Protein AF-0000000084345556 (afdb_homodimer)

Sequence (1010 aa):
MKRIGVISIGANSIKLMLSEVEDSGYFKIIDELKGTVRLACDLMNSSTISEEKIESALSTLKSFKSLCTLSGASQIITVITEDISAAENKEILKDRIIKELNITPRILTYDEEIYYIYLGIINSMYSETSLMVDIGGTSTHLAVIKGEELLERATIPIGCVNLSNKFSLRDIITYDNAESANEFVENILKEIPWLKKYEFHNIIGLGGSIRNLCKVDRRKKHYPLDLSHNYSMNDYDISDIYNLMKCKNLKQRAKIDGLSSDRADVILGAVTILNRITKYTNIEKITLCGRGLREGILNQYLNQNYPSSKEDILEFSIHGIMETLNMNVSHANNVYRLTKKLFTELKSLHKLGDNYQNIIKTSALLHDCGISIRYYDHHLHSMYIILNSHINGLSHKEILISGFAAAFHRNNNFHIPLVKFSGILNKLDVAATEKIGILLRIAEGLDRSLDGSVYDLNISIKEDTVEILLYSNNDLDLEIHQALRSKDKFSEIYQKELIIKKAEIMKRIGVISIGANSIKLMLSEVEDSGYFKIIDELKGTVRLACDLMNSSTISEEKIESALSTLKSFKSLCTLSGASQIITVITEDISAAENKEILKDRIIKELNITPRILTYDEEIYYIYLGIINSMYSETSLMVDIGGTSTHLAVIKGEELLERATIPIGCVNLSNKFSLRDIITYDNAESANEFVENILKEIPWLKKYEFHNIIGLGGSIRNLCKVDRRKKHYPLDLSHNYSMNDYDISDIYNLMKCKNLKQRAKIDGLSSDRADVILGAVTILNRITKYTNIEKITLCGRGLREGILNQYLNQNYPSSKEDILEFSIHGIMETLNMNVSHANNVYRLTKKLFTELKSLHKLGDNYQNIIKTSALLHDCGISIRYYDHHLHSMYIILNSHINGLSHKEILISGFAAAFHRNNNFHIPLVKFSGILNKLDVAATEKIGILLRIAEGLDRSLDGSVYDLNISIKEDTVEILLYSNNDLDLEIHQALRSKDKFSEIYQKELIIKKAEI

Solvent-accessible surface area (backbone atoms only — not comparable to full-atom values): 51706 Å² total; per-residue (Å²): 122,49,28,42,29,33,34,43,39,45,34,45,36,36,38,39,42,32,29,42,30,43,88,79,48,37,67,44,58,70,45,74,48,77,41,83,60,39,52,45,66,37,49,73,82,36,56,40,66,49,70,68,48,51,51,50,47,50,53,48,48,51,49,52,51,46,31,36,54,66,70,54,35,77,44,75,49,38,35,29,43,44,74,46,63,71,27,72,48,41,63,55,54,53,47,47,40,31,73,74,65,73,42,78,65,43,78,36,48,68,68,53,47,53,47,23,28,48,46,14,38,61,63,39,44,84,43,60,38,26,37,38,39,36,51,40,44,52,32,26,42,38,31,36,32,46,49,87,40,81,76,48,75,49,73,45,87,45,14,14,46,50,44,9,62,75,40,51,41,38,36,72,55,50,72,64,36,54,49,51,46,52,51,52,52,51,56,57,53,66,72,42,67,68,61,73,70,57,80,56,71,26,32,40,30,24,50,70,55,48,50,29,52,49,36,28,50,35,56,75,65,62,51,77,64,97,62,63,57,54,38,68,48,42,48,67,54,46,49,50,49,39,53,56,50,55,74,30,37,34,74,56,38,36,65,38,67,53,39,56,56,91,40,30,47,27,45,52,24,37,42,50,52,53,41,49,50,32,63,73,58,67,36,52,36,37,30,32,45,76,39,34,52,63,48,6,50,50,47,55,51,35,58,71,73,33,75,58,80,87,56,54,49,40,59,45,34,52,51,34,50,39,58,76,59,66,53,65,61,68,41,21,50,44,26,28,52,43,24,52,50,52,53,61,73,40,30,88,74,73,67,66,67,76,86,45,51,67,32,50,48,50,15,34,52,40,28,65,56,8,39,72,61,27,46,80,64,14,28,58,40,13,19,51,46,50,63,57,34,86,59,32,60,53,50,68,59,46,33,50,43,14,15,55,20,14,34,35,38,53,99,69,86,76,73,83,66,50,82,69,40,50,92,74,46,54,71,67,55,52,54,51,29,51,59,50,6,50,41,37,19,33,21,42,16,48,34,64,50,48,68,49,54,55,75,46,70,49,77,47,79,53,96,58,36,36,38,38,38,33,37,54,96,59,89,51,65,69,20,50,53,49,23,52,70,45,32,65,61,44,23,70,75,69,65,29,43,67,44,76,44,74,51,89,127,120,48,29,42,28,33,34,42,40,46,35,45,37,35,37,38,40,33,30,41,30,43,89,77,49,39,68,45,56,71,45,74,50,76,41,84,60,38,51,45,66,38,49,73,84,34,56,41,66,48,69,67,49,50,50,49,45,50,54,50,48,50,48,52,50,46,30,36,55,66,71,53,36,78,44,75,48,38,34,29,44,46,74,45,63,71,28,72,48,39,63,56,54,53,51,47,40,32,72,75,65,72,44,77,65,44,78,36,49,67,67,53,48,51,49,22,28,48,46,14,39,60,62,38,44,84,44,61,38,26,36,38,39,34,51,40,43,53,32,25,42,38,32,34,33,46,50,86,39,82,78,48,74,50,72,45,88,43,12,14,46,50,43,9,60,74,40,51,40,37,35,71,54,50,70,65,37,53,51,49,47,51,51,53,52,49,58,57,53,66,73,43,66,68,62,75,70,57,81,55,70,25,32,40,31,24,50,69,54,48,50,29,53,50,37,27,50,35,55,75,64,63,51,77,66,97,61,62,57,55,38,68,46,41,48,67,54,48,49,51,49,38,53,56,50,56,74,32,37,36,74,56,40,35,64,37,68,52,38,55,55,89,40,30,47,27,46,52,25,37,42,50,51,53,42,47,51,32,62,73,58,66,37,52,37,38,29,32,45,74,39,33,52,60,47,6,50,48,48,54,51,35,58,72,73,34,76,59,81,86,58,53,48,39,58,44,35,53,51,34,50,39,58,76,58,68,52,65,61,68,44,21,50,44,26,26,53,43,24,52,49,52,53,60,73,40,30,88,74,72,68,66,66,76,86,47,49,65,30,50,47,50,15,35,51,39,28,65,57,8,38,73,62,27,44,78,64,14,29,57,40,14,20,50,46,49,62,58,36,87,60,31,61,52,49,66,58,45,34,49,45,15,16,55,19,15,34,34,37,52,101,70,86,74,72,82,66,51,82,71,39,50,91,73,46,53,71,68,54,52,52,52,27,52,59,50,8,51,42,37,19,33,21,41,16,47,35,64,51,48,67,51,55,54,75,46,71,48,76,46,80,53,95,59,34,35,38,38,36,31,38,51,94,59,90,52,64,68,20,50,53,50,24,53,70,44,31,67,61,44,23,69,75,70,67,30,43,66,44,78,44,74,51,88,128

Organism: NCBI:txid1533

InterPro domains:
  IPR003695 Ppx/GppA phosphatase, N-terminal [PF02541] (23-302)
  IPR043129 ATPase, nucleotide binding domain [SSF53067] (3-125)
  IPR043129 ATPase, nucleotide binding domain [SSF53067] (129-305)
  IPR048950 Ppx/GppA phosphatase, C-terminal [PF21447] (316-475)
  IPR050273 GppA/Ppx guanosine pentaphosphate hydrolase [PTHR30005] (3-476)

Foldseek 3Di:
DAKEWEWEAEQFKIKIWIWDADLLRDIDTDDMDIDGLNQCVCVVVDQAGDPVSLVSVLVVVQVRLVVCVVVHHPYYAYEYECSLVSHPCVVVSQVCCCVVVVDHYYYDDLVRQLQLQLLQDLLFEFAAWEWEWEADQQKIKIFTDHGSDTDDIDIDRGHLNVLCVVLVVQFQHDPVSLVVSLVVLLVSVVVPVCLQVDDHQEYAYEDDLVQLLLQLLCVVVVPLAPDQAFRKDWLVSLVVVLVVLNRGTLVRQLPRGSHDNVCSRRSNRHSSNVNSSCVSSVGTMYGYHHGGNRNSVSSVVSVVVNVDPDDDSQVSQLVSLCSVLVHLQLLLVQLLVQLVQVCVQCCVQLVDDCVCNSLSSNLSNQLQSLVSVPNVQSNLSSLVCLLPPSRGHDHNLSSNLSSLLSSLQALDDDDDPCVSNVVRDDPSSRLSSLQSSLSSNLSCLQCVVSPSQFVDWHWDDDDAAIEIETEGPDDRVRSQVRSCSSQVVNCVSRVHGYHYDYDDD/DAKEWEWEAEQFKIKIWIWDADLLRDIDTDDMDIDGLNQCVCVVVDQAGDPVSLVSVLVVVQVRLVVCVVVHHPYYAAEYECSCVSHPCVVVSQVCCCVVVVDHYYYDDPVRQVQLQLLQDLLFEFAAWEWEWEADQQKIKIFTQHGSDTDDIDIDRGHLNVLCVVLVVQFQHDPVSLVVSLVVLLVSVVVPVCLQVDDHQEYAYEDDLVQLLLQLLCVVVVALAPDQAFRKDWLVSLVVVLVVLNHGTLVRQLPRGSHDNVCSRRSNRHSSNVNSSCVSSVHTMYGYHHGGNRNSVSSVVSVVVNVDPPDDSQVSQLVSLCSVLVHLQLLLVQLLVQLVQVCVQCCVQLVDDCVCNSLSSNLSNQLQSLVSVPNVQSNLSSLVCLLPPSRGHDHNLSSNLSSLLSSLQALDDDADPCVSNVVRDDPSSRLSSLQSSLSSNLSCLQCVVSPSQFVDWDWDDDDAAIEIETEGPDDRVRSQVRSCSSQVVCCVSRVHGYHYDYDDD

Radius of gyration: 32.02 Å; Cα contacts (8 Å, |Δi|>4): 1918; chains: 2; bounding box: 81×98×76 Å

Structure (mmCIF, N/CA/C/O backbone):
data_AF-0000000084345556-model_v1
#
loop_
_entity.id
_entity.type
_entity.pdbx_description
1 polymer 'Exopolyphosphatase / guanosine-5-triphosphate,3-diphosphate pyrophosphatase'
#
loop_
_atom_site.group_PDB
_atom_site.id
_atom_site.type_symbol
_atom_site.label_atom_id
_atom_site.label_alt_id
_atom_site.label_comp_id
_atom_site.label_asym_id
_atom_site.label_entity_id
_atom_site.label_seq_id
_atom_site.pdbx_PDB_ins_code
_atom_site.Cartn_x
_atom_site.Cartn_y
_atom_site.Cartn_z
_atom_site.occupancy
_atom_site.B_iso_or_equiv
_atom_site.auth_seq_id
_atom_site.auth_comp_id
_atom_site.auth_asym_id
_atom_site.auth_atom_id
_atom_site.pdbx_PDB_model_num
ATOM 1 N N . MET A 1 1 ? 4.941 -15.117 15.406 1 75.94 1 MET A N 1
ATOM 2 C CA . MET A 1 1 ? 5.082 -15.258 13.961 1 75.94 1 MET A CA 1
ATOM 3 C C . MET A 1 1 ? 6.105 -16.328 13.617 1 75.94 1 MET A C 1
ATOM 5 O O . MET A 1 1 ? 7.199 -16.359 14.188 1 75.94 1 MET A O 1
ATOM 9 N N . LYS A 1 2 ? 5.609 -17.391 12.883 1 91.12 2 LYS A N 1
ATOM 10 C CA . LYS A 1 2 ? 6.48 -18.484 12.445 1 91.12 2 LYS A CA 1
ATOM 11 C C . LYS A 1 2 ? 6.582 -18.516 10.93 1 91.12 2 LYS A C 1
ATOM 13 O O . LYS A 1 2 ? 5.613 -18.219 10.227 1 91.12 2 LYS A O 1
ATOM 18 N N . ARG A 1 3 ? 7.738 -18.922 10.492 1 94.12 3 ARG A N 1
ATOM 19 C CA . ARG A 1 3 ? 7.941 -19.094 9.062 1 94.12 3 ARG A CA 1
ATOM 20 C C . ARG A 1 3 ? 8.055 -20.562 8.688 1 94.12 3 ARG A C 1
ATOM 22 O O . ARG A 1 3 ? 8.727 -21.328 9.383 1 94.12 3 ARG A O 1
ATOM 29 N N . ILE A 1 4 ? 7.297 -20.906 7.586 1 97.19 4 ILE A N 1
ATOM 30 C CA . ILE A 1 4 ? 7.262 -22.297 7.125 1 97.19 4 ILE A CA 1
ATOM 31 C C . ILE A 1 4 ? 7.602 -22.344 5.637 1 97.19 4 ILE A C 1
ATOM 33 O O . ILE A 1 4 ? 7.027 -21.609 4.832 1 97.19 4 ILE A O 1
ATOM 37 N N . GLY A 1 5 ? 8.547 -23.219 5.297 1 97.44 5 GLY A N 1
ATOM 38 C CA . GLY A 1 5 ? 8.867 -23.484 3.9 1 97.44 5 GLY A CA 1
ATOM 39 C C . GLY A 1 5 ? 8.266 -24.781 3.389 1 97.44 5 GLY A C 1
ATOM 40 O O . GLY A 1 5 ? 8.258 -25.781 4.094 1 97.44 5 GLY A O 1
ATOM 41 N N . VAL A 1 6 ? 7.688 -24.703 2.197 1 98.25 6 VAL A N 1
ATOM 42 C CA . VAL A 1 6 ? 7.188 -25.891 1.519 1 98.25 6 VAL A CA 1
ATOM 43 C C . VAL A 1 6 ? 7.902 -26.062 0.179 1 98.25 6 VAL A C 1
ATOM 45 O O . VAL A 1 6 ? 7.863 -25.172 -0.668 1 98.25 6 VAL A O 1
ATOM 48 N N . ILE A 1 7 ? 8.562 -27.234 0.027 1 97.75 7 ILE A N 1
ATOM 49 C CA . ILE A 1 7 ? 9.273 -27.547 -1.208 1 97.75 7 ILE A CA 1
ATOM 50 C C . ILE A 1 7 ? 8.578 -28.688 -1.926 1 97.75 7 ILE A C 1
ATOM 52 O O . ILE A 1 7 ? 8.312 -29.734 -1.324 1 97.75 7 ILE A O 1
ATOM 56 N N . SER A 1 8 ? 8.281 -28.484 -3.131 1 96.56 8 SER A N 1
ATOM 57 C CA . SER A 1 8 ? 7.719 -29.547 -3.967 1 96.56 8 SER A CA 1
ATOM 58 C C . SER A 1 8 ? 8.656 -29.906 -5.113 1 96.56 8 SER A C 1
ATOM 60 O O . SER A 1 8 ? 9.055 -29.031 -5.895 1 96.56 8 SER A O 1
ATOM 62 N N . ILE A 1 9 ? 9.008 -31.125 -5.16 1 94.06 9 ILE A N 1
ATOM 63 C CA . ILE A 1 9 ? 9.844 -31.656 -6.23 1 94.06 9 ILE A CA 1
ATOM 64 C C . ILE A 1 9 ? 8.977 -32.375 -7.266 1 94.06 9 ILE A C 1
ATOM 66 O O . ILE A 1 9 ? 8.492 -33.469 -7.023 1 94.06 9 ILE A O 1
ATOM 70 N N . GLY A 1 10 ? 8.805 -31.703 -8.391 1 89.19 10 GLY A N 1
ATOM 71 C CA . GLY A 1 10 ? 7.969 -32.25 -9.445 1 89.19 10 GLY A CA 1
ATOM 72 C C . GLY A 1 10 ? 8.758 -32.719 -10.648 1 89.19 10 GLY A C 1
ATOM 73 O O . GLY A 1 10 ? 9.984 -32.594 -10.672 1 89.19 10 GLY A O 1
ATOM 74 N N . ALA A 1 11 ? 8.008 -33.219 -11.648 1 83.56 11 ALA A N 1
ATOM 75 C CA . ALA A 1 11 ? 8.586 -33.781 -12.859 1 83.56 11 ALA A CA 1
ATOM 76 C C . ALA A 1 11 ? 9.312 -32.719 -13.672 1 83.56 11 ALA A C 1
ATOM 78 O O . ALA A 1 11 ? 10.344 -33 -14.289 1 83.56 11 ALA A O 1
ATOM 79 N N . ASN A 1 12 ? 8.773 -31.562 -13.594 1 79.06 12 ASN A N 1
ATOM 80 C CA . ASN A 1 12 ? 9.297 -30.484 -14.438 1 79.06 12 ASN A CA 1
ATOM 81 C C . ASN A 1 12 ? 10.141 -29.5 -13.633 1 79.06 12 ASN A C 1
ATOM 83 O O . ASN A 1 12 ? 11.18 -29.047 -14.102 1 79.06 12 ASN A O 1
ATOM 87 N N . SER A 1 13 ? 9.648 -29.172 -12.43 1 87.94 13 SER A N 1
ATOM 88 C CA . SER A 1 13 ? 10.289 -28.109 -11.672 1 87.94 13 SER A CA 1
ATOM 89 C C . SER A 1 13 ? 10.281 -28.422 -10.172 1 87.94 13 SER A C 1
ATOM 91 O O . SER A 1 13 ? 9.5 -29.25 -9.711 1 87.94 13 SER A O 1
ATOM 93 N N . ILE A 1 14 ? 11.242 -27.828 -9.516 1 92.5 14 ILE A N 1
ATOM 94 C CA . ILE A 1 14 ? 11.273 -27.781 -8.055 1 92.5 14 ILE A CA 1
ATOM 95 C C . ILE A 1 14 ? 10.867 -26.375 -7.586 1 92.5 14 ILE A C 1
ATOM 97 O O . ILE A 1 14 ? 11.359 -25.375 -8.102 1 92.5 14 ILE A O 1
ATOM 101 N N . LYS A 1 15 ? 9.914 -26.344 -6.625 1 94.94 15 LYS A N 1
ATOM 102 C CA . LYS A 1 15 ? 9.398 -25.047 -6.203 1 94.94 15 LYS A CA 1
ATOM 103 C C . LYS A 1 15 ? 9.453 -24.906 -4.684 1 94.94 15 LYS A C 1
ATOM 105 O O . LYS A 1 15 ? 9.227 -25.875 -3.953 1 94.94 15 LYS A O 1
ATOM 110 N N . LEU A 1 16 ? 9.781 -23.734 -4.273 1 96.12 16 LEU A N 1
ATOM 111 C CA . LEU A 1 16 ? 9.766 -23.375 -2.861 1 96.12 16 LEU A CA 1
ATOM 112 C C . LEU A 1 16 ? 8.75 -22.25 -2.6 1 96.12 16 LEU A C 1
ATOM 114 O O . LEU A 1 16 ? 8.68 -21.297 -3.361 1 96.12 16 LEU A O 1
ATOM 118 N N . MET A 1 17 ? 7.953 -22.422 -1.589 1 97.06 17 MET A N 1
ATOM 119 C CA . MET A 1 17 ? 7.102 -21.375 -1.036 1 97.06 17 MET A CA 1
ATOM 120 C C . MET A 1 17 ? 7.438 -21.109 0.429 1 97.06 17 MET A C 1
ATOM 122 O O . MET A 1 17 ? 7.324 -22.016 1.264 1 97.06 17 MET A O 1
ATOM 126 N N . LEU A 1 18 ? 7.934 -19.969 0.724 1 95.88 18 LEU A N 1
ATOM 127 C CA . LEU A 1 18 ? 8.172 -19.547 2.1 1 95.88 18 LEU A CA 1
ATOM 128 C C . LEU A 1 18 ? 7.043 -18.656 2.602 1 95.88 18 LEU A C 1
ATOM 130 O O . LEU A 1 18 ? 6.691 -17.672 1.96 1 95.88 18 LEU A O 1
ATOM 134 N N . SER A 1 19 ? 6.441 -19.031 3.754 1 96.12 19 SER A N 1
ATOM 135 C CA . SER A 1 19 ? 5.281 -18.312 4.277 1 96.12 19 SER A CA 1
ATOM 136 C C . SER A 1 19 ? 5.508 -17.875 5.719 1 96.12 19 SER A C 1
ATOM 138 O O . SER A 1 19 ? 6.262 -18.5 6.457 1 96.12 19 SER A O 1
ATOM 140 N N . GLU A 1 20 ? 4.938 -16.781 6.023 1 94.38 20 GLU A N 1
ATOM 141 C CA . GLU A 1 20 ? 4.855 -16.312 7.398 1 94.38 20 GLU A CA 1
ATOM 142 C C . GLU A 1 20 ? 3.469 -16.547 7.984 1 94.38 20 GLU A C 1
ATOM 144 O O . GLU A 1 20 ? 2.461 -16.172 7.387 1 94.38 20 GLU A O 1
ATOM 149 N N . VAL A 1 21 ? 3.438 -17.234 9.117 1 94.5 21 VAL A N 1
ATOM 150 C CA . VAL A 1 21 ? 2.18 -17.641 9.734 1 94.5 21 VAL A CA 1
ATOM 151 C C . VAL A 1 21 ? 1.931 -16.797 10.992 1 94.5 21 VAL A C 1
ATOM 153 O O . VAL A 1 21 ? 2.783 -16.734 11.883 1 94.5 21 VAL A O 1
ATOM 156 N N . GLU A 1 22 ? 0.763 -16.125 11 1 91.56 22 GLU A N 1
ATOM 157 C CA . GLU A 1 22 ? 0.34 -15.336 12.156 1 91.56 22 GLU A CA 1
ATOM 158 C C . GLU A 1 22 ? -0.181 -16.234 13.273 1 91.56 22 GLU A C 1
ATOM 160 O O . GLU A 1 22 ? -0.365 -17.438 13.078 1 91.56 22 GLU A O 1
ATOM 165 N N . ASP A 1 23 ? -0.44 -15.633 14.414 1 90.5 23 ASP A N 1
ATOM 166 C CA . ASP A 1 23 ? -0.942 -16.375 15.562 1 90.5 23 ASP A CA 1
ATOM 167 C C . ASP A 1 23 ? -2.314 -16.984 15.273 1 90.5 23 ASP A C 1
ATOM 169 O O . ASP A 1 23 ? -2.654 -18.047 15.789 1 90.5 23 ASP A O 1
ATOM 173 N N . SER A 1 24 ? -3.068 -16.391 14.422 1 89.5 24 SER A N 1
ATOM 174 C CA . SER A 1 24 ? -4.402 -16.844 14.07 1 89.5 24 SER A CA 1
ATOM 175 C C . SER A 1 24 ? -4.34 -18.031 13.109 1 89.5 24 SER A C 1
ATOM 177 O O . SER A 1 24 ? -5.336 -18.734 12.906 1 89.5 24 SER A O 1
ATOM 179 N N . GLY A 1 25 ? -3.215 -18.266 12.523 1 92.06 25 GLY A N 1
ATOM 180 C CA . GLY A 1 25 ? -3.066 -19.281 11.5 1 92.06 25 GLY A CA 1
ATOM 181 C C . GLY A 1 25 ? -3.113 -18.734 10.086 1 92.06 25 GLY A C 1
ATOM 182 O O . GLY A 1 25 ? -2.879 -19.453 9.117 1 92.06 25 GLY A O 1
ATOM 183 N N . TYR A 1 26 ? -3.447 -17.453 9.992 1 92.62 26 TYR A N 1
ATOM 184 C CA . TYR A 1 26 ? -3.355 -16.781 8.695 1 92.62 26 TYR A CA 1
ATOM 185 C C . TYR A 1 26 ? -1.913 -16.75 8.203 1 92.62 26 TYR A C 1
ATOM 187 O O . TYR A 1 26 ? -0.981 -16.609 9 1 92.62 26 TYR A O 1
ATOM 195 N N . PHE A 1 27 ? -1.776 -16.906 6.859 1 93.19 27 PHE A N 1
ATOM 196 C CA . PHE A 1 27 ? -0.405 -16.891 6.367 1 93.19 27 PHE A CA 1
ATOM 197 C C . PHE A 1 27 ? -0.283 -15.984 5.141 1 93.19 27 PHE A C 1
ATOM 199 O O . PHE A 1 27 ? -1.255 -15.797 4.406 1 93.19 27 PHE A O 1
ATOM 206 N N . LYS A 1 28 ? 0.848 -15.484 4.961 1 92.19 28 LYS A N 1
ATOM 207 C CA . LYS A 1 28 ? 1.217 -14.75 3.75 1 92.19 28 LYS A CA 1
ATOM 208 C C . LYS A 1 28 ? 2.49 -15.32 3.131 1 92.19 28 LYS A C 1
ATOM 210 O O . LYS A 1 28 ? 3.404 -15.734 3.848 1 92.19 28 LYS A O 1
ATOM 215 N N . ILE A 1 29 ? 2.471 -15.359 1.873 1 94.25 29 ILE A N 1
ATOM 216 C CA . ILE A 1 29 ? 3.664 -15.781 1.15 1 94.25 29 ILE A CA 1
ATOM 217 C C . ILE A 1 29 ? 4.699 -14.656 1.152 1 94.25 29 ILE A C 1
ATOM 219 O O . ILE A 1 29 ? 4.379 -13.508 0.833 1 94.25 29 ILE A O 1
ATOM 223 N N . ILE A 1 30 ? 5.953 -14.984 1.525 1 92.38 30 ILE A N 1
ATOM 224 C CA . ILE A 1 30 ? 6.945 -13.914 1.623 1 92.38 30 ILE A CA 1
ATOM 225 C C . ILE A 1 30 ? 8.055 -14.148 0.603 1 92.38 30 ILE A C 1
ATOM 227 O O . ILE A 1 30 ? 8.859 -13.25 0.332 1 92.38 30 ILE A O 1
ATOM 231 N N . ASP A 1 31 ? 8.078 -15.398 0.072 1 92.56 31 ASP A N 1
ATOM 232 C CA . ASP A 1 31 ? 9.055 -15.688 -0.971 1 92.56 31 ASP A CA 1
ATOM 233 C C . ASP A 1 31 ? 8.695 -16.969 -1.727 1 92.56 31 ASP A C 1
ATOM 235 O O . ASP A 1 31 ? 8.047 -17.859 -1.176 1 92.56 31 ASP A O 1
ATOM 239 N N . GLU A 1 32 ? 9.117 -16.984 -2.971 1 93.19 32 GLU A N 1
ATOM 240 C CA . GLU A 1 32 ? 8.969 -18.156 -3.824 1 93.19 32 GLU A CA 1
ATOM 241 C C . GLU A 1 32 ? 10.18 -18.328 -4.746 1 93.19 32 GLU A C 1
ATOM 243 O O . GLU A 1 32 ? 10.75 -17.328 -5.207 1 93.19 32 GLU A O 1
ATOM 248 N N . LEU A 1 33 ? 10.539 -19.562 -4.93 1 90.12 33 LEU A N 1
ATOM 249 C CA . LEU A 1 33 ? 11.602 -19.891 -5.879 1 90.12 33 LEU A CA 1
ATOM 250 C C . LEU A 1 33 ? 11.195 -21.062 -6.766 1 90.12 33 LEU A C 1
ATOM 252 O O . LEU A 1 33 ? 10.383 -21.891 -6.367 1 90.12 33 LEU A O 1
ATOM 256 N N . LYS A 1 34 ? 11.742 -21.047 -7.914 1 88.19 34 LYS A N 1
ATOM 257 C CA . LYS A 1 34 ? 11.516 -22.125 -8.875 1 88.19 34 LYS A CA 1
ATOM 258 C C . LYS A 1 34 ? 12.812 -22.516 -9.57 1 88.19 34 LYS A C 1
ATOM 260 O O . LYS A 1 34 ? 13.617 -21.656 -9.938 1 88.19 34 LYS A O 1
ATOM 265 N N . GLY A 1 35 ? 13.086 -23.766 -9.602 1 85.31 35 GLY A N 1
ATOM 266 C CA . GLY A 1 35 ? 14.156 -24.344 -10.406 1 85.31 35 GLY A CA 1
ATOM 267 C C . GLY A 1 35 ? 13.656 -25.328 -11.445 1 85.31 35 GLY A C 1
ATOM 268 O O . GLY A 1 35 ? 12.992 -26.312 -11.109 1 85.31 35 GLY A O 1
ATOM 269 N N . THR A 1 36 ? 13.953 -25 -12.664 1 80.88 36 THR A N 1
ATOM 270 C CA . THR A 1 36 ? 13.539 -25.891 -13.734 1 80.88 36 THR A CA 1
ATOM 271 C C . THR A 1 36 ? 14.578 -26.984 -13.969 1 80.88 36 THR A C 1
ATOM 273 O O . THR A 1 36 ? 15.617 -26.734 -14.586 1 80.88 36 THR A O 1
ATOM 276 N N . VAL A 1 37 ? 14.336 -28.203 -13.523 1 82.44 37 VAL A N 1
ATOM 277 C CA . VAL A 1 37 ? 15.289 -29.297 -13.617 1 82.44 37 VAL A CA 1
ATOM 278 C C . VAL A 1 37 ? 14.797 -30.328 -14.641 1 82.44 37 VAL A C 1
ATOM 280 O O . VAL A 1 37 ? 15.594 -31.062 -15.227 1 82.44 37 VAL A O 1
ATOM 283 N N . ARG A 1 38 ? 13.516 -30.469 -14.922 1 81.38 38 ARG A N 1
ATOM 284 C CA . ARG A 1 38 ? 12.859 -31.359 -15.883 1 81.38 38 ARG A CA 1
ATOM 285 C C . ARG A 1 38 ? 13.297 -32.812 -15.672 1 81.38 38 ARG A C 1
ATOM 287 O O . ARG A 1 38 ? 13.758 -33.469 -16.609 1 81.38 38 ARG A O 1
ATOM 294 N N . LEU A 1 39 ? 13.078 -33.312 -14.586 1 83.31 39 LEU A N 1
ATOM 295 C CA . LEU A 1 39 ? 13.453 -34.688 -14.211 1 83.31 39 LEU A CA 1
ATOM 296 C C . LEU A 1 39 ? 12.766 -35.719 -15.102 1 83.31 39 LEU A C 1
ATOM 298 O O . LEU A 1 39 ? 13.352 -36.719 -15.445 1 83.31 39 LEU A O 1
ATOM 302 N N . ALA A 1 40 ? 11.531 -35.375 -15.57 1 79.62 40 ALA A N 1
ATOM 303 C CA . ALA A 1 40 ? 10.711 -36.312 -16.328 1 79.62 40 ALA A CA 1
ATOM 304 C C . ALA A 1 40 ? 11.281 -36.5 -17.734 1 79.62 40 ALA A C 1
ATOM 306 O O . ALA A 1 40 ? 11.016 -37.531 -18.359 1 79.62 40 ALA A O 1
ATOM 307 N N . CYS A 1 41 ? 12 -35.594 -18.234 1 79.25 41 CYS A N 1
ATOM 308 C CA . CYS A 1 41 ? 12.555 -35.719 -19.562 1 79.25 41 CYS A CA 1
ATOM 309 C C . CYS A 1 41 ? 13.469 -36.938 -19.656 1 79.25 41 CYS A C 1
ATOM 311 O O . CYS A 1 41 ? 13.523 -37.594 -20.703 1 79.25 41 CYS A O 1
ATOM 313 N N . ASP A 1 42 ? 14.125 -37.219 -18.578 1 82.5 42 ASP A N 1
ATOM 314 C CA . ASP A 1 42 ? 15 -38.406 -18.562 1 82.5 42 ASP A CA 1
ATOM 315 C C . ASP A 1 42 ? 14.188 -39.688 -18.578 1 82.5 42 ASP A C 1
ATOM 317 O O . ASP A 1 42 ? 14.648 -40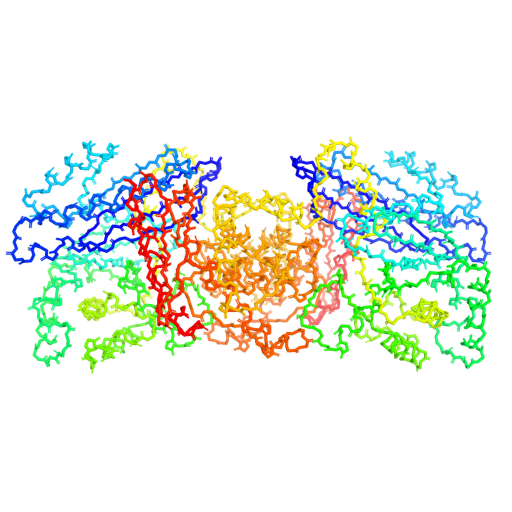.719 -19.062 1 82.5 42 ASP A O 1
ATOM 321 N N . LEU A 1 43 ? 12.984 -39.562 -18.172 1 81.81 43 LEU A N 1
ATOM 322 C CA . LEU A 1 43 ? 12.164 -40.75 -17.984 1 81.81 43 LEU A CA 1
ATOM 323 C C . LEU A 1 43 ? 11.375 -41.094 -19.25 1 81.81 43 LEU A C 1
ATOM 325 O O . LEU A 1 43 ? 10.719 -42.125 -19.328 1 81.81 43 LEU A O 1
ATOM 329 N N . MET A 1 44 ? 11.469 -40.219 -20.188 1 78 44 MET A N 1
ATOM 330 C CA . MET A 1 44 ? 10.812 -40.469 -21.469 1 78 44 MET A CA 1
ATOM 331 C C . MET A 1 44 ? 11.547 -41.562 -22.25 1 78 44 MET A C 1
ATOM 333 O O . MET A 1 44 ? 10.922 -42.312 -22.984 1 78 44 MET A O 1
ATOM 337 N N . ASN A 1 45 ? 12.836 -41.531 -22.109 1 79.31 45 ASN A N 1
ATOM 338 C CA . ASN A 1 45 ? 13.633 -42.469 -22.891 1 79.31 45 ASN A CA 1
ATOM 339 C C . ASN A 1 45 ? 14.406 -43.438 -22 1 79.31 45 ASN A C 1
ATOM 341 O O . ASN A 1 45 ? 15.117 -44.312 -22.5 1 79.31 45 ASN A O 1
ATOM 345 N N . SER A 1 46 ? 14.258 -43.156 -20.734 1 83.19 46 SER A N 1
ATOM 346 C CA . SER A 1 46 ? 14.969 -44 -19.766 1 83.19 46 SER A CA 1
ATOM 347 C C . SER A 1 46 ? 14.102 -44.312 -18.547 1 83.19 46 SER A C 1
ATOM 349 O O . SER A 1 46 ? 13.047 -43.688 -18.375 1 83.19 46 SER A O 1
ATOM 351 N N . SER A 1 47 ? 14.609 -45.25 -17.766 1 87.94 47 SER A N 1
ATOM 352 C CA . SER A 1 47 ? 13.891 -45.594 -16.547 1 87.94 47 SER A CA 1
ATOM 353 C C . SER A 1 47 ? 14.562 -44.969 -15.32 1 87.94 47 SER A C 1
ATOM 355 O O . SER A 1 47 ? 14.117 -45.188 -14.195 1 87.94 47 SER A O 1
ATOM 357 N N . THR A 1 48 ? 15.617 -44.25 -15.656 1 91.31 48 THR A N 1
ATOM 358 C CA . THR A 1 48 ? 16.359 -43.656 -14.547 1 91.31 48 THR A CA 1
ATOM 359 C C . THR A 1 48 ? 16.578 -42.156 -14.766 1 91.31 48 THR A C 1
ATOM 361 O O . THR A 1 48 ? 16.547 -41.688 -15.906 1 91.31 48 THR A O 1
ATOM 364 N N . ILE A 1 49 ? 16.734 -41.469 -13.648 1 91.38 49 ILE A N 1
ATOM 365 C CA . ILE A 1 49 ? 17.109 -40.062 -13.68 1 91.38 49 ILE A CA 1
ATOM 366 C C . ILE A 1 49 ? 18.625 -39.938 -13.789 1 91.38 49 ILE A C 1
ATOM 368 O O . ILE A 1 49 ? 19.359 -40.594 -13.047 1 91.38 49 ILE A O 1
ATOM 372 N N . SER A 1 50 ? 19.078 -39.156 -14.711 1 92.38 50 SER A N 1
ATOM 373 C CA . SER A 1 50 ? 20.5 -39 -14.945 1 92.38 50 SER A CA 1
ATOM 374 C C . SER A 1 50 ? 21.203 -38.344 -13.75 1 92.38 50 SER A C 1
ATOM 376 O O . SER A 1 50 ? 20.578 -37.625 -12.984 1 92.38 50 SER A O 1
ATOM 378 N N . GLU A 1 51 ? 22.5 -38.656 -13.672 1 92.12 51 GLU A N 1
ATOM 379 C CA . GLU A 1 51 ? 23.297 -38.062 -12.594 1 92.12 51 GLU A CA 1
ATOM 380 C C . GLU A 1 51 ? 23.344 -36.562 -12.703 1 92.12 51 GLU A C 1
ATOM 382 O O . GLU A 1 51 ? 23.359 -35.844 -11.688 1 92.12 51 GLU A O 1
ATOM 387 N N . GLU A 1 52 ? 23.375 -36.094 -13.859 1 90.81 52 GLU A N 1
ATOM 388 C CA . GLU A 1 52 ? 23.375 -34.656 -14.094 1 90.81 52 GLU A CA 1
ATOM 389 C C . GLU A 1 52 ? 22.125 -34 -13.523 1 90.81 52 GLU A C 1
ATOM 391 O O . GLU A 1 52 ? 22.219 -32.938 -12.891 1 90.81 52 GLU A O 1
ATOM 396 N N . LYS A 1 53 ? 21 -34.562 -13.727 1 90.31 53 LYS A N 1
ATOM 397 C CA . LYS A 1 53 ? 19.734 -34 -13.242 1 90.31 53 LYS A CA 1
ATOM 398 C C . LYS A 1 53 ? 19.625 -34.125 -11.719 1 90.31 53 LYS A C 1
ATOM 400 O O . LYS A 1 53 ? 19.047 -33.281 -11.062 1 90.31 53 LYS A O 1
ATOM 405 N N . ILE A 1 54 ? 20.156 -35.219 -11.219 1 91.81 54 ILE A N 1
ATOM 406 C CA . ILE A 1 54 ? 20.156 -35.406 -9.766 1 91.81 54 ILE A CA 1
ATOM 407 C C . ILE A 1 54 ? 21.016 -34.312 -9.117 1 91.81 54 ILE A C 1
ATOM 409 O O . ILE A 1 54 ? 20.594 -33.688 -8.125 1 91.81 54 ILE A O 1
ATOM 413 N N . GLU A 1 55 ? 22.125 -34.031 -9.742 1 90.69 55 GLU A N 1
ATOM 414 C CA . GLU A 1 55 ? 23.016 -33 -9.227 1 90.69 55 GLU A CA 1
ATOM 415 C C . GLU A 1 55 ? 22.344 -31.625 -9.305 1 90.69 55 GLU A C 1
ATOM 417 O O . GLU A 1 55 ? 22.5 -30.797 -8.406 1 90.69 55 GLU A O 1
ATOM 422 N N . SER A 1 56 ? 21.703 -31.422 -10.352 1 89.19 56 SER A N 1
ATOM 423 C CA . SER A 1 56 ? 21 -30.172 -10.531 1 89.19 56 SER A CA 1
ATOM 424 C C . SER A 1 56 ? 19.891 -30 -9.492 1 89.19 56 SER A C 1
ATOM 426 O O . SER A 1 56 ? 19.688 -28.906 -8.961 1 89.19 56 SER A O 1
ATOM 428 N N . ALA A 1 57 ? 19.203 -31.047 -9.258 1 91.69 57 ALA A N 1
ATOM 429 C CA . ALA A 1 57 ? 18.141 -31.031 -8.25 1 91.69 57 ALA A CA 1
ATOM 430 C C . ALA A 1 57 ? 18.703 -30.75 -6.863 1 91.69 57 ALA A C 1
ATOM 432 O O . ALA A 1 57 ? 18.141 -29.953 -6.109 1 91.69 57 ALA A O 1
ATOM 433 N N . LEU A 1 58 ? 19.812 -31.391 -6.582 1 92.19 58 LEU A N 1
ATOM 434 C CA . LEU A 1 58 ? 20.438 -31.219 -5.277 1 92.19 58 LEU A CA 1
ATOM 435 C C . LEU A 1 58 ? 20.938 -29.797 -5.094 1 92.19 58 LEU A C 1
ATOM 437 O O . LEU A 1 58 ? 20.797 -29.219 -4.012 1 92.19 58 LEU A O 1
ATOM 441 N N . SER A 1 59 ? 21.484 -29.312 -6.117 1 87 59 SER A N 1
ATOM 442 C CA . SER A 1 59 ? 21.953 -27.922 -6.07 1 87 59 SER A CA 1
ATOM 443 C C . SER A 1 59 ? 20.812 -26.953 -5.824 1 87 59 SER A C 1
ATOM 445 O O . SER A 1 59 ? 20.922 -26.031 -5.02 1 87 59 SER A O 1
ATOM 447 N N . THR A 1 60 ? 19.719 -27.141 -6.488 1 89.12 60 THR A N 1
ATOM 448 C CA . THR A 1 60 ? 18.531 -26.328 -6.324 1 89.12 60 THR A CA 1
ATOM 449 C C . THR A 1 60 ? 17.984 -26.438 -4.898 1 89.12 60 THR A C 1
ATOM 451 O O . THR A 1 60 ? 17.688 -25.422 -4.266 1 89.12 60 THR A O 1
ATOM 454 N N . LEU A 1 61 ? 17.969 -27.609 -4.426 1 93.5 61 LEU A N 1
ATOM 455 C CA . LEU A 1 61 ? 17.438 -27.859 -3.092 1 93.5 61 LEU A CA 1
ATOM 456 C C . LEU A 1 61 ? 18.328 -27.25 -2.023 1 93.5 61 LEU A C 1
ATOM 458 O O . LEU A 1 61 ? 17.844 -26.781 -0.991 1 93.5 61 LEU A O 1
ATOM 462 N N . LYS A 1 62 ? 19.531 -27.312 -2.256 1 89.56 62 LYS A N 1
ATOM 463 C CA . LYS A 1 62 ? 20.484 -26.688 -1.334 1 89.56 62 LYS A CA 1
ATOM 464 C C . LYS A 1 62 ? 20.219 -25.203 -1.201 1 89.56 62 LYS A C 1
ATOM 466 O O . LYS A 1 62 ? 20.219 -24.656 -0.092 1 89.56 62 LYS A O 1
ATOM 471 N N . SER A 1 63 ? 20.016 -24.609 -2.322 1 85.56 63 SER A N 1
ATOM 472 C CA . SER A 1 63 ? 19.719 -23.188 -2.33 1 85.56 63 SER A CA 1
ATOM 473 C C . SER A 1 63 ? 18.406 -22.891 -1.61 1 85.56 63 SER A C 1
ATOM 475 O O . SER A 1 63 ? 18.297 -21.922 -0.874 1 85.56 63 SER A O 1
ATOM 477 N N . PHE A 1 64 ? 17.422 -23.688 -1.88 1 92.19 64 PHE A N 1
ATOM 478 C CA . PHE A 1 64 ? 16.109 -23.516 -1.247 1 92.19 64 PHE A CA 1
ATOM 479 C C . PHE A 1 64 ? 16.234 -23.656 0.267 1 92.19 64 PHE A C 1
ATOM 481 O O . PHE A 1 64 ? 15.664 -22.844 1.011 1 92.19 64 PHE A O 1
ATOM 488 N N . LYS A 1 65 ? 16.953 -24.641 0.696 1 92 65 LYS A N 1
ATOM 489 C CA . LYS A 1 65 ? 17.156 -24.875 2.123 1 92 65 LYS A CA 1
ATOM 490 C C . LYS A 1 65 ? 17.875 -23.688 2.77 1 92 65 LYS A C 1
ATOM 492 O O . LYS A 1 65 ? 17.484 -23.234 3.855 1 92 65 LYS A O 1
ATOM 497 N N . SER A 1 66 ? 18.844 -23.234 2.133 1 85.31 66 SER A N 1
ATOM 498 C CA . SER A 1 66 ? 19.609 -22.078 2.637 1 85.31 66 SER A CA 1
ATOM 499 C C . SER A 1 66 ? 18.703 -20.875 2.824 1 85.31 66 SER A C 1
ATOM 501 O O . SER A 1 66 ? 18.781 -20.188 3.844 1 85.31 66 SER A O 1
ATOM 503 N N . LEU A 1 67 ? 17.875 -20.609 1.875 1 86.69 67 LEU A N 1
ATOM 504 C CA . LEU A 1 67 ? 16.938 -19.484 1.954 1 86.69 67 LEU A CA 1
ATOM 505 C C . LEU A 1 67 ? 16 -19.641 3.152 1 86.69 67 LEU A C 1
ATOM 507 O O . LEU A 1 67 ? 15.789 -18.688 3.902 1 86.69 67 LEU A O 1
ATOM 511 N N . CYS A 1 68 ? 15.492 -20.812 3.293 1 92.44 68 CYS A N 1
ATOM 512 C CA . CYS A 1 68 ? 14.578 -21.062 4.398 1 92.44 68 CYS A CA 1
ATOM 513 C C . CYS A 1 68 ? 15.273 -20.875 5.742 1 92.44 68 CYS A C 1
ATOM 515 O O . CYS A 1 68 ? 14.734 -20.219 6.637 1 92.44 68 CYS A O 1
ATOM 517 N N . THR A 1 69 ? 16.469 -21.391 5.867 1 88.62 69 THR A N 1
ATOM 518 C CA . THR A 1 69 ? 17.219 -21.344 7.117 1 88.62 69 THR A CA 1
ATOM 519 C C . THR A 1 69 ? 17.594 -19.891 7.469 1 88.62 69 THR A C 1
ATOM 521 O O . THR A 1 69 ? 17.375 -19.453 8.602 1 88.62 69 THR A O 1
ATOM 524 N N . LEU A 1 70 ? 18.016 -19.219 6.559 1 80.5 70 LEU A N 1
ATOM 525 C CA . LEU A 1 70 ? 18.438 -17.844 6.781 1 80.5 70 LEU A CA 1
ATOM 526 C C . LEU A 1 70 ? 17.25 -16.938 7.074 1 80.5 70 LEU A C 1
ATOM 528 O O . LEU A 1 70 ? 17.375 -15.938 7.785 1 80.5 70 LEU A O 1
ATOM 532 N N . SER A 1 71 ? 16.141 -17.297 6.531 1 87.12 71 SER A N 1
ATOM 533 C CA . SER A 1 71 ? 14.93 -16.516 6.762 1 87.12 71 SER A CA 1
ATOM 534 C C . SER A 1 71 ? 14.297 -16.859 8.102 1 87.12 71 SER A C 1
ATOM 536 O O . SER A 1 71 ? 13.281 -16.281 8.492 1 87.12 71 SER A O 1
ATOM 538 N N . GLY A 1 72 ? 14.828 -17.875 8.742 1 88.12 72 GLY A N 1
ATOM 539 C CA . GLY A 1 72 ? 14.336 -18.234 10.062 1 88.12 72 GLY A CA 1
ATOM 540 C C . GLY A 1 72 ? 13.156 -19.172 10.016 1 88.12 72 GLY A C 1
ATOM 541 O O . GLY A 1 72 ? 12.305 -19.156 10.914 1 88.12 72 GLY A O 1
ATOM 542 N N . ALA A 1 73 ? 13.086 -19.969 8.977 1 93.81 73 ALA A N 1
ATOM 543 C CA . ALA A 1 73 ? 12 -20.953 8.906 1 93.81 73 ALA A CA 1
ATOM 544 C C . ALA A 1 73 ? 12.094 -21.969 10.039 1 93.81 73 ALA A C 1
ATOM 546 O O . ALA A 1 73 ? 13.172 -22.5 10.312 1 93.81 73 ALA A O 1
ATOM 547 N N . SER A 1 74 ? 11.016 -22.141 10.727 1 94.5 74 SER A N 1
ATOM 548 C CA . SER A 1 74 ? 10.969 -23.094 11.828 1 94.5 74 SER A CA 1
ATOM 549 C C . SER A 1 74 ? 10.844 -24.531 11.305 1 94.5 74 SER A C 1
ATOM 551 O O . SER A 1 74 ? 11.227 -25.484 11.984 1 94.5 74 SER A O 1
ATOM 553 N N . GLN A 1 75 ? 10.289 -24.672 10.125 1 95.31 75 GLN A N 1
ATOM 554 C CA . GLN A 1 75 ? 10.086 -25.984 9.523 1 95.31 75 GLN A CA 1
ATOM 555 C C . GLN A 1 75 ? 10.133 -25.906 8 1 95.31 75 GLN A C 1
ATOM 557 O O . GLN A 1 75 ? 9.719 -24.906 7.41 1 95.31 75 GLN A O 1
ATOM 562 N N . ILE A 1 76 ? 10.68 -26.969 7.41 1 96.81 76 ILE A N 1
ATOM 563 C CA . ILE A 1 76 ? 10.688 -27.125 5.961 1 96.81 76 ILE A CA 1
ATOM 564 C C . ILE A 1 76 ? 10.016 -28.453 5.594 1 96.81 76 ILE A C 1
ATOM 566 O O . ILE A 1 76 ? 10.492 -29.531 5.961 1 96.81 76 ILE A O 1
ATOM 570 N N . ILE A 1 77 ? 8.914 -28.344 4.941 1 97.81 77 ILE A N 1
ATOM 571 C CA . ILE A 1 77 ? 8.188 -29.531 4.477 1 97.81 77 ILE A CA 1
ATOM 572 C C . ILE A 1 77 ? 8.531 -29.797 3.014 1 97.81 77 ILE A C 1
ATOM 574 O O . ILE A 1 77 ? 8.328 -28.938 2.154 1 97.81 77 ILE A O 1
ATOM 578 N N . THR A 1 78 ? 9.047 -30.953 2.744 1 97.69 78 THR A N 1
ATOM 579 C CA . THR A 1 78 ? 9.469 -31.281 1.389 1 97.69 78 THR A CA 1
ATOM 580 C C . THR A 1 78 ? 8.719 -32.5 0.879 1 97.69 78 THR A C 1
ATOM 582 O O . THR A 1 78 ? 8.648 -33.531 1.566 1 97.69 78 THR A O 1
ATOM 585 N N . VAL A 1 79 ? 8.227 -32.375 -0.34 1 96.88 79 VAL A N 1
ATOM 586 C CA . VAL A 1 79 ? 7.496 -33.5 -0.921 1 96.88 79 VAL A CA 1
ATOM 587 C C . VAL A 1 79 ? 8 -33.75 -2.338 1 96.88 79 VAL A C 1
ATOM 589 O O . VAL A 1 79 ? 8.523 -32.844 -2.998 1 96.88 79 VAL A O 1
ATOM 592 N N . ILE A 1 80 ? 7.875 -35 -2.748 1 94.19 80 ILE A N 1
ATOM 593 C CA . ILE A 1 80 ? 8.117 -35.438 -4.117 1 94.19 80 ILE A CA 1
ATOM 594 C C . ILE A 1 80 ? 6.816 -35.938 -4.742 1 94.19 80 ILE A C 1
ATOM 596 O O . ILE A 1 80 ? 6.105 -36.75 -4.152 1 94.19 80 ILE A O 1
ATOM 600 N N . THR A 1 81 ? 6.508 -35.344 -5.867 1 92.38 81 THR A N 1
ATOM 601 C CA . THR A 1 81 ? 5.27 -35.75 -6.523 1 92.38 81 THR A CA 1
ATOM 602 C C . THR A 1 81 ? 5.41 -37.156 -7.121 1 92.38 81 THR A C 1
ATOM 604 O O . THR A 1 81 ? 6.523 -37.625 -7.371 1 92.38 81 THR A O 1
ATOM 607 N N . GLU A 1 82 ? 4.301 -37.812 -7.371 1 87.88 82 GLU A N 1
ATOM 608 C CA . GLU A 1 82 ? 4.246 -39.188 -7.809 1 87.88 82 GLU A CA 1
ATOM 609 C C . GLU A 1 82 ? 4.863 -39.375 -9.188 1 87.88 82 GLU A C 1
ATOM 611 O O . GLU A 1 82 ? 5.328 -40.469 -9.539 1 87.88 82 GLU A O 1
ATOM 616 N N . ASP A 1 83 ? 4.957 -38.375 -9.93 1 82.56 83 ASP A N 1
ATOM 617 C CA . ASP A 1 83 ? 5.484 -38.438 -11.289 1 82.56 83 ASP A CA 1
ATOM 618 C C . ASP A 1 83 ? 6.934 -38.906 -11.289 1 82.56 83 ASP A C 1
ATOM 620 O O . ASP A 1 83 ? 7.395 -39.5 -12.266 1 82.56 83 ASP A O 1
ATOM 624 N N . ILE A 1 84 ? 7.578 -38.719 -10.219 1 82.44 84 ILE A N 1
ATOM 625 C CA . ILE A 1 84 ? 8.984 -39.094 -10.117 1 82.44 84 ILE A CA 1
ATOM 626 C C . ILE A 1 84 ? 9.109 -40.531 -9.656 1 82.44 84 ILE A C 1
ATOM 628 O O . ILE A 1 84 ? 10.156 -41.156 -9.836 1 82.44 84 ILE A O 1
ATOM 632 N N . SER A 1 85 ? 8.086 -41.062 -9.203 1 78.06 85 SER A N 1
ATOM 633 C CA . SER A 1 85 ? 8.109 -42.406 -8.641 1 78.06 85 SER A CA 1
ATOM 634 C C . SER A 1 85 ? 8.312 -43.469 -9.719 1 78.06 85 SER A C 1
ATOM 636 O O . SER A 1 85 ? 8.68 -44.594 -9.422 1 78.06 85 SER A O 1
ATOM 638 N N . ALA A 1 86 ? 8.078 -43.031 -10.945 1 78.19 86 ALA A N 1
ATOM 639 C CA . ALA A 1 86 ? 8.289 -43.969 -12.055 1 78.19 86 ALA A CA 1
ATOM 640 C C . ALA A 1 86 ? 9.773 -44.219 -12.258 1 78.19 86 ALA A C 1
ATOM 642 O O . ALA A 1 86 ? 10.141 -45.219 -12.922 1 78.19 86 ALA A O 1
ATOM 643 N N . ALA A 1 87 ? 10.578 -43.469 -11.672 1 87 87 ALA A N 1
ATOM 644 C CA . ALA A 1 87 ? 12.023 -43.625 -11.836 1 87 87 ALA A CA 1
ATOM 645 C C . ALA A 1 87 ? 12.539 -44.781 -11.008 1 87 87 ALA A C 1
ATOM 647 O O . ALA A 1 87 ? 12.266 -44.875 -9.812 1 87 87 ALA A O 1
ATOM 648 N N . GLU A 1 88 ? 13.289 -45.562 -11.586 1 88.81 88 GLU A N 1
ATOM 649 C CA . GLU A 1 88 ? 13.844 -46.719 -10.898 1 88.81 88 GLU A CA 1
ATOM 650 C C . GLU A 1 88 ? 14.789 -46.312 -9.773 1 88.81 88 GLU A C 1
ATOM 652 O O . GLU A 1 88 ? 14.906 -47 -8.766 1 88.81 88 GLU A O 1
ATOM 657 N N . ASN A 1 89 ? 15.422 -45.25 -10 1 90.31 89 ASN A N 1
ATOM 658 C CA . ASN A 1 89 ? 16.422 -44.812 -9.023 1 90.31 89 ASN A CA 1
ATOM 659 C C . ASN A 1 89 ? 15.891 -43.688 -8.148 1 90.31 89 ASN A C 1
ATOM 661 O O . ASN A 1 89 ? 16.672 -42.844 -7.695 1 90.31 89 ASN A O 1
ATOM 665 N N . LYS A 1 90 ? 14.609 -43.625 -7.996 1 87.44 90 LYS A N 1
ATOM 666 C CA . LYS A 1 90 ? 14.008 -42.594 -7.176 1 87.44 90 LYS A CA 1
ATOM 667 C C . LYS A 1 90 ? 14.547 -42.625 -5.746 1 87.44 90 LYS A C 1
ATOM 669 O O . LYS A 1 90 ? 14.703 -41.594 -5.105 1 87.44 90 LYS A O 1
ATOM 674 N N . GLU A 1 91 ? 14.844 -43.781 -5.301 1 89.56 91 GLU A N 1
ATOM 675 C CA . GLU A 1 91 ? 15.367 -43.938 -3.945 1 89.56 91 GLU A CA 1
ATOM 676 C C . GLU A 1 91 ? 16.766 -43.312 -3.818 1 89.56 91 GLU A C 1
ATOM 678 O O . GLU A 1 91 ? 17.125 -42.812 -2.76 1 89.56 91 GLU A O 1
ATOM 683 N N . ILE A 1 92 ? 17.422 -43.375 -4.867 1 91.31 92 ILE A N 1
ATOM 684 C CA . ILE A 1 92 ? 18.75 -42.781 -4.863 1 91.31 92 ILE A CA 1
ATOM 685 C C . ILE A 1 92 ? 18.625 -41.25 -4.695 1 91.31 92 ILE A C 1
ATOM 687 O O . ILE A 1 92 ? 19.359 -40.656 -3.92 1 91.31 92 ILE A O 1
ATOM 691 N N . LEU A 1 93 ? 17.734 -40.75 -5.441 1 91.38 93 LEU A N 1
ATOM 692 C CA . LEU A 1 93 ? 17.484 -39.312 -5.309 1 91.38 93 LEU A CA 1
ATOM 693 C C . LEU A 1 93 ? 17.094 -38.969 -3.877 1 91.38 93 LEU A C 1
ATOM 695 O O . LEU A 1 93 ? 17.656 -38.031 -3.283 1 91.38 93 LEU A O 1
ATOM 699 N N . LYS A 1 94 ? 16.172 -39.656 -3.322 1 93.19 94 LYS A N 1
ATOM 700 C CA . LYS A 1 94 ? 15.688 -39.438 -1.966 1 93.19 94 LYS A CA 1
ATOM 701 C C . LYS A 1 94 ? 16.812 -39.562 -0.948 1 93.19 94 LYS A C 1
ATOM 703 O O . LYS A 1 94 ? 16.969 -38.719 -0.069 1 93.19 94 LYS A O 1
ATOM 708 N N . ASP A 1 95 ? 17.609 -40.562 -1.082 1 94.62 95 ASP A N 1
ATOM 709 C CA . ASP A 1 95 ? 18.703 -40.844 -0.157 1 94.62 95 ASP A CA 1
ATOM 710 C C . ASP A 1 95 ? 19.75 -39.719 -0.215 1 94.62 95 ASP A C 1
ATOM 712 O O . ASP A 1 95 ? 20.297 -39.312 0.817 1 94.62 95 ASP A O 1
ATOM 716 N N . ARG A 1 96 ? 19.984 -39.312 -1.332 1 95.12 96 ARG A N 1
ATOM 717 C CA . ARG A 1 96 ? 20.969 -38.25 -1.49 1 95.12 96 ARG A CA 1
ATOM 718 C C . ARG A 1 96 ? 20.469 -36.938 -0.894 1 95.12 96 ARG A C 1
ATOM 720 O O . ARG A 1 96 ? 21.266 -36.156 -0.346 1 95.12 96 ARG A O 1
ATOM 727 N N . ILE A 1 97 ? 19.219 -36.688 -1.065 1 95 97 ILE A N 1
ATOM 728 C CA . ILE A 1 97 ? 18.641 -35.5 -0.467 1 95 97 ILE A CA 1
ATOM 729 C C . ILE A 1 97 ? 18.797 -35.531 1.051 1 95 97 ILE A C 1
ATOM 731 O O . ILE A 1 97 ? 19.188 -34.562 1.677 1 95 97 ILE A O 1
ATOM 735 N N . ILE A 1 98 ? 18.562 -36.688 1.649 1 95.88 98 ILE A N 1
ATOM 736 C CA . ILE A 1 98 ? 18.625 -36.875 3.094 1 95.88 98 ILE A CA 1
ATOM 737 C C . ILE A 1 98 ? 20.078 -36.75 3.557 1 95.88 98 ILE A C 1
ATOM 739 O O . ILE A 1 98 ? 20.375 -36 4.484 1 95.88 98 ILE A O 1
ATOM 743 N N . LYS A 1 99 ? 20.938 -37.406 2.891 1 95.88 99 LYS A N 1
ATOM 744 C CA . LYS A 1 99 ? 22.328 -37.5 3.301 1 95.88 99 LYS A CA 1
ATOM 745 C C . LYS A 1 99 ? 23.047 -36.156 3.1 1 95.88 99 LYS A C 1
ATOM 747 O O . LYS A 1 99 ? 23.812 -35.719 3.959 1 95.88 99 LYS A O 1
ATOM 752 N N . GLU A 1 100 ? 22.812 -35.562 2.012 1 93.69 100 GLU A N 1
ATOM 753 C CA . GLU A 1 100 ? 23.578 -34.375 1.647 1 93.69 100 GLU A CA 1
ATOM 754 C C . GLU A 1 100 ? 22.938 -33.094 2.199 1 93.69 100 GLU A C 1
ATOM 756 O O . GLU A 1 100 ? 23.641 -32.125 2.5 1 93.69 100 GLU A O 1
ATOM 761 N N . LEU A 1 101 ? 21.656 -33.094 2.369 1 94.12 101 LEU A N 1
ATOM 762 C CA . LEU A 1 101 ? 20.984 -31.844 2.705 1 94.12 101 LEU A CA 1
ATOM 763 C C . LEU A 1 101 ? 20.25 -31.953 4.039 1 94.12 101 LEU A C 1
ATOM 765 O O . LEU A 1 101 ? 19.797 -30.953 4.59 1 94.12 101 LEU A O 1
ATOM 769 N N . ASN A 1 102 ? 20.172 -33.094 4.582 1 94.12 102 ASN A N 1
ATOM 770 C CA . ASN A 1 102 ? 19.453 -33.344 5.832 1 94.12 102 ASN A CA 1
ATOM 771 C C . ASN A 1 102 ? 18 -32.906 5.734 1 94.12 102 ASN A C 1
ATOM 773 O O . ASN A 1 102 ? 17.484 -32.25 6.637 1 94.12 102 ASN A O 1
ATOM 777 N N . ILE A 1 103 ? 17.406 -33.094 4.566 1 94.31 103 ILE A N 1
ATOM 778 C CA . ILE A 1 103 ? 15.977 -32.906 4.309 1 94.31 103 ILE A CA 1
ATOM 779 C C . ILE A 1 103 ? 15.328 -34.281 4.055 1 94.31 103 ILE A C 1
ATOM 781 O O . ILE A 1 103 ? 15.891 -35.125 3.355 1 94.31 103 ILE A O 1
ATOM 785 N N . THR A 1 104 ? 14.242 -34.5 4.68 1 94.75 104 THR A N 1
ATOM 786 C CA . THR A 1 104 ? 13.531 -35.781 4.465 1 94.75 104 THR A CA 1
ATOM 787 C C . THR A 1 104 ? 12.281 -35.531 3.611 1 94.75 104 THR A C 1
ATOM 789 O O . THR A 1 104 ? 11.234 -35.156 4.129 1 94.75 104 THR A O 1
ATOM 792 N N . PRO A 1 105 ? 12.367 -35.781 2.359 1 95.69 105 PRO A N 1
ATOM 793 C CA . PRO A 1 105 ? 11.188 -35.625 1.51 1 95.69 105 PRO A CA 1
ATOM 794 C C . PRO A 1 105 ? 10.188 -36.781 1.641 1 95.69 105 PRO A C 1
ATOM 796 O O . PRO A 1 105 ? 10.586 -37.906 1.848 1 95.69 105 PRO A O 1
ATOM 799 N N . ARG A 1 106 ? 8.961 -36.469 1.559 1 94.69 106 ARG A N 1
ATOM 800 C CA . ARG A 1 106 ? 7.902 -37.469 1.502 1 94.69 106 ARG A CA 1
ATOM 801 C C . ARG A 1 106 ? 7.402 -37.656 0.074 1 94.69 106 ARG A C 1
ATOM 803 O O . ARG A 1 106 ? 7.07 -36.688 -0.608 1 94.69 106 ARG A O 1
ATOM 810 N N . ILE A 1 107 ? 7.367 -38.875 -0.363 1 93.25 107 ILE A N 1
ATOM 811 C CA . ILE A 1 107 ? 6.816 -39.156 -1.682 1 93.25 107 ILE A CA 1
ATOM 812 C C . ILE A 1 107 ? 5.297 -39.25 -1.599 1 93.25 107 ILE A C 1
ATOM 814 O O . ILE A 1 107 ? 4.754 -40.031 -0.808 1 93.25 107 ILE A O 1
ATOM 818 N N . LEU A 1 108 ? 4.68 -38.5 -2.414 1 95.62 108 LEU A N 1
ATOM 819 C CA . LEU A 1 108 ? 3.223 -38.469 -2.385 1 95.62 108 LEU A CA 1
ATOM 820 C C . LEU A 1 108 ? 2.633 -39.438 -3.404 1 95.62 108 LEU A C 1
ATOM 822 O O . LEU A 1 108 ? 3.203 -39.625 -4.48 1 95.62 108 LEU A O 1
ATOM 826 N N . THR A 1 109 ? 1.505 -40 -3.023 1 95.31 109 THR A N 1
ATOM 827 C CA . THR A 1 109 ? 0.679 -40.719 -4 1 95.31 109 THR A CA 1
ATOM 828 C C . THR A 1 109 ? -0.205 -39.719 -4.766 1 95.31 109 THR A C 1
ATOM 830 O O . THR A 1 109 ? -0.367 -38.562 -4.352 1 95.31 109 THR A O 1
ATOM 833 N N . TYR A 1 110 ? -0.683 -40.188 -5.855 1 95.88 110 TYR A N 1
ATOM 834 C CA . TYR A 1 110 ? -1.609 -39.344 -6.609 1 95.88 110 TYR A CA 1
ATOM 835 C C . TYR A 1 110 ? -2.787 -38.906 -5.742 1 95.88 110 TYR A C 1
ATOM 837 O O . TYR A 1 110 ? -3.223 -37.781 -5.797 1 95.88 110 TYR A O 1
ATOM 845 N N . ASP A 1 111 ? -3.223 -39.812 -4.918 1 96.81 111 ASP A N 1
ATOM 846 C CA . ASP A 1 111 ? -4.348 -39.531 -4.035 1 96.81 111 ASP A CA 1
ATOM 847 C C . ASP A 1 111 ? -3.984 -38.438 -3.033 1 96.81 111 ASP A C 1
ATOM 849 O O . ASP A 1 111 ? -4.797 -37.562 -2.744 1 96.81 111 ASP A O 1
ATOM 853 N N . GLU A 1 112 ? -2.857 -38.5 -2.535 1 97.06 112 GLU A N 1
ATOM 854 C CA . GLU A 1 112 ? -2.396 -37.5 -1.599 1 97.06 112 GLU A CA 1
ATOM 855 C C . GLU A 1 112 ? -2.242 -36.125 -2.287 1 97.06 112 GLU A C 1
ATOM 857 O O . GLU A 1 112 ? -2.588 -35.094 -1.715 1 97.06 112 GLU A O 1
ATOM 862 N N . GLU A 1 113 ? -1.7 -36.156 -3.479 1 97.31 113 GLU A N 1
ATOM 863 C CA . GLU A 1 113 ? -1.573 -34.906 -4.238 1 97.31 113 GLU A CA 1
ATOM 864 C C . GLU A 1 113 ? -2.932 -34.25 -4.438 1 97.31 113 GLU A C 1
ATOM 866 O O . GLU A 1 113 ? -3.082 -33.031 -4.199 1 97.31 113 GLU A O 1
ATOM 871 N N . ILE A 1 114 ? -3.9 -35.062 -4.848 1 98.12 114 ILE A N 1
ATOM 872 C CA . ILE A 1 114 ? -5.254 -34.562 -5.078 1 98.12 114 ILE A CA 1
ATOM 873 C C . ILE A 1 114 ? -5.82 -34 -3.777 1 98.12 114 ILE A C 1
ATOM 875 O O . ILE A 1 114 ? -6.453 -32.938 -3.781 1 98.12 114 ILE A O 1
ATOM 879 N N . TYR A 1 115 ? -5.531 -34.688 -2.719 1 98.06 115 TYR A N 1
ATOM 880 C CA . TYR A 1 115 ? -6.039 -34.25 -1.424 1 98.06 115 TYR A CA 1
ATOM 881 C C . TYR A 1 115 ? -5.457 -32.906 -1.038 1 98.06 115 TYR A C 1
ATOM 883 O O . TYR A 1 115 ? -6.176 -32 -0.566 1 98.06 115 TYR A O 1
ATOM 891 N N . TYR A 1 116 ? -4.203 -32.688 -1.174 1 97.94 116 TYR A N 1
ATOM 892 C CA . TYR A 1 116 ? -3.572 -31.422 -0.828 1 97.94 116 TYR A CA 1
ATOM 893 C C . TYR A 1 116 ? -4.07 -30.312 -1.733 1 97.94 116 TYR A C 1
ATOM 895 O O . TYR A 1 116 ? -4.277 -29.188 -1.28 1 97.94 116 TYR A O 1
ATOM 903 N N . ILE A 1 117 ? -4.234 -30.609 -2.992 1 98.06 117 ILE A N 1
ATOM 904 C CA . ILE A 1 117 ? -4.777 -29.609 -3.912 1 98.06 117 ILE A CA 1
ATOM 905 C C . ILE A 1 117 ? -6.188 -29.219 -3.48 1 98.06 117 ILE A C 1
ATOM 907 O O . ILE A 1 117 ? -6.535 -28.047 -3.455 1 98.06 117 ILE A O 1
ATOM 911 N N . TYR A 1 118 ? -6.938 -30.297 -3.084 1 97.69 118 TYR A N 1
ATOM 912 C CA . TYR A 1 118 ? -8.281 -30.094 -2.551 1 97.69 118 TYR A CA 1
ATOM 913 C C . TYR A 1 118 ? -8.25 -29.172 -1.337 1 97.69 118 TYR A C 1
ATOM 915 O O . TYR A 1 118 ? -9.047 -28.234 -1.238 1 97.69 118 TYR A O 1
ATOM 923 N N . LEU A 1 119 ? -7.316 -29.328 -0.484 1 97 119 LEU A N 1
ATOM 924 C CA . LEU A 1 119 ? -7.184 -28.484 0.705 1 97 119 LEU A CA 1
ATOM 925 C C . LEU A 1 119 ? -6.871 -27.047 0.325 1 97 119 LEU A C 1
ATOM 927 O O . LEU A 1 119 ? -7.336 -26.109 0.98 1 97 119 LEU A O 1
ATOM 931 N N . GLY A 1 120 ? -6.07 -26.891 -0.707 1 96.19 120 GLY A N 1
ATOM 932 C CA . GLY A 1 120 ? -5.789 -25.547 -1.195 1 96.19 120 GLY A CA 1
ATOM 933 C C . GLY A 1 120 ? -7.027 -24.828 -1.698 1 96.19 120 GLY A C 1
ATOM 934 O O . GLY A 1 120 ? -7.215 -23.641 -1.422 1 96.19 120 GLY A O 1
ATOM 935 N N . ILE A 1 121 ? -7.918 -25.547 -2.342 1 96.94 121 ILE A N 1
ATOM 936 C CA . ILE A 1 121 ? -9.117 -25 -2.959 1 96.94 121 ILE A CA 1
ATOM 937 C C . ILE A 1 121 ? -10.125 -24.625 -1.879 1 96.94 121 ILE A C 1
ATOM 939 O O . ILE A 1 121 ? -10.586 -23.469 -1.815 1 96.94 121 ILE A O 1
ATOM 943 N N . ILE A 1 122 ? -10.383 -25.516 -0.96 1 95.38 122 ILE A N 1
ATOM 944 C CA . ILE A 1 122 ? -11.508 -25.344 -0.051 1 95.38 122 ILE A CA 1
ATOM 945 C C . ILE A 1 122 ? -11.164 -24.281 0.993 1 95.38 122 ILE A C 1
ATOM 947 O O . ILE A 1 122 ? -12.055 -23.766 1.677 1 95.38 122 ILE A O 1
ATOM 951 N N . ASN A 1 123 ? -9.922 -23.953 1.073 1 93.88 123 ASN A N 1
ATOM 952 C CA . ASN A 1 123 ? -9.523 -22.906 2.006 1 93.88 123 ASN A CA 1
ATOM 953 C C . ASN A 1 123 ? -9.367 -21.547 1.304 1 93.88 123 ASN A C 1
ATOM 955 O O . ASN A 1 123 ? -9.031 -20.547 1.94 1 93.88 123 ASN A O 1
ATOM 959 N N . SER A 1 124 ? -9.703 -21.516 0.007 1 94.5 124 SER A N 1
ATOM 960 C CA . SER A 1 124 ? -9.414 -20.266 -0.677 1 94.5 124 SER A CA 1
ATOM 961 C C . SER A 1 124 ? -10.586 -19.828 -1.556 1 94.5 124 SER A C 1
ATOM 963 O O . SER A 1 124 ? -10.711 -18.656 -1.904 1 94.5 124 SER A O 1
ATOM 965 N N . MET A 1 125 ? -11.406 -20.766 -1.946 1 94 125 MET A N 1
ATOM 966 C CA . MET A 1 125 ? -12.523 -20.406 -2.816 1 94 125 MET A CA 1
ATOM 967 C C . MET A 1 125 ? -13.758 -21.234 -2.49 1 94 125 MET A C 1
ATOM 969 O O . MET A 1 125 ? -13.648 -22.359 -2.004 1 94 125 MET A O 1
ATOM 973 N N . TYR A 1 126 ? -14.859 -20.578 -2.793 1 93.38 126 TYR A N 1
ATOM 974 C CA . TYR A 1 126 ? -16.125 -21.297 -2.646 1 93.38 126 TYR A CA 1
ATOM 975 C C . TYR A 1 126 ? -16.438 -22.125 -3.887 1 93.38 126 TYR A C 1
ATOM 977 O O . TYR A 1 126 ? -16.125 -21.719 -5.008 1 93.38 126 TYR A O 1
ATOM 985 N N . SER A 1 127 ? -16.953 -23.266 -3.586 1 92.12 127 SER A N 1
ATOM 986 C CA . SER A 1 127 ? -17.328 -24.141 -4.691 1 92.12 127 SER A CA 1
ATOM 987 C C . SER A 1 127 ? -18.734 -24.719 -4.5 1 92.12 127 SER A C 1
ATOM 989 O O . SER A 1 127 ? -19.125 -25.047 -3.379 1 92.12 127 SER A O 1
ATOM 991 N N . GLU A 1 128 ? -19.516 -24.734 -5.523 1 94 128 GLU A N 1
ATOM 992 C CA . GLU A 1 128 ? -20.75 -25.5 -5.535 1 94 128 GLU A CA 1
ATOM 993 C C . GLU A 1 128 ? -20.531 -26.922 -6.023 1 94 128 GLU A C 1
ATOM 995 O O . GLU A 1 128 ? -20.172 -27.812 -5.23 1 94 128 GLU A O 1
ATOM 1000 N N . THR A 1 129 ? -20.672 -27.219 -7.234 1 97.5 129 THR A N 1
ATOM 1001 C CA . THR A 1 129 ? -20.203 -28.438 -7.898 1 97.5 129 THR A CA 1
ATOM 1002 C C . THR A 1 129 ? -19.188 -28.094 -8.984 1 97.5 129 THR A C 1
ATOM 1004 O O . THR A 1 129 ? -19.547 -27.578 -10.047 1 97.5 129 THR A O 1
ATOM 1007 N N . SER A 1 130 ? -17.938 -28.406 -8.648 1 98.31 130 SER A N 1
ATOM 1008 C CA . SER A 1 130 ? -16.875 -28 -9.555 1 98.31 130 SER A CA 1
ATOM 1009 C C . SER A 1 130 ? -15.984 -29.188 -9.93 1 98.31 130 SER A C 1
ATOM 1011 O O . SER A 1 130 ? -15.859 -30.141 -9.156 1 98.31 130 SER A O 1
ATOM 1013 N N . LEU A 1 131 ? -15.492 -29.141 -11.086 1 98.69 131 LEU A N 1
ATOM 1014 C CA . LEU A 1 131 ? -14.469 -30.094 -11.523 1 98.69 131 LEU A CA 1
ATOM 1015 C C . LEU A 1 131 ? -13.07 -29.516 -11.328 1 98.69 131 LEU A C 1
ATOM 1017 O O . LEU A 1 131 ? -12.727 -28.5 -11.953 1 98.69 131 LEU A O 1
ATOM 1021 N N . MET A 1 132 ? -12.32 -30.062 -10.445 1 98.56 132 MET A N 1
ATOM 1022 C CA . MET A 1 132 ? -10.922 -29.688 -10.266 1 98.56 132 MET A CA 1
ATOM 1023 C C . MET A 1 132 ? -10.055 -30.266 -11.375 1 98.56 132 MET A C 1
ATOM 1025 O O . MET A 1 132 ? -10.156 -31.453 -11.695 1 98.56 132 MET A O 1
ATOM 1029 N N . VAL A 1 133 ? -9.25 -29.469 -12.023 1 98.69 133 VAL A N 1
ATOM 1030 C CA . VAL A 1 133 ? -8.328 -29.906 -13.062 1 98.69 133 VAL A CA 1
ATOM 1031 C C . VAL A 1 133 ? -6.938 -29.359 -12.789 1 98.69 133 VAL A C 1
ATOM 1033 O O . VAL A 1 133 ? -6.73 -28.141 -12.805 1 98.69 133 VAL A O 1
ATOM 1036 N N . ASP A 1 134 ? -5.969 -30.141 -12.539 1 97.62 134 ASP A N 1
ATOM 1037 C CA . ASP A 1 134 ? -4.566 -29.781 -12.391 1 97.62 134 ASP A CA 1
ATOM 1038 C C . ASP A 1 134 ? -3.695 -30.5 -13.422 1 97.62 134 ASP A C 1
ATOM 1040 O O . ASP A 1 134 ? -3.438 -31.688 -13.289 1 97.62 134 ASP A O 1
ATOM 1044 N N . ILE A 1 135 ? -3.201 -29.766 -14.367 1 95.81 135 ILE A N 1
ATOM 1045 C CA . ILE A 1 135 ? -2.422 -30.344 -15.453 1 95.81 135 ILE A CA 1
ATOM 1046 C C . ILE A 1 135 ? -0.935 -30.281 -15.117 1 95.81 135 ILE A C 1
ATOM 1048 O O . ILE A 1 135 ? -0.327 -29.219 -15.156 1 95.81 135 ILE A O 1
ATOM 1052 N N . GLY A 1 136 ? -0.348 -31.391 -14.867 1 91.19 136 GLY A N 1
ATOM 1053 C CA . GLY A 1 136 ? 1.08 -31.484 -14.609 1 91.19 136 GLY A CA 1
ATOM 1054 C C . GLY A 1 136 ? 1.892 -31.781 -15.852 1 91.19 136 GLY A C 1
ATOM 1055 O O . GLY A 1 136 ? 1.438 -31.531 -16.969 1 91.19 136 GLY A O 1
ATOM 1056 N N . GLY A 1 137 ? 3.07 -32.281 -15.641 1 87.62 137 GLY A N 1
ATOM 1057 C CA . GLY A 1 137 ? 3.939 -32.594 -16.766 1 87.62 137 GLY A CA 1
ATOM 1058 C C . GLY A 1 137 ? 3.609 -33.938 -17.406 1 87.62 137 GLY A C 1
ATOM 1059 O O . GLY A 1 137 ? 3.641 -34.062 -18.625 1 87.62 137 GLY A O 1
ATOM 1060 N N . THR A 1 138 ? 3.275 -34.875 -16.516 1 90.38 138 THR A N 1
ATOM 1061 C CA . THR A 1 138 ? 3.076 -36.219 -17.062 1 90.38 138 THR A CA 1
ATOM 1062 C C . THR A 1 138 ? 1.729 -36.781 -16.609 1 90.38 138 THR A C 1
ATOM 1064 O O . THR A 1 138 ? 1.349 -37.875 -17.016 1 90.38 138 THR A O 1
ATOM 1067 N N . SER A 1 139 ? 1.053 -36.062 -15.828 1 93.31 139 SER A N 1
ATOM 1068 C CA . SER A 1 139 ? -0.252 -36.5 -15.344 1 93.31 139 SER A CA 1
ATOM 1069 C C . SER A 1 139 ? -1.203 -35.312 -15.172 1 93.31 139 SER A C 1
ATOM 1071 O O . SER A 1 139 ? -0.766 -34.156 -15.078 1 93.31 139 SER A O 1
ATOM 1073 N N . THR A 1 140 ? -2.488 -35.562 -15.188 1 96.94 140 THR A N 1
ATOM 1074 C CA . THR A 1 140 ? -3.539 -34.594 -14.914 1 96.94 140 THR A CA 1
ATOM 1075 C C . THR A 1 140 ? -4.492 -35.125 -13.844 1 96.94 140 THR A C 1
ATOM 1077 O O . THR A 1 140 ? -5.035 -36.219 -13.977 1 96.94 140 THR A O 1
ATOM 1080 N N . HIS A 1 141 ? -4.613 -34.375 -12.797 1 98.06 141 HIS A N 1
ATOM 1081 C CA . HIS A 1 141 ? -5.512 -34.719 -11.703 1 98.06 141 HIS A CA 1
ATOM 1082 C C . HIS A 1 141 ? -6.906 -34.156 -11.922 1 98.06 141 HIS A C 1
ATOM 1084 O O . HIS A 1 141 ? -7.051 -32.969 -12.273 1 98.06 141 HIS A O 1
ATOM 1090 N N . LEU A 1 142 ? -7.926 -35 -11.758 1 98.5 142 LEU A N 1
ATOM 1091 C CA . LEU A 1 142 ? -9.336 -34.625 -11.812 1 98.5 142 LEU A CA 1
ATOM 1092 C C . LEU A 1 142 ? -10.039 -34.969 -10.508 1 98.5 142 LEU A C 1
ATOM 1094 O O . LEU A 1 142 ? -9.75 -36 -9.898 1 98.5 142 LEU A O 1
ATOM 1098 N N . ALA A 1 143 ? -10.961 -34.094 -10.094 1 98.5 143 ALA A N 1
ATOM 1099 C CA . ALA A 1 143 ? -11.766 -34.406 -8.914 1 98.5 143 ALA A CA 1
ATOM 1100 C C . ALA A 1 143 ? -13.07 -33.594 -8.914 1 98.5 143 ALA A C 1
ATOM 1102 O O . ALA A 1 143 ? -13.148 -32.531 -9.531 1 98.5 143 ALA A O 1
ATOM 1103 N N . VAL A 1 144 ? -14.078 -34.188 -8.266 1 98.44 144 VAL A N 1
ATOM 1104 C CA . VAL A 1 144 ? -15.344 -33.469 -8.055 1 98.44 144 VAL A CA 1
ATOM 1105 C C . VAL A 1 144 ? -15.367 -32.875 -6.652 1 98.44 144 VAL A C 1
ATOM 1107 O O . VAL A 1 144 ? -15.219 -33.562 -5.656 1 98.44 144 VAL A O 1
ATOM 1110 N N . ILE A 1 145 ? -15.469 -31.594 -6.621 1 98 145 ILE A N 1
ATOM 1111 C CA . ILE A 1 145 ? -15.609 -30.875 -5.352 1 98 145 ILE A CA 1
ATOM 1112 C C . ILE A 1 145 ? -17.016 -30.281 -5.238 1 98 145 ILE A C 1
ATOM 1114 O O . ILE A 1 145 ? -17.406 -29.453 -6.059 1 98 145 ILE A O 1
ATOM 1118 N N . LYS A 1 146 ? -17.766 -30.672 -4.297 1 97.31 146 LYS A N 1
ATOM 1119 C CA . LYS A 1 146 ? -19.094 -30.156 -4 1 97.31 146 LYS A CA 1
ATOM 1120 C C . LYS A 1 146 ? -19.125 -29.484 -2.625 1 97.31 146 LYS A C 1
ATOM 1122 O O . LYS A 1 146 ? -19.109 -30.172 -1.601 1 97.31 146 LYS A O 1
ATOM 1127 N N . GLY A 1 147 ? -19.234 -28.188 -2.658 1 94.62 147 GLY A N 1
ATOM 1128 C CA . GLY A 1 147 ? -19.031 -27.484 -1.396 1 94.62 147 GLY A CA 1
ATOM 1129 C C . GLY A 1 147 ? -17.641 -27.688 -0.82 1 94.62 147 GLY A C 1
ATOM 1130 O O . GLY A 1 147 ? -16.641 -27.328 -1.448 1 94.62 147 GLY A O 1
ATOM 1131 N N . GLU A 1 148 ? -17.641 -28.391 0.309 1 93.88 148 GLU A N 1
ATOM 1132 C CA . GLU A 1 148 ? -16.359 -28.672 0.944 1 93.88 148 GLU A CA 1
ATOM 1133 C C . GLU A 1 148 ? -16.031 -30.156 0.895 1 93.88 148 GLU A C 1
ATOM 1135 O O . GLU A 1 148 ? -15.117 -30.625 1.58 1 93.88 148 GLU A O 1
ATOM 1140 N N . GLU A 1 149 ? -16.703 -30.812 -0.018 1 96.75 149 GLU A N 1
ATOM 1141 C CA . GLU A 1 149 ? -16.531 -32.281 -0.049 1 96.75 149 GLU A CA 1
ATOM 1142 C C . GLU A 1 149 ? -15.797 -32.719 -1.312 1 96.75 149 GLU A C 1
ATOM 1144 O O . GLU A 1 149 ? -16.047 -32.188 -2.4 1 96.75 149 GLU A O 1
ATOM 1149 N N . LEU A 1 150 ? -14.922 -33.625 -1.132 1 97.81 150 LEU A N 1
ATOM 1150 C CA . LEU A 1 150 ? -14.234 -34.312 -2.227 1 97.81 150 LEU A CA 1
ATOM 1151 C C . LEU A 1 150 ? -14.945 -35.625 -2.578 1 97.81 150 LEU A C 1
ATOM 1153 O O . LEU A 1 150 ? -14.867 -36.594 -1.827 1 97.81 150 LEU A O 1
ATOM 1157 N N . LEU A 1 151 ? -15.562 -35.719 -3.744 1 97.44 151 LEU A N 1
ATOM 1158 C CA . LEU A 1 151 ? -16.484 -36.812 -4.035 1 97.44 151 LEU A CA 1
ATOM 1159 C C . LEU A 1 151 ? -15.805 -37.875 -4.898 1 97.44 151 LEU A C 1
ATOM 1161 O O . LEU A 1 151 ? -15.961 -39.062 -4.648 1 97.44 151 LEU A O 1
ATOM 1165 N N . GLU A 1 152 ? -15.211 -37.406 -6.023 1 97.69 152 GLU A N 1
ATOM 1166 C CA . GLU A 1 152 ? -14.547 -38.281 -6.969 1 97.69 152 GLU A CA 1
ATOM 1167 C C . GLU A 1 152 ? -13.117 -37.844 -7.242 1 97.69 152 GLU A C 1
ATOM 1169 O O . GLU A 1 152 ? -12.781 -36.656 -7.066 1 97.69 152 GLU A O 1
ATOM 1174 N N . ARG A 1 153 ? -12.281 -38.719 -7.578 1 97.5 153 ARG A N 1
ATOM 1175 C CA . ARG A 1 153 ? -10.898 -38.438 -7.965 1 97.5 153 ARG A CA 1
ATOM 1176 C C . ARG A 1 153 ? -10.438 -39.375 -9.062 1 97.5 153 ARG A C 1
ATOM 1178 O O . ARG A 1 153 ? -10.844 -40.562 -9.109 1 97.5 153 ARG A O 1
ATOM 1185 N N . ALA A 1 154 ? -9.688 -38.875 -9.906 1 97.56 154 ALA A N 1
ATOM 1186 C CA . ALA A 1 154 ? -9.023 -39.656 -10.945 1 97.56 154 ALA A CA 1
ATOM 1187 C C . ALA A 1 154 ? -7.75 -38.969 -11.422 1 97.56 154 ALA A C 1
ATOM 1189 O O . ALA A 1 154 ? -7.629 -37.75 -11.32 1 97.56 154 ALA A O 1
ATOM 1190 N N . THR A 1 155 ? -6.777 -39.719 -11.805 1 97.44 155 THR A N 1
ATOM 1191 C CA . THR A 1 155 ? -5.574 -39.219 -12.445 1 97.44 155 THR A CA 1
ATOM 1192 C C . THR A 1 155 ? -5.391 -39.844 -13.828 1 97.44 155 THR A C 1
ATOM 1194 O O . THR A 1 155 ? -5.434 -41.062 -13.969 1 97.44 155 THR A O 1
ATOM 1197 N N . ILE A 1 156 ? -5.297 -39 -14.812 1 96.56 156 ILE A N 1
ATOM 1198 C CA . ILE A 1 156 ? -5.023 -39.531 -16.141 1 96.56 156 ILE A CA 1
ATOM 1199 C C . ILE A 1 156 ? -3.529 -39.406 -16.438 1 96.56 156 ILE A C 1
ATOM 1201 O O . ILE A 1 156 ? -2.875 -38.469 -16.047 1 96.56 156 ILE A O 1
ATOM 1205 N N . PRO A 1 157 ? -2.967 -40.406 -17.109 1 93.12 157 PRO A N 1
ATOM 1206 C CA . PRO A 1 157 ? -1.519 -40.5 -17.312 1 93.12 157 PRO A CA 1
ATOM 1207 C C . PRO A 1 157 ? -1.01 -39.625 -18.453 1 93.12 157 PRO A C 1
ATOM 1209 O O . PRO A 1 157 ? -0.184 -40.062 -19.25 1 93.12 157 PRO A O 1
ATOM 1212 N N . ILE A 1 158 ? -1.519 -38.469 -18.578 1 94 158 ILE A N 1
ATOM 1213 C CA . ILE A 1 158 ? -1.041 -37.5 -19.578 1 94 158 ILE A CA 1
ATOM 1214 C C . ILE A 1 158 ? -0.93 -36.125 -18.953 1 94 158 ILE A C 1
ATOM 1216 O O . ILE A 1 158 ? -1.759 -35.719 -18.125 1 94 158 ILE A O 1
ATOM 1220 N N . GLY A 1 159 ? 0.072 -35.469 -19.297 1 93.19 159 GLY A N 1
ATOM 1221 C CA . GLY A 1 159 ? 0.315 -34.062 -18.969 1 93.19 159 GLY A CA 1
ATOM 1222 C C . GLY A 1 159 ? 0.851 -33.25 -20.141 1 93.19 159 GLY A C 1
ATOM 1223 O O . GLY A 1 159 ? 0.804 -33.719 -21.281 1 93.19 159 GLY A O 1
ATOM 1224 N N . CYS A 1 160 ? 1.257 -32.062 -19.844 1 92.19 160 CYS A N 1
ATOM 1225 C CA . CYS A 1 160 ? 1.654 -31.156 -20.922 1 92.19 160 CYS A CA 1
ATOM 1226 C C . CYS A 1 160 ? 2.928 -31.641 -21.609 1 92.19 160 CYS A C 1
ATOM 1228 O O . CYS A 1 160 ? 3.086 -31.5 -22.812 1 92.19 160 CYS A O 1
ATOM 1230 N N . VAL A 1 161 ? 3.826 -32.312 -20.844 1 88.44 161 VAL A N 1
ATOM 1231 C CA . VAL A 1 161 ? 5.125 -32.688 -21.375 1 88.44 161 VAL A CA 1
ATOM 1232 C C . VAL A 1 161 ? 4.98 -33.969 -22.188 1 88.44 161 VAL A C 1
ATOM 1234 O O . VAL A 1 161 ? 5.344 -34.031 -23.359 1 88.44 161 VAL A O 1
ATOM 1237 N N . ASN A 1 162 ? 4.43 -35 -21.641 1 89.69 162 ASN A N 1
ATOM 1238 C CA . ASN A 1 162 ? 4.395 -36.312 -22.312 1 89.69 162 ASN A CA 1
ATOM 1239 C C . ASN A 1 162 ? 3.404 -36.281 -23.484 1 89.69 162 ASN A C 1
ATOM 1241 O O . ASN A 1 162 ? 3.637 -36.938 -24.5 1 89.69 162 ASN A O 1
ATOM 1245 N N . LEU A 1 163 ? 2.324 -35.562 -23.375 1 94 163 LEU A N 1
ATOM 1246 C CA . LEU A 1 163 ? 1.397 -35.469 -24.5 1 94 163 LEU A CA 1
ATOM 1247 C C . LEU A 1 163 ? 2.049 -34.75 -25.672 1 94 163 LEU A C 1
ATOM 1249 O O . LEU A 1 163 ? 1.899 -35.188 -26.828 1 94 163 LEU A O 1
ATOM 1253 N N . SER A 1 164 ? 2.727 -33.656 -25.391 1 93.38 164 SER A N 1
ATOM 1254 C CA . SER A 1 164 ? 3.408 -32.906 -26.438 1 93.38 164 SER A CA 1
ATOM 1255 C C . SER A 1 164 ? 4.461 -33.781 -27.141 1 93.38 164 SER A C 1
ATOM 1257 O O . SER A 1 164 ? 4.613 -33.719 -28.359 1 93.38 164 SER A O 1
ATOM 1259 N N . ASN A 1 165 ? 5.188 -34.531 -26.359 1 90.12 165 ASN A N 1
ATOM 1260 C CA . ASN A 1 165 ? 6.223 -35.375 -26.922 1 90.12 165 ASN A CA 1
ATOM 1261 C C . ASN A 1 165 ? 5.621 -36.531 -27.734 1 90.12 165 ASN A C 1
ATOM 1263 O O . ASN A 1 165 ? 6.094 -36.844 -28.828 1 90.12 165 ASN A O 1
ATOM 1267 N N . LYS A 1 166 ? 4.664 -37.156 -27.234 1 92.44 166 LYS A N 1
ATOM 1268 C CA . LYS A 1 166 ? 4.047 -38.312 -27.844 1 92.44 166 LYS A CA 1
ATOM 1269 C C . LYS A 1 166 ? 3.48 -38 -29.219 1 92.44 166 LYS A C 1
ATOM 1271 O O . LYS A 1 166 ? 3.572 -38.812 -30.141 1 92.44 166 LYS A O 1
ATOM 1276 N N . PHE A 1 167 ? 2.945 -36.812 -29.391 1 96.06 167 PHE A N 1
ATOM 1277 C CA . PHE A 1 167 ? 2.25 -36.5 -30.641 1 96.06 167 PHE A CA 1
ATOM 1278 C C . PHE A 1 167 ? 2.98 -35.406 -31.391 1 96.06 167 PHE A C 1
ATOM 1280 O O . PHE A 1 167 ? 2.414 -34.781 -32.312 1 96.06 167 PHE A O 1
ATOM 1287 N N . SER A 1 168 ? 4.227 -35.031 -31 1 94 168 SER A N 1
ATOM 1288 C CA . SER A 1 168 ? 5.094 -34.062 -31.688 1 94 168 SER A CA 1
ATOM 1289 C C . SER A 1 168 ? 4.43 -32.688 -31.781 1 94 168 SER A C 1
ATOM 1291 O O . SER A 1 168 ? 4.328 -32.125 -32.875 1 94 168 SER A O 1
ATOM 1293 N N . LEU A 1 169 ? 4.105 -32.156 -30.656 1 94.06 169 LEU A N 1
ATOM 1294 C CA . LEU A 1 169 ? 3.393 -30.891 -30.594 1 94.06 169 LEU A CA 1
ATOM 1295 C C . LEU A 1 169 ? 4.336 -29.75 -30.219 1 94.06 169 LEU A C 1
ATOM 1297 O O . LEU A 1 169 ? 3.891 -28.672 -29.844 1 94.06 169 LEU A O 1
ATOM 1301 N N . ARG A 1 170 ? 5.594 -29.906 -30.266 1 91.81 170 ARG A N 1
ATOM 1302 C CA . ARG A 1 170 ? 6.582 -28.969 -29.734 1 91.81 170 ARG A CA 1
ATOM 1303 C C . ARG A 1 170 ? 6.754 -27.781 -30.688 1 91.81 170 ARG A C 1
ATOM 1305 O O . ARG A 1 170 ? 6.941 -26.641 -30.234 1 91.81 170 ARG A O 1
ATOM 1312 N N . ASP A 1 171 ? 6.664 -28 -31.906 1 94.25 171 ASP A N 1
ATOM 1313 C CA . ASP A 1 171 ? 6.953 -26.953 -32.906 1 94.25 171 ASP A CA 1
ATOM 1314 C C . ASP A 1 171 ? 5.82 -26.828 -33.906 1 94.25 171 ASP A C 1
ATOM 1316 O O . ASP A 1 171 ? 4.676 -26.578 -33.531 1 94.25 171 ASP A O 1
ATOM 1320 N N . ILE A 1 172 ? 6.156 -27.109 -35.156 1 92.88 172 ILE A N 1
ATOM 1321 C CA . ILE A 1 172 ? 5.113 -27.078 -36.188 1 92.88 172 ILE A CA 1
ATOM 1322 C C . ILE A 1 172 ? 4.199 -28.281 -36.031 1 92.88 172 ILE A C 1
ATOM 1324 O O . ILE A 1 172 ? 4.676 -29.422 -35.875 1 92.88 172 ILE A O 1
ATOM 1328 N N . ILE A 1 173 ? 2.965 -28 -36.062 1 92.5 173 ILE A N 1
ATOM 1329 C CA . ILE A 1 173 ? 1.992 -29.047 -35.781 1 92.5 173 ILE A CA 1
ATOM 1330 C C . ILE A 1 173 ? 1.212 -29.359 -37.062 1 92.5 173 ILE A C 1
ATOM 1332 O O . ILE A 1 173 ? 0.675 -28.469 -37.719 1 92.5 173 ILE A O 1
ATOM 1336 N N . THR A 1 174 ? 1.149 -30.625 -37.375 1 93.06 174 THR A N 1
ATOM 1337 C CA . THR A 1 174 ? 0.321 -31.062 -38.469 1 93.06 174 THR A CA 1
ATOM 1338 C C . THR A 1 174 ? -1.104 -31.359 -38.031 1 93.06 174 THR A C 1
ATOM 1340 O O . THR A 1 174 ? -1.341 -31.594 -36.844 1 93.06 174 THR A O 1
ATOM 1343 N N . TYR A 1 175 ? -1.956 -31.281 -38.938 1 92.88 175 TYR A N 1
ATOM 1344 C CA . TYR A 1 175 ? -3.352 -31.594 -38.656 1 92.88 175 TYR A CA 1
ATOM 1345 C C . TYR A 1 175 ? -3.482 -32.969 -38.031 1 92.88 175 TYR A C 1
ATOM 1347 O O . TYR A 1 175 ? -4.223 -33.156 -37.062 1 92.88 175 TYR A O 1
ATOM 1355 N N . ASP A 1 176 ? -2.783 -33.906 -38.5 1 94.94 176 ASP A N 1
ATOM 1356 C CA . ASP A 1 176 ? -2.865 -35.281 -38.031 1 94.94 176 ASP A CA 1
ATOM 1357 C C . ASP A 1 176 ? -2.385 -35.406 -36.594 1 94.94 176 ASP A C 1
ATOM 1359 O O . ASP A 1 176 ? -2.99 -36.125 -35.781 1 94.94 176 ASP A O 1
ATOM 1363 N N . ASN A 1 177 ? -1.316 -34.781 -36.281 1 95.69 177 ASN A N 1
ATOM 1364 C CA . ASN A 1 177 ? -0.783 -34.844 -34.938 1 95.69 177 ASN A CA 1
ATOM 1365 C C . ASN A 1 177 ? -1.762 -34.219 -33.938 1 95.69 177 ASN A C 1
ATOM 1367 O O . ASN A 1 177 ? -1.974 -34.781 -32.844 1 95.69 177 ASN A O 1
ATOM 1371 N N . ALA A 1 178 ? -2.33 -33.125 -34.375 1 95.69 178 ALA A N 1
ATOM 1372 C CA . ALA A 1 178 ? -3.283 -32.438 -33.469 1 95.69 178 ALA A CA 1
ATOM 1373 C C . ALA A 1 178 ? -4.527 -33.281 -33.281 1 95.69 178 ALA A C 1
ATOM 1375 O O . ALA A 1 178 ? -5.012 -33.438 -32.156 1 95.69 178 ALA A O 1
ATOM 1376 N N . GLU A 1 179 ? -5.008 -33.844 -34.312 1 96.25 179 GLU A N 1
ATOM 1377 C CA . GLU A 1 179 ? -6.227 -34.625 -34.219 1 96.25 179 GLU A CA 1
ATOM 1378 C C . GLU A 1 179 ? -5.992 -35.938 -33.469 1 96.25 179 GLU A C 1
ATOM 1380 O O . GLU A 1 179 ? -6.859 -36.375 -32.719 1 96.25 179 GLU A O 1
ATOM 1385 N N . SER A 1 180 ? -4.902 -36.531 -33.625 1 97.69 180 SER A N 1
ATOM 1386 C CA . SER A 1 180 ? -4.559 -37.75 -32.906 1 97.69 180 SER A CA 1
ATOM 1387 C C . SER A 1 180 ? -4.461 -37.469 -31.406 1 97.69 180 SER A C 1
ATOM 1389 O O . SER A 1 180 ? -4.895 -38.312 -30.594 1 97.69 180 SER A O 1
ATOM 1391 N N . ALA A 1 181 ? -3.859 -36.406 -31.109 1 97.88 181 ALA A N 1
ATOM 1392 C CA . ALA A 1 181 ? -3.773 -36 -29.703 1 97.88 181 ALA A CA 1
ATOM 1393 C C . ALA A 1 181 ? -5.16 -35.781 -29.094 1 97.88 181 ALA A C 1
ATOM 1395 O O . ALA A 1 181 ? -5.441 -36.25 -27.984 1 97.88 181 ALA A O 1
ATOM 1396 N N . ASN A 1 182 ? -6.035 -35.094 -29.844 1 97.75 182 ASN A N 1
ATOM 1397 C CA . ASN A 1 182 ? -7.402 -34.844 -29.406 1 97.75 182 ASN A CA 1
ATOM 1398 C C . ASN A 1 182 ? -8.141 -36.156 -29.141 1 97.75 182 ASN A C 1
ATOM 1400 O O . ASN A 1 182 ? -8.766 -36.312 -28.094 1 97.75 182 ASN A O 1
ATOM 1404 N N . GLU A 1 183 ? -7.996 -37.031 -30.062 1 97.88 183 GLU A N 1
ATOM 1405 C CA . GLU A 1 183 ? -8.688 -38.312 -29.953 1 97.88 183 GLU A CA 1
ATOM 1406 C C . GLU A 1 183 ? -8.148 -39.125 -28.781 1 97.88 183 GLU A C 1
ATOM 1408 O O . GLU A 1 183 ? -8.914 -39.781 -28.078 1 97.88 183 GLU A O 1
ATOM 1413 N N . PHE A 1 184 ? -6.883 -39.094 -28.641 1 98.06 184 PHE A N 1
ATOM 1414 C CA . PHE A 1 184 ? -6.238 -39.844 -27.562 1 98.06 184 PHE A CA 1
ATOM 1415 C C . PHE A 1 184 ? -6.766 -39.375 -26.203 1 98.06 184 PHE A C 1
ATOM 1417 O O . PHE A 1 184 ? -7.137 -40.188 -25.359 1 98.06 184 PHE A O 1
ATOM 1424 N N . VAL A 1 185 ? -6.824 -38.062 -26.016 1 98.31 185 VAL A N 1
ATOM 1425 C CA . VAL A 1 185 ? -7.301 -37.469 -24.766 1 98.31 185 VAL A CA 1
ATOM 1426 C C . VAL A 1 185 ? -8.773 -37.844 -24.562 1 98.31 185 VAL A C 1
ATOM 1428 O O . VAL A 1 185 ? -9.18 -38.219 -23.453 1 98.31 185 VAL A O 1
ATOM 1431 N N . GLU A 1 186 ? -9.57 -37.719 -25.547 1 97.38 186 GLU A N 1
ATOM 1432 C CA . GLU A 1 186 ? -10.992 -38 -25.469 1 97.38 186 GLU A CA 1
ATOM 1433 C C . GLU A 1 186 ? -11.234 -39.438 -25.047 1 97.38 186 GLU A C 1
ATOM 1435 O O . GLU A 1 186 ? -12.148 -39.719 -24.266 1 97.38 186 GLU A O 1
ATOM 1440 N N . ASN A 1 187 ? -10.43 -40.312 -25.609 1 97.88 187 ASN A N 1
ATOM 1441 C CA . ASN A 1 187 ? -10.562 -41.719 -25.266 1 97.88 187 ASN A CA 1
ATOM 1442 C C . ASN A 1 187 ? -10.258 -41.969 -23.797 1 97.88 187 ASN A C 1
ATOM 1444 O O . ASN A 1 187 ? -10.898 -42.812 -23.172 1 97.88 187 ASN A O 1
ATOM 1448 N N . ILE A 1 188 ? -9.297 -41.312 -23.312 1 97.94 188 ILE A N 1
ATOM 1449 C CA . ILE A 1 188 ? -8.945 -41.438 -21.906 1 97.94 188 ILE A CA 1
ATOM 1450 C C . ILE A 1 188 ? -10.086 -40.938 -21.031 1 97.94 188 ILE A C 1
ATOM 1452 O O . ILE A 1 188 ? -10.414 -41.531 -20 1 97.94 188 ILE A O 1
ATOM 1456 N N . LEU A 1 189 ? -10.734 -39.844 -21.406 1 98 189 LEU A N 1
ATOM 1457 C CA . LEU A 1 189 ? -11.805 -39.219 -20.641 1 98 189 LEU A CA 1
ATOM 1458 C C . LEU A 1 189 ? -13.031 -40.125 -20.594 1 98 189 LEU A C 1
ATOM 1460 O O . LEU A 1 189 ? -13.75 -40.156 -19.594 1 98 189 LEU A O 1
ATOM 1464 N N . LYS A 1 190 ? -13.227 -40.906 -21.625 1 97 190 LYS A N 1
ATOM 1465 C CA . LYS A 1 190 ? -14.359 -41.812 -21.703 1 97 190 LYS A CA 1
ATOM 1466 C C . LYS A 1 190 ? -14.258 -42.906 -20.641 1 97 190 LYS A C 1
ATOM 1468 O O . LYS A 1 190 ? -15.266 -43.5 -20.266 1 97 190 LYS A O 1
ATOM 1473 N N . GLU A 1 191 ? -13.039 -43.094 -20.203 1 96.94 191 GLU A N 1
ATOM 1474 C CA . GLU A 1 191 ? -12.797 -44.125 -19.203 1 96.94 191 GLU A CA 1
ATOM 1475 C C . GLU A 1 191 ? -13.125 -43.656 -17.797 1 96.94 191 GLU A C 1
ATOM 1477 O O . GLU A 1 191 ? -13.047 -44.406 -16.844 1 96.94 191 GLU A O 1
ATOM 1482 N N . ILE A 1 192 ? -13.523 -42.469 -17.641 1 97.62 192 ILE A N 1
ATOM 1483 C CA . ILE A 1 192 ? -13.891 -41.875 -16.344 1 97.62 192 ILE A CA 1
ATOM 1484 C C . ILE A 1 192 ? -15.391 -41.562 -16.328 1 97.62 192 ILE A C 1
ATOM 1486 O O . ILE A 1 192 ? -15.781 -40.406 -16.531 1 97.62 192 ILE A O 1
ATOM 1490 N N . PRO A 1 193 ? -16.203 -42.469 -15.969 1 95.19 193 PRO A N 1
ATOM 1491 C CA . PRO A 1 193 ? -17.656 -42.312 -16.156 1 95.19 193 PRO A CA 1
ATOM 1492 C C . PRO A 1 193 ? -18.25 -41.188 -15.336 1 95.19 193 PRO A C 1
ATOM 1494 O O . PRO A 1 193 ? -19.219 -40.562 -15.766 1 95.19 193 PRO A O 1
ATOM 1497 N N . TRP A 1 194 ? -17.656 -40.875 -14.18 1 96.31 194 TRP A N 1
ATOM 1498 C CA . TRP A 1 194 ? -18.281 -39.875 -13.297 1 96.31 194 TRP A CA 1
ATOM 1499 C C . TRP A 1 194 ? -18.156 -38.469 -13.875 1 96.31 194 TRP A C 1
ATOM 1501 O O . TRP A 1 194 ? -18.812 -37.562 -13.398 1 96.31 194 TRP A O 1
ATOM 1511 N N . LEU A 1 195 ? -17.406 -38.312 -14.898 1 97.19 195 LEU A N 1
ATOM 1512 C CA . LEU A 1 195 ? -17.281 -37 -15.547 1 97.19 195 LEU A CA 1
ATOM 1513 C C . LEU A 1 195 ? -18.625 -36.562 -16.141 1 97.19 195 LEU A C 1
ATOM 1515 O O . LEU A 1 195 ? -18.859 -35.375 -16.312 1 97.19 195 LEU A O 1
ATOM 1519 N N . LYS A 1 196 ? -19.469 -37.5 -16.484 1 95.31 196 LYS A N 1
ATOM 1520 C CA . LYS A 1 196 ? -20.766 -37.188 -17.094 1 95.31 196 LYS A CA 1
ATOM 1521 C C . LYS A 1 196 ? -21.891 -37.344 -16.078 1 95.31 196 LYS A C 1
ATOM 1523 O O . LYS A 1 196 ? -23.047 -37.094 -16.391 1 95.31 196 LYS A O 1
ATOM 1528 N N . LYS A 1 197 ? -21.547 -37.688 -14.906 1 94 197 LYS A N 1
ATOM 1529 C CA . LYS A 1 197 ? -22.531 -37.938 -13.875 1 94 197 LYS A CA 1
ATOM 1530 C C . LYS A 1 197 ? -22.969 -36.656 -13.195 1 94 197 LYS A C 1
ATOM 1532 O O . LYS A 1 197 ? -24.094 -36.531 -12.688 1 94 197 LYS A O 1
ATOM 1537 N N . TYR A 1 198 ? -22.125 -35.688 -13.164 1 93.94 198 TYR A N 1
ATOM 1538 C CA . TYR A 1 198 ? -22.391 -34.469 -12.398 1 93.94 198 TYR A CA 1
ATOM 1539 C C . TYR A 1 198 ? -22.672 -33.281 -13.32 1 93.94 198 TYR A C 1
ATOM 1541 O O . TYR A 1 198 ? -22.188 -33.25 -14.453 1 93.94 198 TYR A O 1
ATOM 1549 N N . GLU A 1 199 ? -23.516 -32.469 -12.898 1 94.38 199 GLU A N 1
ATOM 1550 C CA . GLU A 1 199 ? -23.672 -31.156 -13.516 1 94.38 199 GLU A CA 1
ATOM 1551 C C . GLU A 1 199 ? -22.719 -30.141 -12.883 1 94.38 199 GLU A C 1
ATOM 1553 O O . GLU A 1 199 ? -23.016 -29.578 -11.828 1 94.38 199 GLU A O 1
ATOM 1558 N N . PHE A 1 200 ? -21.734 -29.828 -13.594 1 97 200 PHE A N 1
ATOM 1559 C CA . PHE A 1 200 ? -20.688 -28.969 -13.047 1 97 200 PHE A CA 1
ATOM 1560 C C . PHE A 1 200 ? -21.031 -27.5 -13.281 1 97 200 PHE A C 1
ATOM 1562 O O . PHE A 1 200 ? -21.453 -27.125 -14.375 1 97 200 PHE A O 1
ATOM 1569 N N . HIS A 1 201 ? -20.797 -26.719 -12.266 1 96.44 201 HIS A N 1
ATOM 1570 C CA . HIS A 1 201 ? -20.938 -25.266 -12.383 1 96.44 201 HIS A CA 1
ATOM 1571 C C . HIS A 1 201 ? -19.734 -24.656 -13.102 1 96.44 201 HIS A C 1
ATOM 1573 O O . HIS A 1 201 ? -19.875 -23.672 -13.836 1 96.44 201 HIS A O 1
ATOM 1579 N N . ASN A 1 202 ? -18.594 -25.188 -12.82 1 97.94 202 ASN A N 1
ATOM 1580 C CA . ASN A 1 202 ? -17.359 -24.688 -13.438 1 97.94 202 ASN A CA 1
ATOM 1581 C C . ASN A 1 202 ? -16.219 -25.672 -13.281 1 97.94 202 ASN A C 1
ATOM 1583 O O . ASN A 1 202 ? -16.344 -26.688 -12.586 1 97.94 202 ASN A O 1
ATOM 1587 N N . ILE A 1 203 ? -15.172 -25.422 -13.992 1 98.38 203 ILE A N 1
ATOM 1588 C CA . ILE A 1 203 ? -13.875 -26.047 -13.766 1 98.38 203 ILE A CA 1
ATOM 1589 C C . ILE A 1 203 ? -13.023 -25.156 -12.859 1 98.38 203 ILE A C 1
ATOM 1591 O O . ILE A 1 203 ? -12.938 -23.938 -13.07 1 98.38 203 ILE A O 1
ATOM 1595 N N . ILE A 1 204 ? -12.5 -25.703 -11.805 1 98.44 204 ILE A N 1
ATOM 1596 C CA . ILE A 1 204 ? -11.445 -25.047 -11.039 1 98.44 204 ILE A CA 1
ATOM 1597 C C . ILE A 1 204 ? -10.078 -25.516 -11.531 1 98.44 204 ILE A C 1
ATOM 1599 O O . ILE A 1 204 ? -9.688 -26.656 -11.273 1 98.44 204 ILE A O 1
ATOM 1603 N N . GLY A 1 205 ? -9.43 -24.656 -12.25 1 98.19 205 GLY A N 1
ATOM 1604 C CA . GLY A 1 205 ? -8.133 -24.984 -12.812 1 98.19 205 GLY A CA 1
ATOM 1605 C C . GLY A 1 205 ? -6.977 -24.609 -11.914 1 98.19 205 GLY A C 1
ATOM 1606 O O . GLY A 1 205 ? -7.016 -23.562 -11.25 1 98.19 205 GLY A O 1
ATOM 1607 N N . LEU A 1 206 ? -5.926 -25.375 -11.938 1 96.31 206 LEU A N 1
ATOM 1608 C CA . LEU A 1 206 ? -4.719 -25.156 -11.148 1 96.31 206 LEU A CA 1
ATOM 1609 C C . LEU A 1 206 ? -3.471 -25.453 -11.969 1 96.31 206 LEU A C 1
ATOM 1611 O O . LEU A 1 206 ? -3.557 -26.094 -13.023 1 96.31 206 LEU A O 1
ATOM 1615 N N . GLY A 1 207 ? -2.365 -24.984 -11.367 1 91.62 207 GLY A N 1
ATOM 1616 C CA . GLY A 1 207 ? -1.084 -25.359 -11.945 1 91.62 207 GLY A CA 1
ATOM 1617 C C . GLY A 1 207 ? -0.519 -24.297 -12.875 1 91.62 207 GLY A C 1
ATOM 1618 O O . GLY A 1 207 ? -1.217 -23.344 -13.242 1 91.62 207 GLY A O 1
ATOM 1619 N N . GLY A 1 208 ? 0.681 -24.562 -13.266 1 90.81 208 GLY A N 1
ATOM 1620 C CA . GLY A 1 208 ? 1.403 -23.594 -14.07 1 90.81 208 GLY A CA 1
ATOM 1621 C C . GLY A 1 208 ? 0.826 -23.422 -15.469 1 90.81 208 GLY A C 1
ATOM 1622 O O . GLY A 1 208 ? 0.804 -22.312 -16.016 1 90.81 208 GLY A O 1
ATOM 1623 N N . SER A 1 209 ? 0.339 -24.531 -16.016 1 92.75 209 SER A N 1
ATOM 1624 C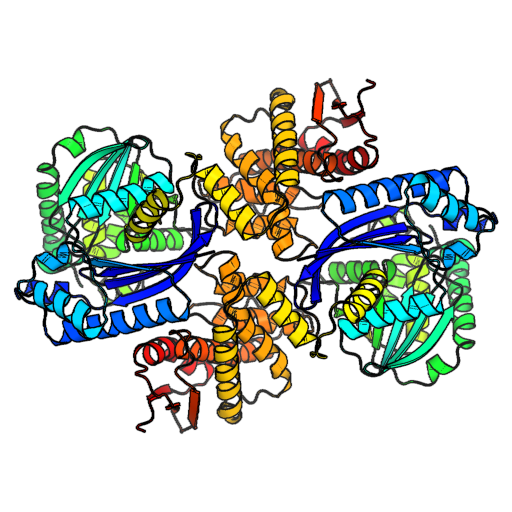 CA . SER A 1 209 ? -0.2 -24.484 -17.375 1 92.75 209 SER A CA 1
ATOM 1625 C C . SER A 1 209 ? -1.457 -23.625 -17.438 1 92.75 209 SER A C 1
ATOM 1627 O O . SER A 1 209 ? -1.549 -22.703 -18.266 1 92.75 209 SER A O 1
ATOM 1629 N N . ILE A 1 210 ? -2.387 -23.875 -16.562 1 96.44 210 ILE A N 1
ATOM 1630 C CA . ILE A 1 210 ? -3.643 -23.125 -16.594 1 96.44 210 ILE A CA 1
ATOM 1631 C C . ILE A 1 210 ? -3.389 -21.672 -16.188 1 96.44 210 ILE A C 1
ATOM 1633 O O . ILE A 1 210 ? -4.008 -20.766 -16.734 1 96.44 210 ILE A O 1
ATOM 1637 N N . ARG A 1 211 ? -2.492 -21.484 -15.32 1 95.75 211 ARG A N 1
ATOM 1638 C CA . ARG A 1 211 ? -2.111 -20.125 -14.945 1 95.75 211 ARG A CA 1
ATOM 1639 C C . ARG A 1 211 ? -1.596 -19.344 -16.156 1 95.75 211 ARG A C 1
ATOM 1641 O O . ARG A 1 211 ? -1.913 -18.172 -16.312 1 95.75 211 ARG A O 1
ATOM 1648 N N . ASN A 1 212 ? -0.797 -20 -16.938 1 95.44 212 ASN A N 1
ATOM 1649 C CA . ASN A 1 212 ? -0.26 -19.344 -18.125 1 95.44 212 ASN A CA 1
ATOM 1650 C C . ASN A 1 212 ? -1.355 -19.062 -19.156 1 95.44 212 ASN A C 1
ATOM 1652 O O . ASN A 1 212 ? -1.348 -18 -19.797 1 95.44 212 ASN A O 1
ATOM 1656 N N . LEU A 1 213 ? -2.254 -19.984 -19.312 1 97.06 213 LEU A N 1
ATOM 1657 C CA . LEU A 1 213 ? -3.369 -19.766 -20.234 1 97.06 213 LEU A CA 1
ATOM 1658 C C . LEU A 1 213 ? -4.203 -18.562 -19.797 1 97.06 213 LEU A C 1
ATOM 1660 O O . LEU A 1 213 ? -4.605 -17.75 -20.625 1 97.06 213 LEU A O 1
ATOM 1664 N N . CYS A 1 214 ? -4.406 -18.469 -18.5 1 97.25 214 CYS A N 1
ATOM 1665 C CA . CYS A 1 214 ? -5.152 -17.344 -17.953 1 97.25 214 CYS A CA 1
ATOM 1666 C C . CYS A 1 214 ? -4.41 -16.031 -18.188 1 97.25 214 CYS A C 1
ATOM 1668 O O . CYS A 1 214 ? -5.031 -15.016 -18.5 1 97.25 214 CYS A O 1
ATOM 1670 N N . LYS A 1 215 ? -3.117 -16.109 -18.016 1 96.31 215 LYS A N 1
ATOM 1671 C CA . LYS A 1 215 ? -2.314 -14.906 -18.25 1 96.31 215 LYS A CA 1
ATOM 1672 C C . LYS A 1 215 ? -2.396 -14.453 -19.703 1 96.31 215 LYS A C 1
ATOM 1674 O O . LYS A 1 215 ? -2.518 -13.266 -19.984 1 96.31 215 LYS A O 1
ATOM 1679 N N . VAL A 1 216 ? -2.334 -15.383 -20.625 1 96.94 216 VAL A N 1
ATOM 1680 C CA . VAL A 1 216 ? -2.471 -15.086 -22.047 1 96.94 216 VAL A CA 1
ATOM 1681 C C . VAL A 1 216 ? -3.834 -14.453 -22.312 1 96.94 216 VAL A C 1
ATOM 1683 O O . VAL A 1 216 ? -3.932 -13.445 -23.016 1 96.94 216 VAL A O 1
ATOM 1686 N N . ASP A 1 217 ? -4.809 -15.016 -21.734 1 97.38 217 ASP A N 1
ATOM 1687 C CA . ASP A 1 217 ? -6.164 -14.516 -21.938 1 97.38 217 ASP A CA 1
ATOM 1688 C C . ASP A 1 217 ? -6.316 -13.102 -21.375 1 97.38 217 ASP A C 1
ATOM 1690 O O . ASP A 1 217 ? -6.949 -12.25 -21.984 1 97.38 217 ASP A O 1
ATOM 1694 N N . ARG A 1 218 ? -5.793 -12.875 -20.203 1 95.94 218 ARG A N 1
ATOM 1695 C CA . ARG A 1 218 ? -5.855 -11.562 -19.578 1 95.94 218 ARG A CA 1
ATOM 1696 C C . ARG A 1 218 ? -5.184 -10.508 -20.453 1 95.94 218 ARG A C 1
ATOM 1698 O O . ARG A 1 218 ? -5.688 -9.391 -20.594 1 95.94 218 ARG A O 1
ATOM 1705 N N . ARG A 1 219 ? -4.078 -10.867 -21.016 1 95 219 ARG A N 1
ATOM 1706 C CA . ARG A 1 219 ? -3.359 -9.945 -21.891 1 95 219 ARG A CA 1
ATOM 1707 C C . ARG A 1 219 ? -4.16 -9.656 -23.156 1 95 219 ARG A C 1
ATOM 1709 O O . ARG A 1 219 ? -4.238 -8.5 -23.594 1 95 219 ARG A O 1
ATOM 1716 N N . LYS A 1 220 ? -4.73 -10.648 -23.688 1 94.81 220 LYS A N 1
ATOM 1717 C CA . LYS A 1 220 ? -5.531 -10.5 -24.906 1 94.81 220 LYS A CA 1
ATOM 1718 C C . LYS A 1 220 ? -6.727 -9.578 -24.672 1 94.81 220 LYS A C 1
ATOM 1720 O O . LYS A 1 220 ? -7.109 -8.812 -25.547 1 94.81 220 LYS A O 1
ATOM 1725 N N . LYS A 1 221 ? -7.219 -9.688 -23.5 1 94.88 221 LYS A N 1
ATOM 1726 C CA . LYS A 1 221 ? -8.43 -8.93 -23.188 1 94.88 221 LYS A CA 1
ATOM 1727 C C . LYS A 1 221 ? -8.086 -7.59 -22.547 1 94.88 221 LYS A C 1
ATOM 1729 O O . LYS A 1 221 ? -8.977 -6.824 -22.172 1 94.88 221 LYS A O 1
ATOM 1734 N N . HIS A 1 222 ? -6.82 -7.324 -22.312 1 93.31 222 HIS A N 1
ATOM 1735 C CA . HIS A 1 222 ? -6.387 -6.137 -21.578 1 93.31 222 HIS A CA 1
ATOM 1736 C C . HIS A 1 222 ? -7.082 -6.031 -20.234 1 93.31 222 HIS A C 1
ATOM 1738 O O . HIS A 1 222 ? -7.629 -4.98 -19.891 1 93.31 222 HIS A O 1
ATOM 1744 N N . TYR A 1 223 ? -7.105 -7.188 -19.641 1 94.31 223 TYR A N 1
ATOM 1745 C CA . TYR A 1 223 ? -7.75 -7.273 -18.344 1 94.31 223 TYR A CA 1
ATOM 1746 C C . TYR A 1 223 ? -7.105 -6.312 -17.344 1 94.31 223 TYR A C 1
ATOM 1748 O O . TYR A 1 223 ? -5.879 -6.273 -17.234 1 94.31 223 TYR A O 1
ATOM 1756 N N . PRO A 1 224 ? -7.859 -5.512 -16.594 1 92.94 224 PRO A N 1
ATOM 1757 C CA . PRO A 1 224 ? -7.301 -4.387 -15.844 1 92.94 224 PRO A CA 1
ATOM 1758 C C . PRO A 1 224 ? -6.691 -4.812 -14.516 1 92.94 224 PRO A C 1
ATOM 1760 O O . PRO A 1 224 ? -5.977 -4.031 -13.875 1 92.94 224 PRO A O 1
ATOM 1763 N N . LEU A 1 225 ? -6.91 -5.988 -14.031 1 91.06 225 LEU A N 1
ATOM 1764 C CA . LEU A 1 225 ? -6.375 -6.453 -12.758 1 91.06 225 LEU A CA 1
ATOM 1765 C C . LEU A 1 225 ? -5.27 -7.48 -12.969 1 91.06 225 LEU A C 1
ATOM 1767 O O . LEU A 1 225 ? -5.363 -8.328 -13.867 1 91.06 225 LEU A O 1
ATOM 1771 N N . ASP A 1 226 ? -4.281 -7.332 -12.203 1 86.19 226 ASP A N 1
ATOM 1772 C CA . ASP A 1 226 ? -3.221 -8.336 -12.234 1 86.19 226 ASP A CA 1
ATOM 1773 C C . ASP A 1 226 ? -3.387 -9.344 -11.102 1 86.19 226 ASP A C 1
ATOM 1775 O O . ASP A 1 226 ? -2.498 -9.492 -10.258 1 86.19 226 ASP A O 1
ATOM 1779 N N . LEU A 1 227 ? -4.512 -9.984 -11.078 1 89.5 227 LEU A N 1
ATOM 1780 C CA . LEU A 1 227 ? -4.875 -11.031 -10.133 1 89.5 227 LEU A CA 1
ATOM 1781 C C . LEU A 1 227 ? -5.199 -12.336 -10.859 1 89.5 227 LEU A C 1
ATOM 1783 O O . LEU A 1 227 ? -5.977 -12.336 -11.82 1 89.5 227 LEU A O 1
ATOM 1787 N N . SER A 1 228 ? -4.551 -13.352 -10.438 1 92.5 228 SER A N 1
ATOM 1788 C CA . SER A 1 228 ? -4.754 -14.641 -11.094 1 92.5 228 SER A CA 1
ATOM 1789 C C . SER A 1 228 ? -5.871 -15.43 -10.422 1 92.5 228 SER A C 1
ATOM 1791 O O . SER A 1 228 ? -6.734 -15.992 -11.094 1 92.5 228 SER A O 1
ATOM 1793 N N . HIS A 1 229 ? -5.855 -15.422 -9.086 1 95.56 229 HIS A N 1
ATOM 1794 C CA . HIS A 1 229 ? -6.844 -16.203 -8.344 1 95.56 229 HIS A CA 1
ATOM 1795 C C . HIS A 1 229 ? -8.258 -15.711 -8.633 1 95.56 229 HIS A C 1
ATOM 1797 O O . HIS A 1 229 ? -8.523 -14.508 -8.609 1 95.56 229 HIS A O 1
ATOM 1803 N N . ASN A 1 230 ? -9.148 -16.578 -9.039 1 95.94 230 ASN A N 1
ATOM 1804 C CA . ASN A 1 230 ? -10.562 -16.328 -9.312 1 95.94 230 ASN A CA 1
ATOM 1805 C C . ASN A 1 230 ? -10.766 -15.703 -10.688 1 95.94 230 ASN A C 1
ATOM 1807 O O . ASN A 1 230 ? -11.883 -15.32 -11.039 1 95.94 230 ASN A O 1
ATOM 1811 N N . TYR A 1 231 ? -9.727 -15.578 -11.469 1 96.81 231 TYR A N 1
ATOM 1812 C CA . TYR A 1 231 ? -9.938 -15.203 -12.859 1 96.81 231 TYR A CA 1
ATOM 1813 C C . TYR A 1 231 ? -10.672 -16.312 -13.617 1 96.81 231 TYR A C 1
ATOM 1815 O O . TYR A 1 231 ? -10.391 -17.484 -13.422 1 96.81 231 TYR A O 1
ATOM 1823 N N . SER A 1 232 ? -11.531 -15.914 -14.484 1 96.56 232 SER A N 1
ATOM 1824 C CA . SER A 1 232 ? -12.336 -16.906 -15.188 1 96.56 232 SER A CA 1
ATOM 1825 C C . SER A 1 232 ? -12.25 -16.719 -16.703 1 96.56 232 SER A C 1
ATOM 1827 O O . SER A 1 232 ? -12.234 -15.586 -17.188 1 96.56 232 SER A O 1
ATOM 1829 N N . MET A 1 233 ? -12.133 -17.812 -17.344 1 97.56 233 MET A N 1
ATOM 1830 C CA . MET A 1 233 ? -12.266 -17.922 -18.797 1 97.56 233 MET A CA 1
ATOM 1831 C C . MET A 1 233 ? -13.516 -18.703 -19.172 1 97.56 233 MET A C 1
ATOM 1833 O O . MET A 1 233 ? -14.062 -19.438 -18.344 1 97.56 233 MET A O 1
ATOM 1837 N N . ASN A 1 234 ? -13.93 -18.5 -20.422 1 97.38 234 ASN A N 1
ATOM 1838 C CA . ASN A 1 234 ? -15 -19.312 -20.984 1 97.38 234 ASN A CA 1
ATOM 1839 C C . ASN A 1 234 ? -14.469 -20.375 -21.938 1 97.38 234 ASN A C 1
ATOM 1841 O O . ASN A 1 234 ? -13.312 -20.297 -22.375 1 97.38 234 ASN A O 1
ATOM 1845 N N . ASP A 1 235 ? -15.344 -21.312 -22.25 1 96.25 235 ASP A N 1
ATOM 1846 C CA . ASP A 1 235 ? -14.953 -22.391 -23.141 1 96.25 235 ASP A CA 1
ATOM 1847 C C . ASP A 1 235 ? -14.477 -21.844 -24.484 1 96.25 235 ASP A C 1
ATOM 1849 O O . ASP A 1 235 ? -13.523 -22.359 -25.078 1 96.25 235 ASP A O 1
ATOM 1853 N N . TYR A 1 236 ? -15.062 -20.781 -24.938 1 96.81 236 TYR A N 1
ATOM 1854 C CA . TYR A 1 236 ? -14.648 -20.219 -26.219 1 96.81 236 TYR A CA 1
ATOM 1855 C C . TYR A 1 236 ? -13.25 -19.609 -26.125 1 96.81 236 TYR A C 1
ATOM 1857 O O . TYR A 1 236 ? -12.492 -19.625 -27.094 1 96.81 236 TYR A O 1
ATOM 1865 N N . ASP A 1 237 ? -12.938 -19.047 -24.922 1 97.69 237 ASP A N 1
ATOM 1866 C CA . ASP A 1 237 ? -11.594 -18.516 -24.719 1 97.69 237 ASP A CA 1
ATOM 1867 C C . ASP A 1 237 ? -10.547 -19.609 -24.828 1 97.69 237 ASP A C 1
ATOM 1869 O O . ASP A 1 237 ? -9.477 -19.406 -25.422 1 97.69 237 ASP A O 1
ATOM 1873 N N . ILE A 1 238 ? -10.852 -20.766 -24.297 1 97.81 238 ILE A N 1
ATOM 1874 C CA . ILE A 1 238 ? -9.938 -21.906 -24.328 1 97.81 238 ILE A CA 1
ATOM 1875 C C . ILE A 1 238 ? -9.75 -22.375 -25.766 1 97.81 238 ILE A C 1
ATOM 1877 O O . ILE A 1 238 ? -8.625 -22.656 -26.188 1 97.81 238 ILE A O 1
ATOM 1881 N N . SER A 1 239 ? -10.82 -22.453 -26.469 1 97.38 239 SER A N 1
ATOM 1882 C CA . SER A 1 239 ? -10.766 -22.859 -27.875 1 97.38 239 SER A CA 1
ATOM 1883 C C . SER A 1 239 ? -9.945 -21.875 -28.703 1 97.38 239 SER A C 1
ATOM 1885 O O . SER A 1 239 ? -9.172 -22.281 -29.562 1 97.38 239 SER A O 1
ATOM 1887 N N . ASP A 1 240 ? -10.156 -20.625 -28.422 1 97.62 240 ASP A N 1
ATOM 1888 C CA . ASP A 1 240 ? -9.406 -19.578 -29.109 1 97.62 240 ASP A CA 1
ATOM 1889 C C . ASP A 1 240 ? -7.91 -19.703 -28.828 1 97.62 240 ASP A C 1
ATOM 1891 O O . ASP A 1 240 ? -7.09 -19.547 -29.734 1 97.62 240 ASP A O 1
ATOM 1895 N N . ILE A 1 241 ? -7.582 -19.938 -27.609 1 97.75 241 ILE A N 1
ATOM 1896 C CA . ILE A 1 241 ? -6.184 -20.078 -27.219 1 97.75 241 ILE A CA 1
ATOM 1897 C C . ILE A 1 241 ? -5.594 -21.328 -27.859 1 97.75 241 ILE A C 1
ATOM 1899 O O . ILE A 1 241 ? -4.445 -21.328 -28.328 1 97.75 241 ILE A O 1
ATOM 1903 N N . TYR A 1 242 ? -6.383 -22.375 -27.891 1 97.19 242 TYR A N 1
ATOM 1904 C CA . TYR A 1 242 ? -5.953 -23.609 -28.547 1 97.19 242 TYR A CA 1
ATOM 1905 C C . TYR A 1 242 ? -5.602 -23.375 -30 1 97.19 242 TYR A C 1
ATOM 1907 O O . TYR A 1 242 ? -4.535 -23.781 -30.469 1 97.19 242 TYR A O 1
ATOM 1915 N N . ASN A 1 243 ? -6.461 -22.719 -30.688 1 96.5 243 ASN A N 1
ATOM 1916 C CA . ASN A 1 243 ? -6.238 -22.438 -32.094 1 96.5 243 ASN A CA 1
ATOM 1917 C C . ASN A 1 243 ? -5.043 -21.5 -32.312 1 96.5 243 ASN A C 1
ATOM 1919 O O . ASN A 1 243 ? -4.258 -21.703 -33.25 1 96.5 243 ASN A O 1
ATOM 1923 N N . LEU A 1 244 ? -4.961 -20.516 -31.422 1 95.88 244 LEU A N 1
ATOM 1924 C CA . LEU A 1 244 ? -3.836 -19.594 -31.469 1 95.88 244 LEU A CA 1
ATOM 1925 C C . LEU A 1 244 ? -2.51 -20.328 -31.328 1 95.88 244 LEU A C 1
ATOM 1927 O O . LEU A 1 244 ? -1.578 -20.094 -32.094 1 95.88 244 LEU A O 1
ATOM 1931 N N . MET A 1 245 ? -2.445 -21.281 -30.375 1 95.44 245 MET A N 1
ATOM 1932 C CA . MET A 1 245 ? -1.215 -22.016 -30.094 1 95.44 245 MET A CA 1
ATOM 1933 C C . MET A 1 245 ? -0.909 -23 -31.219 1 95.44 245 MET A C 1
ATOM 1935 O O . MET A 1 245 ? 0.251 -23.172 -31.609 1 95.44 245 MET A O 1
ATOM 1939 N N . LYS A 1 246 ? -1.887 -23.578 -31.703 1 94.94 246 LYS A N 1
ATOM 1940 C CA . LYS A 1 246 ? -1.756 -24.609 -32.75 1 94.94 246 LYS A CA 1
ATOM 1941 C C . LYS A 1 246 ? -1.198 -24.016 -34.031 1 94.94 246 LYS A C 1
ATOM 1943 O O . LYS A 1 246 ? -0.458 -24.688 -34.75 1 94.94 246 LYS A O 1
ATOM 1948 N N . CYS A 1 247 ? -1.438 -22.797 -34.312 1 94.88 247 CYS A N 1
ATOM 1949 C CA . CYS A 1 247 ? -1.088 -22.172 -35.594 1 94.88 247 CYS A CA 1
ATOM 1950 C C . CYS A 1 247 ? 0.301 -21.547 -35.531 1 94.88 247 CYS A C 1
ATOM 1952 O O . CYS A 1 247 ? 0.802 -21.047 -36.531 1 94.88 247 CYS A O 1
ATOM 1954 N N . LYS A 1 248 ? 0.931 -21.594 -34.406 1 95.75 248 LYS A N 1
ATOM 1955 C CA . LYS A 1 248 ? 2.232 -20.953 -34.219 1 95.75 248 LYS A CA 1
ATOM 1956 C C . LYS A 1 248 ? 3.332 -21.984 -34.031 1 95.75 248 LYS A C 1
ATOM 1958 O O . LYS A 1 248 ? 3.094 -23.031 -33.406 1 95.75 248 LYS A O 1
ATOM 1963 N N . ASN A 1 249 ? 4.5 -21.719 -34.531 1 95.94 249 ASN A N 1
ATOM 1964 C CA . ASN A 1 249 ? 5.648 -22.562 -34.25 1 95.94 249 ASN A CA 1
ATOM 1965 C C . ASN A 1 249 ? 6.258 -22.219 -32.875 1 95.94 249 ASN A C 1
ATOM 1967 O O . ASN A 1 249 ? 5.758 -21.344 -32.188 1 95.94 249 ASN A O 1
ATOM 1971 N N . LEU A 1 250 ? 7.281 -22.969 -32.5 1 96.06 250 LEU A N 1
ATOM 1972 C CA . LEU A 1 250 ? 7.883 -22.828 -31.188 1 96.06 250 LEU A CA 1
ATOM 1973 C C . LEU A 1 250 ? 8.375 -21.406 -30.953 1 96.06 250 LEU A C 1
ATOM 1975 O O . LEU A 1 250 ? 8.133 -20.828 -29.891 1 96.06 250 LEU A O 1
ATOM 1979 N N . LYS A 1 251 ? 9.062 -20.828 -31.906 1 94.94 251 LYS A N 1
ATOM 1980 C CA . LYS A 1 251 ? 9.617 -19.469 -31.797 1 94.94 251 LYS A CA 1
ATOM 1981 C C . LYS A 1 251 ? 8.516 -18.438 -31.641 1 94.94 251 LYS A C 1
ATOM 1983 O O . LYS A 1 251 ? 8.641 -17.5 -30.859 1 94.94 251 LYS A O 1
ATOM 1988 N N . GLN A 1 252 ? 7.484 -18.594 -32.344 1 96.06 252 GLN A N 1
ATOM 1989 C CA . GLN A 1 252 ? 6.352 -17.672 -32.312 1 96.06 252 GLN A CA 1
ATOM 1990 C C . GLN A 1 252 ? 5.602 -17.797 -30.984 1 96.06 252 GLN A C 1
ATOM 1992 O O . GLN A 1 252 ? 5.18 -16.781 -30.422 1 96.06 252 GLN A O 1
ATOM 1997 N N . ARG A 1 253 ? 5.414 -19.016 -30.531 1 96.31 253 ARG A N 1
ATOM 1998 C CA . ARG A 1 253 ? 4.734 -19.25 -29.266 1 96.31 253 ARG A CA 1
ATOM 1999 C C . ARG A 1 253 ? 5.496 -18.609 -28.109 1 96.31 253 ARG A C 1
ATOM 2001 O O . ARG A 1 253 ? 4.891 -18.062 -27.188 1 96.31 253 ARG A O 1
ATOM 2008 N N . ALA A 1 254 ? 6.789 -18.688 -28.141 1 93.94 254 ALA A N 1
ATOM 2009 C CA . ALA A 1 254 ? 7.637 -18.141 -27.094 1 93.94 254 ALA A CA 1
ATOM 2010 C C . ALA A 1 254 ? 7.465 -16.625 -26.984 1 93.94 254 ALA A C 1
ATOM 2012 O O . ALA A 1 254 ? 7.801 -16.031 -25.953 1 93.94 254 ALA A O 1
ATOM 2013 N N . LYS A 1 255 ? 6.852 -15.984 -27.984 1 92.75 255 LYS A N 1
ATOM 2014 C CA . LYS A 1 255 ? 6.711 -14.539 -28.031 1 92.75 255 LYS A CA 1
ATOM 2015 C C . LYS A 1 255 ? 5.285 -14.109 -27.688 1 92.75 255 LYS A C 1
ATOM 2017 O O . LYS A 1 255 ? 4.984 -12.914 -27.656 1 92.75 255 LYS A O 1
ATOM 2022 N N . ILE A 1 256 ? 4.504 -15.078 -27.453 1 94.5 256 ILE A N 1
ATOM 2023 C CA . ILE A 1 256 ? 3.127 -14.75 -27.109 1 94.5 256 ILE A CA 1
ATOM 2024 C C . ILE A 1 256 ? 3.098 -14.039 -25.75 1 94.5 256 ILE A C 1
ATOM 2026 O O . ILE A 1 256 ? 3.672 -14.523 -24.781 1 94.5 256 ILE A O 1
ATOM 2030 N N . ASP A 1 257 ? 2.432 -12.906 -25.672 1 92.06 257 ASP A N 1
ATOM 2031 C CA . ASP A 1 257 ? 2.326 -12.148 -24.422 1 92.06 257 ASP A CA 1
ATOM 2032 C C . ASP A 1 257 ? 1.567 -12.938 -23.359 1 92.06 257 ASP A C 1
ATOM 2034 O O . ASP A 1 257 ? 0.46 -13.414 -23.609 1 92.06 257 ASP A O 1
ATOM 2038 N N . GLY A 1 258 ? 2.248 -13.047 -22.234 1 91.19 258 GLY A N 1
ATOM 2039 C CA . GLY A 1 258 ? 1.62 -13.773 -21.141 1 91.19 258 GLY A CA 1
ATOM 2040 C C . GLY A 1 258 ? 2.143 -15.188 -20.984 1 91.19 258 GLY A C 1
ATOM 2041 O O . GLY A 1 258 ? 2.064 -15.773 -19.891 1 91.19 258 GLY A O 1
ATOM 2042 N N . LEU A 1 259 ? 2.631 -15.766 -22.047 1 94.19 259 LEU A N 1
ATOM 2043 C CA . LEU A 1 259 ? 3.158 -17.125 -22 1 94.19 259 LEU A CA 1
ATOM 2044 C C . LEU A 1 259 ? 4.633 -17.125 -21.625 1 94.19 259 LEU A C 1
ATOM 2046 O O . LEU A 1 259 ? 5.441 -16.438 -22.25 1 94.19 259 LEU A O 1
ATOM 2050 N N . SER A 1 260 ? 4.934 -17.844 -20.594 1 88.56 260 SER A N 1
ATOM 2051 C CA . SER A 1 260 ? 6.348 -18.016 -20.266 1 88.56 260 SER A CA 1
ATOM 2052 C C . SER A 1 260 ? 7.094 -18.703 -21.406 1 88.56 260 SER A C 1
ATOM 2054 O O . SER A 1 260 ? 6.633 -19.719 -21.938 1 88.56 260 SER A O 1
ATOM 2056 N N . SER A 1 261 ? 8.25 -18.234 -21.703 1 86.69 261 SER A N 1
ATOM 2057 C CA . SER A 1 261 ? 9.039 -18.797 -22.797 1 86.69 261 SER A CA 1
ATOM 2058 C C . SER A 1 261 ? 9.445 -20.234 -22.516 1 86.69 261 SER A C 1
ATOM 2060 O O . SER A 1 261 ? 9.547 -21.047 -23.438 1 86.69 261 SER A O 1
ATOM 2062 N N . ASP A 1 262 ? 9.523 -20.531 -21.25 1 82.88 262 ASP A N 1
ATOM 2063 C CA . ASP A 1 262 ? 9.984 -21.859 -20.859 1 82.88 262 ASP A CA 1
ATOM 2064 C C . ASP A 1 262 ? 8.883 -22.906 -21.031 1 82.88 262 ASP A C 1
ATOM 2066 O O . ASP A 1 262 ? 9.141 -24.109 -20.969 1 82.88 262 ASP A O 1
ATOM 2070 N N . ARG A 1 263 ? 7.652 -22.453 -21.406 1 88.56 263 ARG A N 1
ATOM 2071 C CA . ARG A 1 263 ? 6.535 -23.391 -21.547 1 88.56 263 ARG A CA 1
ATOM 2072 C C . ARG A 1 263 ? 6.074 -23.469 -23 1 88.56 263 ARG A C 1
ATOM 2074 O O . ARG A 1 263 ? 5.172 -24.25 -23.328 1 88.56 263 ARG A O 1
ATOM 2081 N N . ALA A 1 264 ? 6.738 -22.766 -23.844 1 93.44 264 ALA A N 1
ATOM 2082 C CA . ALA A 1 264 ? 6.293 -22.641 -25.219 1 93.44 264 ALA A CA 1
ATOM 2083 C C . ALA A 1 264 ? 6.273 -24.016 -25.922 1 93.44 264 ALA A C 1
ATOM 2085 O O . ALA A 1 264 ? 5.43 -24.266 -26.781 1 93.44 264 ALA A O 1
ATOM 2086 N N . ASP A 1 265 ? 7.176 -24.875 -25.516 1 92.25 265 ASP A N 1
ATOM 2087 C CA . ASP A 1 265 ? 7.328 -26.141 -26.219 1 92.25 265 ASP A CA 1
ATOM 2088 C C . ASP A 1 265 ? 6.324 -27.172 -25.719 1 92.25 265 ASP A C 1
ATOM 2090 O O . ASP A 1 265 ? 6.09 -28.188 -26.359 1 92.25 265 ASP A O 1
ATOM 2094 N N . VAL A 1 266 ? 5.68 -26.906 -24.594 1 92.38 266 VAL A N 1
ATOM 2095 C CA . VAL A 1 266 ? 4.816 -27.938 -24.031 1 92.38 266 VAL A CA 1
ATOM 2096 C C . VAL A 1 266 ? 3.402 -27.391 -23.859 1 92.38 266 VAL A C 1
ATOM 2098 O O . VAL A 1 266 ? 2.475 -28.125 -23.531 1 92.38 266 VAL A O 1
ATOM 2101 N N . ILE A 1 267 ? 3.131 -26.125 -24.109 1 95.62 267 ILE A N 1
ATOM 2102 C CA . ILE A 1 267 ? 1.881 -25.453 -23.75 1 95.62 267 ILE A CA 1
ATOM 2103 C C . ILE A 1 267 ? 0.737 -26.031 -24.578 1 95.62 267 ILE A C 1
ATOM 2105 O O . ILE A 1 267 ? -0.406 -26.094 -24.125 1 95.62 267 ILE A O 1
ATOM 2109 N N . LEU A 1 268 ? 1.025 -26.453 -25.797 1 96.38 268 LEU A N 1
ATOM 2110 C CA . LEU A 1 268 ? -0.034 -27 -26.641 1 96.38 268 LEU A CA 1
ATOM 2111 C C . LEU A 1 268 ? -0.581 -28.297 -26.062 1 96.38 268 LEU A C 1
ATOM 2113 O O . LEU A 1 268 ? -1.774 -28.578 -26.188 1 96.38 268 LEU A O 1
ATOM 2117 N N . GLY A 1 269 ? 0.294 -29.094 -25.469 1 96.25 269 GLY A N 1
ATOM 2118 C CA . GLY A 1 269 ? -0.191 -30.266 -24.766 1 96.25 269 GLY A CA 1
ATOM 2119 C C . GLY A 1 269 ? -1.182 -29.938 -23.656 1 96.25 269 GLY A C 1
ATOM 2120 O O . GLY A 1 269 ? -2.223 -30.578 -23.531 1 96.25 269 GLY A O 1
ATOM 2121 N N . ALA A 1 270 ? -0.892 -28.922 -22.953 1 96.88 270 ALA A N 1
ATOM 2122 C CA . ALA A 1 270 ? -1.743 -28.516 -21.844 1 96.88 270 ALA A CA 1
ATOM 2123 C C . ALA A 1 270 ? -3.092 -28 -22.344 1 96.88 270 ALA A C 1
ATOM 2125 O O . ALA A 1 270 ? -4.137 -28.359 -21.797 1 96.88 270 ALA A O 1
ATOM 2126 N N . VAL A 1 271 ? -3.055 -27.156 -23.344 1 97.69 271 VAL A N 1
ATOM 2127 C CA . VAL A 1 271 ? -4.289 -26.547 -23.828 1 97.69 271 VAL A CA 1
ATOM 2128 C C . VAL A 1 271 ? -5.152 -27.594 -24.516 1 97.69 271 VAL A C 1
ATOM 2130 O O . VAL A 1 271 ? -6.383 -27.547 -24.453 1 97.69 271 VAL A O 1
ATOM 2133 N N . THR A 1 272 ? -4.535 -28.578 -25.141 1 98.06 272 THR A N 1
ATOM 2134 C CA . THR A 1 272 ? -5.266 -29.688 -25.734 1 98.06 272 THR A CA 1
ATOM 2135 C C . THR A 1 272 ? -6.059 -30.453 -24.672 1 98.06 272 THR A C 1
ATOM 2137 O O . THR A 1 272 ? -7.246 -30.734 -24.859 1 98.06 272 THR A O 1
ATOM 2140 N N . ILE A 1 273 ? -5.402 -30.75 -23.594 1 98.25 273 ILE A N 1
ATOM 2141 C CA . ILE A 1 273 ? -6.035 -31.484 -22.516 1 98.25 273 ILE A CA 1
ATOM 2142 C C . ILE A 1 273 ? -7.223 -30.703 -21.969 1 98.25 273 ILE A C 1
ATOM 2144 O O . ILE A 1 273 ? -8.328 -31.234 -21.859 1 98.25 273 ILE A O 1
ATOM 2148 N N . LEU A 1 274 ? -7.02 -29.438 -21.625 1 98.44 274 LEU A N 1
ATOM 2149 C CA . LEU A 1 274 ? -8.07 -28.609 -21.047 1 98.44 274 LEU A CA 1
ATOM 2150 C C . LEU A 1 274 ? -9.234 -28.438 -22.016 1 98.44 274 LEU A C 1
ATOM 2152 O O . LEU A 1 274 ? -10.398 -28.484 -21.609 1 98.44 274 LEU A O 1
ATOM 2156 N N . ASN A 1 275 ? -8.898 -28.156 -23.266 1 98.25 275 ASN A N 1
ATOM 2157 C CA . ASN A 1 275 ? -9.914 -27.984 -24.297 1 98.25 275 ASN A CA 1
ATOM 2158 C C . ASN A 1 275 ? -10.789 -29.219 -24.438 1 98.25 275 ASN A C 1
ATOM 2160 O O . ASN A 1 275 ? -12.016 -29.109 -24.562 1 98.25 275 ASN A O 1
ATOM 2164 N N . ARG A 1 276 ? -10.188 -30.328 -24.438 1 97.94 276 ARG A N 1
ATOM 2165 C CA . ARG A 1 276 ? -10.938 -31.578 -24.594 1 97.94 276 ARG A CA 1
ATOM 2166 C C . ARG A 1 276 ? -11.789 -31.859 -23.359 1 97.94 276 ARG A C 1
ATOM 2168 O O . ARG A 1 276 ? -12.906 -32.375 -23.469 1 97.94 276 ARG A O 1
ATOM 2175 N N . ILE A 1 277 ? -11.234 -31.578 -22.188 1 98.12 277 ILE A N 1
ATOM 2176 C CA . ILE A 1 277 ? -12.008 -31.75 -20.969 1 98.12 277 ILE A CA 1
ATOM 2177 C C . ILE A 1 277 ? -13.25 -30.859 -21.016 1 98.12 277 ILE A C 1
ATOM 2179 O O . ILE A 1 277 ? -14.359 -31.312 -20.703 1 98.12 277 ILE A O 1
ATOM 2183 N N . THR A 1 278 ? -13.055 -29.625 -21.359 1 97.81 278 THR A N 1
ATOM 2184 C CA . THR A 1 278 ? -14.148 -28.656 -21.422 1 97.81 278 THR A CA 1
ATOM 2185 C C . THR A 1 278 ? -15.219 -29.109 -22.422 1 97.81 278 THR A C 1
ATOM 2187 O O . THR A 1 278 ? -16.406 -29.062 -22.109 1 97.81 278 THR A O 1
ATOM 2190 N N . LYS A 1 279 ? -14.836 -29.578 -23.578 1 96.5 279 LYS A N 1
ATOM 2191 C CA . LYS A 1 279 ? -15.766 -30.031 -24.609 1 96.5 279 LYS A CA 1
ATOM 2192 C C . LYS A 1 279 ? -16.5 -31.297 -24.188 1 96.5 279 LYS A C 1
ATOM 2194 O O . LYS A 1 279 ? -17.703 -31.422 -24.391 1 96.5 279 LYS A O 1
ATOM 2199 N N . TYR A 1 280 ? -15.711 -32.156 -23.625 1 97.06 280 TYR A N 1
ATOM 2200 C CA . TYR A 1 280 ? -16.281 -33.438 -23.25 1 97.06 280 TYR A CA 1
ATOM 2201 C C . TYR A 1 280 ? -17.312 -33.25 -22.125 1 97.06 280 TYR A C 1
ATOM 2203 O O . TYR A 1 280 ? -18.328 -33.938 -22.109 1 97.06 280 TYR A O 1
ATOM 2211 N N . THR A 1 281 ? -17.078 -32.375 -21.203 1 97.12 281 THR A N 1
ATOM 2212 C CA . THR A 1 281 ? -17.938 -32.188 -20.031 1 97.12 281 THR A CA 1
ATOM 2213 C C . THR A 1 281 ? -18.969 -31.109 -20.281 1 97.12 281 THR A C 1
ATOM 2215 O O . THR A 1 281 ? -19.938 -30.953 -19.531 1 97.12 281 THR A O 1
ATOM 2218 N N . ASN A 1 282 ? -18.812 -30.281 -21.281 1 96.38 282 ASN A N 1
ATOM 2219 C CA . ASN A 1 282 ? -19.688 -29.172 -21.656 1 96.38 282 ASN A CA 1
ATOM 2220 C C . ASN A 1 282 ? -19.734 -28.109 -20.562 1 96.38 282 ASN A C 1
ATOM 2222 O O . ASN A 1 282 ? -20.781 -27.547 -20.297 1 96.38 282 ASN A O 1
ATOM 2226 N N . ILE A 1 283 ? -18.641 -28 -19.859 1 97.44 283 ILE A N 1
ATOM 2227 C CA . ILE A 1 283 ? -18.531 -26.953 -18.859 1 97.44 283 ILE A CA 1
ATOM 2228 C C . ILE A 1 283 ? -18.109 -25.641 -19.516 1 97.44 283 ILE A C 1
ATOM 2230 O O . ILE A 1 283 ? -17.109 -25.594 -20.234 1 97.44 283 ILE A O 1
ATOM 2234 N N . GLU A 1 284 ? -18.75 -24.594 -19.266 1 97.12 284 GLU A N 1
ATOM 2235 C CA . GLU A 1 284 ? -18.531 -23.328 -19.969 1 97.12 284 GLU A CA 1
ATOM 2236 C C . GLU A 1 284 ? -17.5 -22.469 -19.25 1 97.12 284 GLU A C 1
ATOM 2238 O O . GLU A 1 284 ? -16.766 -21.719 -19.891 1 97.12 284 GLU A O 1
ATOM 2243 N N . LYS A 1 285 ? -17.469 -22.578 -17.922 1 97.69 285 LYS A N 1
ATOM 2244 C CA . LYS A 1 285 ? -16.688 -21.625 -17.141 1 97.69 285 LYS A CA 1
ATOM 2245 C C . LYS A 1 285 ? -15.477 -22.312 -16.516 1 97.69 285 LYS A C 1
ATOM 2247 O O . LYS A 1 285 ? -15.602 -23.375 -15.906 1 97.69 285 LYS A O 1
ATOM 2252 N N . ILE A 1 286 ? -14.297 -21.734 -16.672 1 98.25 286 ILE A N 1
ATOM 2253 C CA . ILE A 1 286 ? -13.055 -22.188 -16.047 1 98.25 286 ILE A CA 1
ATOM 2254 C C . ILE A 1 286 ? -12.508 -21.094 -15.133 1 98.25 286 ILE A C 1
ATOM 2256 O O . ILE A 1 286 ? -12.234 -19.969 -15.578 1 98.25 286 ILE A O 1
ATOM 2260 N N . THR A 1 287 ? -12.344 -21.375 -13.867 1 98.06 287 THR A N 1
ATOM 2261 C CA . THR A 1 287 ? -11.836 -20.422 -12.891 1 98.06 287 THR A CA 1
ATOM 2262 C C . THR A 1 287 ? -10.492 -20.875 -12.336 1 98.06 287 THR A C 1
ATOM 2264 O O . THR A 1 287 ? -10.336 -22.031 -11.93 1 98.06 287 THR A O 1
ATOM 2267 N N . LEU A 1 288 ? -9.586 -19.953 -12.297 1 97.88 288 LEU A N 1
ATOM 2268 C CA . LEU A 1 288 ? -8.242 -20.281 -11.836 1 97.88 288 LEU A CA 1
ATOM 2269 C C . LEU A 1 288 ? -8.156 -20.203 -10.312 1 97.88 288 LEU A C 1
ATOM 2271 O O . LEU A 1 288 ? -8.641 -19.25 -9.703 1 97.88 288 LEU A O 1
ATOM 2275 N N . CYS A 1 289 ? -7.617 -21.203 -9.75 1 97.44 289 CYS A N 1
ATOM 2276 C CA . CYS A 1 289 ? -7.266 -21.188 -8.336 1 97.44 289 CYS A CA 1
ATOM 2277 C C . CYS A 1 289 ? -5.766 -21 -8.148 1 97.44 289 CYS A C 1
ATOM 2279 O O . CYS A 1 289 ? -4.965 -21.797 -8.641 1 97.44 289 CYS A O 1
ATOM 2281 N N . GLY A 1 290 ? -5.414 -19.969 -7.453 1 94.62 290 GLY A N 1
ATOM 2282 C CA . GLY A 1 290 ? -4.008 -19.656 -7.246 1 94.62 290 GLY A CA 1
ATOM 2283 C C . GLY A 1 290 ? -3.395 -20.406 -6.078 1 94.62 290 GLY A C 1
ATOM 2284 O O . GLY A 1 290 ? -2.209 -20.25 -5.781 1 94.62 290 GLY A O 1
ATOM 2285 N N . ARG A 1 291 ? -4.113 -21.312 -5.453 1 94.62 291 ARG A N 1
ATOM 2286 C CA . ARG A 1 291 ? -3.648 -22.109 -4.324 1 94.62 291 ARG A CA 1
ATOM 2287 C C . ARG A 1 291 ? -3.662 -23.594 -4.668 1 94.62 291 ARG A C 1
ATOM 2289 O O . ARG A 1 291 ? -4.723 -24.219 -4.688 1 94.62 291 ARG A O 1
ATOM 2296 N N . GLY A 1 292 ? -2.482 -24.094 -4.805 1 95.31 292 GLY A N 1
ATOM 2297 C CA . GLY A 1 292 ? -2.379 -25.469 -5.254 1 95.31 292 GLY A CA 1
ATOM 2298 C C . GLY A 1 292 ? -1.77 -26.391 -4.211 1 95.31 292 GLY A C 1
ATOM 2299 O O . GLY A 1 292 ? -2.172 -26.375 -3.047 1 95.31 292 GLY A O 1
ATOM 2300 N N . LEU A 1 293 ? -0.913 -27.219 -4.652 1 96.75 293 LEU A N 1
ATOM 2301 C CA . LEU A 1 293 ? -0.328 -28.297 -3.859 1 96.75 293 LEU A CA 1
ATOM 2302 C C . LEU A 1 293 ? 0.398 -27.734 -2.641 1 96.75 293 LEU A C 1
ATOM 2304 O O . LEU A 1 293 ? 0.188 -28.203 -1.52 1 96.75 293 LEU A O 1
ATOM 2308 N N . ARG A 1 294 ? 1.23 -26.75 -2.768 1 97.19 294 ARG A N 1
ATOM 2309 C CA . ARG A 1 294 ? 2.049 -26.219 -1.683 1 97.19 294 ARG A CA 1
ATOM 2310 C C . ARG A 1 294 ? 1.185 -25.547 -0.618 1 97.19 294 ARG A C 1
ATOM 2312 O O . ARG A 1 294 ? 1.42 -25.719 0.579 1 97.19 294 ARG A O 1
ATOM 2319 N N . GLU A 1 295 ? 0.22 -24.812 -1.082 1 96.5 295 GLU A N 1
ATOM 2320 C CA . GLU A 1 295 ? -0.712 -24.203 -0.138 1 96.5 295 GLU A CA 1
ATOM 2321 C C . GLU A 1 295 ? -1.521 -25.266 0.601 1 96.5 295 GLU A C 1
ATOM 2323 O O . GLU A 1 295 ? -1.82 -25.109 1.787 1 96.5 295 GLU A O 1
ATOM 2328 N N . GLY A 1 296 ? -1.896 -26.312 -0.16 1 97.56 296 GLY A N 1
ATOM 2329 C CA . GLY A 1 296 ? -2.6 -27.406 0.481 1 97.56 296 GLY A CA 1
ATOM 2330 C C . GLY A 1 296 ? -1.796 -28.062 1.588 1 97.56 296 GLY A C 1
ATOM 2331 O O . GLY A 1 296 ? -2.328 -28.344 2.664 1 97.56 296 GLY A O 1
ATOM 2332 N N . ILE A 1 297 ? -0.566 -28.281 1.321 1 97.88 297 ILE A N 1
ATOM 2333 C CA . ILE A 1 297 ? 0.332 -28.859 2.307 1 97.88 297 ILE A CA 1
ATOM 2334 C C . ILE A 1 297 ? 0.443 -27.953 3.52 1 97.88 297 ILE A C 1
ATOM 2336 O O . ILE A 1 297 ? 0.392 -28.406 4.664 1 97.88 297 ILE A O 1
ATOM 2340 N N . LEU A 1 298 ? 0.6 -26.688 3.273 1 96.94 298 LEU A N 1
ATOM 2341 C CA . LEU A 1 298 ? 0.669 -25.719 4.363 1 96.94 298 LEU A CA 1
ATOM 2342 C C . LEU A 1 298 ? -0.62 -25.719 5.18 1 96.94 298 LEU A C 1
ATOM 2344 O O . LEU A 1 298 ? -0.581 -25.641 6.406 1 96.94 298 LEU A O 1
ATOM 2348 N N . ASN A 1 299 ? -1.739 -25.797 4.5 1 95.44 299 ASN A N 1
ATOM 2349 C CA . ASN A 1 299 ? -3.02 -25.812 5.199 1 95.44 299 ASN A CA 1
ATOM 2350 C C . ASN A 1 299 ? -3.143 -27.031 6.113 1 95.44 299 ASN A C 1
ATOM 2352 O O . ASN A 1 299 ? -3.727 -26.953 7.191 1 95.44 299 ASN A O 1
ATOM 2356 N N . GLN A 1 300 ? -2.662 -28.172 5.605 1 95.44 300 GLN A N 1
ATOM 2357 C CA . GLN A 1 300 ? -2.646 -29.344 6.469 1 95.44 300 GLN A CA 1
ATOM 2358 C C . GLN A 1 300 ? -1.85 -29.078 7.742 1 95.44 300 GLN A C 1
ATOM 2360 O O . GLN A 1 300 ? -2.289 -29.422 8.836 1 95.44 300 GLN A O 1
ATOM 2365 N N . TYR A 1 301 ? -0.728 -28.516 7.586 1 94.94 301 TYR A N 1
ATOM 2366 C CA . TYR A 1 301 ? 0.112 -28.156 8.719 1 94.94 301 TYR A CA 1
ATOM 2367 C C . TYR A 1 301 ? -0.626 -27.203 9.656 1 94.94 301 TYR A C 1
ATOM 2369 O O . TYR A 1 301 ? -0.597 -27.375 10.875 1 94.94 301 TYR A O 1
ATOM 2377 N N . LEU A 1 302 ? -1.242 -26.188 9.133 1 93.5 302 LEU A N 1
ATOM 2378 C CA . LEU A 1 302 ? -1.939 -25.172 9.914 1 93.5 302 LEU A CA 1
ATOM 2379 C C . LEU A 1 302 ? -3.113 -25.781 10.672 1 93.5 302 LEU A C 1
ATOM 2381 O O . LEU A 1 302 ? -3.359 -25.438 11.828 1 93.5 302 LEU A O 1
ATOM 2385 N N . ASN A 1 303 ? -3.832 -26.688 10.031 1 91.88 303 ASN A N 1
ATOM 2386 C CA . ASN A 1 303 ? -4.945 -27.359 10.688 1 91.88 303 ASN A CA 1
ATOM 2387 C C . ASN A 1 303 ? -4.484 -28.141 11.914 1 91.88 303 ASN A C 1
ATOM 2389 O O . ASN A 1 303 ? -5.223 -28.266 12.891 1 91.88 303 ASN A O 1
ATOM 2393 N N . GLN A 1 304 ? -3.312 -28.609 11.836 1 92.12 304 GLN A N 1
ATOM 2394 C CA . GLN A 1 304 ? -2.777 -29.438 12.914 1 92.12 304 GLN A CA 1
ATOM 2395 C C . GLN A 1 304 ? -2.197 -28.578 14.031 1 92.12 304 GLN A C 1
ATOM 2397 O O . GLN A 1 304 ? -2.285 -28.938 15.211 1 92.12 304 GLN A O 1
ATOM 2402 N N . ASN A 1 305 ? -1.672 -27.422 13.727 1 91.88 305 ASN A N 1
ATOM 2403 C CA . ASN A 1 305 ? -0.885 -26.656 14.688 1 91.88 305 ASN A CA 1
ATOM 2404 C C . ASN A 1 305 ? -1.623 -25.406 15.148 1 91.88 305 ASN A C 1
ATOM 2406 O O . ASN A 1 305 ? -1.277 -24.812 16.172 1 91.88 305 ASN A O 1
ATOM 2410 N N . TYR A 1 306 ? -2.529 -24.953 14.375 1 88.38 306 TYR A N 1
ATOM 2411 C CA . TYR A 1 306 ? -3.332 -23.781 14.695 1 88.38 306 TYR A CA 1
ATOM 2412 C C . TYR A 1 306 ? -4.82 -24.109 14.664 1 88.38 306 TYR A C 1
ATOM 2414 O O . TYR A 1 306 ? -5.562 -23.578 13.844 1 88.38 306 TYR A O 1
ATOM 2422 N N . PRO A 1 307 ? -5.082 -24.969 15.672 1 76.5 307 PRO A N 1
ATOM 2423 C CA . PRO A 1 307 ? -6.484 -25.391 15.633 1 76.5 307 PRO A CA 1
ATOM 2424 C C . PRO A 1 307 ? -7.461 -24.266 15.922 1 76.5 307 PRO A C 1
ATOM 2426 O O . PRO A 1 307 ? -7.254 -23.5 16.859 1 76.5 307 PRO A O 1
ATOM 2429 N N . SER A 1 308 ? -7.797 -23.531 14.922 1 64.81 308 SER A N 1
ATOM 2430 C CA . SER A 1 308 ? -8.773 -22.469 15.18 1 64.81 308 SER A CA 1
ATOM 2431 C C . SER A 1 308 ? -10.148 -22.844 14.625 1 64.81 308 SER A C 1
ATOM 2433 O O . SER A 1 308 ? -10.266 -23.75 13.812 1 64.81 308 SER A O 1
ATOM 2435 N N . SER A 1 309 ? -11.172 -22.125 15.164 1 63.12 309 SER A N 1
ATOM 2436 C CA . SER A 1 309 ? -12.562 -22.234 14.75 1 63.12 309 SER A CA 1
ATOM 2437 C C . SER A 1 309 ? -12.719 -22 13.25 1 63.12 309 SER A C 1
ATOM 2439 O O . SER A 1 309 ? -11.93 -21.281 12.648 1 63.12 309 SER A O 1
ATOM 2441 N N . LYS A 1 310 ? -13.445 -22.812 12.711 1 62.28 310 LYS A N 1
ATOM 2442 C CA . LYS A 1 310 ? -13.805 -22.828 11.297 1 62.28 310 LYS A CA 1
ATOM 2443 C C . LYS A 1 310 ? -14.398 -21.5 10.852 1 62.28 310 LYS A C 1
ATOM 2445 O O . LYS A 1 310 ? -15.602 -21.281 10.961 1 62.28 310 LYS A O 1
ATOM 2450 N N . GLU A 1 311 ? -13.531 -20.594 10.656 1 78 311 GLU A N 1
ATOM 2451 C CA . GLU A 1 311 ? -14.07 -19.359 10.078 1 78 311 GLU A CA 1
ATOM 2452 C C . GLU A 1 311 ? -14.32 -19.531 8.578 1 78 311 GLU A C 1
ATOM 2454 O O . GLU A 1 311 ? -13.734 -20.406 7.941 1 78 311 GLU A O 1
ATOM 2459 N N . ASP A 1 312 ? -15.375 -18.797 8.281 1 90.12 312 ASP A N 1
ATOM 2460 C CA . ASP A 1 312 ? -15.617 -18.641 6.852 1 90.12 312 ASP A CA 1
ATOM 2461 C C . ASP A 1 312 ? -14.352 -18.156 6.141 1 90.12 312 ASP A C 1
ATOM 2463 O O . ASP A 1 312 ? -13.547 -17.422 6.719 1 90.12 312 ASP A O 1
ATOM 2467 N N . ILE A 1 313 ? -14.195 -18.578 4.938 1 93.19 313 ILE A N 1
ATOM 2468 C CA . ILE A 1 313 ? -13.008 -18.297 4.137 1 93.19 313 ILE A CA 1
ATOM 2469 C C . ILE A 1 313 ? -12.758 -16.797 4.094 1 93.19 313 ILE A C 1
ATOM 2471 O O . ILE A 1 313 ? -11.633 -16.344 4.328 1 93.19 313 ILE A O 1
ATOM 2475 N N . LEU A 1 314 ? -13.797 -16.031 3.799 1 95.88 314 LEU A N 1
ATOM 2476 C CA . LEU A 1 314 ? -13.656 -14.586 3.648 1 95.88 314 LEU A CA 1
ATOM 2477 C C . LEU A 1 314 ? -13.297 -13.938 4.98 1 95.88 314 LEU A C 1
ATOM 2479 O O . LEU A 1 314 ? -12.359 -13.133 5.047 1 95.88 314 LEU A O 1
ATOM 2483 N N . GLU A 1 315 ? -13.984 -14.266 6.035 1 94.69 315 GLU A N 1
ATOM 2484 C CA . GLU A 1 315 ? -13.75 -13.688 7.359 1 94.69 315 GLU A CA 1
ATOM 2485 C C . GLU A 1 315 ? -12.336 -13.984 7.844 1 94.69 315 GLU A C 1
ATOM 2487 O O . GLU A 1 315 ? -11.672 -13.117 8.406 1 94.69 315 GLU A O 1
ATOM 2492 N N . PHE A 1 316 ? -12.008 -15.234 7.57 1 93.12 316 PHE A N 1
ATOM 2493 C CA . PHE A 1 316 ? -10.656 -15.633 7.965 1 93.12 316 PHE A CA 1
ATOM 2494 C C . PHE A 1 316 ? -9.617 -14.789 7.246 1 93.12 316 PHE A C 1
ATOM 2496 O O . PHE A 1 316 ? -8.648 -14.328 7.859 1 93.12 316 PHE A O 1
ATOM 2503 N N . SER A 1 317 ? -9.805 -14.602 5.992 1 94.75 317 SER A N 1
ATOM 2504 C CA . SER A 1 317 ? -8.883 -13.812 5.176 1 94.75 317 SER A CA 1
ATOM 2505 C C . SER A 1 317 ? -8.836 -12.367 5.641 1 94.75 317 SER A C 1
ATOM 2507 O O . SER A 1 317 ? -7.754 -11.789 5.789 1 94.75 317 SER A O 1
ATOM 2509 N N . ILE A 1 318 ? -9.977 -11.75 5.895 1 97 318 ILE A N 1
ATOM 2510 C CA . ILE A 1 318 ? -10.07 -10.352 6.312 1 97 318 ILE A CA 1
ATOM 2511 C C . ILE A 1 318 ? -9.391 -10.18 7.672 1 97 318 ILE A C 1
ATOM 2513 O O . ILE A 1 318 ? -8.57 -9.281 7.852 1 97 318 ILE A O 1
ATOM 2517 N N . HIS A 1 319 ? -9.664 -11.047 8.602 1 94.94 319 HIS A N 1
ATOM 2518 C CA . HIS A 1 319 ? -9.094 -10.969 9.938 1 94.94 319 HIS A CA 1
ATOM 2519 C C . HIS A 1 319 ? -7.578 -11.156 9.906 1 94.94 319 HIS A C 1
ATOM 2521 O O . HIS A 1 319 ? -6.852 -10.547 10.688 1 94.94 319 HIS A O 1
ATOM 2527 N N . GLY A 1 320 ? -7.199 -12.078 9.023 1 93.5 320 GLY A N 1
ATOM 2528 C CA . GLY A 1 320 ? -5.77 -12.258 8.836 1 93.5 320 GLY A CA 1
ATOM 2529 C C . GLY A 1 320 ? -5.066 -10.992 8.383 1 93.5 320 GLY A C 1
ATOM 2530 O O . GLY A 1 320 ? -4 -10.648 8.898 1 93.5 320 GLY A O 1
ATOM 2531 N N . ILE A 1 321 ? -5.66 -10.281 7.441 1 94.5 321 ILE A N 1
ATOM 2532 C CA . ILE A 1 321 ? -5.102 -9.031 6.934 1 94.5 321 ILE A CA 1
ATOM 2533 C C . ILE A 1 321 ? -5.078 -7.984 8.039 1 94.5 321 ILE A C 1
ATOM 2535 O O . ILE A 1 321 ? -4.082 -7.277 8.219 1 94.5 321 ILE A O 1
ATOM 2539 N N . MET A 1 322 ? -6.168 -7.887 8.789 1 95.31 322 MET A N 1
ATOM 2540 C CA . MET A 1 322 ? -6.246 -6.949 9.898 1 95.31 322 MET A CA 1
ATOM 2541 C C . MET A 1 322 ? -5.141 -7.219 10.922 1 95.31 322 MET A C 1
ATOM 2543 O O . MET A 1 322 ? -4.523 -6.281 11.43 1 95.31 322 MET A O 1
ATOM 2547 N N . GLU A 1 323 ? -4.883 -8.5 11.148 1 92.06 323 GLU A N 1
ATOM 2548 C CA . GLU A 1 323 ? -3.836 -8.906 12.086 1 92.06 323 GLU A CA 1
ATOM 2549 C C . GLU A 1 323 ? -2.453 -8.523 11.562 1 92.06 323 GLU A C 1
ATOM 2551 O O . GLU A 1 323 ? -1.644 -7.949 12.297 1 92.06 323 GLU A O 1
ATOM 2556 N N . THR A 1 324 ? -2.254 -8.82 10.344 1 90.12 324 THR A N 1
ATOM 2557 C CA . THR A 1 324 ? -0.963 -8.547 9.719 1 90.12 324 THR A CA 1
ATOM 2558 C C . THR A 1 324 ? -0.658 -7.055 9.727 1 90.12 324 THR A C 1
ATOM 2560 O O . THR A 1 324 ? 0.498 -6.652 9.875 1 90.12 324 THR A O 1
ATOM 2563 N N . LEU A 1 325 ? -1.688 -6.238 9.602 1 89.62 325 LEU A N 1
ATOM 2564 C CA . LEU A 1 325 ? -1.493 -4.797 9.477 1 89.62 325 LEU A CA 1
ATOM 2565 C C . LEU A 1 325 ? -1.71 -4.098 10.812 1 89.62 325 LEU A C 1
ATOM 2567 O O . LEU A 1 325 ? -1.712 -2.865 10.883 1 89.62 325 LEU A O 1
ATOM 2571 N N . ASN A 1 326 ? -1.958 -4.812 11.867 1 85.94 326 ASN A N 1
ATOM 2572 C CA . ASN A 1 326 ? -2.145 -4.289 13.211 1 85.94 326 ASN A CA 1
ATOM 2573 C C . ASN A 1 326 ? -3.234 -3.221 13.258 1 85.94 326 ASN A C 1
ATOM 2575 O O . ASN A 1 326 ? -3.008 -2.117 13.758 1 85.94 326 ASN A O 1
ATOM 2579 N N . MET A 1 327 ? -4.348 -3.551 12.68 1 90.88 327 MET A N 1
ATOM 2580 C CA . MET A 1 327 ? -5.469 -2.617 12.633 1 90.88 327 MET A CA 1
ATOM 2581 C C . MET A 1 327 ? -6.176 -2.547 13.977 1 90.88 327 MET A C 1
ATOM 2583 O O . MET A 1 327 ? -5.98 -3.412 14.836 1 90.88 327 MET A O 1
ATOM 2587 N N . ASN A 1 328 ? -6.914 -1.483 14.219 1 89.94 328 ASN A N 1
ATOM 2588 C CA . ASN A 1 328 ? -7.852 -1.394 15.336 1 89.94 328 ASN A CA 1
ATOM 2589 C C . ASN A 1 328 ? -9.094 -2.246 15.094 1 89.94 328 ASN A C 1
ATOM 2591 O O . ASN A 1 328 ? -10.086 -1.764 14.555 1 89.94 328 ASN A O 1
ATOM 2595 N N . VAL A 1 329 ? -9.086 -3.447 15.594 1 93.12 329 VAL A N 1
ATOM 2596 C CA . VAL A 1 329 ? -10.094 -4.457 15.297 1 93.12 329 VAL A CA 1
ATOM 2597 C C . VAL A 1 329 ? -11.438 -4.031 15.875 1 93.12 329 VAL A C 1
ATOM 2599 O O . VAL A 1 329 ? -12.477 -4.191 15.227 1 93.12 329 VAL A O 1
ATOM 2602 N N . SER A 1 330 ? -11.445 -3.486 17.047 1 93.06 330 SER A N 1
ATOM 2603 C CA . SER A 1 330 ? -12.688 -3.064 17.703 1 93.06 330 SER A CA 1
ATOM 2604 C C . SER A 1 330 ? -13.391 -1.977 16.891 1 93.06 330 SER A C 1
ATOM 2606 O O . SER A 1 330 ? -14.594 -2.055 16.641 1 93.06 330 SER A O 1
ATOM 2608 N N . HIS A 1 331 ? -12.617 -0.99 16.469 1 93.44 331 HIS A N 1
ATOM 2609 C CA . HIS A 1 331 ? -13.172 0.085 15.656 1 93.44 331 HIS A CA 1
ATOM 2610 C C . HIS A 1 331 ? -13.711 -0.449 14.336 1 93.44 331 HIS A C 1
ATOM 2612 O O . HIS A 1 331 ? -14.82 -0.094 13.93 1 93.44 331 HIS A O 1
ATOM 2618 N N . ALA A 1 332 ? -12.961 -1.329 13.703 1 96.44 332 ALA A N 1
ATOM 2619 C CA . ALA A 1 332 ? -13.391 -1.911 12.43 1 96.44 332 ALA A CA 1
ATOM 2620 C C . ALA A 1 332 ? -14.703 -2.668 12.586 1 96.44 332 ALA A C 1
ATOM 2622 O O . ALA A 1 332 ? -15.594 -2.551 11.742 1 96.44 332 ALA A O 1
ATOM 2623 N N . ASN A 1 333 ? -14.844 -3.406 13.625 1 97.19 333 ASN A N 1
ATOM 2624 C CA . ASN A 1 333 ? -16.062 -4.176 13.875 1 97.19 333 ASN A CA 1
ATOM 2625 C C . ASN A 1 333 ? -17.25 -3.264 14.148 1 97.19 333 ASN A C 1
ATOM 2627 O O . ASN A 1 333 ? -18.375 -3.555 13.719 1 97.19 333 ASN A O 1
ATOM 2631 N N . ASN A 1 334 ? -17.031 -2.221 14.898 1 96.56 334 ASN A N 1
ATOM 2632 C CA . ASN A 1 334 ? -18.094 -1.263 15.156 1 96.56 334 ASN A CA 1
ATOM 2633 C C . ASN A 1 334 ? -18.594 -0.62 13.859 1 96.56 334 ASN A C 1
ATOM 2635 O O . ASN A 1 334 ? -19.797 -0.498 13.648 1 96.56 334 ASN A O 1
ATOM 2639 N N . VAL A 1 335 ? -17.672 -0.219 13.055 1 97.69 335 VAL A N 1
ATOM 2640 C CA . VAL A 1 335 ? -18.016 0.404 11.781 1 97.69 335 VAL A CA 1
ATOM 2641 C C . VAL A 1 335 ? -18.766 -0.595 10.906 1 97.69 335 VAL A C 1
ATOM 2643 O O . VAL A 1 335 ? -19.734 -0.234 10.242 1 97.69 335 VAL A O 1
ATOM 2646 N N . TYR A 1 336 ? -18.344 -1.846 10.914 1 98.38 336 TYR A N 1
ATOM 2647 C CA . TYR A 1 336 ? -19.031 -2.887 10.164 1 98.38 336 TYR A CA 1
ATOM 2648 C C . TYR A 1 336 ? -20.453 -3.074 10.672 1 98.38 336 TYR A C 1
ATOM 2650 O O . TYR A 1 336 ? -21.406 -3.125 9.883 1 98.38 336 TYR A O 1
ATOM 2658 N N . ARG A 1 337 ? -20.594 -3.154 11.945 1 98.06 337 ARG A N 1
ATOM 2659 C CA . ARG A 1 337 ? -21.906 -3.338 12.555 1 98.06 337 ARG A CA 1
ATOM 2660 C C . ARG A 1 337 ? -22.844 -2.201 12.172 1 98.06 337 ARG A C 1
ATOM 2662 O O . ARG A 1 337 ? -23.984 -2.443 11.781 1 98.06 337 ARG A O 1
ATOM 2669 N N . LEU A 1 338 ? -22.344 -0.994 12.289 1 98.31 338 LEU A N 1
ATOM 2670 C CA . LEU A 1 338 ? -23.156 0.18 11.977 1 98.31 338 LEU A CA 1
ATOM 2671 C C . LEU A 1 338 ? -23.5 0.231 10.492 1 98.31 338 LEU A C 1
ATOM 2673 O O . LEU A 1 338 ? -24.625 0.541 10.117 1 98.31 338 LEU A O 1
ATOM 2677 N N . THR A 1 339 ? -22.516 -0.046 9.633 1 98.44 339 THR A N 1
ATOM 2678 C CA . THR A 1 339 ? -22.734 -0.042 8.188 1 98.44 339 THR A CA 1
ATOM 2679 C C . THR A 1 339 ? -23.781 -1.085 7.805 1 98.44 339 THR A C 1
ATOM 2681 O O . THR A 1 339 ? -24.672 -0.812 6.992 1 98.44 339 THR A O 1
ATOM 2684 N N . LYS A 1 340 ? -23.625 -2.277 8.359 1 98.12 340 LYS A N 1
ATOM 2685 C CA . LYS A 1 340 ? -24.578 -3.363 8.094 1 98.12 340 LYS A CA 1
ATOM 2686 C C . LYS A 1 340 ? -25.984 -2.98 8.516 1 98.12 340 LYS A C 1
ATOM 2688 O O . LYS A 1 340 ? -26.953 -3.236 7.789 1 98.12 340 LYS A O 1
ATOM 2693 N N . LYS A 1 341 ? -26.109 -2.365 9.695 1 98.06 341 LYS A N 1
ATOM 2694 C CA . LYS A 1 341 ? -27.422 -1.931 10.195 1 98.06 341 LYS A CA 1
ATOM 2695 C C . LYS A 1 341 ? -28.016 -0.859 9.297 1 98.06 341 LYS A C 1
ATOM 2697 O O . LYS A 1 341 ? -29.203 -0.924 8.953 1 98.06 341 LYS A O 1
ATOM 2702 N N . LEU A 1 342 ? -27.25 0.115 8.93 1 98.38 342 LEU A N 1
ATOM 2703 C CA . LEU A 1 342 ? -27.703 1.156 8.016 1 98.38 342 LEU A CA 1
ATOM 2704 C C . LEU A 1 342 ? -28.188 0.553 6.699 1 98.38 342 LEU A C 1
ATOM 2706 O O . LEU A 1 342 ? -29.25 0.924 6.188 1 98.38 342 LEU A O 1
ATOM 2710 N N . PHE A 1 343 ? -27.406 -0.384 6.117 1 98.25 343 PHE A N 1
ATOM 2711 C CA . PHE A 1 343 ? -27.734 -1.034 4.852 1 98.25 343 PHE A CA 1
ATOM 2712 C C . PHE A 1 343 ? -29.047 -1.793 4.949 1 98.25 343 PHE A C 1
ATOM 2714 O O . PHE A 1 343 ? -29.875 -1.718 4.043 1 98.25 343 PHE A O 1
ATOM 2721 N N . THR A 1 344 ? -29.188 -2.457 6.066 1 97.5 344 THR A N 1
ATOM 2722 C CA . THR A 1 344 ? -30.406 -3.25 6.266 1 97.5 344 THR A CA 1
ATOM 2723 C C . THR A 1 344 ? -31.625 -2.348 6.402 1 97.5 344 THR A C 1
ATOM 2725 O O . THR A 1 344 ? -32.656 -2.592 5.777 1 97.5 344 THR A O 1
ATOM 2728 N N . GLU A 1 345 ? -31.547 -1.319 7.16 1 96.69 345 GLU A N 1
ATOM 2729 C CA . GLU A 1 345 ? -32.688 -0.447 7.469 1 96.69 345 GLU A CA 1
ATOM 2730 C C . GLU A 1 345 ? -33.031 0.421 6.27 1 96.69 345 GLU A C 1
ATOM 2732 O O . GLU A 1 345 ? -34.188 0.871 6.148 1 96.69 345 GLU A O 1
ATOM 2737 N N . LEU A 1 346 ? -32.125 0.624 5.402 1 97.56 346 LEU A N 1
ATOM 2738 C CA . LEU A 1 346 ? -32.375 1.493 4.266 1 97.56 346 LEU A CA 1
ATOM 2739 C C . LEU A 1 346 ? -32.656 0.673 3.004 1 97.56 346 LEU A C 1
ATOM 2741 O O . LEU A 1 346 ? -32.594 1.206 1.894 1 97.56 346 LEU A O 1
ATOM 2745 N N . LYS A 1 347 ? -32.875 -0.546 3.129 1 96.81 347 LYS A N 1
ATOM 2746 C CA . LYS A 1 347 ? -33.094 -1.46 2.006 1 96.81 347 LYS A CA 1
ATOM 2747 C C . LYS A 1 347 ? -34.156 -0.946 1.062 1 96.81 347 LYS A C 1
ATOM 2749 O O . LYS A 1 347 ? -34.062 -1.078 -0.157 1 96.81 347 LYS A O 1
ATOM 2754 N N . SER A 1 348 ? -35.219 -0.355 1.587 1 95.94 348 SER A N 1
ATOM 2755 C CA . SER A 1 348 ? -36.344 0.134 0.775 1 95.94 348 SER A CA 1
ATOM 2756 C C . SER A 1 348 ? -35.906 1.299 -0.109 1 95.94 348 SER A C 1
ATOM 2758 O O . SER A 1 348 ? -36.531 1.573 -1.134 1 95.94 348 SER A O 1
ATOM 2760 N N . LEU A 1 349 ? -34.844 1.912 0.26 1 96 349 LEU A N 1
ATOM 2761 C CA . LEU A 1 349 ? -34.375 3.068 -0.499 1 96 349 LEU A CA 1
ATOM 2762 C C . LEU A 1 349 ? -33.375 2.648 -1.564 1 96 349 LEU A C 1
ATOM 2764 O O . LEU A 1 349 ? -33.469 3.043 -2.727 1 96 349 LEU A O 1
ATOM 2768 N N . HIS A 1 350 ? -32.375 1.808 -1.182 1 95.81 350 HIS A N 1
ATOM 2769 C CA . HIS A 1 350 ? -31.312 1.498 -2.141 1 95.81 350 HIS A CA 1
ATOM 2770 C C . HIS A 1 350 ? -31.672 0.271 -2.975 1 95.81 350 HIS A C 1
ATOM 2772 O O . HIS A 1 350 ? -31.125 0.079 -4.066 1 95.81 350 HIS A O 1
ATOM 2778 N N . LYS A 1 351 ? -32.5 -0.682 -2.479 1 96.38 351 LYS A N 1
ATOM 2779 C CA . LYS A 1 351 ? -33.031 -1.833 -3.191 1 96.38 351 LYS A CA 1
ATOM 2780 C C . LYS A 1 351 ? -31.922 -2.803 -3.6 1 96.38 351 LYS A C 1
ATOM 2782 O O . LYS A 1 351 ? -32.031 -3.473 -4.629 1 96.38 351 LYS A O 1
ATOM 2787 N N . LEU A 1 352 ? -30.844 -2.775 -2.877 1 96.81 352 LEU A N 1
ATOM 2788 C CA . LEU A 1 352 ? -29.75 -3.709 -3.127 1 96.81 352 LEU A CA 1
ATOM 2789 C C . LEU A 1 352 ? -29.969 -5.016 -2.371 1 96.81 352 LEU A C 1
ATOM 2791 O O . LEU A 1 352 ? -30.453 -5.008 -1.236 1 96.81 352 LEU A O 1
ATOM 2795 N N . GLY A 1 353 ? -29.578 -6.055 -2.957 1 93.88 353 GLY A N 1
ATOM 2796 C CA . GLY A 1 353 ? -29.797 -7.375 -2.396 1 93.88 353 GLY A CA 1
ATOM 2797 C C . GLY A 1 353 ? -28.703 -7.828 -1.46 1 93.88 353 GLY A C 1
ATOM 2798 O O . GLY A 1 353 ? -27.781 -7.07 -1.169 1 93.88 353 GLY A O 1
ATOM 2799 N N . ASP A 1 354 ? -28.75 -9.047 -0.97 1 91.5 354 ASP A N 1
ATOM 2800 C CA . ASP A 1 354 ? -27.859 -9.625 0.032 1 91.5 354 ASP A CA 1
ATOM 2801 C C . ASP A 1 354 ? -26.531 -10.016 -0.585 1 91.5 354 ASP A C 1
ATOM 2803 O O . ASP A 1 354 ? -25.562 -10.297 0.132 1 91.5 354 ASP A O 1
ATOM 2807 N N . ASN A 1 355 ? -26.469 -9.953 -1.886 1 92.12 355 ASN A N 1
ATOM 2808 C CA . ASN A 1 355 ? -25.234 -10.289 -2.578 1 92.12 355 ASN A CA 1
ATOM 2809 C C . ASN A 1 355 ? -24.141 -9.266 -2.289 1 92.12 355 ASN A C 1
ATOM 2811 O O . ASN A 1 355 ? -22.969 -9.5 -2.592 1 92.12 355 ASN A O 1
ATOM 2815 N N . TYR A 1 356 ? -24.516 -8.219 -1.598 1 96.81 356 TYR A N 1
ATOM 2816 C CA . TYR A 1 356 ? -23.531 -7.176 -1.307 1 96.81 356 TYR A CA 1
ATOM 2817 C C . TYR A 1 356 ? -22.969 -7.336 0.102 1 96.81 356 TYR A C 1
ATOM 2819 O O . TYR A 1 356 ? -22.125 -6.547 0.532 1 96.81 356 TYR A O 1
ATOM 2827 N N . GLN A 1 357 ? -23.375 -8.367 0.8 1 96.69 357 GLN A N 1
ATOM 2828 C CA . GLN A 1 357 ? -22.969 -8.547 2.193 1 96.69 357 GLN A CA 1
ATOM 2829 C C . GLN A 1 357 ? -21.469 -8.711 2.312 1 96.69 357 GLN A C 1
ATOM 2831 O O . GLN A 1 357 ? -20.844 -8.164 3.223 1 96.69 357 GLN A O 1
ATOM 2836 N N . ASN A 1 358 ? -20.875 -9.469 1.383 1 97.06 358 ASN A N 1
ATOM 2837 C CA . ASN A 1 358 ? -19.438 -9.672 1.4 1 97.06 358 ASN A CA 1
ATOM 2838 C C . ASN A 1 358 ? -18.672 -8.367 1.137 1 97.06 358 ASN A C 1
ATOM 2840 O O . ASN A 1 358 ? -17.609 -8.141 1.701 1 97.06 358 ASN A O 1
ATOM 2844 N N . ILE A 1 359 ? -19.297 -7.57 0.281 1 98.06 359 ILE A N 1
ATOM 2845 C CA . ILE A 1 359 ? -18.719 -6.277 -0.066 1 98.06 359 ILE A CA 1
ATOM 2846 C C . ILE A 1 359 ? -18.75 -5.352 1.147 1 98.06 359 ILE A C 1
ATOM 2848 O O . ILE A 1 359 ? -17.75 -4.711 1.477 1 98.06 359 ILE A O 1
ATOM 2852 N N . ILE A 1 360 ? -19.891 -5.324 1.842 1 98.44 360 ILE A N 1
ATOM 2853 C CA . ILE A 1 360 ? -20.078 -4.484 3.02 1 98.44 360 ILE A CA 1
ATOM 2854 C C . ILE A 1 360 ? -19.094 -4.906 4.113 1 98.44 360 ILE A C 1
ATOM 2856 O O . ILE A 1 360 ? -18.422 -4.062 4.707 1 98.44 360 ILE A O 1
ATOM 2860 N N . LYS A 1 361 ? -19 -6.184 4.289 1 98.19 361 LYS A N 1
ATOM 2861 C CA . LYS A 1 361 ? -18.109 -6.723 5.309 1 98.19 361 LYS A CA 1
ATOM 2862 C C . LYS A 1 361 ? -16.656 -6.355 5.008 1 98.19 361 LYS A C 1
ATOM 2864 O O . LYS A 1 361 ? -15.953 -5.824 5.871 1 98.19 361 LYS A O 1
ATOM 2869 N N . THR A 1 362 ? -16.219 -6.586 3.801 1 98.69 362 THR A N 1
ATOM 2870 C CA . THR A 1 362 ? -14.828 -6.371 3.406 1 98.69 362 THR A CA 1
ATOM 2871 C C . THR A 1 362 ? -14.469 -4.887 3.461 1 98.69 362 THR A C 1
ATOM 2873 O O . THR A 1 362 ? -13.461 -4.508 4.051 1 98.69 362 THR A O 1
ATOM 2876 N N . SER A 1 363 ? -15.312 -4.023 2.873 1 98.75 363 SER A N 1
ATOM 2877 C CA . SER A 1 363 ? -15.039 -2.59 2.809 1 98.75 363 SER A CA 1
ATOM 2878 C C . SER A 1 363 ? -15.023 -1.968 4.199 1 98.75 363 SER A C 1
ATOM 2880 O O . SER A 1 363 ? -14.141 -1.168 4.516 1 98.75 363 SER A O 1
ATOM 2882 N N . ALA A 1 364 ? -15.945 -2.359 5.039 1 98.62 364 ALA A N 1
ATOM 2883 C CA . ALA A 1 364 ? -16.062 -1.765 6.367 1 98.62 364 ALA A CA 1
ATOM 2884 C C . ALA A 1 364 ? -14.922 -2.227 7.273 1 98.62 364 ALA A C 1
ATOM 2886 O O . ALA A 1 364 ? -14.281 -1.412 7.941 1 98.62 364 ALA A O 1
ATOM 2887 N N . LEU A 1 365 ? -14.656 -3.51 7.266 1 98.5 365 LEU A N 1
ATOM 2888 C CA . LEU A 1 365 ? -13.641 -4.055 8.164 1 98.5 365 LEU A CA 1
ATOM 2889 C C . LEU A 1 365 ? -12.25 -3.578 7.758 1 98.5 365 LEU A C 1
ATOM 2891 O O . LEU A 1 365 ? -11.383 -3.381 8.617 1 98.5 365 LEU A O 1
ATOM 2895 N N . LEU A 1 366 ? -12.039 -3.33 6.453 1 98.44 366 LEU A N 1
ATOM 2896 C CA . LEU A 1 366 ? -10.695 -2.984 5.988 1 98.44 366 LEU A CA 1
ATOM 2897 C C . LEU A 1 366 ? -10.617 -1.508 5.617 1 98.44 366 LEU A C 1
ATOM 2899 O O . LEU A 1 366 ? -9.625 -1.067 5.023 1 98.44 366 LEU A O 1
ATOM 2903 N N . HIS A 1 367 ? -11.578 -0.684 5.918 1 98.12 367 HIS A N 1
ATOM 2904 C CA . HIS A 1 367 ? -11.648 0.689 5.434 1 98.12 367 HIS A CA 1
ATOM 2905 C C . HIS A 1 367 ? -10.438 1.499 5.891 1 98.12 367 HIS A C 1
ATOM 2907 O O . HIS A 1 367 ? -10.023 2.443 5.215 1 98.12 367 HIS A O 1
ATOM 2913 N N . ASP A 1 368 ? -9.773 1.122 7.016 1 96.25 368 ASP A N 1
ATOM 2914 C CA . ASP A 1 368 ? -8.688 1.909 7.594 1 96.25 368 ASP A CA 1
ATOM 2915 C C . ASP A 1 368 ? -7.344 1.208 7.41 1 96.25 368 ASP A C 1
ATOM 2917 O O . ASP A 1 368 ? -6.344 1.611 8.008 1 96.25 368 ASP A O 1
ATOM 2921 N N . CYS A 1 369 ? -7.32 0.156 6.613 1 96.62 369 CYS A N 1
ATOM 2922 C CA . CYS A 1 369 ? -6.09 -0.625 6.523 1 96.62 369 CYS A CA 1
ATOM 2923 C C . CYS A 1 369 ? -4.977 0.185 5.875 1 96.62 369 CYS A C 1
ATOM 2925 O O . CYS A 1 369 ? -3.795 -0.071 6.121 1 96.62 369 CYS A O 1
ATOM 2927 N N . GLY A 1 370 ? -5.328 1.191 5.152 1 96.44 370 GLY A N 1
ATOM 2928 C CA . GLY A 1 370 ? -4.363 2.045 4.48 1 96.44 370 GLY A CA 1
ATOM 2929 C C . GLY A 1 370 ? -3.514 2.855 5.445 1 96.44 370 GLY A C 1
ATOM 2930 O O . GLY A 1 370 ? -2.473 3.391 5.059 1 96.44 370 GLY A O 1
ATOM 2931 N N . ILE A 1 371 ? -3.912 3.006 6.723 1 94.44 371 ILE A N 1
ATOM 2932 C CA . ILE A 1 371 ? -3.148 3.729 7.734 1 94.44 371 ILE A CA 1
ATOM 2933 C C . ILE A 1 371 ? -1.774 3.086 7.902 1 94.44 371 ILE A C 1
ATOM 2935 O O . ILE A 1 371 ? -0.814 3.75 8.297 1 94.44 371 ILE A O 1
ATOM 2939 N N . SER A 1 372 ? -1.66 1.817 7.496 1 91.81 372 SER A N 1
ATOM 2940 C CA . SER A 1 372 ? -0.385 1.112 7.574 1 91.81 372 SER A CA 1
ATOM 2941 C C . SER A 1 372 ? 0.653 1.741 6.652 1 91.81 372 SER A C 1
ATOM 2943 O O . SER A 1 372 ? 1.857 1.601 6.875 1 91.81 372 SER A O 1
ATOM 2945 N N . ILE A 1 373 ? 0.175 2.422 5.613 1 93.38 373 ILE A N 1
ATOM 2946 C CA . ILE A 1 373 ? 1.06 3.109 4.68 1 93.38 373 ILE A CA 1
ATOM 2947 C C . ILE A 1 373 ? 1.241 4.562 5.117 1 93.38 373 ILE A C 1
ATOM 2949 O O . ILE A 1 373 ? 2.365 5.012 5.348 1 93.38 373 ILE A O 1
ATOM 2953 N N . ARG A 1 374 ? 0.131 5.23 5.246 1 92.94 374 ARG A N 1
ATOM 2954 C CA . ARG A 1 374 ? 0.119 6.625 5.672 1 92.94 374 ARG A CA 1
ATOM 2955 C C . ARG A 1 374 ? -1.279 7.055 6.102 1 92.94 374 ARG A C 1
ATOM 2957 O O . ARG A 1 374 ? -2.27 6.703 5.457 1 92.94 374 ARG A O 1
ATOM 2964 N N . TYR A 1 375 ? -1.298 7.824 7.09 1 93.06 375 TYR A N 1
ATOM 2965 C CA . TYR A 1 375 ? -2.588 8.273 7.602 1 93.06 375 TYR A CA 1
ATOM 2966 C C . TYR A 1 375 ? -3.283 9.188 6.602 1 93.06 375 TYR A C 1
ATOM 2968 O O . TYR A 1 375 ? -4.484 9.055 6.355 1 93.06 375 TYR A O 1
ATOM 2976 N N . TYR A 1 376 ? -2.486 10.094 6.078 1 90.94 376 TYR A N 1
ATOM 2977 C CA . TYR A 1 376 ? -3.074 11.016 5.109 1 90.94 376 TYR A CA 1
ATOM 2978 C C . TYR A 1 376 ? -3.475 10.273 3.836 1 90.94 376 TYR A C 1
ATOM 2980 O O . TYR A 1 376 ? -2.693 9.492 3.291 1 90.94 376 TYR A O 1
ATOM 2988 N N . ASP A 1 377 ? -4.672 10.391 3.438 1 92.31 377 ASP A N 1
ATOM 2989 C CA . ASP A 1 377 ? -5.258 9.766 2.256 1 92.31 377 ASP A CA 1
ATOM 2990 C C . ASP A 1 377 ? -5.371 8.258 2.434 1 92.31 377 ASP A C 1
ATOM 2992 O O . ASP A 1 377 ? -5.305 7.504 1.46 1 92.31 377 ASP A O 1
ATOM 2996 N N . HIS A 1 378 ? -5.5 7.82 3.656 1 95 378 HIS A N 1
ATOM 2997 C CA . HIS A 1 378 ? -5.52 6.387 3.91 1 95 378 HIS A CA 1
ATOM 2998 C C . HIS A 1 378 ? -6.727 5.727 3.256 1 95 378 HIS A C 1
ATOM 3000 O O . HIS A 1 378 ? -6.754 4.508 3.078 1 95 378 HIS A O 1
ATOM 3006 N N . HIS A 1 379 ? -7.812 6.473 2.822 1 96.19 379 HIS A N 1
ATOM 3007 C CA . HIS A 1 379 ? -8.906 5.879 2.062 1 96.19 379 HIS A CA 1
ATOM 3008 C C . HIS A 1 379 ? -8.422 5.336 0.725 1 96.19 379 HIS A C 1
ATOM 3010 O O . HIS A 1 379 ? -8.836 4.254 0.301 1 96.19 379 HIS A O 1
ATOM 3016 N N . LEU A 1 380 ? -7.484 6.062 0.104 1 96.5 380 LEU A N 1
ATOM 3017 C CA . LEU A 1 380 ? -6.918 5.605 -1.161 1 96.5 380 LEU A CA 1
ATOM 3018 C C . LEU A 1 380 ? -5.965 4.438 -0.94 1 96.5 380 LEU A C 1
ATOM 3020 O O . LEU A 1 380 ? -5.918 3.508 -1.747 1 96.5 380 LEU A O 1
ATOM 3024 N N . HIS A 1 381 ? -5.176 4.512 0.146 1 97.06 381 HIS A N 1
ATOM 3025 C CA . HIS A 1 381 ? -4.262 3.42 0.466 1 97.06 381 HIS A CA 1
ATOM 3026 C C . HIS A 1 381 ? -5.027 2.146 0.809 1 97.06 381 HIS A C 1
ATOM 3028 O O . HIS A 1 381 ? -4.59 1.043 0.474 1 97.06 381 HIS A O 1
ATOM 3034 N N . SER A 1 382 ? -6.184 2.322 1.55 1 98.06 382 SER A N 1
ATOM 3035 C CA . SER A 1 382 ? -7.031 1.172 1.842 1 98.06 382 SER A CA 1
ATOM 3036 C C . SER A 1 382 ? -7.555 0.531 0.561 1 98.06 382 SER A C 1
ATOM 3038 O O . SER A 1 382 ? -7.547 -0.694 0.426 1 98.06 382 SER A O 1
ATOM 3040 N N . MET A 1 383 ? -8.031 1.389 -0.371 1 97.94 383 MET A N 1
ATOM 3041 C CA . MET A 1 383 ? -8.469 0.888 -1.67 1 97.94 383 MET A CA 1
ATOM 3042 C C . MET A 1 383 ? -7.363 0.088 -2.35 1 97.94 383 MET A C 1
ATOM 3044 O O . MET A 1 383 ? -7.602 -1.023 -2.828 1 97.94 383 MET A O 1
ATOM 3048 N N . TYR A 1 384 ? -6.152 0.632 -2.316 1 97.19 384 TYR A N 1
ATOM 3049 C CA . TYR A 1 384 ? -5.016 -0.015 -2.957 1 97.19 384 TYR A CA 1
ATOM 3050 C C . TYR A 1 384 ? -4.734 -1.373 -2.324 1 97.19 384 TYR A C 1
ATOM 3052 O O . TYR A 1 384 ? -4.516 -2.361 -3.031 1 97.19 384 TYR A O 1
ATOM 3060 N N . ILE A 1 385 ? -4.727 -1.41 -1.017 1 97.19 385 ILE A N 1
ATOM 3061 C CA . ILE A 1 385 ? -4.43 -2.648 -0.304 1 97.19 385 ILE A CA 1
ATOM 3062 C C . ILE A 1 385 ? -5.512 -3.686 -0.603 1 97.19 385 ILE A C 1
ATOM 3064 O O . ILE A 1 385 ? -5.203 -4.84 -0.903 1 97.19 385 ILE A O 1
ATOM 3068 N N . ILE A 1 386 ? -6.75 -3.299 -0.614 1 97.88 386 ILE A N 1
ATOM 3069 C CA . ILE A 1 386 ? -7.852 -4.219 -0.871 1 97.88 386 ILE A CA 1
ATOM 3070 C C . ILE A 1 386 ? -7.75 -4.762 -2.293 1 97.88 386 ILE A C 1
ATOM 3072 O O . ILE A 1 386 ? -7.902 -5.965 -2.518 1 97.88 386 ILE A O 1
ATOM 3076 N N . LEU A 1 387 ? -7.395 -3.934 -3.219 1 96.56 387 LEU A N 1
ATOM 3077 C CA . LEU A 1 387 ? -7.348 -4.32 -4.625 1 96.56 387 LEU A CA 1
ATOM 3078 C C . LEU A 1 387 ? -6.168 -5.246 -4.895 1 96.56 387 LEU A C 1
ATOM 3080 O O . LEU A 1 387 ? -6.172 -5.992 -5.879 1 96.56 387 LEU A O 1
ATOM 3084 N N . ASN A 1 388 ? -5.184 -5.223 -3.973 1 94.69 388 ASN A N 1
ATOM 3085 C CA . ASN A 1 388 ? -3.957 -5.938 -4.309 1 94.69 388 ASN A CA 1
ATOM 3086 C C . ASN A 1 388 ? -3.662 -7.047 -3.305 1 94.69 388 ASN A C 1
ATOM 3088 O O . ASN A 1 388 ? -2.775 -7.875 -3.531 1 94.69 388 ASN A O 1
ATOM 3092 N N . SER A 1 389 ? -4.406 -7.09 -2.256 1 92.75 389 SER A N 1
ATOM 3093 C CA . SER A 1 389 ? -4.215 -8.156 -1.277 1 92.75 389 SER A CA 1
ATOM 3094 C C . SER A 1 389 ? -4.859 -9.453 -1.744 1 92.75 389 SER A C 1
ATOM 3096 O O . SER A 1 389 ? -5.746 -9.445 -2.6 1 92.75 389 SER A O 1
ATOM 3098 N N . HIS A 1 390 ? -4.332 -10.508 -1.232 1 89.56 390 HIS A N 1
ATOM 3099 C CA . HIS A 1 390 ? -4.945 -11.805 -1.491 1 89.56 390 HIS A CA 1
ATOM 3100 C C . HIS A 1 390 ? -6.137 -12.039 -0.565 1 89.56 390 HIS A C 1
ATOM 3102 O O . HIS A 1 390 ? -6 -12.703 0.464 1 89.56 390 HIS A O 1
ATOM 3108 N N . ILE A 1 391 ? -7.273 -11.633 -0.97 1 94.81 391 ILE A N 1
ATOM 3109 C CA . ILE A 1 391 ? -8.484 -11.836 -0.182 1 94.81 391 ILE A CA 1
ATOM 3110 C C . ILE A 1 391 ? -9.258 -13.039 -0.72 1 94.81 391 ILE A C 1
ATOM 3112 O O . ILE A 1 391 ? -9.852 -12.969 -1.797 1 94.81 391 ILE A O 1
ATOM 3116 N N . ASN A 1 392 ? -9.281 -14.055 0.061 1 94.31 392 ASN A N 1
ATOM 3117 C CA . ASN A 1 392 ? -9.984 -15.266 -0.341 1 94.31 392 ASN A CA 1
ATOM 3118 C C . ASN A 1 392 ? -11.492 -15.109 -0.189 1 94.31 392 ASN A C 1
ATOM 3120 O O . ASN A 1 392 ? -11.969 -14.461 0.745 1 94.31 392 ASN A O 1
ATOM 3124 N N . GLY A 1 393 ? -12.211 -15.648 -1.09 1 93.38 393 GLY A N 1
ATOM 3125 C CA . GLY A 1 393 ? -13.656 -15.703 -0.963 1 93.38 393 GLY A CA 1
ATOM 3126 C C . GLY A 1 393 ? -14.367 -14.633 -1.766 1 93.38 393 GLY A C 1
ATOM 3127 O O . GLY A 1 393 ? -15.602 -14.609 -1.832 1 93.38 393 GLY A O 1
ATOM 3128 N N . LEU A 1 394 ? -13.594 -13.766 -2.418 1 95.88 394 LEU A N 1
ATOM 3129 C CA . LEU A 1 394 ? -14.211 -12.711 -3.217 1 95.88 394 LEU A CA 1
ATOM 3130 C C . LEU A 1 394 ? -13.891 -12.891 -4.699 1 95.88 394 LEU A C 1
ATOM 3132 O O . LEU A 1 394 ? -12.781 -13.281 -5.055 1 95.88 394 LEU A O 1
ATOM 3136 N N . SER A 1 395 ? -14.898 -12.609 -5.512 1 95.31 395 SER A N 1
ATOM 3137 C CA . SER A 1 395 ? -14.641 -12.477 -6.941 1 95.31 395 SER A CA 1
ATOM 3138 C C . SER A 1 395 ? -13.898 -11.18 -7.254 1 95.31 395 SER A C 1
ATOM 3140 O O . SER A 1 395 ? -13.812 -10.289 -6.406 1 95.31 395 SER A O 1
ATOM 3142 N N . HIS A 1 396 ? -13.367 -11.07 -8.469 1 96.5 396 HIS A N 1
ATOM 3143 C CA . HIS A 1 396 ? -12.672 -9.859 -8.875 1 96.5 396 HIS A CA 1
ATOM 3144 C C . HIS A 1 396 ? -13.602 -8.641 -8.812 1 96.5 396 HIS A C 1
ATOM 3146 O O . HIS A 1 396 ? -13.188 -7.566 -8.383 1 96.5 396 HIS A O 1
ATOM 3152 N N . LYS A 1 397 ? -14.836 -8.828 -9.242 1 96.56 397 LYS A N 1
ATOM 3153 C CA . LYS A 1 397 ? -15.82 -7.75 -9.172 1 96.56 397 LYS A CA 1
ATOM 3154 C C . LYS A 1 397 ? -16.047 -7.309 -7.73 1 96.56 397 LYS A C 1
ATOM 3156 O O . LYS A 1 397 ? -16.094 -6.109 -7.441 1 96.56 397 LYS A O 1
ATOM 3161 N N . GLU A 1 398 ? -16.172 -8.258 -6.863 1 97.31 398 GLU A N 1
ATOM 3162 C CA . GLU A 1 398 ? -16.391 -7.949 -5.453 1 97.31 398 GLU A CA 1
ATOM 3163 C C . GLU A 1 398 ? -15.195 -7.234 -4.844 1 97.31 398 GLU A C 1
ATOM 3165 O O . GLU A 1 398 ? -15.359 -6.344 -4.004 1 97.31 398 GLU A O 1
ATOM 3170 N N . ILE A 1 399 ? -14.023 -7.625 -5.227 1 97.69 399 ILE A N 1
ATOM 3171 C CA . ILE A 1 399 ? -12.812 -6.973 -4.738 1 97.69 399 ILE A CA 1
ATOM 3172 C C . ILE A 1 399 ? -12.812 -5.504 -5.152 1 97.69 399 ILE A C 1
ATOM 3174 O O . ILE A 1 399 ? -12.539 -4.621 -4.332 1 97.69 399 ILE A O 1
ATOM 3178 N N . LEU A 1 400 ? -13.156 -5.25 -6.406 1 97.69 400 LEU A N 1
ATOM 3179 C CA . LEU A 1 400 ? -13.188 -3.889 -6.934 1 97.69 400 LEU A CA 1
ATOM 3180 C C . LEU A 1 400 ? -14.203 -3.037 -6.18 1 97.69 400 LEU A C 1
ATOM 3182 O O . LEU A 1 400 ? -13.875 -1.948 -5.703 1 97.69 400 LEU A O 1
ATOM 3186 N N . ILE A 1 401 ? -15.375 -3.564 -6.059 1 98.25 401 ILE A N 1
ATOM 3187 C CA . ILE A 1 401 ? -16.453 -2.807 -5.426 1 98.25 401 ILE A CA 1
ATOM 3188 C C . ILE A 1 401 ? -16.125 -2.574 -3.951 1 98.25 401 ILE A C 1
ATOM 3190 O O . ILE A 1 401 ? -16.359 -1.487 -3.42 1 98.25 401 ILE A O 1
ATOM 3194 N N . SER A 1 402 ? -15.539 -3.602 -3.297 1 98.56 402 SER A N 1
ATOM 3195 C CA . SER A 1 402 ? -15.133 -3.447 -1.901 1 98.56 402 SER A CA 1
ATOM 3196 C C . SER A 1 402 ? -14.094 -2.344 -1.744 1 98.56 402 SER A C 1
ATOM 3198 O O . SER A 1 402 ? -14.195 -1.516 -0.836 1 98.56 402 SER A O 1
ATOM 3200 N N . GLY A 1 403 ? -13.078 -2.391 -2.621 1 98.44 403 GLY A N 1
ATOM 3201 C CA . GLY A 1 403 ? -12.047 -1.366 -2.58 1 98.44 403 GLY A CA 1
ATOM 3202 C C . GLY A 1 403 ? -12.586 0.033 -2.811 1 98.44 403 GLY A C 1
ATOM 3203 O O . GLY A 1 403 ? -12.242 0.966 -2.084 1 98.44 403 GLY A O 1
ATOM 3204 N N . PHE A 1 404 ? -13.477 0.18 -3.781 1 98.25 404 PHE A N 1
ATOM 3205 C CA . PHE A 1 404 ? -14.047 1.483 -4.105 1 98.25 404 PHE A CA 1
ATOM 3206 C C . PHE A 1 404 ? -14.953 1.974 -2.988 1 98.25 404 PHE A C 1
ATOM 3208 O O . PHE A 1 404 ? -14.961 3.162 -2.662 1 98.25 404 PHE A O 1
ATOM 3215 N N . ALA A 1 405 ? -15.703 1.104 -2.416 1 98.25 405 ALA A N 1
ATOM 3216 C CA . ALA A 1 405 ? -16.562 1.483 -1.29 1 98.25 405 ALA A CA 1
ATOM 3217 C C . ALA A 1 405 ? -15.719 1.976 -0.112 1 98.25 405 ALA A C 1
ATOM 3219 O O . ALA A 1 405 ? -16.062 2.971 0.53 1 98.25 405 ALA A O 1
ATOM 3220 N N . ALA A 1 406 ? -14.641 1.239 0.156 1 98.38 406 ALA A N 1
ATOM 3221 C CA . ALA A 1 406 ? -13.742 1.645 1.237 1 98.38 406 ALA A CA 1
ATOM 3222 C C . ALA A 1 406 ? -13.164 3.031 0.979 1 98.38 406 ALA A C 1
ATOM 3224 O O . ALA A 1 406 ? -12.938 3.799 1.917 1 98.38 406 ALA A O 1
ATOM 3225 N N . ALA A 1 407 ? -12.977 3.377 -0.253 1 97.75 407 ALA A N 1
ATOM 3226 C CA . ALA A 1 407 ? -12.383 4.66 -0.615 1 97.75 407 ALA A CA 1
ATOM 3227 C C . ALA A 1 407 ? -13.344 5.812 -0.322 1 97.75 407 ALA A C 1
ATOM 3229 O O . ALA A 1 407 ? -12.922 6.969 -0.217 1 97.75 407 ALA A O 1
ATOM 3230 N N . PHE A 1 408 ? -14.602 5.527 -0.114 1 94.69 408 PHE A N 1
ATOM 3231 C CA . PHE A 1 408 ? -15.625 6.543 0.113 1 94.69 408 PHE A CA 1
ATOM 3232 C C . PHE A 1 408 ? -15.719 6.898 1.592 1 94.69 408 PHE A C 1
ATOM 3234 O O . PHE A 1 408 ? -16.406 7.848 1.966 1 94.69 408 PHE A O 1
ATOM 3241 N N . HIS A 1 409 ? -15 6.203 2.416 1 92.88 409 HIS A N 1
ATOM 3242 C CA . HIS A 1 409 ? -15.328 6.254 3.836 1 92.88 409 HIS A CA 1
ATOM 3243 C C . HIS A 1 409 ? -14.961 7.605 4.438 1 92.88 409 HIS A C 1
ATOM 3245 O O . HIS A 1 409 ? -15.383 7.93 5.551 1 92.88 409 HIS A O 1
ATOM 3251 N N . ARG A 1 410 ? -14.211 8.398 3.758 1 91.06 410 ARG A N 1
ATOM 3252 C CA . ARG A 1 410 ? -13.844 9.727 4.246 1 91.06 410 ARG A CA 1
ATOM 3253 C C . ARG A 1 410 ? -14.633 10.812 3.523 1 91.06 410 ARG A C 1
ATOM 3255 O O . ARG A 1 410 ? -15.281 10.547 2.51 1 91.06 410 ARG A O 1
ATOM 3262 N N . ASN A 1 411 ? -14.664 11.961 4.117 1 80.88 411 ASN A N 1
ATOM 3263 C CA . ASN A 1 411 ? -15.234 13.102 3.418 1 80.88 411 ASN A CA 1
ATOM 3264 C C . ASN A 1 411 ? -14.305 13.617 2.324 1 80.88 411 ASN A C 1
ATOM 3266 O O . ASN A 1 411 ? -13.414 14.438 2.59 1 80.88 411 ASN A O 1
ATOM 3270 N N . ASN A 1 412 ? -14.555 13.023 1.105 1 81.31 412 ASN A N 1
ATOM 3271 C CA . ASN A 1 412 ? -13.68 13.25 -0.039 1 81.31 412 ASN A CA 1
ATOM 3272 C C . ASN A 1 412 ? -14.461 13.281 -1.348 1 81.31 412 ASN A C 1
ATOM 3274 O O . ASN A 1 412 ? -15.688 13.156 -1.346 1 81.31 412 ASN A O 1
ATOM 3278 N N . ASN A 1 413 ? -13.703 13.602 -2.379 1 81.81 413 ASN A N 1
ATOM 3279 C CA . ASN A 1 413 ? -14.297 13.656 -3.711 1 81.81 413 ASN A CA 1
ATOM 3280 C C . ASN A 1 413 ? -13.875 12.453 -4.559 1 81.81 413 ASN A C 1
ATOM 3282 O O . ASN A 1 413 ? -13.656 12.586 -5.762 1 81.81 413 ASN A O 1
ATOM 3286 N N . PHE A 1 414 ? -13.867 11.359 -3.904 1 89.5 414 PHE A N 1
ATOM 3287 C CA . PHE A 1 414 ? -13.453 10.156 -4.621 1 89.5 414 PHE A CA 1
ATOM 3288 C C . PHE A 1 414 ? -14.469 9.789 -5.699 1 89.5 414 PHE A C 1
ATOM 3290 O O . PHE A 1 414 ? -15.672 9.867 -5.477 1 89.5 414 PHE A O 1
ATOM 3297 N N . HIS A 1 415 ? -13.867 9.391 -6.91 1 90.62 415 HIS A N 1
ATOM 3298 C CA . HIS A 1 415 ? -14.672 8.891 -8.023 1 90.62 415 HIS A CA 1
ATOM 3299 C C . HIS A 1 415 ? -14.125 7.566 -8.547 1 90.62 415 HIS A C 1
ATOM 3301 O O . HIS A 1 415 ? -12.914 7.383 -8.633 1 90.62 415 HIS A O 1
ATOM 3307 N N . ILE A 1 416 ? -15.055 6.746 -8.859 1 92.44 416 ILE A N 1
ATOM 3308 C CA . ILE A 1 416 ? -14.695 5.438 -9.391 1 92.44 416 ILE A CA 1
ATOM 3309 C C . ILE A 1 416 ? -14.211 5.574 -10.828 1 92.44 416 ILE A C 1
ATOM 3311 O O . ILE A 1 416 ? -14.914 6.141 -11.672 1 92.44 416 ILE A O 1
ATOM 3315 N N . PRO A 1 417 ? -13.055 5.137 -11.125 1 91.31 417 PRO A N 1
ATOM 3316 C CA . PRO A 1 417 ? -12.586 5.172 -12.516 1 91.31 417 PRO A CA 1
ATOM 3317 C C . PRO A 1 417 ? -13.211 4.082 -13.375 1 91.31 417 PRO A C 1
ATOM 3319 O O . PRO A 1 417 ? -12.523 3.148 -13.797 1 91.31 417 PRO A O 1
ATOM 3322 N N . LEU A 1 418 ? -14.359 4.223 -13.789 1 91.25 418 LEU A N 1
ATOM 3323 C CA . LEU A 1 418 ? -15.156 3.207 -14.477 1 91.25 418 LEU A CA 1
ATOM 3324 C C . LEU A 1 418 ? -14.516 2.832 -15.812 1 91.25 418 LEU A C 1
ATOM 3326 O O . LEU A 1 418 ? -14.539 1.666 -16.203 1 91.25 418 LEU A O 1
ATOM 3330 N N . VAL A 1 419 ? -13.977 3.816 -16.516 1 91.62 419 VAL A N 1
ATOM 3331 C CA . VAL A 1 419 ? -13.422 3.59 -17.844 1 91.62 419 VAL A CA 1
ATOM 3332 C C . VAL A 1 419 ? -12.312 2.539 -17.781 1 91.62 419 VAL A C 1
ATOM 3334 O O . VAL A 1 419 ? -12.25 1.64 -18.625 1 91.62 419 VAL A O 1
ATOM 3337 N N . LYS A 1 420 ? -11.594 2.535 -16.781 1 92.19 420 LYS A N 1
ATOM 3338 C CA . LYS A 1 420 ? -10.477 1.616 -16.609 1 92.19 420 LYS A CA 1
ATOM 3339 C C . LYS A 1 420 ? -10.969 0.203 -16.297 1 92.19 420 LYS A C 1
ATOM 3341 O O . LYS A 1 420 ? -10.305 -0.777 -16.641 1 92.19 420 LYS A O 1
ATOM 3346 N N . PHE A 1 421 ? -12.141 0.122 -15.617 1 95.5 421 PHE A N 1
ATOM 3347 C CA . PHE A 1 421 ? -12.602 -1.177 -15.141 1 95.5 421 PHE A CA 1
ATOM 3348 C C . PHE A 1 421 ? -13.891 -1.584 -15.852 1 95.5 421 PHE A C 1
ATOM 3350 O O . PHE A 1 421 ? -14.656 -2.395 -15.336 1 95.5 421 PHE A O 1
ATOM 3357 N N . SER A 1 422 ? -14.172 -1.017 -17.031 1 93.12 422 SER A N 1
ATOM 3358 C CA . SER A 1 422 ? -15.422 -1.194 -17.75 1 93.12 422 SER A CA 1
ATOM 3359 C C . SER A 1 422 ? -15.625 -2.648 -18.156 1 93.12 422 SER A C 1
ATOM 3361 O O . SER A 1 422 ? -16.75 -3.078 -18.406 1 93.12 422 SER A O 1
ATOM 3363 N N . GLY A 1 423 ? -14.57 -3.428 -18.219 1 92 423 GLY A N 1
ATOM 3364 C CA . GLY A 1 423 ? -14.695 -4.84 -18.531 1 92 423 GLY A CA 1
ATOM 3365 C C . GLY A 1 423 ? -15.234 -5.672 -17.391 1 92 423 GLY A C 1
ATOM 3366 O O . GLY A 1 423 ? -15.68 -6.801 -17.578 1 92 423 GLY A O 1
ATOM 3367 N N . ILE A 1 424 ? -15.25 -5.094 -16.188 1 95.31 424 ILE A N 1
ATOM 3368 C CA . ILE A 1 424 ? -15.656 -5.84 -14.992 1 95.31 424 ILE A CA 1
ATOM 3369 C C . ILE A 1 424 ? -16.875 -5.176 -14.352 1 95.31 424 ILE A C 1
ATOM 3371 O O . ILE A 1 424 ? -17.766 -5.859 -13.852 1 95.31 424 ILE A O 1
ATOM 3375 N N . LEU A 1 425 ? -16.922 -3.836 -14.422 1 96.5 425 LEU A N 1
ATOM 3376 C CA . LEU A 1 425 ? -17.953 -3.062 -13.742 1 96.5 425 LEU A CA 1
ATOM 3377 C C . LEU A 1 425 ? -18.844 -2.344 -14.75 1 96.5 425 LEU A C 1
ATOM 3379 O O . LEU A 1 425 ? -18.391 -1.947 -15.82 1 96.5 425 LEU A O 1
ATOM 3383 N N . ASN A 1 426 ? -20.094 -2.135 -14.367 1 96.19 426 ASN A N 1
ATOM 3384 C CA . ASN A 1 426 ? -21.031 -1.301 -15.133 1 96.19 426 ASN A CA 1
ATOM 3385 C C . ASN A 1 426 ? -21.578 -0.157 -14.281 1 96.19 426 ASN A C 1
ATOM 3387 O O . ASN A 1 426 ? -21.156 0.036 -13.141 1 96.19 426 ASN A O 1
ATOM 3391 N N . LYS A 1 427 ? -22.453 0.586 -14.812 1 96 427 LYS A N 1
ATOM 3392 C CA . LYS A 1 427 ? -22.969 1.778 -14.156 1 96 427 LYS A CA 1
ATOM 3393 C C . LYS A 1 427 ? -23.781 1.408 -12.914 1 96 427 LYS A C 1
ATOM 3395 O O . LYS A 1 427 ? -23.797 2.15 -11.93 1 96 427 LYS A O 1
ATOM 3400 N N . LEU A 1 428 ? -24.453 0.315 -12.984 1 96.19 428 LEU A N 1
ATOM 3401 C CA . LEU A 1 428 ? -25.234 -0.135 -11.836 1 96.19 428 LEU A CA 1
ATOM 3402 C C . LEU A 1 428 ? -24.312 -0.495 -10.672 1 96.19 428 LEU A C 1
ATOM 3404 O O . LEU A 1 428 ? -24.656 -0.25 -9.508 1 96.19 428 LEU A O 1
ATOM 3408 N N . ASP A 1 429 ? -23.172 -1.098 -11.016 1 96.88 429 ASP A N 1
ATOM 3409 C CA . ASP A 1 429 ? -22.172 -1.416 -9.992 1 96.88 429 ASP A CA 1
ATOM 3410 C C . ASP A 1 429 ? -21.656 -0.147 -9.32 1 96.88 429 ASP A C 1
ATOM 3412 O O . ASP A 1 429 ? -21.453 -0.12 -8.102 1 96.88 429 ASP A O 1
ATOM 3416 N N . VAL A 1 430 ? -21.422 0.852 -10.117 1 96.88 430 VAL A N 1
ATOM 3417 C CA . VAL A 1 430 ? -20.922 2.125 -9.609 1 96.88 430 VAL A CA 1
ATOM 3418 C C . VAL A 1 430 ? -21.938 2.744 -8.664 1 96.88 430 VAL A C 1
ATOM 3420 O O . VAL A 1 430 ? -21.594 3.193 -7.566 1 96.88 430 VAL A O 1
ATOM 3423 N N . ALA A 1 431 ? -23.156 2.752 -9.102 1 96.94 431 ALA A N 1
ATOM 3424 C CA . ALA A 1 431 ? -24.234 3.303 -8.273 1 96.94 431 ALA A CA 1
ATOM 3425 C C . ALA A 1 431 ? -24.344 2.557 -6.949 1 96.94 431 ALA A C 1
ATOM 3427 O O . ALA A 1 431 ? -24.516 3.174 -5.895 1 96.94 431 ALA A O 1
ATOM 3428 N N . ALA A 1 432 ? -24.297 1.245 -7.039 1 97.81 432 ALA A N 1
ATOM 3429 C CA . ALA A 1 432 ? -24.359 0.426 -5.828 1 97.81 432 ALA A CA 1
ATOM 3430 C C . ALA A 1 432 ? -23.203 0.736 -4.895 1 97.81 432 ALA A C 1
ATOM 3432 O O . ALA A 1 432 ? -23.375 0.817 -3.678 1 97.81 432 ALA A O 1
ATOM 3433 N N . THR A 1 433 ? -22.047 0.879 -5.477 1 97.88 433 THR A N 1
ATOM 3434 C CA . THR A 1 433 ? -20.844 1.176 -4.707 1 97.88 433 THR A CA 1
ATOM 3435 C C . THR A 1 433 ? -20.984 2.5 -3.965 1 97.88 433 THR A C 1
ATOM 3437 O O . THR A 1 433 ? -20.625 2.605 -2.793 1 97.88 433 THR A O 1
ATOM 3440 N N . GLU A 1 434 ? -21.5 3.475 -4.641 1 97.38 434 GLU A N 1
ATOM 3441 C CA . GLU A 1 434 ? -21.688 4.785 -4.031 1 97.38 434 GLU A CA 1
ATOM 3442 C C . GLU A 1 434 ? -22.703 4.719 -2.891 1 97.38 434 GLU A C 1
ATOM 3444 O O . GLU A 1 434 ? -22.516 5.34 -1.845 1 97.38 434 GLU A O 1
ATOM 3449 N N . LYS A 1 435 ? -23.766 4.004 -3.104 1 98.12 435 LYS A N 1
ATOM 3450 C CA . LYS A 1 435 ? -24.797 3.832 -2.074 1 98.12 435 LYS A CA 1
ATOM 3451 C C . LYS A 1 435 ? -24.219 3.17 -0.827 1 98.12 435 LYS A C 1
ATOM 3453 O O . LYS A 1 435 ? -24.516 3.584 0.296 1 98.12 435 LYS A O 1
ATOM 3458 N N . ILE A 1 436 ? -23.406 2.172 -1.025 1 98.31 436 ILE A N 1
ATOM 3459 C CA . ILE A 1 436 ? -22.781 1.468 0.085 1 98.31 436 ILE A CA 1
ATOM 3460 C C . ILE A 1 436 ? -21.703 2.355 0.72 1 98.31 436 ILE A C 1
ATOM 3462 O O . ILE A 1 436 ? -21.609 2.434 1.947 1 98.31 436 ILE A O 1
ATOM 3466 N N . GLY A 1 437 ? -20.922 3.006 -0.114 1 98.12 437 GLY A N 1
ATOM 3467 C CA . GLY A 1 437 ? -19.828 3.848 0.348 1 98.12 437 GLY A CA 1
ATOM 3468 C C . GLY A 1 437 ? -20.281 4.957 1.275 1 98.12 437 GLY A C 1
ATOM 3469 O O . GLY A 1 437 ? -19.625 5.246 2.277 1 98.12 437 GLY A O 1
ATOM 3470 N N . ILE A 1 438 ? -21.406 5.617 0.965 1 97.94 438 ILE A N 1
ATOM 3471 C CA . ILE A 1 438 ? -21.891 6.73 1.776 1 97.94 438 ILE A CA 1
ATOM 3472 C C . ILE A 1 438 ? -22.344 6.211 3.137 1 97.94 438 ILE A C 1
ATOM 3474 O O . ILE A 1 438 ? -22.203 6.902 4.148 1 97.94 438 ILE A O 1
ATOM 3478 N N . LEU A 1 439 ? -22.938 5.023 3.168 1 98.44 439 LEU A N 1
ATOM 3479 C CA . LEU A 1 439 ? -23.312 4.418 4.438 1 98.44 439 LEU A CA 1
ATOM 3480 C C . LEU A 1 439 ? -22.078 4.121 5.289 1 98.44 439 LEU A C 1
ATOM 3482 O O . LEU A 1 439 ? -22.094 4.328 6.504 1 98.44 439 LEU A O 1
ATOM 3486 N N . LEU A 1 440 ? -21.094 3.566 4.621 1 98.5 440 LEU A N 1
ATOM 3487 C CA . LEU A 1 440 ? -19.828 3.32 5.309 1 98.5 440 LEU A CA 1
ATOM 3488 C C . LEU A 1 440 ? -19.25 4.617 5.875 1 98.5 440 LEU A C 1
ATOM 3490 O O . LEU A 1 440 ? -18.75 4.637 6.996 1 98.5 440 LEU A O 1
ATOM 3494 N N . ARG A 1 441 ? -19.312 5.691 5.121 1 98 441 ARG A N 1
ATOM 3495 C CA . ARG A 1 441 ? -18.844 7 5.559 1 98 441 ARG A CA 1
ATOM 3496 C C . ARG A 1 441 ? -19.594 7.469 6.797 1 98 441 ARG A C 1
ATOM 3498 O O . ARG A 1 441 ? -19 7.977 7.742 1 98 441 ARG A O 1
ATOM 3505 N N . ILE A 1 442 ? -20.891 7.344 6.789 1 98 442 ILE A N 1
ATOM 3506 C CA . ILE A 1 442 ? -21.719 7.715 7.926 1 98 442 ILE A CA 1
ATOM 3507 C C . ILE A 1 442 ? -21.344 6.875 9.141 1 98 442 ILE A C 1
ATOM 3509 O O . ILE A 1 442 ? -21.156 7.406 10.242 1 98 442 ILE A O 1
ATOM 3513 N N . ALA A 1 443 ? -21.203 5.57 8.922 1 98.12 443 ALA A N 1
ATOM 3514 C CA . ALA A 1 443 ? -20.844 4.652 10 1 98.12 443 ALA A CA 1
ATOM 3515 C C . ALA A 1 443 ? -19.484 5.027 10.609 1 98.12 443 ALA A C 1
ATOM 3517 O O . ALA A 1 443 ? -19.328 5 11.828 1 98.12 443 ALA A O 1
ATOM 3518 N N . GLU A 1 444 ? -18.516 5.293 9.766 1 96.62 444 GLU A N 1
ATOM 3519 C CA . GLU A 1 444 ? -17.203 5.738 10.242 1 96.62 444 GLU A CA 1
ATOM 3520 C C . GLU A 1 444 ? -17.328 6.984 11.109 1 96.62 444 GLU A C 1
ATOM 3522 O O . GLU A 1 444 ? -16.688 7.082 12.156 1 96.62 444 GLU A O 1
ATOM 3527 N N . GLY A 1 445 ? -18.141 7.949 10.68 1 94.62 445 GLY A N 1
ATOM 3528 C CA . GLY A 1 445 ? -18.375 9.141 11.469 1 94.62 445 GLY A CA 1
ATOM 3529 C C . GLY A 1 445 ? -19.016 8.844 12.812 1 94.62 445 GLY A C 1
ATOM 3530 O O . GLY A 1 445 ? -18.656 9.453 13.828 1 94.62 445 GLY A O 1
ATOM 3531 N N . LEU A 1 446 ? -19.906 7.914 12.844 1 95.62 446 LEU A N 1
ATOM 3532 C CA . LEU A 1 446 ? -20.672 7.586 14.039 1 95.62 446 LEU A CA 1
ATOM 3533 C C . LEU A 1 446 ? -19.797 6.852 15.055 1 95.62 446 LEU A C 1
ATOM 3535 O O . LEU A 1 446 ? -20.172 6.707 16.219 1 95.62 446 LEU A O 1
ATOM 3539 N N . ASP A 1 447 ? -18.609 6.41 14.586 1 93.31 447 ASP A N 1
ATOM 3540 C CA . ASP A 1 447 ? -17.672 5.789 15.508 1 93.31 447 ASP A CA 1
ATOM 3541 C C . ASP A 1 447 ? -16.359 6.566 15.547 1 93.31 447 ASP A C 1
ATOM 3543 O O . ASP A 1 447 ? -15.289 5.984 15.773 1 93.31 447 ASP A O 1
ATOM 3547 N N . ARG A 1 448 ? -16.375 7.789 15.352 1 88.12 448 ARG A N 1
ATOM 3548 C CA . ARG A 1 448 ? -15.188 8.625 15.266 1 88.12 448 ARG A CA 1
ATOM 3549 C C . ARG A 1 448 ? -14.406 8.594 16.578 1 88.12 448 ARG A C 1
ATOM 3551 O O . ARG A 1 448 ? -13.18 8.719 16.562 1 88.12 448 ARG A O 1
ATOM 3558 N N . SER A 1 449 ? -15.078 8.352 17.734 1 80.25 449 SER A N 1
ATOM 3559 C CA . SER A 1 449 ? -14.414 8.266 19.031 1 80.25 449 SER A CA 1
ATOM 3560 C C . SER A 1 449 ? -13.766 6.898 19.219 1 80.25 449 SER A C 1
ATOM 3562 O O . SER A 1 449 ? -13.008 6.695 20.172 1 80.25 449 SER A O 1
ATOM 3564 N N . LEU A 1 450 ? -14.031 5.941 18.344 1 81.25 450 LEU A N 1
ATOM 3565 C CA . LEU A 1 450 ? -13.43 4.609 18.281 1 81.25 450 LEU A CA 1
ATOM 3566 C C . LEU A 1 450 ? -13.891 3.76 19.469 1 81.25 450 LEU A C 1
ATOM 3568 O O . LEU A 1 450 ? -13.234 2.771 19.812 1 81.25 450 LEU A O 1
ATOM 3572 N N . ASP A 1 451 ? -15.016 4.121 20.156 1 79.56 451 ASP A N 1
ATOM 3573 C CA . ASP A 1 451 ? -15.336 3.432 21.391 1 79.56 451 ASP A CA 1
ATOM 3574 C C . ASP A 1 451 ? -16.672 2.705 21.281 1 79.56 451 ASP A C 1
ATOM 3576 O O . ASP A 1 451 ? -17.172 2.156 22.281 1 79.56 451 ASP A O 1
ATOM 3580 N N . GLY A 1 452 ? -17.203 2.77 20.141 1 87.38 452 GLY A N 1
ATOM 3581 C CA . GLY A 1 452 ? -18.484 2.078 19.969 1 87.38 452 GLY A CA 1
ATOM 3582 C C . GLY A 1 452 ? -19.609 2.695 20.781 1 87.38 452 GLY A C 1
ATOM 3583 O O . GLY A 1 452 ? -20.516 1.991 21.234 1 87.38 452 GLY A O 1
ATOM 3584 N N . SER A 1 453 ? -19.531 3.975 20.938 1 87.94 453 SER A N 1
ATOM 3585 C CA . SER A 1 453 ? -20.516 4.691 21.75 1 87.94 453 SER A CA 1
ATOM 3586 C C . SER A 1 453 ? -21.938 4.484 21.219 1 87.94 453 SER A C 1
ATOM 3588 O O . SER A 1 453 ? -22.891 4.387 22 1 87.94 453 SER A O 1
ATOM 3590 N N . VAL A 1 454 ? -22.047 4.449 19.969 1 94.69 454 VAL A N 1
ATOM 3591 C CA . VAL A 1 454 ? -23.344 4.145 19.375 1 94.69 454 VAL A CA 1
ATOM 3592 C C . VAL A 1 454 ? -23.578 2.635 19.375 1 94.69 454 VAL A C 1
ATOM 3594 O O . VAL A 1 454 ? -23.031 1.914 18.547 1 94.69 454 VAL A O 1
ATOM 3597 N N . TYR A 1 455 ? -24.391 2.174 20.25 1 92.94 455 TYR A N 1
ATOM 3598 C CA . TYR A 1 455 ? -24.562 0.727 20.344 1 92.94 455 TYR A CA 1
ATOM 3599 C C . TYR A 1 455 ? -25.734 0.249 19.5 1 92.94 455 TYR A C 1
ATOM 3601 O O . TYR A 1 455 ? -25.875 -0.948 19.234 1 92.94 455 TYR A O 1
ATOM 3609 N N . ASP A 1 456 ? -26.609 1.218 19.156 1 95.19 456 ASP A N 1
ATOM 3610 C CA . ASP A 1 456 ? -27.734 0.887 18.281 1 95.19 456 ASP A CA 1
ATOM 3611 C C . ASP A 1 456 ? -28.297 2.137 17.609 1 95.19 456 ASP A C 1
ATOM 3613 O O . ASP A 1 456 ? -27.922 3.258 17.953 1 95.19 456 ASP A O 1
ATOM 3617 N N . LEU A 1 457 ? -29.094 1.887 16.547 1 97.5 457 LEU A N 1
ATOM 3618 C CA . LEU A 1 457 ? -29.734 3.002 15.867 1 97.5 457 LEU A CA 1
ATOM 3619 C C . LEU A 1 457 ? -31.047 2.562 15.242 1 97.5 457 LEU A C 1
ATOM 3621 O O . LEU A 1 457 ? -31.281 1.368 15.031 1 97.5 457 LEU A O 1
ATOM 3625 N N . ASN A 1 458 ? -31.953 3.445 15.062 1 96.75 458 ASN A N 1
ATOM 3626 C CA . ASN A 1 458 ? -33.219 3.264 14.336 1 96.75 458 ASN A CA 1
ATOM 3627 C C . ASN A 1 458 ? -33.344 4.285 13.211 1 96.75 458 ASN A C 1
ATOM 3629 O O . ASN A 1 458 ? -32.938 5.434 13.352 1 96.75 458 ASN A O 1
ATOM 3633 N N . ILE A 1 459 ? -33.938 3.805 12.133 1 97.69 459 ILE A N 1
ATOM 3634 C CA . ILE A 1 459 ? -34.062 4.695 10.984 1 97.69 459 ILE A CA 1
ATOM 3635 C C . ILE A 1 459 ? -35.531 4.875 10.625 1 97.69 459 ILE A C 1
ATOM 3637 O O . ILE A 1 459 ? -36.312 3.908 10.609 1 97.69 459 ILE A O 1
ATOM 3641 N N . SER A 1 460 ? -35.938 6.094 10.445 1 97.06 460 SER A N 1
ATOM 3642 C CA . SER A 1 460 ? -37.25 6.449 9.906 1 97.06 460 SER A CA 1
ATOM 3643 C C . SER A 1 460 ? -37.125 7.137 8.555 1 97.06 460 SER A C 1
ATOM 3645 O O . SER A 1 460 ? -36.469 8.164 8.43 1 97.06 460 SER A O 1
ATOM 3647 N N . ILE A 1 461 ? -37.781 6.527 7.582 1 97.19 461 ILE A N 1
ATOM 3648 C CA . ILE A 1 461 ? -37.75 7.086 6.234 1 97.19 461 ILE A CA 1
ATOM 3649 C C . ILE A 1 461 ? -39.062 7.852 5.973 1 97.19 461 ILE A C 1
ATOM 3651 O O . ILE A 1 461 ? -40.125 7.273 6.004 1 97.19 461 ILE A O 1
ATOM 3655 N N . LYS A 1 462 ? -38.875 9.055 5.793 1 95.56 462 LYS A N 1
ATOM 3656 C CA . LYS A 1 462 ? -40.031 9.914 5.453 1 95.56 462 LYS A CA 1
ATOM 3657 C C . LYS A 1 462 ? -39.969 10.344 3.99 1 95.56 462 LYS A C 1
ATOM 3659 O O . LYS A 1 462 ? -39.156 9.828 3.213 1 95.56 462 LYS A O 1
ATOM 3664 N N . GLU A 1 463 ? -40.938 11.227 3.561 1 94.75 463 GLU A N 1
ATOM 3665 C CA . GLU A 1 463 ? -41.031 11.625 2.158 1 94.75 463 GLU A CA 1
ATOM 3666 C C . GLU A 1 463 ? -39.75 12.312 1.678 1 94.75 463 GLU A C 1
ATOM 3668 O O . GLU A 1 463 ? -39.188 11.93 0.652 1 94.75 463 GLU A O 1
ATOM 3673 N N . ASP A 1 464 ? -39.219 13.211 2.527 1 96.25 464 ASP A N 1
ATOM 3674 C CA . ASP A 1 464 ? -38.094 14.008 2.039 1 96.25 464 ASP A CA 1
ATOM 3675 C C . ASP A 1 464 ? -36.875 13.859 2.949 1 96.25 464 ASP A C 1
ATOM 3677 O O . ASP A 1 464 ? -35.844 14.445 2.689 1 96.25 464 ASP A O 1
ATOM 3681 N N . THR A 1 465 ? -37.062 13.008 3.988 1 97.5 465 THR A N 1
ATOM 3682 C CA . THR A 1 465 ? -36 12.945 4.961 1 97.5 465 THR A CA 1
ATOM 3683 C C . THR A 1 465 ? -35.75 11.516 5.414 1 97.5 465 THR A C 1
ATOM 3685 O O . THR A 1 465 ? -36.656 10.672 5.34 1 97.5 465 THR A O 1
ATOM 3688 N N . VAL A 1 466 ? -34.562 11.227 5.727 1 98.06 466 VAL A N 1
ATOM 3689 C CA . VAL A 1 466 ? -34.156 10.039 6.469 1 98.06 466 VAL A CA 1
ATOM 3690 C C . VAL A 1 466 ? -33.656 10.445 7.852 1 98.06 466 VAL A C 1
ATOM 3692 O O . VAL A 1 466 ? -32.719 11.234 7.965 1 98.06 466 VAL A O 1
ATOM 3695 N N . GLU A 1 467 ? -34.312 9.953 8.859 1 97.94 467 GLU A N 1
ATOM 3696 C CA . GLU A 1 467 ? -33.906 10.273 10.234 1 97.94 467 GLU A CA 1
ATOM 3697 C C . GLU A 1 467 ? -33.281 9.078 10.922 1 97.94 467 GLU A C 1
ATOM 3699 O O . GLU A 1 467 ? -33.875 8.008 11.023 1 97.94 467 GLU A O 1
ATOM 3704 N N . ILE A 1 468 ? -32.094 9.25 11.344 1 98.12 468 ILE A N 1
ATOM 3705 C CA . ILE A 1 468 ? -31.359 8.234 12.102 1 98.12 468 ILE A CA 1
ATOM 3706 C C . ILE A 1 468 ? -31.359 8.602 13.586 1 98.12 468 ILE A C 1
ATOM 3708 O O . ILE A 1 468 ? -30.797 9.625 13.977 1 98.12 468 ILE A O 1
ATOM 3712 N N . LEU A 1 469 ? -31.938 7.793 14.383 1 97.62 469 LEU A N 1
ATOM 3713 C CA . LEU A 1 469 ? -31.953 7.949 15.836 1 97.62 469 LEU A CA 1
ATOM 3714 C C . LEU A 1 469 ? -30.891 7.055 16.484 1 97.62 469 LEU A C 1
ATOM 3716 O O . LEU A 1 469 ? -30.953 5.828 16.359 1 97.62 469 LEU A O 1
ATOM 3720 N N . LEU A 1 470 ? -29.984 7.68 17.188 1 97.44 470 LEU A N 1
ATOM 3721 C CA . LEU A 1 470 ? -28.844 6.957 17.766 1 97.44 470 LEU A CA 1
ATOM 3722 C C . LEU A 1 470 ? -29.078 6.648 19.234 1 97.44 470 LEU A C 1
ATOM 3724 O O . LEU A 1 470 ? -29.609 7.484 19.969 1 97.44 470 LEU A O 1
ATOM 3728 N N . TYR A 1 471 ? -28.719 5.488 19.625 1 96.31 471 TYR A N 1
ATOM 3729 C CA . TYR A 1 471 ? -28.766 5.09 21.031 1 96.31 471 TYR A CA 1
ATOM 3730 C C . TYR A 1 471 ? -27.359 5.004 21.609 1 96.31 471 TYR A C 1
ATOM 3732 O O . TYR A 1 471 ? -26.484 4.34 21.047 1 96.31 471 TYR A O 1
ATOM 3740 N N . SER A 1 472 ? -27.125 5.73 22.625 1 92.62 472 SER A N 1
ATOM 3741 C CA . SER A 1 472 ? -25.828 5.809 23.266 1 92.62 472 SER A CA 1
ATOM 3742 C C . SER A 1 472 ? -25.953 6.234 24.734 1 92.62 472 SER A C 1
ATOM 3744 O O . SER A 1 472 ? -26.922 6.906 25.109 1 92.62 472 SER A O 1
ATOM 3746 N N . ASN A 1 473 ? -25 5.824 25.547 1 86.12 473 ASN A N 1
ATOM 3747 C CA . ASN A 1 473 ? -24.922 6.273 26.938 1 86.12 473 ASN A CA 1
ATOM 3748 C C . ASN A 1 473 ? -24.062 7.527 27.078 1 86.12 473 ASN A C 1
ATOM 3750 O O . ASN A 1 473 ? -24 8.125 28.156 1 86.12 473 ASN A O 1
ATOM 3754 N N . ASN A 1 474 ? -23.453 7.91 26 1 82.81 474 ASN A N 1
ATOM 3755 C CA . ASN A 1 474 ? -22.531 9.039 26.016 1 82.81 474 ASN A CA 1
ATOM 3756 C C . ASN A 1 474 ? -23.016 10.172 25.109 1 82.81 474 ASN A C 1
ATOM 3758 O O . ASN A 1 474 ? -23.984 9.992 24.359 1 82.81 474 ASN A O 1
ATOM 3762 N N . ASP A 1 475 ? -22.391 11.305 25.297 1 81.81 475 ASP A N 1
ATOM 3763 C CA . ASP A 1 475 ? -22.609 12.398 24.344 1 81.81 475 ASP A CA 1
ATOM 3764 C C . ASP A 1 475 ? -22.062 12.039 22.969 1 81.81 475 ASP A C 1
ATOM 3766 O O . ASP A 1 475 ? -21 11.398 22.859 1 81.81 475 ASP A O 1
ATOM 3770 N N . LEU A 1 476 ? -22.797 12.422 21.938 1 87.62 476 LEU A N 1
ATOM 3771 C CA . LEU A 1 476 ? -22.438 12.008 20.594 1 87.62 476 LEU A CA 1
ATOM 3772 C C . LEU A 1 476 ? -22.203 13.219 19.703 1 87.62 476 LEU A C 1
ATOM 3774 O O . LEU A 1 476 ? -22.375 13.141 18.484 1 87.62 476 LEU A O 1
ATOM 3778 N N . ASP A 1 477 ? -21.844 14.336 20.203 1 82 477 ASP A N 1
ATOM 3779 C CA . ASP A 1 477 ? -21.688 15.547 19.422 1 82 477 ASP A CA 1
ATOM 3780 C C . ASP A 1 477 ? -20.625 15.352 18.328 1 82 477 ASP A C 1
ATOM 3782 O O . ASP A 1 477 ? -20.828 15.734 17.172 1 82 477 ASP A O 1
ATOM 3786 N N . LEU A 1 478 ? -19.562 14.773 18.703 1 81 478 LEU A N 1
ATOM 3787 C CA . LEU A 1 478 ? -18.484 14.547 17.766 1 81 478 LEU A CA 1
ATOM 3788 C C . LEU A 1 478 ? -18.922 13.602 16.656 1 81 478 LEU A C 1
ATOM 3790 O O . LEU A 1 478 ? -18.703 13.883 15.469 1 81 478 LEU A O 1
ATOM 3794 N N . GLU A 1 479 ? -19.547 12.539 17.047 1 89.88 479 GLU A N 1
ATOM 3795 C CA . GLU A 1 479 ? -19.969 11.508 16.094 1 89.88 479 GLU A CA 1
ATOM 3796 C C . GLU A 1 479 ? -21 12.047 15.117 1 89.88 479 GLU A C 1
ATOM 3798 O O . GLU A 1 479 ? -20.906 11.828 13.914 1 89.88 479 GLU A O 1
ATOM 3803 N N . ILE A 1 480 ? -21.953 12.766 15.68 1 92.38 480 ILE A N 1
ATOM 3804 C CA . ILE A 1 480 ? -23.031 13.289 14.859 1 92.38 480 ILE A CA 1
ATOM 3805 C C . ILE A 1 480 ? -22.484 14.336 13.891 1 92.38 480 ILE A C 1
ATOM 3807 O O . ILE A 1 480 ? -22.828 14.336 12.703 1 92.38 480 ILE A O 1
ATOM 3811 N N . HIS A 1 481 ? -21.625 15.125 14.383 1 85.94 481 HIS A N 1
ATOM 3812 C CA . HIS A 1 481 ? -21 16.141 13.531 1 85.94 481 HIS A CA 1
ATOM 3813 C C . HIS A 1 481 ? -20.219 15.5 12.391 1 85.94 481 HIS A C 1
ATOM 3815 O O . HIS A 1 481 ? -20.344 15.93 11.242 1 85.94 481 HIS A O 1
ATOM 3821 N N . GLN A 1 482 ? -19.453 14.531 12.688 1 89.69 482 GLN A N 1
ATOM 3822 C CA . GLN A 1 482 ? -18.656 13.859 11.672 1 89.69 482 GLN A CA 1
ATOM 3823 C C . GLN A 1 482 ? -19.531 13.148 10.648 1 89.69 482 GLN A C 1
ATOM 3825 O O . GLN A 1 482 ? -19.266 13.195 9.453 1 89.69 482 GLN A O 1
ATOM 3830 N N . ALA A 1 483 ? -20.547 12.484 11.133 1 95.12 483 ALA A N 1
ATOM 3831 C CA . ALA A 1 483 ? -21.438 11.758 10.242 1 95.12 483 ALA A CA 1
ATOM 3832 C C . ALA A 1 483 ? -22.188 12.711 9.312 1 95.12 483 ALA A C 1
ATOM 3834 O O . ALA A 1 483 ? -22.391 12.406 8.133 1 95.12 483 ALA A O 1
ATOM 3835 N N . LEU A 1 484 ? -22.516 13.875 9.805 1 94.81 484 LEU A N 1
ATOM 3836 C CA . LEU A 1 484 ? -23.328 14.82 9.062 1 94.81 484 LEU A CA 1
ATOM 3837 C C . LEU A 1 484 ? -22.5 15.539 8.008 1 94.81 484 LEU A C 1
ATOM 3839 O O . LEU A 1 484 ? -23.047 16.203 7.125 1 94.81 484 LEU A O 1
ATOM 3843 N N . ARG A 1 485 ? -21.219 15.383 8.023 1 89.25 485 ARG A N 1
ATOM 3844 C CA . ARG A 1 485 ? -20.406 15.906 6.941 1 89.25 485 ARG A CA 1
ATOM 3845 C C . ARG A 1 485 ? -20.766 15.25 5.613 1 89.25 485 ARG A C 1
ATOM 3847 O O . ARG A 1 485 ? -20.484 15.797 4.543 1 89.25 485 ARG A O 1
ATOM 3854 N N . SER A 1 486 ? -21.406 14.117 5.688 1 93.62 486 SER A N 1
ATOM 3855 C CA . SER A 1 486 ? -21.781 13.375 4.48 1 93.62 486 SER A CA 1
ATOM 3856 C C . SER A 1 486 ? -23.172 13.75 4.008 1 93.62 486 SER A C 1
ATOM 3858 O O . SER A 1 486 ? -23.688 13.164 3.055 1 93.62 486 SER A O 1
ATOM 3860 N N . LYS A 1 487 ? -23.844 14.688 4.633 1 95.5 487 LYS A N 1
ATOM 3861 C CA . LYS A 1 487 ? -25.266 14.945 4.422 1 95.5 487 LYS A CA 1
ATOM 3862 C C . LYS A 1 487 ? -25.547 15.328 2.971 1 95.5 487 LYS A C 1
ATOM 3864 O O . LYS A 1 487 ? -26.516 14.883 2.381 1 95.5 487 LYS A O 1
ATOM 3869 N N . ASP A 1 488 ? -24.672 16.172 2.346 1 93.5 488 ASP A N 1
ATOM 3870 C CA . ASP A 1 488 ? -24.906 16.625 0.977 1 93.5 488 ASP A CA 1
ATOM 3871 C C . ASP A 1 488 ? -24.766 15.461 -0.012 1 93.5 488 ASP A C 1
ATOM 3873 O O . ASP A 1 488 ? -25.609 15.297 -0.899 1 93.5 488 ASP A O 1
ATOM 3877 N N . LYS A 1 489 ? -23.734 14.695 0.168 1 94.94 489 LYS A N 1
ATOM 3878 C CA . LYS A 1 489 ? -23.531 13.555 -0.722 1 94.94 489 LYS A CA 1
ATOM 3879 C C . LYS A 1 489 ? -24.625 12.516 -0.541 1 94.94 489 LYS A C 1
ATOM 3881 O O . LYS A 1 489 ? -25.047 11.859 -1.505 1 94.94 489 LYS A O 1
ATOM 3886 N N . PHE A 1 490 ? -25.062 12.328 0.675 1 97.25 490 PHE A N 1
ATOM 3887 C CA . PHE A 1 490 ? -26.172 11.422 0.939 1 97.25 490 PHE A CA 1
ATOM 3888 C C . PHE A 1 490 ? -27.406 11.852 0.172 1 97.25 490 PHE A C 1
ATOM 3890 O O . PHE A 1 490 ? -28.078 11.031 -0.457 1 97.25 490 PHE A O 1
ATOM 3897 N N . SER A 1 491 ? -27.672 13.125 0.218 1 97.5 491 SER A N 1
ATOM 3898 C CA . SER A 1 491 ? -28.828 13.672 -0.472 1 97.5 491 SER A CA 1
ATOM 3899 C C . SER A 1 491 ? -28.719 13.484 -1.981 1 97.5 491 SER A C 1
ATOM 3901 O O . SER A 1 491 ? -29.719 13.25 -2.662 1 97.5 491 SER A O 1
ATOM 3903 N N . GLU A 1 492 ? -27.547 13.656 -2.475 1 95.94 492 GLU A N 1
ATOM 3904 C CA . GLU A 1 492 ? -27.297 13.461 -3.9 1 95.94 492 GLU A CA 1
ATOM 3905 C C . GLU A 1 492 ? -27.578 12.023 -4.316 1 95.94 492 GLU A C 1
ATOM 3907 O O . GLU A 1 492 ? -28.172 11.773 -5.363 1 95.94 492 GLU A O 1
ATOM 3912 N N . ILE A 1 493 ? -27.203 11.07 -3.488 1 96 493 ILE A N 1
ATOM 3913 C CA . ILE A 1 493 ? -27.25 9.648 -3.834 1 96 493 ILE A CA 1
ATOM 3914 C C . ILE A 1 493 ? -28.641 9.102 -3.559 1 96 493 ILE A C 1
ATOM 3916 O O . ILE A 1 493 ? -29.203 8.375 -4.383 1 96 493 ILE A O 1
ATOM 3920 N N . TYR A 1 494 ? -29.234 9.477 -2.41 1 97.12 494 TYR A N 1
ATOM 3921 C CA . TYR A 1 494 ? -30.484 8.867 -1.969 1 97.12 494 TYR A CA 1
ATOM 3922 C C . TYR A 1 494 ? -31.656 9.805 -2.215 1 97.12 494 TYR A C 1
ATOM 3924 O O . TYR A 1 494 ? -32.812 9.406 -2.059 1 97.12 494 TYR A O 1
ATOM 3932 N N . GLN A 1 495 ? -31.359 11.031 -2.547 1 96.5 495 GLN A N 1
ATOM 3933 C CA . GLN A 1 495 ? -32.375 12.023 -2.9 1 96.5 495 GLN A CA 1
ATOM 3934 C C . GLN A 1 495 ? -33.281 12.336 -1.706 1 96.5 495 GLN A C 1
ATOM 3936 O O . GLN A 1 495 ? -34.469 12.5 -1.859 1 96.5 495 GLN A O 1
ATOM 3941 N N . LYS A 1 496 ? -32.781 12.289 -0.518 1 97.44 496 LYS A N 1
ATOM 3942 C CA . LYS A 1 496 ? -33.438 12.656 0.73 1 97.44 496 LYS A CA 1
ATOM 3943 C C . LYS A 1 496 ? -32.469 13.367 1.676 1 97.44 496 LYS A C 1
ATOM 3945 O O . LYS A 1 496 ? -31.266 13.141 1.63 1 97.44 496 LYS A O 1
ATOM 3950 N N . GLU A 1 497 ? -33.031 14.203 2.506 1 97.75 497 GLU A N 1
ATOM 3951 C CA . GLU A 1 497 ? -32.219 14.891 3.506 1 97.75 497 GLU A CA 1
ATOM 3952 C C . GLU A 1 497 ? -31.891 13.977 4.68 1 97.75 497 GLU A C 1
ATOM 3954 O O . GLU A 1 497 ? -32.75 13.211 5.141 1 97.75 497 GLU A O 1
ATOM 3959 N N . LEU A 1 498 ? -30.688 14.039 5.156 1 98.06 498 LEU A N 1
ATOM 3960 C CA . LEU A 1 498 ? -30.234 13.195 6.262 1 98.06 498 LEU A CA 1
ATOM 3961 C C . LEU A 1 498 ? -30.312 13.953 7.582 1 98.06 498 LEU A C 1
ATOM 3963 O O . LEU A 1 498 ? -29.766 15.055 7.707 1 98.06 498 LEU A O 1
ATOM 3967 N N . ILE A 1 499 ? -31.016 13.438 8.555 1 97.69 499 ILE A N 1
ATOM 3968 C CA . ILE A 1 499 ? -31.094 13.969 9.914 1 97.69 499 ILE A CA 1
ATOM 3969 C C . ILE A 1 499 ? -30.578 12.922 10.906 1 97.69 499 ILE A C 1
ATOM 3971 O O . ILE A 1 499 ? -30.984 11.758 10.852 1 97.69 499 ILE A O 1
ATOM 3975 N N . ILE A 1 500 ? -29.703 13.266 11.758 1 97.81 500 ILE A N 1
ATOM 3976 C CA . ILE A 1 500 ? -29.172 12.367 12.773 1 97.81 500 ILE A CA 1
ATOM 3977 C C . ILE A 1 500 ? -29.344 12.984 14.156 1 97.81 500 ILE A C 1
ATOM 3979 O O . ILE A 1 500 ? -28.938 14.125 14.383 1 97.81 500 ILE A O 1
ATOM 3983 N N . LYS A 1 501 ? -29.922 12.25 15.055 1 95.44 501 LYS A N 1
ATOM 3984 C CA . LYS A 1 501 ? -30.156 12.727 16.406 1 95.44 501 LYS A CA 1
ATOM 3985 C C . LYS A 1 501 ? -29.922 11.617 17.438 1 95.44 501 LYS A C 1
ATOM 3987 O O . LYS A 1 501 ? -30 10.43 17.094 1 95.44 501 LYS A O 1
ATOM 3992 N N . LYS A 1 502 ? -29.531 12.008 18.578 1 94.62 502 LYS A N 1
ATOM 3993 C CA . LYS A 1 502 ? -29.453 11.055 19.688 1 94.62 502 LYS A CA 1
ATOM 3994 C C . LYS A 1 502 ? -30.812 10.82 20.312 1 94.62 502 LYS A C 1
ATOM 3996 O O . LYS A 1 502 ? -31.594 11.758 20.5 1 94.62 502 LYS A O 1
ATOM 4001 N N . ALA A 1 503 ? -31.031 9.547 20.562 1 92.19 503 ALA A N 1
ATOM 4002 C CA . ALA A 1 503 ? -32.281 9.203 21.219 1 92.19 503 ALA A CA 1
ATOM 4003 C C . ALA A 1 503 ? -32.312 9.672 22.672 1 92.19 503 ALA A C 1
ATOM 4005 O O . ALA A 1 503 ? -31.281 9.594 23.359 1 92.19 503 ALA A O 1
ATOM 4006 N N . GLU A 1 504 ? -33.344 10.273 23.125 1 80.94 504 GLU A N 1
ATOM 4007 C CA . GLU A 1 504 ? -33.531 10.664 24.516 1 80.94 504 GLU A CA 1
ATOM 4008 C C . GLU A 1 504 ? -33.844 9.453 25.391 1 80.94 504 GLU A C 1
ATOM 4010 O O . GLU A 1 504 ? -34.844 8.75 25.156 1 80.94 504 GLU A O 1
ATOM 4015 N N . ILE A 1 505 ? -32.812 8.875 26.125 1 58.88 505 ILE A N 1
ATOM 4016 C CA . ILE A 1 505 ? -33.094 7.746 27 1 58.88 505 ILE A CA 1
ATOM 4017 C C . ILE A 1 505 ? -33.562 8.266 28.359 1 58.88 505 ILE A C 1
ATOM 4019 O O . ILE A 1 505 ? -33.062 9.266 28.859 1 58.88 505 ILE A O 1
ATOM 4023 N N . MET B 1 1 ? 5.574 -1.267 21.234 1 76.75 1 MET B N 1
ATOM 4024 C CA . MET B 1 1 ? 4.84 -0.21 20.547 1 76.75 1 MET B CA 1
ATOM 4025 C C . MET B 1 1 ? 3.986 0.589 21.531 1 76.75 1 MET B C 1
ATOM 4027 O O . MET B 1 1 ? 3.279 0.012 22.359 1 76.75 1 MET B O 1
ATOM 4031 N N . LYS B 1 2 ? 4.297 1.926 21.609 1 91.38 2 LYS B N 1
ATOM 4032 C CA . LYS B 1 2 ? 3.541 2.826 22.469 1 91.38 2 LYS B CA 1
ATOM 4033 C C . LYS B 1 2 ? 2.809 3.887 21.656 1 91.38 2 LYS B C 1
ATOM 4035 O O . LYS B 1 2 ? 3.312 4.344 20.625 1 91.38 2 LYS B O 1
ATOM 4040 N N . ARG B 1 3 ? 1.659 4.262 22.156 1 94.19 3 ARG B N 1
ATOM 4041 C CA . ARG B 1 3 ? 0.898 5.328 21.516 1 94.19 3 ARG B CA 1
ATOM 4042 C C . ARG B 1 3 ? 0.909 6.598 22.359 1 94.19 3 ARG B C 1
ATOM 4044 O O . ARG B 1 3 ? 0.756 6.539 23.578 1 94.19 3 ARG B O 1
ATOM 4051 N N . ILE B 1 4 ? 1.184 7.727 21.641 1 97.25 4 ILE B N 1
ATOM 4052 C CA . ILE B 1 4 ? 1.275 9.023 22.297 1 97.25 4 ILE B CA 1
ATOM 4053 C C . ILE B 1 4 ? 0.347 10.023 21.609 1 97.25 4 ILE B C 1
ATOM 4055 O O . ILE B 1 4 ? 0.379 10.172 20.391 1 97.25 4 ILE B O 1
ATOM 4059 N N . GLY B 1 5 ? -0.476 10.688 22.422 1 97.44 5 GLY B N 1
ATOM 4060 C CA . GLY B 1 5 ? -1.303 11.773 21.922 1 97.44 5 GLY B CA 1
ATOM 4061 C C . GLY B 1 5 ? -0.747 13.141 22.25 1 97.44 5 GLY B C 1
ATOM 4062 O O . GLY B 1 5 ? -0.247 13.367 23.359 1 97.44 5 GLY B O 1
ATOM 4063 N N . VAL B 1 6 ? -0.757 14.016 21.25 1 98.25 6 VAL B N 1
ATOM 4064 C CA . VAL B 1 6 ? -0.386 15.414 21.453 1 98.25 6 VAL B CA 1
ATOM 4065 C C . VAL B 1 6 ? -1.558 16.328 21.094 1 98.25 6 VAL B C 1
ATOM 4067 O O . VAL B 1 6 ? -2.051 16.281 19.969 1 98.25 6 VAL B O 1
ATOM 4070 N N . ILE B 1 7 ? -1.994 17.125 22.094 1 97.75 7 ILE B N 1
ATOM 4071 C CA . ILE B 1 7 ? -3.092 18.062 21.875 1 97.75 7 ILE B CA 1
ATOM 4072 C C . ILE B 1 7 ? -2.566 19.5 21.953 1 97.75 7 ILE B C 1
ATOM 4074 O O . ILE B 1 7 ? -1.873 19.859 22.906 1 97.75 7 ILE B O 1
ATOM 4078 N N . SER B 1 8 ? -2.869 20.234 20.984 1 96.56 8 SER B N 1
ATOM 4079 C CA . SER B 1 8 ? -2.533 21.656 20.984 1 96.56 8 SER B CA 1
ATOM 4080 C C . SER B 1 8 ? -3.787 22.516 20.953 1 96.56 8 SER B C 1
ATOM 4082 O O . SER B 1 8 ? -4.637 22.359 20.078 1 96.56 8 SER B O 1
ATOM 4084 N N . ILE B 1 9 ? -3.891 23.344 21.906 1 94.06 9 ILE B N 1
ATOM 4085 C CA . ILE B 1 9 ? -4.992 24.297 22 1 94.06 9 ILE B CA 1
ATOM 4086 C C . ILE B 1 9 ? -4.531 25.672 21.5 1 94.06 9 ILE B C 1
ATOM 4088 O O . ILE B 1 9 ? -3.795 26.375 22.203 1 94.06 9 ILE B O 1
ATOM 4092 N N . GLY B 1 10 ? -4.984 26 20.312 1 89.19 10 GLY B N 1
ATOM 4093 C CA . GLY B 1 10 ? -4.594 27.266 19.719 1 89.19 10 GLY B CA 1
ATOM 4094 C C . GLY B 1 10 ? -5.723 28.281 19.656 1 89.19 10 GLY B C 1
ATOM 4095 O O . GLY B 1 10 ? -6.84 27.984 20.094 1 89.19 10 GLY B O 1
ATOM 4096 N N . ALA B 1 11 ? -5.391 29.469 19.109 1 83.56 11 ALA B N 1
ATOM 4097 C CA . ALA B 1 11 ? -6.324 30.594 19.031 1 83.56 11 ALA B CA 1
ATOM 4098 C C . ALA B 1 11 ? -7.508 30.25 18.125 1 83.56 11 ALA B C 1
ATOM 4100 O O . ALA B 1 11 ? -8.641 30.672 18.391 1 83.56 11 ALA B O 1
ATOM 4101 N N . ASN B 1 12 ? -7.211 29.484 17.141 1 79.44 12 ASN B N 1
ATOM 4102 C CA . ASN B 1 12 ? -8.234 29.219 16.141 1 79.44 12 ASN B CA 1
ATOM 4103 C C . ASN B 1 12 ? -8.82 27.812 16.297 1 79.44 12 ASN B C 1
ATOM 4105 O O . ASN B 1 12 ? -10.023 27.625 16.156 1 79.44 12 ASN B O 1
ATOM 4109 N N . SER B 1 13 ? -7.926 26.859 16.562 1 88 13 SER B N 1
ATOM 4110 C CA . SER B 1 13 ? -8.359 25.453 16.547 1 88 13 SER B CA 1
ATOM 4111 C C . SER B 1 13 ? -7.656 24.656 17.641 1 88 13 SER B C 1
ATOM 4113 O O . SER B 1 13 ? -6.609 25.062 18.141 1 88 13 SER B O 1
ATOM 4115 N N . ILE B 1 14 ? -8.344 23.609 18.031 1 92.5 14 ILE B N 1
ATOM 4116 C CA . ILE B 1 14 ? -7.758 22.562 18.875 1 92.5 14 ILE B CA 1
ATOM 4117 C C . ILE B 1 14 ? -7.449 21.328 18.016 1 92.5 14 ILE B C 1
ATOM 4119 O O . ILE B 1 14 ? -8.289 20.891 17.234 1 92.5 14 ILE B O 1
ATOM 4123 N N . LYS B 1 15 ? -6.203 20.828 18.156 1 95 15 LYS B N 1
ATOM 4124 C CA . LYS B 1 15 ? -5.801 19.734 17.297 1 95 15 LYS B CA 1
ATOM 4125 C C . LYS B 1 15 ? -5.23 18.578 18.109 1 95 15 LYS B C 1
ATOM 4127 O O . LYS B 1 15 ? -4.543 18.797 19.109 1 95 15 LYS B O 1
ATOM 4132 N N . LEU B 1 16 ? -5.551 17.406 17.688 1 96.19 16 LEU B N 1
ATOM 4133 C CA . LEU B 1 16 ? -5 16.188 18.25 1 96.19 16 LEU B CA 1
ATOM 4134 C C . LEU B 1 16 ? -4.199 15.414 17.219 1 96.19 16 LEU B C 1
ATOM 4136 O O . LEU B 1 16 ? -4.637 15.273 16.062 1 96.19 16 LEU B O 1
ATOM 4140 N N . MET B 1 17 ? -3.031 14.984 17.578 1 97.12 17 MET B N 1
ATOM 4141 C CA . MET B 1 17 ? -2.236 14.023 16.812 1 97.12 17 MET B CA 1
ATOM 4142 C C . MET B 1 17 ? -1.955 12.773 17.641 1 97.12 17 MET B C 1
ATOM 4144 O O . MET B 1 17 ? -1.336 12.852 18.703 1 97.12 17 MET B O 1
ATOM 4148 N N . LEU B 1 18 ? -2.471 11.672 17.234 1 96 18 LEU B N 1
ATOM 4149 C CA . LEU B 1 18 ? -2.176 10.383 17.859 1 96 18 LEU B CA 1
ATOM 4150 C C . LEU B 1 18 ? -1.119 9.633 17.062 1 96 18 LEU B C 1
ATOM 4152 O O . LEU B 1 18 ? -1.267 9.438 15.852 1 96 18 LEU B O 1
ATOM 4156 N N . SER B 1 19 ? -0.037 9.203 17.734 1 96.25 19 SER B N 1
ATOM 4157 C CA . SER B 1 19 ? 1.083 8.562 17.047 1 96.25 19 SER B CA 1
ATOM 4158 C C . SER B 1 19 ? 1.415 7.215 17.688 1 96.25 19 SER B C 1
ATOM 4160 O O . SER B 1 19 ? 1.181 7.016 18.891 1 96.25 19 SER B O 1
ATOM 4162 N N . GLU B 1 20 ? 1.853 6.352 16.875 1 94.56 20 GLU B N 1
ATOM 4163 C CA . GLU B 1 20 ? 2.424 5.082 17.328 1 94.56 20 GLU B CA 1
ATOM 4164 C C . GLU B 1 20 ? 3.947 5.105 17.234 1 94.56 20 GLU B C 1
ATOM 4166 O O . GLU B 1 20 ? 4.512 5.426 16.188 1 94.56 20 GLU B O 1
ATOM 4171 N N . VAL B 1 21 ? 4.578 4.809 18.359 1 94.56 21 VAL B N 1
ATOM 4172 C CA . VAL B 1 21 ? 6.031 4.895 18.469 1 94.56 21 VAL B CA 1
ATOM 4173 C C . VAL B 1 21 ? 6.629 3.492 18.531 1 94.56 21 VAL B C 1
ATOM 4175 O O . VAL B 1 21 ? 6.246 2.682 19.375 1 94.56 21 VAL B O 1
ATOM 4178 N N . GLU B 1 22 ? 7.543 3.227 17.562 1 91.81 22 GLU B N 1
ATOM 4179 C CA . GLU B 1 22 ? 8.266 1.956 17.516 1 91.81 22 GLU B CA 1
ATOM 4180 C C . GLU B 1 22 ? 9.367 1.912 18.562 1 91.81 22 GLU B C 1
ATOM 4182 O O . GLU B 1 22 ? 9.672 2.928 19.203 1 91.81 22 GLU B O 1
ATOM 4187 N N . ASP B 1 23 ? 9.969 0.752 18.719 1 90.56 23 ASP B N 1
ATOM 4188 C CA . ASP B 1 23 ? 11.047 0.577 19.703 1 90.56 23 ASP B CA 1
ATOM 4189 C C . ASP B 1 23 ? 12.25 1.452 19.344 1 90.56 23 ASP B C 1
ATOM 4191 O O . ASP B 1 23 ? 12.969 1.907 20.234 1 90.56 23 ASP B O 1
ATOM 4195 N N . SER B 1 24 ? 12.438 1.759 18.125 1 89.44 24 SER B N 1
ATOM 4196 C CA . SER B 1 24 ? 13.555 2.574 17.656 1 89.44 24 SER B CA 1
ATOM 4197 C C . SER B 1 24 ? 13.312 4.055 17.938 1 89.44 24 SER B C 1
ATOM 4199 O O . SER B 1 24 ? 14.242 4.863 17.875 1 89.44 24 SER B O 1
ATOM 4201 N N . GLY B 1 25 ? 12.109 4.41 18.219 1 92.06 25 GLY B N 1
ATOM 4202 C CA . GLY B 1 25 ? 11.734 5.805 18.391 1 92.06 25 GLY B CA 1
ATOM 4203 C C . GLY B 1 25 ? 11.07 6.391 17.156 1 92.06 25 GLY B C 1
ATOM 4204 O O . GLY B 1 25 ? 10.586 7.523 17.188 1 92.06 25 GLY B O 1
ATOM 4205 N N . TYR B 1 26 ? 11.086 5.621 16.078 1 92.69 26 TYR B N 1
ATOM 4206 C CA . TYR B 1 26 ? 10.328 6.031 14.898 1 92.69 26 TYR B CA 1
ATOM 4207 C C . TYR B 1 26 ? 8.836 6.074 15.195 1 92.69 26 TYR B C 1
ATOM 4209 O O . TYR B 1 26 ? 8.328 5.266 15.977 1 92.69 26 TYR B O 1
ATOM 4217 N N . PHE B 1 27 ? 8.172 7.086 14.578 1 93.19 27 PHE B N 1
ATOM 4218 C CA . PHE B 1 27 ? 6.742 7.156 14.859 1 93.19 27 PHE B CA 1
ATOM 4219 C C . PHE B 1 27 ? 5.941 7.348 13.578 1 93.19 27 PHE B C 1
ATOM 4221 O O . PHE B 1 27 ? 6.453 7.902 12.602 1 93.19 27 PHE B O 1
ATOM 4228 N N . LYS B 1 28 ? 4.773 6.91 13.602 1 92.31 28 LYS B N 1
ATOM 4229 C CA . LYS B 1 28 ? 3.795 7.164 12.547 1 92.31 28 LYS B CA 1
ATOM 4230 C C . LYS B 1 28 ? 2.51 7.754 13.117 1 92.31 28 LYS B C 1
ATOM 4232 O O . LYS B 1 28 ? 2.082 7.383 14.211 1 92.31 28 LYS B O 1
ATOM 4237 N N . ILE B 1 29 ? 1.991 8.648 12.398 1 94.25 29 ILE B N 1
ATOM 4238 C CA . ILE B 1 29 ? 0.706 9.227 12.781 1 94.25 29 ILE B CA 1
ATOM 4239 C C . ILE B 1 29 ? -0.416 8.242 12.445 1 94.25 29 ILE B C 1
ATOM 4241 O O . ILE B 1 29 ? -0.485 7.719 11.336 1 94.25 29 ILE B O 1
ATOM 4245 N N . ILE B 1 30 ? -1.307 7.984 13.43 1 92.5 30 ILE B N 1
ATOM 4246 C CA . ILE B 1 30 ? -2.34 6.984 13.18 1 92.5 30 ILE B CA 1
ATOM 4247 C C . ILE B 1 30 ? -3.717 7.645 13.219 1 92.5 30 ILE B C 1
ATOM 4249 O O . ILE B 1 30 ? -4.707 7.055 12.789 1 92.5 30 ILE B O 1
ATOM 4253 N N . ASP B 1 31 ? -3.736 8.875 13.773 1 92.75 31 ASP B N 1
ATOM 4254 C CA . ASP B 1 31 ? -4.996 9.609 13.781 1 92.75 31 ASP B CA 1
ATOM 4255 C C . ASP B 1 31 ? -4.766 11.094 14.062 1 92.75 31 ASP B C 1
ATOM 4257 O O . ASP B 1 31 ? -3.785 11.461 14.711 1 92.75 31 ASP B O 1
ATOM 4261 N N . GLU B 1 32 ? -5.664 11.883 13.523 1 93.25 32 GLU B N 1
ATOM 4262 C CA . GLU B 1 32 ? -5.684 13.32 13.766 1 93.25 32 GLU B CA 1
ATOM 4263 C C . GLU B 1 32 ? -7.113 13.844 13.852 1 93.25 32 GLU B C 1
ATOM 4265 O O . GLU B 1 32 ? -8 13.367 13.148 1 93.25 32 GLU B O 1
ATOM 4270 N N . LEU B 1 33 ? -7.285 14.773 14.758 1 90.19 33 LEU B N 1
ATOM 4271 C CA . LEU B 1 33 ? -8.57 15.453 14.875 1 90.19 33 LEU B CA 1
ATOM 4272 C C . LEU B 1 33 ? -8.375 16.969 14.992 1 90.19 33 LEU B C 1
ATOM 4274 O O . LEU B 1 33 ? -7.32 17.422 15.438 1 90.19 33 LEU B O 1
ATOM 4278 N N . LYS B 1 34 ? -9.344 17.641 14.547 1 88.31 34 LYS B N 1
ATOM 4279 C CA . LYS B 1 34 ? -9.352 19.094 14.625 1 88.31 34 LYS B CA 1
ATOM 4280 C C . LYS B 1 34 ? -10.727 19.625 15.039 1 88.31 34 LYS B C 1
ATOM 4282 O O . LYS B 1 34 ? -11.758 19.125 14.578 1 88.31 34 LYS B O 1
ATOM 4287 N N . GLY B 1 35 ? -10.75 20.469 16 1 85.44 35 GLY B N 1
ATOM 4288 C CA . GLY B 1 35 ? -11.938 21.219 16.375 1 85.44 35 GLY B CA 1
ATOM 4289 C C . GLY B 1 35 ? -11.758 22.719 16.234 1 85.44 35 GLY B C 1
ATOM 4290 O O . GLY B 1 35 ? -10.852 23.312 16.828 1 85.44 35 GLY B O 1
ATOM 4291 N N . THR B 1 36 ? -12.594 23.266 15.406 1 81.25 36 THR B N 1
ATOM 4292 C CA . THR B 1 36 ? -12.516 24.719 15.203 1 81.25 36 THR B CA 1
ATOM 4293 C C . THR B 1 36 ? -13.344 25.453 16.25 1 81.25 36 THR B C 1
ATOM 4295 O O . THR B 1 36 ? -14.57 25.531 16.141 1 81.25 36 THR B O 1
ATOM 4298 N N . VAL B 1 37 ? -12.719 26.047 17.266 1 82.62 37 VAL B N 1
ATOM 4299 C CA . VAL B 1 37 ? -13.406 26.703 18.359 1 82.62 37 VAL B CA 1
ATOM 4300 C C . VAL B 1 37 ? -13.211 28.219 18.266 1 82.62 37 VAL B C 1
ATOM 4302 O O . VAL B 1 37 ? -14.039 28.984 18.75 1 82.62 37 VAL B O 1
ATOM 4305 N N . ARG B 1 38 ? -12.172 28.75 17.641 1 81.56 38 ARG B N 1
ATOM 4306 C CA . ARG B 1 38 ? -11.836 30.141 17.422 1 81.56 38 ARG B CA 1
ATOM 4307 C C . ARG B 1 38 ? -11.875 30.938 18.719 1 81.56 38 ARG B C 1
ATOM 4309 O O . ARG B 1 38 ? -12.562 31.953 18.812 1 81.56 38 ARG B O 1
ATOM 4316 N N . LEU B 1 39 ? -11.117 30.609 19.625 1 83.44 39 LEU B N 1
ATOM 4317 C CA . LEU B 1 39 ? -11.039 31.234 20.938 1 83.44 39 LEU B CA 1
ATOM 4318 C C . LEU B 1 39 ? -10.625 32.688 20.812 1 83.44 39 LEU B C 1
ATOM 4320 O O . LEU B 1 39 ? -11.109 33.531 21.562 1 83.44 39 LEU B O 1
ATOM 4324 N N . ALA B 1 40 ? -9.812 33 19.781 1 79.69 40 ALA B N 1
ATOM 4325 C CA . ALA B 1 40 ? -9.242 34.344 19.625 1 79.69 40 ALA B CA 1
ATOM 4326 C C . ALA B 1 40 ? -10.305 35.344 19.188 1 79.69 40 ALA B C 1
ATOM 4328 O O . ALA B 1 40 ? -10.156 36.531 19.406 1 79.69 40 ALA B O 1
ATOM 4329 N N . CYS B 1 41 ? -11.32 34.875 18.562 1 79.25 41 CYS B N 1
ATOM 4330 C CA . CYS B 1 41 ? -12.359 35.812 18.109 1 79.25 41 CYS B CA 1
ATOM 4331 C C . CYS B 1 41 ? -12.984 36.531 19.281 1 79.25 41 CYS B C 1
ATOM 4333 O O . CYS B 1 41 ? -13.359 37.719 19.141 1 79.25 41 CYS B O 1
ATOM 4335 N N . ASP B 1 42 ? -13.047 35.906 20.391 1 82.62 42 ASP B N 1
ATOM 4336 C CA . ASP B 1 42 ? -13.594 36.531 21.578 1 82.62 42 ASP B CA 1
ATOM 4337 C C . ASP B 1 42 ? -12.641 37.594 22.109 1 82.62 42 ASP B C 1
ATOM 4339 O O . ASP B 1 42 ? -13.07 38.594 22.719 1 82.62 42 ASP B O 1
ATOM 4343 N N . LEU B 1 43 ? -11.438 37.469 21.766 1 81.81 43 LEU B N 1
ATOM 4344 C CA . LEU B 1 43 ? -10.406 38.344 22.344 1 81.81 43 LEU B CA 1
ATOM 4345 C C . LEU B 1 43 ? -10.203 39.594 21.469 1 81.81 43 LEU B C 1
ATOM 4347 O O . LEU B 1 43 ? -9.469 40.5 21.859 1 81.81 43 LEU B O 1
ATOM 4351 N N . MET B 1 44 ? -10.844 39.594 20.375 1 78 44 MET B N 1
ATOM 4352 C CA . MET B 1 44 ? -10.773 40.75 19.516 1 78 44 MET B CA 1
ATOM 4353 C C . MET B 1 44 ? -11.555 41.938 20.109 1 78 44 MET B C 1
ATOM 4355 O O . MET B 1 44 ? -11.18 43.094 19.938 1 78 44 MET B O 1
ATOM 4359 N N . ASN B 1 45 ? -12.641 41.562 20.75 1 79.31 45 ASN B N 1
ATOM 4360 C CA . ASN B 1 45 ? -13.508 42.625 21.266 1 79.31 45 ASN B CA 1
ATOM 4361 C C . ASN B 1 45 ? -13.617 42.562 22.781 1 79.31 45 ASN B C 1
ATOM 4363 O O . ASN B 1 45 ? -14.289 43.375 23.391 1 79.31 45 ASN B O 1
ATOM 4367 N N . SER B 1 46 ? -13 41.5 23.266 1 83.19 46 SER B N 1
ATOM 4368 C CA . SER B 1 46 ? -13.062 41.312 24.719 1 83.19 46 SER B CA 1
ATOM 4369 C C . SER B 1 46 ? -11.719 40.844 25.266 1 83.19 46 SER B C 1
ATOM 4371 O O . SER B 1 46 ? -10.82 40.469 24.5 1 83.19 46 SER B O 1
ATOM 4373 N N . SER B 1 47 ? -11.648 40.875 26.578 1 87.81 47 SER B N 1
ATOM 4374 C CA . SER B 1 47 ? -10.422 40.406 27.219 1 87.81 47 SER B CA 1
ATOM 4375 C C . SER B 1 47 ? -10.602 39.031 27.812 1 87.81 47 SER B C 1
ATOM 4377 O O . SER B 1 47 ? -9.68 38.469 28.422 1 87.81 47 SER B O 1
ATOM 4379 N N . THR B 1 48 ? -11.805 38.531 27.562 1 91.12 48 THR B N 1
ATOM 4380 C CA . THR B 1 48 ? -12.094 37.219 28.141 1 91.12 48 THR B CA 1
ATOM 4381 C C . THR B 1 48 ? -12.656 36.281 27.078 1 91.12 48 THR B C 1
ATOM 4383 O O . THR B 1 48 ? -13.203 36.75 26.062 1 91.12 48 THR B O 1
ATOM 4386 N N . ILE B 1 49 ? -12.453 35 27.312 1 91.38 49 ILE B N 1
ATOM 4387 C CA . ILE B 1 49 ? -13.055 33.969 26.5 1 91.38 49 ILE B CA 1
ATOM 4388 C C . ILE B 1 49 ? -14.469 33.688 27 1 91.38 49 ILE B C 1
ATOM 4390 O O . ILE B 1 49 ? -14.688 33.5 28.188 1 91.38 49 ILE B O 1
ATOM 4394 N N . SER B 1 50 ? -15.406 33.656 26.109 1 92.44 50 SER B N 1
ATOM 4395 C CA . SER B 1 50 ? -16.797 33.469 26.469 1 92.44 50 SER B CA 1
ATOM 4396 C C . SER B 1 50 ? -17.031 32.062 27.031 1 92.44 50 SER B C 1
ATOM 4398 O O . SER B 1 50 ? -16.281 31.125 26.703 1 92.44 50 SER B O 1
ATOM 4400 N N . GLU B 1 51 ? -18.078 31.969 27.844 1 92.06 51 GLU B N 1
ATOM 4401 C CA . GLU B 1 51 ? -18.438 30.688 28.422 1 92.06 51 GLU B CA 1
ATOM 4402 C C . GLU B 1 51 ? -18.812 29.672 27.328 1 92.06 51 GLU B C 1
ATOM 4404 O O . GLU B 1 51 ? -18.516 28.484 27.453 1 92.06 51 GLU B O 1
ATOM 4409 N N . GLU B 1 52 ? -19.406 30.156 26.359 1 90.88 52 GLU B N 1
ATOM 4410 C CA . GLU B 1 52 ? -19.781 29.297 25.234 1 90.88 52 GLU B CA 1
ATOM 4411 C C . GLU B 1 52 ? -18.547 28.672 24.578 1 90.88 52 GLU B C 1
ATOM 4413 O O . GLU B 1 52 ? -18.547 27.484 24.25 1 90.88 52 GLU B O 1
ATOM 4418 N N . LYS B 1 53 ? -17.531 29.422 24.359 1 90.38 53 LYS B N 1
ATOM 4419 C CA . LYS B 1 53 ? -16.312 28.938 23.719 1 90.38 53 LYS B CA 1
ATOM 4420 C C . LYS B 1 53 ? -15.539 28 24.656 1 90.38 53 LYS B C 1
ATOM 4422 O O . LYS B 1 53 ? -14.906 27.047 24.203 1 90.38 53 LYS B O 1
ATOM 4427 N N . ILE B 1 54 ? -15.586 28.312 25.922 1 91.81 54 ILE B N 1
ATOM 4428 C CA . ILE B 1 54 ? -14.938 27.438 26.891 1 91.81 54 ILE B CA 1
ATOM 4429 C C . ILE B 1 54 ? -15.617 26.078 26.891 1 91.81 54 ILE B C 1
ATOM 4431 O O . ILE B 1 54 ? -14.945 25.047 26.875 1 91.81 54 ILE B O 1
ATOM 4435 N N . GLU B 1 55 ? -16.922 26.109 26.812 1 90.62 55 GLU B N 1
ATOM 4436 C CA . GLU B 1 55 ? -17.672 24.844 26.781 1 90.62 55 GLU B CA 1
ATOM 4437 C C . GLU B 1 55 ? -17.375 24.062 25.5 1 90.62 55 GLU B C 1
ATOM 4439 O O . GLU B 1 55 ? -17.281 22.844 25.531 1 90.62 55 GLU B O 1
ATOM 4444 N N . SER B 1 56 ? -17.297 24.766 24.484 1 89.25 56 SER B N 1
ATOM 4445 C CA . SER B 1 56 ? -16.969 24.141 23.203 1 89.25 56 SER B CA 1
ATOM 4446 C C . SER B 1 56 ? -15.578 23.516 23.234 1 89.25 56 SER B C 1
ATOM 4448 O O . SER B 1 56 ? -15.367 22.406 22.719 1 89.25 56 SER B O 1
ATOM 4450 N N . ALA B 1 57 ? -14.68 24.203 23.781 1 91.69 57 ALA B N 1
ATOM 4451 C CA . ALA B 1 57 ? -13.312 23.703 23.906 1 91.69 57 ALA B CA 1
ATOM 4452 C C . ALA B 1 57 ? -13.273 22.438 24.781 1 91.69 57 ALA B C 1
ATOM 4454 O O . ALA B 1 57 ? -12.602 21.469 24.438 1 91.69 57 ALA B O 1
ATOM 4455 N N . LEU B 1 58 ? -14.008 22.5 25.875 1 92.25 58 LEU B N 1
ATOM 4456 C CA . LEU B 1 58 ? -14.039 21.375 26.797 1 92.25 58 LEU B CA 1
ATOM 4457 C C . LEU B 1 58 ? -14.672 20.141 26.125 1 92.25 58 LEU B C 1
ATOM 4459 O O . LEU B 1 58 ? -14.188 19.031 26.312 1 92.25 58 LEU B O 1
ATOM 4463 N N . SER B 1 59 ? -15.68 20.406 25.422 1 87.06 59 SER B N 1
ATOM 4464 C CA . SER B 1 59 ? -16.328 19.328 24.703 1 87.06 59 SER B CA 1
ATOM 4465 C C . SER B 1 59 ? -15.383 18.688 23.688 1 87.06 59 SER B C 1
ATOM 4467 O O . SER B 1 59 ? -15.32 17.469 23.578 1 87.06 59 SER B O 1
ATOM 4469 N N . THR B 1 60 ? -14.672 19.469 22.969 1 89.12 60 THR B N 1
ATOM 4470 C CA . THR B 1 60 ? -13.695 19 21.984 1 89.12 60 THR B CA 1
ATOM 4471 C C . THR B 1 60 ? -12.594 18.203 22.672 1 89.12 60 THR B C 1
ATOM 4473 O O . THR B 1 60 ? -12.25 17.109 22.219 1 89.12 60 THR B O 1
ATOM 4476 N N . LEU B 1 61 ? -12.148 18.703 23.75 1 93.44 61 LEU B N 1
ATOM 4477 C CA . LEU B 1 61 ? -11.062 18.062 24.469 1 93.44 61 LEU B CA 1
ATOM 4478 C C . LEU B 1 61 ? -11.516 16.734 25.062 1 93.44 61 LEU B C 1
ATOM 4480 O O . LEU B 1 61 ? -10.727 15.789 25.141 1 93.44 61 LEU B O 1
ATOM 4484 N N . LYS B 1 62 ? -12.672 16.719 25.484 1 89.56 62 LYS B N 1
ATOM 4485 C CA . LYS B 1 62 ? -13.227 15.477 26.016 1 89.56 62 LYS B CA 1
ATOM 4486 C C . LYS B 1 62 ? -13.219 14.383 24.953 1 89.56 62 LYS B C 1
ATOM 4488 O O . LYS B 1 62 ? -12.836 13.242 25.234 1 89.56 62 LYS B O 1
ATOM 4493 N N . SER B 1 63 ? -13.617 14.781 23.797 1 85.75 63 SER B N 1
ATOM 4494 C CA . SER B 1 63 ? -13.617 13.836 22.688 1 85.75 63 SER B CA 1
ATOM 4495 C C . SER B 1 63 ? -12.203 13.383 22.359 1 85.75 63 SER B C 1
ATOM 4497 O O . SER B 1 63 ? -11.969 12.203 22.062 1 85.75 63 SER B O 1
ATOM 4499 N N . PHE B 1 64 ? -11.297 14.305 22.328 1 92.25 64 PHE B N 1
ATOM 4500 C CA . PHE B 1 64 ? -9.906 13.992 22.016 1 92.25 64 PHE B CA 1
ATOM 4501 C C . PHE B 1 64 ? -9.336 13.023 23.047 1 92.25 64 PHE B C 1
ATOM 4503 O O . PHE B 1 64 ? -8.672 12.055 22.688 1 92.25 64 PHE B O 1
ATOM 4510 N N . LYS B 1 65 ? -9.617 13.289 24.297 1 92 65 LYS B N 1
ATOM 4511 C CA . LYS B 1 65 ? -9.148 12.43 25.375 1 92 65 LYS B CA 1
ATOM 4512 C C . LYS B 1 65 ? -9.719 11.023 25.25 1 92 65 LYS B C 1
ATOM 4514 O O . LYS B 1 65 ? -9 10.039 25.422 1 92 65 LYS B O 1
ATOM 4519 N N . SER B 1 66 ? -10.945 10.969 24.969 1 85.69 66 SER B N 1
ATOM 4520 C CA . SER B 1 66 ? -11.609 9.672 24.797 1 85.69 66 SER B CA 1
ATOM 4521 C C . SER B 1 66 ? -10.953 8.859 23.688 1 85.69 66 SER B C 1
ATOM 4523 O O . SER B 1 66 ? -10.711 7.664 23.844 1 85.69 66 SER B O 1
ATOM 4525 N N . LEU B 1 67 ? -10.68 9.484 22.594 1 86.94 67 LEU B N 1
ATOM 4526 C CA . LEU B 1 67 ? -10.023 8.82 21.484 1 86.94 67 LEU B CA 1
ATOM 4527 C C . LEU B 1 67 ? -8.656 8.281 21.891 1 86.94 67 LEU B C 1
ATOM 4529 O O . LEU B 1 67 ? -8.32 7.133 21.578 1 86.94 67 LEU B O 1
ATOM 4533 N N . CYS B 1 68 ? -7.922 9.086 22.547 1 92.62 68 CYS B N 1
ATOM 4534 C CA . CYS B 1 68 ? -6.59 8.68 22.984 1 92.62 68 CYS B CA 1
ATOM 4535 C C . CYS B 1 68 ? -6.668 7.492 23.938 1 92.62 68 CYS B C 1
ATOM 4537 O O . CYS B 1 68 ? -5.934 6.516 23.781 1 92.62 68 CYS B O 1
ATOM 4539 N N . THR B 1 69 ? -7.586 7.551 24.875 1 88.75 69 THR B N 1
ATOM 4540 C CA . THR B 1 69 ? -7.723 6.516 25.906 1 88.75 69 THR B CA 1
ATOM 4541 C C . THR B 1 69 ? -8.164 5.195 25.281 1 88.75 69 THR B C 1
ATOM 4543 O O . THR B 1 69 ? -7.57 4.148 25.547 1 88.75 69 THR B O 1
ATOM 4546 N N . LEU B 1 70 ? -9.039 5.262 24.453 1 81.06 70 LEU B N 1
ATOM 4547 C CA . LEU B 1 70 ? -9.578 4.062 23.812 1 81.06 70 LEU B CA 1
ATOM 4548 C C . LEU B 1 70 ? -8.562 3.449 22.859 1 81.06 70 LEU B C 1
ATOM 4550 O O . LEU B 1 70 ? -8.562 2.234 22.641 1 81.06 70 LEU B O 1
ATOM 4554 N N . SER B 1 71 ? -7.758 4.273 22.312 1 87.62 71 SER B N 1
ATOM 4555 C CA . SER B 1 71 ? -6.73 3.789 21.391 1 87.62 71 SER B CA 1
ATOM 4556 C C . SER B 1 71 ? -5.531 3.23 22.156 1 87.62 71 SER B C 1
ATOM 4558 O O . SER B 1 71 ? -4.582 2.736 21.547 1 87.62 71 SER B O 1
ATOM 4560 N N . GLY B 1 72 ? -5.543 3.402 23.453 1 88.38 72 GLY B N 1
ATOM 4561 C CA . GLY B 1 72 ? -4.48 2.84 24.266 1 88.38 72 GLY B CA 1
ATOM 4562 C C . GLY B 1 72 ? -3.275 3.754 24.391 1 88.38 72 GLY B C 1
ATOM 4563 O O . GLY B 1 72 ? -2.146 3.285 24.547 1 88.38 72 GLY B O 1
ATOM 4564 N N . ALA B 1 73 ? -3.518 5.035 24.297 1 93.94 73 ALA B N 1
ATOM 4565 C CA . ALA B 1 73 ? -2.406 5.969 24.453 1 93.94 73 ALA B CA 1
ATOM 4566 C C . ALA B 1 73 ? -1.817 5.887 25.859 1 93.94 73 ALA B C 1
ATOM 4568 O O . ALA B 1 73 ? -2.555 5.867 26.844 1 93.94 73 ALA B O 1
ATOM 4569 N N . SER B 1 74 ? -0.523 5.738 25.906 1 94.56 74 SER B N 1
ATOM 4570 C CA . SER B 1 74 ? 0.161 5.668 27.203 1 94.56 74 SER B CA 1
ATOM 4571 C C . SER B 1 74 ? 0.317 7.051 27.828 1 94.56 74 SER B C 1
ATOM 4573 O O . SER B 1 74 ? 0.446 7.18 29.047 1 94.56 74 SER B O 1
ATOM 4575 N N . GLN B 1 75 ? 0.314 8.07 26.984 1 95.25 75 GLN B N 1
ATOM 4576 C CA . GLN B 1 75 ? 0.48 9.438 27.453 1 95.25 75 GLN B CA 1
ATOM 4577 C C . GLN B 1 75 ? -0.227 10.422 26.531 1 95.25 75 GLN B C 1
ATOM 4579 O O . GLN B 1 75 ? -0.292 10.203 25.312 1 95.25 75 GLN B O 1
ATOM 4584 N N . ILE B 1 76 ? -0.763 11.469 27.141 1 96.81 76 ILE B N 1
ATOM 4585 C CA . ILE B 1 76 ? -1.358 12.578 26.406 1 96.81 76 ILE B CA 1
ATOM 4586 C C . ILE B 1 76 ? -0.676 13.883 26.812 1 96.81 76 ILE B C 1
ATOM 4588 O O . ILE B 1 76 ? -0.748 14.297 27.969 1 96.81 76 ILE B O 1
ATOM 4592 N N . ILE B 1 77 ? 0.001 14.469 25.891 1 97.81 77 ILE B N 1
ATOM 4593 C CA . ILE B 1 77 ? 0.662 15.75 26.125 1 97.81 77 ILE B CA 1
ATOM 4594 C C . ILE B 1 77 ? -0.213 16.875 25.594 1 97.81 77 ILE B C 1
ATOM 4596 O O . ILE B 1 77 ? -0.565 16.906 24.406 1 97.81 77 ILE B O 1
ATOM 4600 N N . THR B 1 78 ? -0.58 17.781 26.438 1 97.69 78 THR B N 1
ATOM 4601 C CA . THR B 1 78 ? -1.47 18.875 26.062 1 97.69 78 THR B CA 1
ATOM 4602 C C . THR B 1 78 ? -0.798 20.219 26.281 1 97.69 78 THR B C 1
ATOM 4604 O O . THR B 1 78 ? -0.251 20.484 27.359 1 97.69 78 THR B O 1
ATOM 4607 N N . VAL B 1 79 ? -0.911 21.047 25.266 1 96.81 79 VAL B N 1
ATOM 4608 C CA . VAL B 1 79 ? -0.305 22.375 25.375 1 96.81 79 VAL B CA 1
ATOM 4609 C C . VAL B 1 79 ? -1.309 23.438 24.953 1 96.81 79 VAL B C 1
ATOM 4611 O O . VAL B 1 79 ? -2.223 23.156 24.172 1 96.81 79 VAL B O 1
ATOM 4614 N N . ILE B 1 80 ? -1.149 24.625 25.516 1 94.06 80 ILE B N 1
ATOM 4615 C CA . ILE B 1 80 ? -1.87 25.828 25.109 1 94.06 80 ILE B CA 1
ATOM 4616 C C . ILE B 1 80 ? -0.893 26.844 24.516 1 94.06 80 ILE B C 1
ATOM 4618 O O . ILE B 1 80 ? 0.141 27.141 25.125 1 94.06 80 ILE B O 1
ATOM 4622 N N . THR B 1 81 ? -1.2 27.25 23.328 1 92.31 81 THR B N 1
ATOM 4623 C CA . THR B 1 81 ? -0.312 28.219 22.703 1 92.31 81 THR B CA 1
ATOM 4624 C C . THR B 1 81 ? -0.432 29.594 23.359 1 92.31 81 THR B C 1
ATOM 4626 O O . THR B 1 81 ? -1.442 29.891 24 1 92.31 81 THR B O 1
ATOM 4629 N N . GLU B 1 82 ? 0.56 30.422 23.203 1 87.62 82 GLU B N 1
ATOM 4630 C CA . GLU B 1 82 ? 0.675 31.719 23.875 1 87.62 82 GLU B CA 1
ATOM 4631 C C . GLU B 1 82 ? -0.432 32.656 23.438 1 87.62 82 GLU B C 1
ATOM 4633 O O . GLU B 1 82 ? -0.79 33.594 24.172 1 87.62 82 GLU B O 1
ATOM 4638 N N . ASP B 1 83 ? -1.012 32.438 22.344 1 82.38 83 ASP B N 1
ATOM 4639 C CA . ASP B 1 83 ? -2.047 33.312 21.812 1 82.38 83 ASP B CA 1
ATOM 4640 C C . ASP B 1 83 ? -3.242 33.406 22.766 1 82.38 83 ASP B C 1
ATOM 4642 O O . ASP B 1 83 ? -3.963 34.406 22.781 1 82.38 83 ASP B O 1
ATOM 4646 N N . ILE B 1 84 ? -3.389 32.406 23.547 1 82.12 84 ILE B N 1
ATOM 4647 C CA . ILE B 1 84 ? -4.527 32.375 24.453 1 82.12 84 ILE B CA 1
ATOM 4648 C C . ILE B 1 84 ? -4.168 33.031 25.766 1 82.12 84 ILE B C 1
ATOM 4650 O O . ILE B 1 84 ? -5.055 33.406 26.547 1 82.12 84 ILE B O 1
ATOM 4654 N N . SER B 1 85 ? -2.98 33.281 25.953 1 77.75 85 SER B N 1
ATOM 4655 C CA . SER B 1 85 ? -2.508 33.844 27.219 1 77.75 85 SER B CA 1
ATOM 4656 C C . SER B 1 85 ? -2.957 35.281 27.406 1 77.75 85 SER B C 1
ATOM 4658 O O . SER B 1 85 ? -2.953 35.812 28.516 1 77.75 85 SER B O 1
ATOM 4660 N N . ALA B 1 86 ? -3.354 35.875 26.281 1 77.94 86 ALA B N 1
ATOM 4661 C CA . ALA B 1 86 ? -3.844 37.25 26.359 1 77.94 86 ALA B CA 1
ATOM 4662 C C . ALA B 1 86 ? -5.195 37.281 27.078 1 77.94 86 ALA B C 1
ATOM 4664 O O . ALA B 1 86 ? -5.625 38.375 27.516 1 77.94 86 ALA B O 1
ATOM 4665 N N . ALA B 1 87 ? -5.793 36.188 27.219 1 86.88 87 ALA B N 1
ATOM 4666 C CA . ALA B 1 87 ? -7.109 36.156 27.844 1 86.88 87 ALA B CA 1
ATOM 4667 C C . ALA B 1 87 ? -6.992 36.312 29.359 1 86.88 87 ALA B C 1
ATOM 4669 O O . ALA B 1 87 ? -6.223 35.594 30.016 1 86.88 87 ALA B O 1
ATOM 4670 N N . GLU B 1 88 ? -7.77 37.094 29.875 1 88.5 88 GLU B N 1
ATOM 4671 C CA . GLU B 1 88 ? -7.75 37.344 31.312 1 88.5 88 GLU B CA 1
ATOM 4672 C C . GLU B 1 88 ? -8.18 36.125 32.094 1 88.5 88 GLU B C 1
ATOM 4674 O O . GLU B 1 88 ? -7.719 35.875 33.219 1 88.5 88 GLU B O 1
ATOM 4679 N N . ASN B 1 89 ? -9.023 35.406 31.484 1 90.12 89 ASN B N 1
ATOM 4680 C CA . ASN B 1 89 ? -9.562 34.25 32.188 1 90.12 89 ASN B CA 1
ATOM 4681 C C . ASN B 1 89 ? -8.938 32.938 31.719 1 90.12 89 ASN B C 1
ATOM 4683 O O . ASN B 1 89 ? -9.578 31.891 31.734 1 90.12 89 ASN B O 1
ATOM 4687 N N . LYS B 1 90 ? -7.746 33.062 31.219 1 87.31 90 LYS B N 1
ATOM 4688 C CA . LYS B 1 90 ? -7.059 31.875 30.719 1 87.31 90 LYS B CA 1
ATOM 4689 C C . LYS B 1 90 ? -6.91 30.812 31.828 1 87.31 90 LYS B C 1
ATOM 4691 O O . LYS B 1 90 ? -6.973 29.625 31.547 1 87.31 90 LYS B O 1
ATOM 4696 N N . GLU B 1 91 ? -6.762 31.266 33 1 89.44 91 GLU B N 1
ATOM 4697 C CA . GLU B 1 91 ? -6.613 30.344 34.125 1 89.44 91 GLU B CA 1
ATOM 4698 C C . GLU B 1 91 ? -7.906 29.562 34.375 1 89.44 91 GLU B C 1
ATOM 4700 O O . GLU B 1 91 ? -7.871 28.406 34.781 1 89.44 91 GLU B O 1
ATOM 4705 N N . ILE B 1 92 ? -8.938 30.203 34.094 1 91.25 92 ILE B N 1
ATOM 4706 C CA . ILE B 1 92 ? -10.219 29.531 34.25 1 91.25 92 ILE B CA 1
ATOM 4707 C C . ILE B 1 92 ? -10.32 28.375 33.25 1 91.25 92 ILE B C 1
ATOM 4709 O O . ILE B 1 92 ? -10.758 27.281 33.594 1 91.25 92 ILE B O 1
ATOM 4713 N N . LEU B 1 93 ? -9.961 28.688 32.094 1 91.31 93 LEU B N 1
ATOM 4714 C CA . LEU B 1 93 ? -9.945 27.641 31.062 1 91.31 93 LEU B CA 1
ATOM 4715 C C . LEU B 1 93 ? -9.055 26.469 31.5 1 91.31 93 LEU B C 1
ATOM 4717 O O . LEU B 1 93 ? -9.469 25.312 31.453 1 91.31 93 LEU B O 1
ATOM 4721 N N . LYS B 1 94 ? -7.867 26.75 31.906 1 93.06 94 LYS B N 1
ATOM 4722 C CA . LYS B 1 94 ? -6.902 25.75 32.344 1 93.06 94 LYS B CA 1
ATOM 4723 C C . LYS B 1 94 ? -7.441 24.922 33.5 1 93.06 94 LYS B C 1
ATOM 4725 O O . LYS B 1 94 ? -7.359 23.703 33.5 1 93.06 94 LYS B O 1
ATOM 4730 N N . ASP B 1 95 ? -7.996 25.594 34.469 1 94.5 95 ASP B N 1
ATOM 4731 C CA . ASP B 1 95 ? -8.523 24.938 35.656 1 94.5 95 ASP B CA 1
ATOM 4732 C C . ASP B 1 95 ? -9.68 24.016 35.312 1 94.5 95 ASP B C 1
ATOM 4734 O O . ASP B 1 95 ? -9.797 22.922 35.875 1 94.5 95 ASP B O 1
ATOM 4738 N N . ARG B 1 96 ? -10.453 24.438 34.469 1 95 96 ARG B N 1
ATOM 4739 C CA . ARG B 1 96 ? -11.594 23.625 34.062 1 95 96 ARG B CA 1
ATOM 4740 C C . ARG B 1 96 ? -11.141 22.375 33.312 1 95 96 ARG B C 1
ATOM 4742 O O . ARG B 1 96 ? -11.75 21.312 33.406 1 95 96 ARG B O 1
ATOM 4749 N N . ILE B 1 97 ? -10.156 22.547 32.5 1 94.88 97 ILE B N 1
ATOM 4750 C CA . ILE B 1 97 ? -9.609 21.406 31.781 1 94.88 97 ILE B CA 1
ATOM 4751 C C . ILE B 1 97 ? -9.086 20.375 32.781 1 94.88 97 ILE B C 1
ATOM 4753 O O . ILE B 1 97 ? -9.344 19.172 32.625 1 94.88 97 ILE B O 1
ATOM 4757 N N . ILE B 1 98 ? -8.398 20.812 33.812 1 95.81 98 ILE B N 1
ATOM 4758 C CA . ILE B 1 98 ? -7.809 19.938 34.812 1 95.81 98 ILE B CA 1
ATOM 4759 C C . ILE B 1 98 ? -8.922 19.266 35.594 1 95.81 98 ILE B C 1
ATOM 4761 O O . ILE B 1 98 ? -8.922 18.031 35.75 1 95.81 98 ILE B O 1
ATOM 4765 N N . LYS B 1 99 ? -9.844 20.016 36.031 1 95.75 99 LYS B N 1
ATOM 4766 C CA . LYS B 1 99 ? -10.891 19.547 36.938 1 95.75 99 LYS B CA 1
ATOM 4767 C C . LYS B 1 99 ? -11.852 18.609 36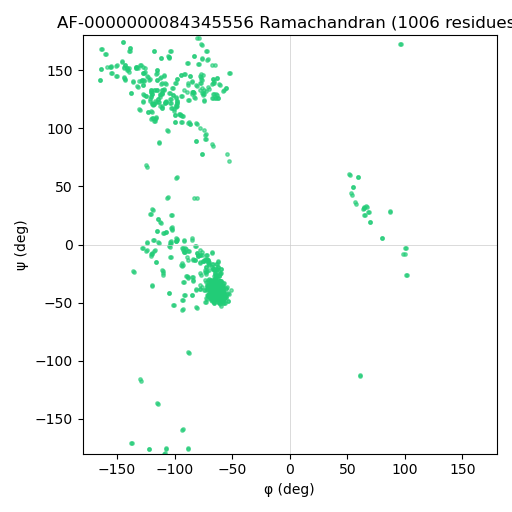.188 1 95.75 99 LYS B C 1
ATOM 4769 O O . LYS B 1 99 ? -12.25 17.578 36.719 1 95.75 99 LYS B O 1
ATOM 4774 N N . GLU B 1 100 ? -12.219 18.984 35.031 1 93.62 100 GLU B N 1
ATOM 4775 C CA . GLU B 1 100 ? -13.281 18.25 34.344 1 93.62 100 GLU B CA 1
ATOM 4776 C C . GLU B 1 100 ? -12.711 17.094 33.531 1 93.62 100 GLU B C 1
ATOM 4778 O O . GLU B 1 100 ? -13.383 16.078 33.344 1 93.62 100 GLU B O 1
ATOM 4783 N N . LEU B 1 101 ? -11.508 17.219 33.094 1 94.06 101 LEU B N 1
ATOM 4784 C CA . LEU B 1 101 ? -11 16.234 32.125 1 94.06 101 LEU B CA 1
ATOM 4785 C C . LEU B 1 101 ? -9.766 15.531 32.688 1 94.06 101 LEU B C 1
ATOM 4787 O O . LEU B 1 101 ? -9.312 14.523 32.125 1 94.06 101 LEU B O 1
ATOM 4791 N N . ASN B 1 102 ? -9.242 15.969 33.75 1 94 102 ASN B N 1
ATOM 4792 C CA . ASN B 1 102 ? -8.039 15.406 34.344 1 94 102 ASN B CA 1
ATOM 4793 C C . ASN B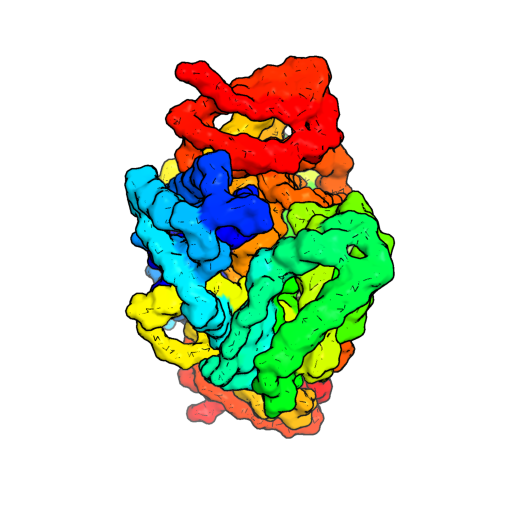 1 102 ? -6.863 15.438 33.375 1 94 102 ASN B C 1
ATOM 4795 O O . ASN B 1 102 ? -6.148 14.445 33.219 1 94 102 ASN B O 1
ATOM 4799 N N . ILE B 1 103 ? -6.805 16.484 32.562 1 94.31 103 ILE B N 1
ATOM 4800 C CA . ILE B 1 103 ? -5.688 16.797 31.672 1 94.31 103 ILE B CA 1
ATOM 4801 C C . ILE B 1 103 ? -4.969 18.062 32.188 1 94.31 103 ILE B C 1
ATOM 4803 O O . ILE B 1 103 ? -5.609 19.031 32.594 1 94.31 103 ILE B O 1
ATOM 4807 N N . THR B 1 104 ? -3.699 18 32.25 1 94.62 104 THR B N 1
ATOM 4808 C CA . THR B 1 104 ? -2.928 19.156 32.688 1 94.62 104 THR B CA 1
ATOM 4809 C C . THR B 1 104 ? -2.23 19.812 31.5 1 94.62 104 THR B C 1
ATOM 4811 O O . THR B 1 104 ? -1.146 19.391 31.094 1 94.62 104 THR B O 1
ATOM 4814 N N . PRO B 1 105 ? -2.791 20.828 30.969 1 95.62 105 PRO B N 1
ATOM 4815 C CA . PRO B 1 105 ? -2.143 21.5 29.844 1 95.62 105 PRO B CA 1
ATOM 4816 C C . PRO B 1 105 ? -0.991 22.406 30.281 1 95.62 105 PRO B C 1
ATOM 4818 O O . PRO B 1 105 ? -1.04 23 31.375 1 95.62 105 PRO B O 1
ATOM 4821 N N . ARG B 1 106 ? 0.002 22.484 29.5 1 94.62 106 ARG B N 1
ATOM 4822 C CA . ARG B 1 106 ? 1.099 23.422 29.703 1 94.62 106 ARG B CA 1
ATOM 4823 C C . ARG B 1 106 ? 0.961 24.641 28.781 1 94.62 106 ARG B C 1
ATOM 4825 O O . ARG B 1 106 ? 0.781 24.484 27.562 1 94.62 106 ARG B O 1
ATOM 4832 N N . ILE B 1 107 ? 1.034 25.797 29.344 1 93.19 107 ILE B N 1
ATOM 4833 C CA . ILE B 1 107 ? 1.014 27.016 28.531 1 93.19 107 ILE B CA 1
ATOM 4834 C C . ILE B 1 107 ? 2.414 27.297 28 1 93.19 107 ILE B C 1
ATOM 4836 O O . ILE B 1 107 ? 3.373 27.406 28.766 1 93.19 107 ILE B O 1
ATOM 4840 N N . LEU B 1 108 ? 2.473 27.438 26.734 1 95.56 108 LEU B N 1
ATOM 4841 C CA . LEU B 1 108 ? 3.77 27.656 26.109 1 95.56 108 LEU B CA 1
ATOM 4842 C C . LEU B 1 108 ? 4.035 29.141 25.922 1 95.56 108 LEU B C 1
ATOM 4844 O O . LEU B 1 108 ? 3.107 29.922 25.656 1 95.56 108 LEU B O 1
ATOM 4848 N N . THR B 1 109 ? 5.301 29.5 26.047 1 95.25 109 THR B N 1
ATOM 4849 C CA . THR B 1 109 ? 5.742 30.812 25.609 1 95.25 109 THR B CA 1
ATOM 4850 C C . THR B 1 109 ? 6.016 30.812 24.109 1 95.25 109 THR B C 1
ATOM 4852 O O . THR B 1 109 ? 6.121 29.75 23.484 1 95.25 109 THR B O 1
ATOM 4855 N N . TYR B 1 110 ? 6.059 31.969 23.578 1 95.81 110 TYR B N 1
ATOM 4856 C CA . TYR B 1 110 ? 6.402 32.062 22.172 1 95.81 110 TYR B CA 1
ATOM 4857 C C . TYR B 1 110 ? 7.738 31.391 21.875 1 95.81 110 TYR B C 1
ATOM 4859 O O . TYR B 1 110 ? 7.883 30.703 20.859 1 95.81 110 TYR B O 1
ATOM 4867 N N . ASP B 1 111 ? 8.648 31.547 22.797 1 96.69 111 ASP B N 1
ATOM 4868 C CA . ASP B 1 111 ? 9.961 30.938 22.625 1 96.69 111 ASP B CA 1
ATOM 4869 C C . ASP B 1 111 ? 9.867 29.422 22.625 1 96.69 111 ASP B C 1
ATOM 4871 O O . ASP B 1 111 ? 10.547 28.75 21.828 1 96.69 111 ASP B O 1
ATOM 4875 N N . GLU B 1 112 ? 9.102 28.922 23.453 1 97.06 112 GLU B N 1
ATOM 4876 C CA . GLU B 1 112 ? 8.906 27.469 23.5 1 97.06 112 GLU B CA 1
ATOM 4877 C C . GLU B 1 112 ? 8.227 26.969 22.234 1 97.06 112 GLU B C 1
ATOM 4879 O O . GLU B 1 112 ? 8.586 25.906 21.703 1 97.06 112 GLU B O 1
ATOM 4884 N N . GLU B 1 113 ? 7.242 27.688 21.766 1 97.31 113 GLU B N 1
ATOM 4885 C CA . GLU B 1 113 ? 6.574 27.312 20.531 1 97.31 113 GLU B CA 1
ATOM 4886 C C . GLU B 1 113 ? 7.566 27.234 19.375 1 97.31 113 GLU B C 1
ATOM 4888 O O . GLU B 1 113 ? 7.582 26.266 18.625 1 97.31 113 GLU B O 1
ATOM 4893 N N . ILE B 1 114 ? 8.391 28.281 19.281 1 98.06 114 ILE B N 1
ATOM 4894 C CA . ILE B 1 114 ? 9.398 28.344 18.219 1 98.06 114 ILE B CA 1
ATOM 4895 C C . ILE B 1 114 ? 10.352 27.156 18.344 1 98.06 114 ILE B C 1
ATOM 4897 O O . ILE B 1 114 ? 10.719 26.531 17.344 1 98.06 114 ILE B O 1
ATOM 4901 N N . TYR B 1 115 ? 10.68 26.859 19.562 1 98 115 TYR B N 1
ATOM 4902 C CA . TYR B 1 115 ? 11.609 25.75 19.812 1 98 115 TYR B CA 1
ATOM 4903 C C . TYR B 1 115 ? 11.008 24.438 19.359 1 98 115 TYR B C 1
ATOM 4905 O O . TYR B 1 115 ? 11.688 23.625 18.719 1 98 115 TYR B O 1
ATOM 4913 N N . TYR B 1 116 ? 9.805 24.156 19.688 1 97.94 116 TYR B N 1
ATOM 4914 C CA . TYR B 1 116 ? 9.164 22.906 19.281 1 97.94 116 TYR B CA 1
ATOM 4915 C C . TYR B 1 116 ? 9.008 22.828 17.766 1 97.94 116 TYR B C 1
ATOM 4917 O O . TYR B 1 116 ? 9.18 21.766 17.172 1 97.94 116 TYR B O 1
ATOM 4925 N N . ILE B 1 117 ? 8.664 23.938 17.172 1 98.06 117 ILE B N 1
ATOM 4926 C CA . ILE B 1 117 ? 8.562 23.969 15.719 1 98.06 117 ILE B CA 1
ATOM 4927 C C . ILE B 1 117 ? 9.93 23.656 15.102 1 98.06 117 ILE B C 1
ATOM 4929 O O . ILE B 1 117 ? 10.023 22.875 14.148 1 98.06 117 ILE B O 1
ATOM 4933 N N . TYR B 1 118 ? 10.961 24.297 15.75 1 97.62 118 TYR B N 1
ATOM 4934 C CA . TYR B 1 118 ? 12.336 24.031 15.344 1 97.62 118 TYR B CA 1
ATOM 4935 C C . TYR B 1 118 ? 12.664 22.547 15.438 1 97.62 118 TYR B C 1
ATOM 4937 O O . TYR B 1 118 ? 13.234 21.969 14.508 1 97.62 118 TYR B O 1
ATOM 4945 N N . LEU B 1 119 ? 12.227 21.891 16.438 1 97 119 LEU B N 1
ATOM 4946 C CA . LEU B 1 119 ? 12.461 20.453 16.609 1 97 119 LEU B CA 1
ATOM 4947 C C . LEU B 1 119 ? 11.75 19.656 15.531 1 97 119 LEU B C 1
ATOM 4949 O O . LEU B 1 119 ? 12.27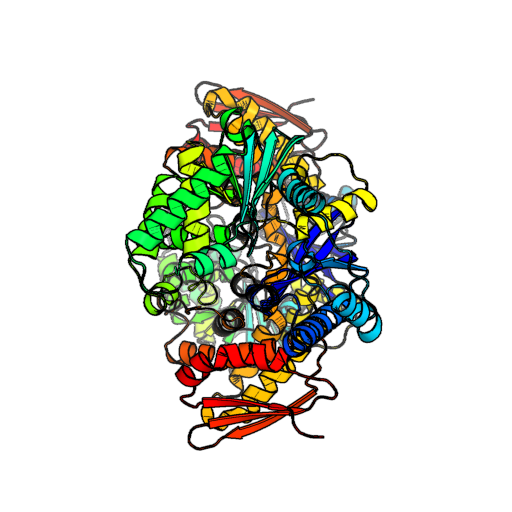3 18.625 15.07 1 97 119 LEU B O 1
ATOM 4953 N N . GLY B 1 120 ? 10.578 20.094 15.156 1 96.19 120 GLY B N 1
ATOM 4954 C CA . GLY B 1 120 ? 9.875 19.438 14.07 1 96.19 120 GLY B CA 1
ATOM 4955 C C . GLY B 1 120 ? 10.617 19.516 12.75 1 96.19 120 GLY B C 1
ATOM 4956 O O . GLY B 1 120 ? 10.672 18.531 12.008 1 96.19 120 GLY B O 1
ATOM 4957 N N . ILE B 1 121 ? 11.258 20.641 12.492 1 96.94 121 ILE B N 1
ATOM 4958 C CA . ILE B 1 121 ? 11.953 20.891 11.234 1 96.94 121 ILE B CA 1
ATOM 4959 C C . ILE B 1 121 ? 13.242 20.062 11.18 1 96.94 121 ILE B C 1
ATOM 4961 O O . ILE B 1 121 ? 13.453 19.312 10.234 1 96.94 121 ILE B O 1
ATOM 4965 N N . ILE B 1 122 ? 14.039 20.125 12.227 1 95.31 122 ILE B N 1
ATOM 4966 C CA . ILE B 1 122 ? 15.391 19.578 12.156 1 95.31 122 ILE B CA 1
ATOM 4967 C C . ILE B 1 122 ? 15.336 18.047 12.188 1 95.31 122 ILE B C 1
ATOM 4969 O O . ILE B 1 122 ? 16.312 17.375 11.852 1 95.31 122 ILE B O 1
ATOM 4973 N N . ASN B 1 123 ? 14.211 17.531 12.539 1 93.81 123 ASN B N 1
ATOM 4974 C CA . ASN B 1 123 ? 14.062 16.078 12.539 1 93.81 123 ASN B CA 1
ATOM 4975 C C . ASN B 1 123 ? 13.367 15.586 11.273 1 93.81 123 ASN B C 1
ATOM 4977 O O . ASN B 1 123 ? 13.156 14.383 11.109 1 93.81 123 ASN B O 1
ATOM 4981 N N . SER B 1 124 ? 13.109 16.5 10.344 1 94.5 124 SER B N 1
ATOM 4982 C CA . SER B 1 124 ? 12.328 16.031 9.203 1 94.5 124 SER B CA 1
ATOM 4983 C C . SER B 1 124 ? 12.906 16.562 7.891 1 94.5 124 SER B C 1
ATOM 4985 O O . SER B 1 124 ? 12.641 15.992 6.828 1 94.5 124 SER B O 1
ATOM 4987 N N . MET B 1 125 ? 13.633 17.641 7.945 1 93.94 125 MET B N 1
ATOM 4988 C CA . MET B 1 125 ? 14.18 18.188 6.707 1 93.94 125 MET B CA 1
ATOM 4989 C C . MET B 1 125 ? 15.562 18.766 6.938 1 93.94 125 MET B C 1
ATOM 4991 O O . MET B 1 125 ? 15.883 19.203 8.047 1 93.94 125 MET B O 1
ATOM 4995 N N . TYR B 1 126 ? 16.297 18.734 5.844 1 93.25 126 TYR B N 1
ATOM 4996 C CA . TYR B 1 126 ? 17.609 19.359 5.875 1 93.25 126 TYR B CA 1
ATOM 4997 C C . TYR B 1 126 ? 17.5 20.859 5.586 1 93.25 126 TYR B C 1
ATOM 4999 O O . TYR B 1 126 ? 16.672 21.281 4.777 1 93.25 126 TYR B O 1
ATOM 5007 N N . SER B 1 127 ? 18.281 21.562 6.336 1 91.94 127 SER B N 1
ATOM 5008 C CA . SER B 1 127 ? 18.297 23 6.129 1 91.94 127 SER B CA 1
ATOM 5009 C C . SER B 1 127 ? 19.719 23.531 6.035 1 91.94 127 SER B C 1
ATOM 5011 O O . SER B 1 127 ? 20.609 23.078 6.758 1 91.94 127 SER B O 1
ATOM 5013 N N . GLU B 1 128 ? 19.984 24.375 5.109 1 93.88 128 GLU B N 1
ATOM 5014 C CA . GLU B 1 128 ? 21.219 25.156 5.094 1 93.88 128 GLU B CA 1
ATOM 5015 C C . GLU B 1 128 ? 21.078 26.453 5.887 1 93.88 128 GLU B C 1
ATOM 5017 O O . GLU B 1 128 ? 21.266 26.453 7.105 1 93.88 128 GLU B O 1
ATOM 5022 N N . THR B 1 129 ? 20.75 27.516 5.309 1 97.44 129 THR B N 1
ATOM 5023 C CA . THR B 1 129 ? 20.281 28.734 5.949 1 97.44 129 THR B CA 1
ATOM 5024 C C . THR B 1 129 ? 18.844 29.062 5.512 1 97.44 129 THR B C 1
ATOM 5026 O O . THR B 1 129 ? 18.625 29.5 4.387 1 97.44 129 THR B O 1
ATOM 5029 N N . SER B 1 130 ? 17.953 28.812 6.465 1 98.31 130 SER B N 1
ATOM 5030 C CA . SER B 1 130 ? 16.531 28.953 6.117 1 98.31 130 SER B CA 1
ATOM 5031 C C . SER B 1 130 ? 15.82 29.891 7.09 1 98.31 130 SER B C 1
ATOM 5033 O O . SER B 1 130 ? 16.219 30 8.25 1 98.31 130 SER B O 1
ATOM 5035 N N . LEU B 1 131 ? 14.867 30.562 6.602 1 98.69 131 LEU B N 1
ATOM 5036 C CA . LEU B 1 131 ? 13.961 31.344 7.438 1 98.69 131 LEU B CA 1
ATOM 5037 C C . LEU B 1 131 ? 12.695 30.547 7.746 1 98.69 131 LEU B C 1
ATOM 5039 O O . LEU B 1 131 ? 11.938 30.203 6.836 1 98.69 131 LEU B O 1
ATOM 5043 N N . MET B 1 132 ? 12.516 30.172 8.961 1 98.56 132 MET B N 1
ATOM 5044 C CA . MET B 1 132 ? 11.281 29.531 9.406 1 98.56 132 MET B CA 1
ATOM 5045 C C . MET B 1 132 ? 10.148 30.531 9.516 1 98.56 132 MET B C 1
ATOM 5047 O O . MET B 1 132 ? 10.32 31.609 10.102 1 98.56 132 MET B O 1
ATOM 5051 N N . VAL B 1 133 ? 9.016 30.266 8.938 1 98.69 133 VAL B N 1
ATOM 5052 C CA . VAL B 1 133 ? 7.836 31.125 9.023 1 98.69 133 VAL B CA 1
ATOM 5053 C C . VAL B 1 133 ? 6.617 30.281 9.406 1 98.69 133 VAL B C 1
ATOM 5055 O O . VAL B 1 133 ? 6.203 29.406 8.648 1 98.69 133 VAL B O 1
ATOM 5058 N N . ASP B 1 134 ? 6.016 30.484 10.5 1 97.62 134 ASP B N 1
ATOM 5059 C CA . ASP B 1 134 ? 4.77 29.859 10.938 1 97.62 134 ASP B CA 1
ATOM 5060 C C . ASP B 1 134 ? 3.693 30.906 11.203 1 97.62 134 ASP B C 1
ATOM 5062 O O . ASP B 1 134 ? 3.744 31.625 12.203 1 97.62 134 ASP B O 1
ATOM 5066 N N . ILE B 1 135 ? 2.719 30.969 10.352 1 95.81 135 ILE B N 1
ATOM 5067 C CA . ILE B 1 135 ? 1.672 31.969 10.445 1 95.81 135 ILE B CA 1
ATOM 5068 C C . ILE B 1 135 ? 0.493 31.422 11.242 1 95.81 135 ILE B C 1
ATOM 5070 O O . ILE B 1 135 ? -0.251 30.562 10.75 1 95.81 135 ILE B O 1
ATOM 5074 N N . GLY B 1 136 ? 0.283 31.922 12.391 1 91.25 136 GLY B N 1
ATOM 5075 C CA . GLY B 1 136 ? -0.851 31.547 13.219 1 91.25 136 GLY B CA 1
ATOM 5076 C C . GLY B 1 136 ? -2.051 32.438 13.039 1 91.25 136 GLY B C 1
ATOM 5077 O O . GLY B 1 136 ? -2.18 33.125 12.016 1 91.25 136 GLY B O 1
ATOM 5078 N N . GLY B 1 137 ? -2.908 32.438 14 1 87.75 137 GLY B N 1
ATOM 5079 C CA . GLY B 1 137 ? -4.098 33.25 13.938 1 87.75 137 GLY B CA 1
ATOM 5080 C C . GLY B 1 137 ? -3.84 34.719 14.344 1 87.75 137 GLY B C 1
ATOM 5081 O O . GLY B 1 137 ? -4.375 35.625 13.727 1 87.75 137 GLY B O 1
ATOM 5082 N N . THR B 1 138 ? -3 34.812 15.367 1 90.56 138 THR B N 1
ATOM 5083 C CA . THR B 1 138 ? -2.809 36.188 15.891 1 90.56 138 THR B CA 1
ATOM 5084 C C . THR B 1 138 ? -1.324 36.531 15.961 1 90.56 138 THR B C 1
ATOM 5086 O O . THR B 1 138 ? -0.959 37.625 16.328 1 90.56 138 THR B O 1
ATOM 5089 N N . SER B 1 139 ? -0.517 35.594 15.633 1 93.38 139 SER B N 1
ATOM 5090 C CA . SER B 1 139 ? 0.925 35.812 15.664 1 93.38 139 SER B CA 1
ATOM 5091 C C . SER B 1 139 ? 1.622 35.031 14.547 1 93.38 139 SER B C 1
ATOM 5093 O O . SER B 1 139 ? 1.062 34.094 14 1 93.38 139 SER B O 1
ATOM 5095 N N . THR B 1 140 ? 2.795 35.469 14.164 1 96.94 140 THR B N 1
ATOM 5096 C CA . THR B 1 140 ? 3.664 34.781 13.203 1 96.94 140 THR B CA 1
ATOM 5097 C C . THR B 1 140 ? 5.062 34.594 13.789 1 96.94 140 THR B C 1
ATOM 5099 O O . THR B 1 140 ? 5.688 35.562 14.234 1 96.94 140 THR B O 1
ATOM 5102 N N . HIS B 1 141 ? 5.484 33.375 13.82 1 98.06 141 HIS B N 1
ATOM 5103 C CA . HIS B 1 141 ? 6.809 33.062 14.336 1 98.06 141 HIS B CA 1
ATOM 5104 C C . HIS B 1 141 ? 7.848 33.062 13.219 1 98.06 141 HIS B C 1
ATOM 5106 O O . HIS B 1 141 ? 7.605 32.5 12.148 1 98.06 141 HIS B O 1
ATOM 5112 N N . LEU B 1 142 ? 8.969 33.719 13.445 1 98.5 142 LEU B N 1
ATOM 5113 C CA . LEU B 1 142 ? 10.125 33.75 12.555 1 98.5 142 LEU B CA 1
ATOM 5114 C C . LEU B 1 142 ? 11.375 33.25 13.258 1 98.5 142 LEU B C 1
ATOM 5116 O O . LEU B 1 142 ? 11.57 33.5 14.453 1 98.5 142 LEU B O 1
ATOM 5120 N N . ALA B 1 143 ? 12.195 32.5 12.523 1 98.5 143 ALA B N 1
ATOM 5121 C CA . ALA B 1 143 ? 13.469 32.062 13.078 1 98.5 143 ALA B CA 1
ATOM 5122 C C . ALA B 1 143 ? 14.469 31.75 11.977 1 98.5 143 ALA B C 1
ATOM 5124 O O . ALA B 1 143 ? 14.086 31.438 10.844 1 98.5 143 ALA B O 1
ATOM 5125 N N . VAL B 1 144 ? 15.75 31.891 12.32 1 98.44 144 VAL B N 1
ATOM 5126 C CA . VAL B 1 144 ? 16.828 31.484 11.422 1 98.44 144 VAL B CA 1
ATOM 5127 C C . VAL B 1 144 ? 17.344 30.109 11.812 1 98.44 144 VAL B C 1
ATOM 5129 O O . VAL B 1 144 ? 17.766 29.891 12.945 1 98.44 144 VAL B O 1
ATOM 5132 N N . ILE B 1 145 ? 17.219 29.203 10.914 1 98 145 ILE B N 1
ATOM 5133 C CA . ILE B 1 145 ? 17.734 27.859 11.109 1 98 145 ILE B CA 1
ATOM 5134 C C . ILE B 1 145 ? 18.922 27.625 10.164 1 98 145 ILE B C 1
ATOM 5136 O O . ILE B 1 145 ? 18.766 27.672 8.945 1 98 145 ILE B O 1
ATOM 5140 N N . LYS B 1 146 ? 20.062 27.391 10.664 1 97.25 146 LYS B N 1
ATOM 5141 C CA . LYS B 1 146 ? 21.266 27.062 9.914 1 97.25 146 LYS B CA 1
ATOM 5142 C C . LYS B 1 146 ? 21.766 25.656 10.25 1 97.25 146 LYS B C 1
ATOM 5144 O O . LYS B 1 146 ? 22.328 25.438 11.328 1 97.25 146 LYS B O 1
ATOM 5149 N N . GLY B 1 147 ? 21.609 24.781 9.281 1 94.62 147 GLY B N 1
ATOM 5150 C CA . GLY B 1 147 ? 21.844 23.391 9.633 1 94.62 147 GLY B CA 1
ATOM 5151 C C . GLY B 1 147 ? 20.906 22.875 10.703 1 94.62 147 GLY B C 1
ATOM 5152 O O . GLY B 1 147 ? 19.688 22.859 10.516 1 94.62 147 GLY B O 1
ATOM 5153 N N . GLU B 1 148 ? 21.516 22.594 11.836 1 93.81 148 GLU B N 1
ATOM 5154 C CA . GLU B 1 148 ? 20.719 22.125 12.953 1 93.81 148 GLU B CA 1
ATOM 5155 C C . GLU B 1 148 ? 20.672 23.141 14.086 1 93.81 148 GLU B C 1
ATOM 5157 O O . GLU B 1 148 ? 20.25 22.828 15.203 1 93.81 148 GLU B O 1
ATOM 5162 N N . GLU B 1 149 ? 21 24.359 13.727 1 96.69 149 GLU B N 1
ATOM 5163 C CA . GLU B 1 149 ? 21.109 25.375 14.773 1 96.69 149 GLU B CA 1
ATOM 5164 C C . GLU B 1 149 ? 20 26.406 14.656 1 96.69 149 GLU B C 1
ATOM 5166 O O . GLU B 1 149 ? 19.656 26.844 13.547 1 96.69 149 GLU B O 1
ATOM 5171 N N . LEU B 1 150 ? 19.469 26.781 15.766 1 97.81 150 LEU B N 1
ATOM 5172 C CA . LEU B 1 150 ? 18.516 27.891 15.883 1 97.81 150 LEU B CA 1
ATOM 5173 C C . LEU B 1 150 ? 19.234 29.172 16.266 1 97.81 150 LEU B C 1
ATOM 5175 O O . LEU B 1 150 ? 19.672 29.328 17.406 1 97.81 150 LEU B O 1
ATOM 5179 N N . LEU B 1 151 ? 19.312 30.156 15.383 1 97.38 151 LEU B N 1
ATOM 5180 C CA . LEU B 1 151 ? 20.203 31.297 15.57 1 97.38 151 LEU B CA 1
ATOM 5181 C C . LEU B 1 151 ? 19.438 32.5 16.078 1 97.38 151 LEU B C 1
ATOM 5183 O O . LEU B 1 151 ? 19.891 33.188 16.984 1 97.38 151 LEU B O 1
ATOM 5187 N N . GLU B 1 152 ? 18.328 32.844 15.359 1 97.69 152 GLU B N 1
ATOM 5188 C CA . GLU B 1 152 ? 17.516 34 15.703 1 97.69 152 GLU B CA 1
ATOM 5189 C C . GLU B 1 152 ? 16.047 33.594 15.836 1 97.69 152 GLU B C 1
ATOM 5191 O O . GLU B 1 152 ? 15.609 32.594 15.273 1 97.69 152 GLU B O 1
ATOM 5196 N N . ARG B 1 153 ? 15.312 34.281 16.609 1 97.5 153 ARG B N 1
ATOM 5197 C CA . ARG B 1 153 ? 13.875 34.094 16.766 1 97.5 153 ARG B CA 1
ATOM 5198 C C . ARG B 1 153 ? 13.164 35.438 16.984 1 97.5 153 ARG B C 1
ATOM 5200 O O . ARG B 1 153 ? 13.719 36.344 17.578 1 97.5 153 ARG B O 1
ATOM 5207 N N . ALA B 1 154 ? 12.047 35.531 16.469 1 97.5 154 ALA B N 1
ATOM 5208 C CA . ALA B 1 154 ? 11.156 36.656 16.672 1 97.5 154 ALA B CA 1
ATOM 5209 C C . ALA B 1 154 ? 9.695 36.25 16.453 1 97.5 154 ALA B C 1
ATOM 5211 O O . ALA B 1 154 ? 9.406 35.312 15.727 1 97.5 154 ALA B O 1
ATOM 5212 N N . THR B 1 155 ? 8.812 36.875 17.172 1 97.38 155 THR B N 1
ATOM 5213 C CA . THR B 1 155 ? 7.375 36.719 16.953 1 97.38 155 THR B CA 1
ATOM 5214 C C . THR B 1 155 ? 6.738 38.094 16.641 1 97.38 155 THR B C 1
ATOM 5216 O O . THR B 1 155 ? 6.938 39.031 17.391 1 97.38 155 THR B O 1
ATOM 5219 N N . ILE B 1 156 ? 6.082 38.125 15.547 1 96.44 156 ILE B N 1
ATOM 5220 C CA . ILE B 1 156 ? 5.363 39.375 15.234 1 96.44 156 ILE B CA 1
ATOM 5221 C C . ILE B 1 156 ? 3.896 39.219 15.633 1 96.44 156 ILE B C 1
ATOM 5223 O O . ILE B 1 156 ? 3.311 38.156 15.477 1 96.44 156 ILE B O 1
ATOM 5227 N N . PRO B 1 157 ? 3.285 40.25 16.141 1 93.06 157 PRO B N 1
ATOM 5228 C CA . PRO B 1 157 ? 1.94 40.188 16.719 1 93.06 157 PRO B CA 1
ATOM 5229 C C . PRO B 1 157 ? 0.84 40.281 15.664 1 93.06 157 PRO B C 1
ATOM 5231 O O . PRO B 1 157 ? -0.153 41 15.859 1 93.06 157 PRO B O 1
ATOM 5234 N N . ILE B 1 158 ? 1.011 39.656 14.57 1 94 158 ILE B N 1
ATOM 5235 C CA . ILE B 1 158 ? -0.013 39.562 13.539 1 94 158 ILE B CA 1
ATOM 5236 C C . ILE B 1 158 ? -0.1 38.156 13 1 94 158 ILE B C 1
ATOM 5238 O O . ILE B 1 158 ? 0.917 37.469 12.867 1 94 158 ILE B O 1
ATOM 5242 N N . GLY B 1 159 ? -1.256 37.75 12.766 1 93.19 159 GLY B N 1
ATOM 5243 C CA . GLY B 1 159 ? -1.588 36.5 12.109 1 93.19 159 GLY B CA 1
ATOM 5244 C C . GLY B 1 159 ? -2.713 36.625 11.102 1 93.19 159 GLY B C 1
ATOM 5245 O O . GLY B 1 159 ? -3.088 37.719 10.727 1 93.19 159 GLY B O 1
ATOM 5246 N N . CYS B 1 160 ? -3.16 35.5 10.625 1 92.25 160 CYS B N 1
ATOM 5247 C CA . CYS B 1 160 ? -4.141 35.531 9.539 1 92.25 160 CYS B CA 1
ATOM 5248 C C . CYS B 1 160 ? -5.465 36.094 10.023 1 92.25 160 CYS B C 1
ATOM 5250 O O . CYS B 1 160 ? -6.152 36.781 9.281 1 92.25 160 CYS B O 1
ATOM 5252 N N . VAL B 1 161 ? -5.82 35.875 11.305 1 88.56 161 VAL B N 1
ATOM 5253 C CA . VAL B 1 161 ? -7.125 36.281 11.82 1 88.56 161 VAL B CA 1
ATOM 5254 C C . VAL B 1 161 ? -7.113 37.75 12.156 1 88.56 161 VAL B C 1
ATOM 5256 O O . VAL B 1 161 ? -7.934 38.531 11.648 1 88.56 161 VAL B O 1
ATOM 5259 N N . ASN B 1 162 ? -6.195 38.188 12.969 1 89.81 162 ASN B N 1
ATOM 5260 C CA . ASN B 1 162 ? -6.219 39.594 13.438 1 89.81 162 ASN B CA 1
ATOM 5261 C C . ASN B 1 162 ? -5.848 40.562 12.328 1 89.81 162 ASN B C 1
ATOM 5263 O O . ASN B 1 162 ? -6.371 41.656 12.266 1 89.81 162 ASN B O 1
ATOM 5267 N N . LEU B 1 163 ? -4.977 40.156 11.414 1 94 163 LEU B N 1
ATOM 5268 C CA . LEU B 1 163 ? -4.656 41.031 10.297 1 94 163 LEU B CA 1
ATOM 5269 C C . LEU B 1 163 ? -5.871 41.25 9.391 1 94 163 LEU B C 1
ATOM 5271 O O . LEU B 1 163 ? -6.148 42.375 8.953 1 94 163 LEU B O 1
ATOM 5275 N N . SER B 1 164 ? -6.551 40.156 9.102 1 93.38 164 SER B N 1
ATOM 5276 C CA . SER B 1 164 ? -7.738 40.219 8.258 1 93.38 164 SER B CA 1
ATOM 5277 C C . SER B 1 164 ? -8.812 41.094 8.891 1 93.38 164 SER B C 1
ATOM 5279 O O . SER B 1 164 ? -9.484 41.875 8.203 1 93.38 164 SER B O 1
ATOM 5281 N N . ASN B 1 165 ? -8.984 40.969 10.172 1 90.19 165 ASN B N 1
ATOM 5282 C CA . ASN B 1 165 ? -9.977 41.75 10.883 1 90.19 165 ASN B CA 1
ATOM 5283 C C . ASN B 1 165 ? -9.586 43.219 10.938 1 90.19 165 ASN B C 1
ATOM 5285 O O . ASN B 1 165 ? -10.422 44.125 10.711 1 90.19 165 ASN B O 1
ATOM 5289 N N . LYS B 1 166 ? -8.414 43.5 11.25 1 92.44 166 LYS B N 1
ATOM 5290 C CA . LYS B 1 166 ? -7.914 44.875 11.43 1 92.44 166 LYS B CA 1
ATOM 5291 C C . LYS B 1 166 ? -8.062 45.688 10.148 1 92.44 166 LYS B C 1
ATOM 5293 O O . LYS B 1 166 ? -8.391 46.875 10.203 1 92.44 166 LYS B O 1
ATOM 5298 N N . PHE B 1 167 ? -7.883 45.094 9.008 1 96 167 PHE B N 1
ATOM 5299 C CA . PHE B 1 167 ? -7.863 45.844 7.758 1 96 167 PHE B CA 1
ATOM 5300 C C . PHE B 1 167 ? -9.039 45.438 6.871 1 96 167 PHE B C 1
ATOM 5302 O O . PHE B 1 167 ? -9.039 45.75 5.672 1 96 167 PHE B O 1
ATOM 5309 N N . SER B 1 168 ? -10.031 44.688 7.379 1 93.88 168 SER B N 1
ATOM 5310 C CA . SER B 1 168 ? -11.266 44.312 6.695 1 93.88 168 SER B CA 1
ATOM 5311 C C . SER B 1 168 ? -10.977 43.531 5.41 1 93.88 168 SER B C 1
ATOM 5313 O O . SER B 1 168 ? -11.453 43.906 4.336 1 93.88 168 SER B O 1
ATOM 5315 N N . LEU B 1 169 ? -10.305 42.469 5.578 1 93.94 169 LEU B N 1
ATOM 5316 C CA . LEU B 1 169 ? -9.883 41.656 4.43 1 93.94 169 LEU B CA 1
ATOM 5317 C C . LEU B 1 169 ? -10.766 40.438 4.277 1 93.94 169 LEU B C 1
ATOM 5319 O O . LEU B 1 169 ? -10.406 39.469 3.566 1 93.94 169 LEU B O 1
ATOM 5323 N N . ARG B 1 170 ? -11.859 40.312 4.887 1 91.81 170 ARG B N 1
ATOM 5324 C CA . ARG B 1 170 ? -12.688 39.125 4.973 1 91.81 170 ARG B CA 1
ATOM 5325 C C . ARG B 1 170 ? -13.461 38.906 3.678 1 91.81 170 ARG B C 1
ATOM 5327 O O . ARG B 1 170 ? -13.648 37.781 3.246 1 91.81 170 ARG B O 1
ATOM 5334 N N . ASP B 1 171 ? -13.875 39.906 3.068 1 94.19 171 ASP B N 1
ATOM 5335 C CA . ASP B 1 171 ? -14.742 39.781 1.901 1 94.19 171 ASP B CA 1
ATOM 5336 C C . ASP B 1 171 ? -14.203 40.625 0.731 1 94.19 171 ASP B C 1
ATOM 5338 O O . ASP B 1 171 ? -13.086 40.375 0.267 1 94.19 171 ASP B O 1
ATOM 5342 N N . ILE B 1 172 ? -14.992 41.625 0.339 1 92.69 172 ILE B N 1
ATOM 5343 C CA . ILE B 1 172 ? -14.508 42.469 -0.737 1 92.69 172 ILE B CA 1
ATOM 5344 C C . ILE B 1 172 ? -13.414 43.406 -0.211 1 92.69 172 ILE B C 1
ATOM 5346 O O . ILE B 1 172 ? -13.562 44 0.854 1 92.69 172 ILE B O 1
ATOM 5350 N N . ILE B 1 173 ? -12.391 43.438 -0.958 1 92.44 173 ILE B N 1
ATOM 5351 C CA . ILE B 1 173 ? -11.219 44.156 -0.496 1 92.44 173 ILE B CA 1
ATOM 5352 C C . ILE B 1 173 ? -11.016 45.406 -1.359 1 92.44 173 ILE B C 1
ATOM 5354 O O . ILE B 1 173 ? -10.992 45.312 -2.59 1 92.44 173 ILE B O 1
ATOM 5358 N N . THR B 1 174 ? -10.852 46.531 -0.709 1 92.81 174 THR B N 1
ATOM 5359 C CA . THR B 1 174 ? -10.516 47.75 -1.421 1 92.81 174 THR B CA 1
ATOM 5360 C C . THR B 1 174 ? -9.008 47.906 -1.557 1 92.81 174 THR B C 1
ATOM 5362 O O . THR B 1 174 ? -8.242 47.281 -0.796 1 92.81 174 THR B O 1
ATOM 5365 N N . TYR B 1 175 ? -8.648 48.625 -2.504 1 92.69 175 TYR B N 1
ATOM 5366 C CA . TYR B 1 175 ? -7.23 48.938 -2.717 1 92.69 175 TYR B CA 1
ATOM 5367 C C . TYR B 1 175 ? -6.594 49.5 -1.454 1 92.69 175 TYR B C 1
ATOM 5369 O O . TYR B 1 175 ? -5.488 49.094 -1.077 1 92.69 175 TYR B O 1
ATOM 5377 N N . ASP B 1 176 ? -7.246 50.344 -0.792 1 94.69 176 ASP B N 1
ATOM 5378 C CA . ASP B 1 176 ? -6.723 51 0.395 1 94.69 176 ASP B CA 1
ATOM 5379 C C . ASP B 1 176 ? -6.508 50 1.535 1 94.69 176 ASP B C 1
ATOM 5381 O O . ASP B 1 176 ? -5.496 50.094 2.24 1 94.69 176 ASP B O 1
ATOM 5385 N N . ASN B 1 177 ? -7.438 49.188 1.733 1 95.62 177 ASN B N 1
ATOM 5386 C CA . ASN B 1 177 ? -7.32 48.188 2.789 1 95.62 177 ASN B CA 1
ATOM 5387 C C . ASN B 1 177 ? -6.133 47.25 2.553 1 95.62 177 ASN B C 1
ATOM 5389 O O . ASN B 1 177 ? -5.383 46.938 3.48 1 95.62 177 ASN B O 1
ATOM 5393 N N . ALA B 1 178 ? -6.023 46.875 1.285 1 95.56 178 ALA B N 1
ATOM 5394 C CA . ALA B 1 178 ? -4.926 45.969 0.933 1 95.56 178 ALA B CA 1
ATOM 5395 C C . ALA B 1 178 ? -3.576 46.656 1.111 1 95.56 178 ALA B C 1
ATOM 5397 O O . ALA B 1 178 ? -2.641 46.062 1.66 1 95.56 178 ALA B O 1
ATOM 5398 N N . GLU B 1 179 ? -3.492 47.844 0.668 1 96.12 179 GLU B N 1
ATOM 5399 C CA . GLU B 1 179 ? -2.234 48.562 0.741 1 96.12 179 GLU B CA 1
ATOM 5400 C C . GLU B 1 179 ? -1.874 48.906 2.186 1 96.12 179 GLU B C 1
ATOM 5402 O O . GLU B 1 179 ? -0.7 48.875 2.562 1 96.12 179 GLU B O 1
ATOM 5407 N N . SER B 1 180 ? -2.807 49.25 2.967 1 97.56 180 SER B N 1
ATOM 5408 C CA . SER B 1 180 ? -2.572 49.531 4.379 1 97.56 180 SER B CA 1
ATOM 5409 C C . SER B 1 180 ? -2.066 48.312 5.117 1 97.56 180 SER B C 1
ATOM 5411 O O . SER B 1 180 ? -1.184 48.406 5.973 1 97.56 180 SER B O 1
ATOM 5413 N N . ALA B 1 181 ? -2.662 47.219 4.805 1 97.81 181 ALA B N 1
ATOM 5414 C CA . ALA B 1 181 ? -2.207 45.969 5.402 1 97.81 181 ALA B CA 1
ATOM 5415 C C . ALA B 1 181 ? -0.763 45.656 5.012 1 97.81 181 ALA B C 1
ATOM 5417 O O . ALA B 1 181 ? 0.043 45.281 5.852 1 97.81 181 ALA B O 1
ATOM 5418 N N . ASN B 1 182 ? -0.451 45.844 3.701 1 97.69 182 ASN B N 1
ATOM 5419 C CA . ASN B 1 182 ? 0.906 45.625 3.213 1 97.69 182 ASN B CA 1
ATOM 5420 C C . ASN B 1 182 ? 1.915 46.5 3.951 1 97.69 182 ASN B C 1
ATOM 5422 O O . ASN B 1 182 ? 2.947 46 4.414 1 97.69 182 ASN B O 1
ATOM 5426 N N . GLU B 1 183 ? 1.555 47.719 4.07 1 97.75 183 GLU B N 1
ATOM 5427 C CA . GLU B 1 183 ? 2.445 48.688 4.723 1 97.75 183 GLU B CA 1
ATOM 5428 C C . GLU B 1 183 ? 2.623 48.344 6.199 1 97.75 183 GLU B C 1
ATOM 5430 O O . GLU B 1 183 ? 3.725 48.469 6.742 1 97.75 183 GLU B O 1
ATOM 5435 N N . PHE B 1 184 ? 1.564 48 6.82 1 98 184 PHE B N 1
ATOM 5436 C CA . PHE B 1 184 ? 1.596 47.656 8.234 1 98 184 PHE B CA 1
ATOM 5437 C C . PHE B 1 184 ? 2.555 46.5 8.484 1 98 184 PHE B C 1
ATOM 5439 O O . PHE B 1 184 ? 3.395 46.562 9.383 1 98 184 PHE B O 1
ATOM 5446 N N . VAL B 1 185 ? 2.449 45.438 7.66 1 98.25 185 VAL B N 1
ATOM 5447 C CA . VAL B 1 185 ? 3.303 44.281 7.797 1 98.25 185 VAL B CA 1
ATOM 5448 C C . VAL B 1 185 ? 4.758 44.656 7.531 1 98.25 185 VAL B C 1
ATOM 5450 O O . VAL B 1 185 ? 5.66 44.219 8.258 1 98.25 185 VAL B O 1
ATOM 5453 N N . GLU B 1 186 ? 5.012 45.406 6.52 1 97.31 186 GLU B N 1
ATOM 5454 C CA . GLU B 1 186 ? 6.363 45.812 6.16 1 97.31 186 GLU B CA 1
ATOM 5455 C C . GLU B 1 186 ? 7.023 46.594 7.297 1 97.31 186 GLU B C 1
ATOM 5457 O O . GLU B 1 186 ? 8.219 46.406 7.562 1 97.31 186 GLU B O 1
ATOM 5462 N N . ASN B 1 187 ? 6.23 47.438 7.902 1 97.81 187 ASN B N 1
ATOM 5463 C CA . ASN B 1 187 ? 6.754 48.219 9.008 1 97.81 187 ASN B CA 1
ATOM 5464 C C . ASN B 1 187 ? 7.164 47.344 10.188 1 97.81 187 ASN B C 1
ATOM 5466 O O . ASN B 1 187 ? 8.156 47.625 10.859 1 97.81 187 ASN B O 1
ATOM 5470 N N . ILE B 1 188 ? 6.402 46.344 10.422 1 97.88 188 ILE B N 1
ATOM 5471 C CA . ILE B 1 188 ? 6.723 45.406 11.5 1 97.88 188 ILE B CA 1
ATOM 5472 C C . ILE B 1 188 ? 8.008 44.656 11.164 1 97.88 188 ILE B C 1
ATOM 5474 O O . ILE B 1 188 ? 8.852 44.438 12.039 1 97.88 188 ILE B O 1
ATOM 5478 N N . LEU B 1 189 ? 8.211 44.25 9.906 1 97.94 189 LEU B N 1
ATOM 5479 C CA . LEU B 1 189 ? 9.375 43.5 9.477 1 97.94 189 LEU B CA 1
ATOM 5480 C C . LEU B 1 189 ? 10.648 44.344 9.609 1 97.94 189 LEU B C 1
ATOM 5482 O O . LEU B 1 189 ? 11.719 43.812 9.906 1 97.94 189 LEU B O 1
ATOM 5486 N N . LYS B 1 190 ? 10.523 45.625 9.445 1 97 190 LYS B N 1
ATOM 5487 C CA . LYS B 1 190 ? 11.664 46.531 9.539 1 97 190 LYS B CA 1
ATOM 5488 C C . LYS B 1 190 ? 12.227 46.562 10.953 1 97 190 LYS B C 1
ATOM 5490 O O . LYS B 1 190 ? 13.398 46.906 11.164 1 97 190 LYS B O 1
ATOM 5495 N N . GLU B 1 191 ? 11.375 46.156 11.867 1 96.81 191 GLU B N 1
ATOM 5496 C CA . GLU B 1 191 ? 11.781 46.156 13.273 1 96.81 191 GLU B CA 1
ATOM 5497 C C . GLU B 1 191 ? 12.578 44.906 13.625 1 96.81 191 GLU B C 1
ATOM 5499 O O . GLU B 1 191 ? 13.07 44.781 14.75 1 96.81 191 GLU B O 1
ATOM 5504 N N . ILE B 1 192 ? 12.781 44.031 12.742 1 97.56 192 ILE B N 1
ATOM 5505 C CA . ILE B 1 192 ? 13.555 42.812 12.945 1 97.56 192 ILE B CA 1
ATOM 5506 C C . ILE B 1 192 ? 14.82 42.875 12.102 1 97.56 192 ILE B C 1
ATOM 5508 O O . ILE B 1 192 ? 14.875 42.281 11.016 1 97.56 192 ILE B O 1
ATOM 5512 N N . PRO B 1 193 ? 15.867 43.406 12.57 1 95 193 PRO B N 1
ATOM 5513 C CA . PRO B 1 193 ? 17.047 43.719 11.758 1 95 193 PRO B CA 1
ATOM 5514 C C . PRO B 1 193 ? 17.719 42.469 11.203 1 95 193 PRO B C 1
ATOM 5516 O O . PRO B 1 193 ? 18.281 42.5 10.102 1 95 193 PRO B O 1
ATOM 5519 N N . TRP B 1 194 ? 17.625 41.344 11.922 1 96.19 194 TRP B N 1
ATOM 5520 C CA . TRP B 1 194 ? 18.375 40.156 11.5 1 96.19 194 TRP B CA 1
ATOM 5521 C C . TRP B 1 194 ? 17.766 39.531 10.25 1 96.19 194 TRP B C 1
ATOM 5523 O O . TRP B 1 194 ? 18.359 38.656 9.609 1 96.19 194 TRP B O 1
ATOM 5533 N N . LEU B 1 195 ? 16.625 39.969 9.844 1 97.12 195 LEU B N 1
ATOM 5534 C CA . LEU B 1 195 ? 16 39.469 8.617 1 97.12 195 LEU B CA 1
ATOM 5535 C C . LEU B 1 195 ? 16.844 39.812 7.398 1 97.12 195 LEU B C 1
ATOM 5537 O O . LEU B 1 195 ? 16.766 39.125 6.367 1 97.12 195 LEU B O 1
ATOM 5541 N N . LYS B 1 196 ? 17.625 40.875 7.477 1 95.19 196 LYS B N 1
ATOM 5542 C CA . LYS B 1 196 ? 18.453 41.312 6.359 1 95.19 196 LYS B CA 1
ATOM 5543 C C . LYS B 1 196 ? 19.922 40.938 6.578 1 95.19 196 LYS B C 1
ATOM 5545 O O . LYS B 1 196 ? 20.766 41.219 5.727 1 95.19 196 LYS B O 1
ATOM 5550 N N . LYS B 1 197 ? 20.172 40.281 7.645 1 93.88 197 LYS B N 1
ATOM 5551 C CA . LYS B 1 197 ? 21.531 39.938 8.008 1 93.88 197 LYS B CA 1
ATOM 5552 C C . LYS B 1 197 ? 21.969 38.656 7.328 1 93.88 197 LYS B C 1
ATOM 5554 O O . LYS B 1 197 ? 23.156 38.438 7.09 1 93.88 197 LYS B O 1
ATOM 5559 N N . TYR B 1 198 ? 21.047 37.812 7.039 1 93.88 198 TYR B N 1
ATOM 5560 C CA . TYR B 1 198 ? 21.391 36.469 6.539 1 93.88 198 TYR B CA 1
ATOM 5561 C C . TYR B 1 198 ? 21.031 36.344 5.066 1 93.88 198 TYR B C 1
ATOM 5563 O O . TYR B 1 198 ? 20.109 37 4.582 1 93.88 198 TYR B O 1
ATOM 5571 N N . GLU B 1 199 ? 21.812 35.625 4.391 1 94.25 199 GLU B N 1
ATOM 5572 C CA . GLU B 1 199 ? 21.438 35.156 3.059 1 94.25 199 GLU B CA 1
ATOM 5573 C C . GLU B 1 199 ? 20.688 33.844 3.127 1 94.25 199 GLU B C 1
ATOM 5575 O O . GLU B 1 199 ? 21.297 32.781 3.219 1 94.25 199 GLU B O 1
ATOM 5580 N N . PHE B 1 200 ? 19.438 33.938 2.932 1 96.94 200 PHE B N 1
ATOM 5581 C CA . PHE B 1 200 ? 18.609 32.75 3.104 1 96.94 200 PHE B CA 1
ATOM 5582 C C . PHE B 1 200 ? 18.531 31.953 1.812 1 96.94 200 PHE B C 1
ATOM 5584 O O . PHE B 1 200 ? 18.375 32.531 0.729 1 96.94 200 PHE B O 1
ATOM 5591 N N . HIS B 1 201 ? 18.609 30.656 1.971 1 96.38 201 HIS B N 1
ATOM 5592 C CA . HIS B 1 201 ? 18.422 29.75 0.848 1 96.38 201 HIS B CA 1
ATOM 5593 C C . HIS B 1 201 ? 16.938 29.594 0.521 1 96.38 201 HIS B C 1
ATOM 5595 O O . HIS B 1 201 ? 16.562 29.422 -0.645 1 96.38 201 HIS B O 1
ATOM 5601 N N . ASN B 1 202 ? 16.141 29.547 1.539 1 97.94 202 ASN B N 1
ATOM 5602 C CA . ASN B 1 202 ? 14.695 29.391 1.358 1 97.94 202 ASN B CA 1
ATOM 5603 C C . ASN B 1 202 ? 13.93 29.766 2.623 1 97.94 202 ASN B C 1
ATOM 5605 O O . ASN B 1 202 ? 14.531 30.016 3.668 1 97.94 202 ASN B O 1
ATOM 5609 N N . ILE B 1 203 ? 12.656 29.875 2.475 1 98.38 203 ILE B N 1
ATOM 5610 C CA . ILE B 1 203 ? 11.719 29.922 3.594 1 98.38 203 ILE B CA 1
ATOM 5611 C C . ILE B 1 203 ? 11.195 28.516 3.877 1 98.38 203 ILE B C 1
ATOM 5613 O O . ILE B 1 203 ? 10.812 27.797 2.955 1 98.38 203 ILE B O 1
ATOM 5617 N N . ILE B 1 204 ? 11.281 28.078 5.094 1 98.38 204 ILE B N 1
ATOM 5618 C CA . ILE B 1 204 ? 10.555 26.891 5.539 1 98.38 204 ILE B CA 1
ATOM 5619 C C . ILE B 1 204 ? 9.227 27.312 6.168 1 98.38 204 ILE B C 1
ATOM 5621 O O . ILE B 1 204 ? 9.203 27.859 7.273 1 98.38 204 ILE B O 1
ATOM 5625 N N . GLY B 1 205 ? 8.188 27.078 5.426 1 98.19 205 GLY B N 1
ATOM 5626 C CA . GLY B 1 205 ? 6.859 27.469 5.883 1 98.19 205 GLY B CA 1
ATOM 5627 C C . GLY B 1 205 ? 6.145 26.359 6.641 1 98.19 205 GLY B C 1
ATOM 5628 O O . GLY B 1 205 ? 6.273 25.188 6.305 1 98.19 205 GLY B O 1
ATOM 5629 N N . LEU B 1 206 ? 5.363 26.719 7.602 1 96.31 206 LEU B N 1
ATOM 5630 C CA . LEU B 1 206 ? 4.59 25.797 8.43 1 96.31 206 LEU B CA 1
ATOM 5631 C C . LEU B 1 206 ? 3.191 26.344 8.688 1 96.31 206 LEU B C 1
ATOM 5633 O O . LEU B 1 206 ? 2.934 27.531 8.469 1 96.31 206 LEU B O 1
ATOM 5637 N N . GLY B 1 207 ? 2.385 25.406 9.195 1 91.56 207 GLY B N 1
ATOM 5638 C CA . GLY B 1 207 ? 1.072 25.812 9.656 1 91.56 207 GLY B CA 1
ATOM 5639 C C . GLY B 1 207 ? -0.02 25.609 8.625 1 91.56 207 GLY B C 1
ATOM 5640 O O . GLY B 1 207 ? 0.266 25.312 7.457 1 91.56 207 GLY B O 1
ATOM 5641 N N . GLY B 1 208 ? -1.205 25.828 9.086 1 90.88 208 GLY B N 1
ATOM 5642 C CA . GLY B 1 208 ? -2.367 25.562 8.25 1 90.88 208 GLY B CA 1
ATOM 5643 C C . GLY B 1 208 ? -2.486 26.5 7.07 1 90.88 208 GLY B C 1
ATOM 5644 O O . GLY B 1 208 ? -2.908 26.109 5.984 1 90.88 208 GLY B O 1
ATOM 5645 N N . SER B 1 209 ? -2.094 27.75 7.297 1 92.88 209 SER B N 1
ATOM 5646 C CA . SER B 1 209 ? -2.209 28.75 6.238 1 92.88 209 SER B CA 1
ATOM 5647 C C . SER B 1 209 ? -1.282 28.422 5.07 1 92.88 209 SER B C 1
ATOM 5649 O O . SER B 1 209 ? -1.722 28.375 3.922 1 92.88 209 SER B O 1
ATOM 5651 N N . ILE B 1 210 ? -0.038 28.172 5.359 1 96.44 210 ILE B N 1
ATOM 5652 C CA . ILE B 1 210 ? 0.925 27.906 4.297 1 96.44 210 ILE B CA 1
ATOM 5653 C C . ILE B 1 210 ? 0.603 26.562 3.641 1 96.44 210 ILE B C 1
ATOM 5655 O O . ILE B 1 210 ? 0.756 26.406 2.428 1 96.44 210 ILE B O 1
ATOM 5659 N N . ARG B 1 211 ? 0.153 25.656 4.402 1 95.75 211 ARG B N 1
ATOM 5660 C CA . ARG B 1 211 ? -0.274 24.375 3.852 1 95.75 211 ARG B CA 1
ATOM 5661 C C . ARG B 1 211 ? -1.391 24.562 2.83 1 95.75 211 ARG B C 1
ATOM 5663 O O . ARG B 1 211 ? -1.4 23.906 1.786 1 95.75 211 ARG B O 1
ATOM 5670 N N . ASN B 1 212 ? -2.322 25.406 3.166 1 95.44 212 ASN B N 1
ATOM 5671 C CA . ASN B 1 212 ? -3.43 25.672 2.252 1 95.44 212 ASN B CA 1
ATOM 5672 C C . ASN B 1 212 ? -2.951 26.375 0.983 1 95.44 212 ASN B C 1
ATOM 5674 O O . ASN B 1 212 ? -3.426 26.078 -0.113 1 95.44 212 ASN B O 1
ATOM 5678 N N . LEU B 1 213 ? -2.053 27.312 1.136 1 97.06 213 LEU B N 1
ATOM 5679 C CA . LEU B 1 213 ? -1.497 27.984 -0.03 1 97.06 213 LEU B CA 1
ATOM 5680 C C . LEU B 1 213 ? -0.793 27 -0.952 1 97.06 213 LEU B C 1
ATOM 5682 O O . LEU B 1 213 ? -0.944 27.062 -2.174 1 97.06 213 LEU B O 1
ATOM 5686 N N . CYS B 1 214 ? -0.073 26.078 -0.343 1 97.25 214 CYS B N 1
ATOM 5687 C CA . CYS B 1 214 ? 0.613 25.062 -1.116 1 97.25 214 CYS B CA 1
ATOM 5688 C C . CYS B 1 214 ? -0.387 24.156 -1.837 1 97.25 214 CYS B C 1
ATOM 5690 O O . CYS B 1 214 ? -0.162 23.766 -2.984 1 97.25 214 CYS B O 1
ATOM 5692 N N . LYS B 1 215 ? -1.449 23.859 -1.136 1 96.31 215 LYS B N 1
ATOM 5693 C CA . LYS B 1 215 ? -2.477 23.016 -1.747 1 96.31 215 LYS B CA 1
ATOM 5694 C C . LYS B 1 215 ? -3.111 23.719 -2.947 1 96.31 215 LYS B C 1
ATOM 5696 O O . LYS B 1 215 ? -3.346 23.094 -3.982 1 96.31 215 LYS B O 1
ATOM 5701 N N . VAL B 1 216 ? -3.395 24.984 -2.822 1 96.94 216 VAL B N 1
ATOM 5702 C CA . VAL B 1 216 ? -3.939 25.781 -3.918 1 96.94 216 VAL B CA 1
ATOM 5703 C C . VAL B 1 216 ? -2.965 25.781 -5.094 1 96.94 216 VAL B C 1
ATOM 5705 O O . VAL B 1 216 ? -3.367 25.578 -6.242 1 96.94 216 VAL B O 1
ATOM 5708 N N . ASP B 1 217 ? -1.758 25.969 -4.789 1 97.31 217 ASP B N 1
ATOM 5709 C CA . ASP B 1 217 ? -0.738 26 -5.832 1 97.31 217 ASP B CA 1
ATOM 5710 C C . ASP B 1 217 ? -0.619 24.656 -6.535 1 97.31 217 ASP B C 1
ATOM 5712 O O . ASP B 1 217 ? -0.482 24.594 -7.758 1 97.31 217 ASP B O 1
ATOM 5716 N N . ARG B 1 218 ? -0.623 23.578 -5.785 1 95.88 218 ARG B N 1
ATOM 5717 C CA . ARG B 1 218 ? -0.544 22.25 -6.355 1 95.88 218 ARG B CA 1
ATOM 5718 C C . ARG B 1 218 ? -1.707 21.984 -7.305 1 95.88 218 ARG B C 1
ATOM 5720 O O . ARG B 1 218 ? -1.525 21.375 -8.367 1 95.88 218 ARG B O 1
ATOM 5727 N N . ARG B 1 219 ? -2.855 22.406 -6.906 1 95 219 ARG B N 1
ATOM 5728 C CA . ARG B 1 219 ? -4.035 22.234 -7.746 1 95 219 ARG B CA 1
ATOM 5729 C C . ARG B 1 219 ? -3.922 23.047 -9.031 1 95 219 ARG B C 1
ATOM 5731 O O . ARG B 1 219 ? -4.25 22.562 -10.109 1 95 219 ARG B O 1
ATOM 5738 N N . LYS B 1 220 ? -3.479 24.219 -8.906 1 94.75 220 LYS B N 1
ATOM 5739 C CA . LYS B 1 220 ? -3.312 25.109 -10.055 1 94.75 220 LYS B CA 1
ATOM 5740 C C . LYS B 1 220 ? -2.324 24.516 -11.062 1 94.75 220 LYS B C 1
ATOM 5742 O O . LYS B 1 220 ? -2.504 24.656 -12.273 1 94.75 220 LYS B O 1
ATOM 5747 N N . LYS B 1 221 ? -1.366 23.891 -10.523 1 94.88 221 LYS B N 1
ATOM 5748 C CA . LYS B 1 221 ? -0.299 23.359 -11.367 1 94.88 221 LYS B CA 1
ATOM 5749 C C . LYS B 1 221 ? -0.573 21.922 -11.766 1 94.88 221 LYS B C 1
ATOM 5751 O O . LYS B 1 221 ? 0.232 21.297 -12.469 1 94.88 221 LYS B O 1
ATOM 5756 N N . HIS B 1 222 ? -1.642 21.344 -11.273 1 93.31 222 HIS B N 1
ATOM 5757 C CA . HIS B 1 222 ? -1.937 19.922 -11.484 1 93.31 222 HIS B CA 1
ATOM 5758 C C . HIS B 1 222 ? -0.763 19.047 -11.055 1 93.31 222 HIS B C 1
ATOM 5760 O O . HIS B 1 222 ? -0.325 18.188 -11.812 1 93.31 222 HIS B O 1
ATOM 5766 N N . TYR B 1 223 ? -0.269 19.453 -9.938 1 94.31 223 TYR B N 1
ATOM 5767 C CA . TYR B 1 223 ? 0.876 18.734 -9.391 1 94.31 223 TYR B CA 1
ATOM 5768 C C . TYR B 1 223 ? 0.549 17.266 -9.195 1 94.31 223 TYR B C 1
ATOM 5770 O O . TYR B 1 223 ? -0.494 16.922 -8.633 1 94.31 223 TYR B O 1
ATOM 5778 N N . PRO B 1 224 ? 1.393 16.328 -9.617 1 92.81 224 PRO B N 1
ATOM 5779 C CA . PRO B 1 224 ? 1.014 14.922 -9.711 1 92.81 224 PRO B CA 1
ATOM 5780 C C . PRO B 1 224 ? 1.119 14.195 -8.375 1 92.81 224 PRO B C 1
ATOM 5782 O O . PRO B 1 224 ? 0.613 13.078 -8.234 1 92.81 224 PRO B O 1
ATOM 5785 N N . LEU B 1 225 ? 1.73 14.719 -7.383 1 90.94 225 LEU B N 1
ATOM 5786 C CA . LEU B 1 225 ? 1.886 14.07 -6.086 1 90.94 225 LEU B CA 1
ATOM 5787 C C . LEU B 1 225 ? 1.006 14.734 -5.031 1 90.94 225 LEU B C 1
ATOM 5789 O O . LEU B 1 225 ? 0.863 15.961 -5.023 1 90.94 225 LEU B O 1
ATOM 5793 N N . ASP B 1 226 ? 0.439 13.93 -4.246 1 86.31 226 ASP B N 1
ATOM 5794 C CA . ASP B 1 226 ? -0.327 14.461 -3.121 1 86.31 226 ASP B CA 1
ATOM 5795 C C . ASP B 1 226 ? 0.49 14.422 -1.831 1 86.31 226 ASP B C 1
ATOM 5797 O O . ASP B 1 226 ? 0.091 13.781 -0.857 1 86.31 226 ASP B O 1
ATOM 5801 N N . LEU B 1 227 ? 1.611 15.062 -1.87 1 89.44 227 LEU B N 1
ATOM 5802 C CA . LEU B 1 227 ? 2.533 15.219 -0.749 1 89.44 227 LEU B CA 1
ATOM 5803 C C . LEU B 1 227 ? 2.748 16.688 -0.42 1 89.44 227 LEU B C 1
ATOM 5805 O O . LEU B 1 227 ? 3.021 17.5 -1.312 1 89.44 227 LEU B O 1
ATOM 5809 N N . SER B 1 228 ? 2.561 17 0.816 1 92.44 228 SER B N 1
ATOM 5810 C CA . SER B 1 228 ? 2.697 18.391 1.229 1 92.44 228 SER B CA 1
ATOM 5811 C C . SER B 1 228 ? 4.121 18.688 1.689 1 92.44 228 SER B C 1
ATOM 5813 O O . SER B 1 228 ? 4.695 19.719 1.312 1 92.44 228 SER B O 1
ATOM 5815 N N . HIS B 1 229 ? 4.68 17.75 2.471 1 95.56 229 HIS B N 1
ATOM 5816 C CA . HIS B 1 229 ? 6.012 17.969 3.018 1 95.56 229 HIS B CA 1
ATOM 5817 C C . HIS B 1 229 ? 7.051 18.094 1.908 1 95.56 229 HIS B C 1
ATOM 5819 O O . HIS B 1 229 ? 7.066 17.281 0.978 1 95.56 229 HIS B O 1
ATOM 5825 N N . ASN B 1 230 ? 7.82 19.141 1.885 1 95.94 230 ASN B N 1
ATOM 5826 C CA . ASN B 1 230 ? 8.906 19.422 0.95 1 95.94 230 ASN B CA 1
ATOM 5827 C C . ASN B 1 230 ? 8.383 19.969 -0.374 1 95.94 230 ASN B C 1
ATOM 5829 O O . ASN B 1 230 ? 9.148 20.156 -1.324 1 95.94 230 ASN B O 1
ATOM 5833 N N . TYR B 1 231 ? 7.105 20.219 -0.473 1 96.75 231 TYR B N 1
ATOM 5834 C CA . TYR B 1 231 ? 6.629 20.953 -1.641 1 96.75 231 TYR B CA 1
ATOM 5835 C C . TYR B 1 231 ? 7.152 22.391 -1.642 1 96.75 231 TYR B C 1
ATOM 5837 O O . TYR B 1 231 ? 7.215 23.031 -0.593 1 96.75 231 TYR B O 1
ATOM 5845 N N . SER B 1 232 ? 7.477 22.875 -2.795 1 96.5 232 SER B N 1
ATOM 5846 C CA . SER B 1 232 ? 8.062 24.203 -2.865 1 96.5 232 SER B CA 1
ATOM 5847 C C . SER B 1 232 ? 7.309 25.094 -3.844 1 96.5 232 SER B C 1
ATOM 5849 O O . SER B 1 232 ? 6.867 24.625 -4.898 1 96.5 232 SER B O 1
ATOM 5851 N N . MET B 1 233 ? 7.129 26.266 -3.414 1 97.5 233 MET B N 1
ATOM 5852 C CA . MET B 1 233 ? 6.641 27.359 -4.25 1 97.5 233 MET B CA 1
ATOM 5853 C C . MET B 1 233 ? 7.723 28.406 -4.469 1 97.5 233 MET B C 1
ATOM 5855 O O . MET B 1 233 ? 8.703 28.469 -3.717 1 97.5 233 MET B O 1
ATOM 5859 N N . ASN B 1 234 ? 7.516 29.203 -5.531 1 97.31 234 ASN B N 1
ATOM 5860 C CA . ASN B 1 234 ? 8.383 30.359 -5.746 1 97.31 234 ASN B CA 1
ATOM 5861 C C . ASN B 1 234 ? 7.691 31.656 -5.359 1 97.31 234 ASN B C 1
ATOM 5863 O O . ASN B 1 234 ? 6.473 31.688 -5.164 1 97.31 234 ASN B O 1
ATOM 5867 N N . ASP B 1 235 ? 8.508 32.688 -5.273 1 96.12 235 ASP B N 1
ATOM 5868 C CA . ASP B 1 235 ? 7.977 34 -4.891 1 96.12 235 ASP B CA 1
ATOM 5869 C C . ASP B 1 235 ? 6.883 34.438 -5.855 1 96.12 235 ASP B C 1
ATOM 5871 O O . ASP B 1 235 ? 5.883 35.031 -5.434 1 96.12 235 ASP B O 1
ATOM 5875 N N . TYR B 1 236 ? 7 34.125 -7.086 1 96.75 236 TYR B N 1
ATOM 5876 C CA . TYR B 1 236 ? 5.984 34.5 -8.055 1 96.75 236 TYR B CA 1
ATOM 5877 C C . TYR B 1 236 ? 4.68 33.75 -7.812 1 96.75 236 TYR B C 1
ATOM 5879 O O . TYR B 1 236 ? 3.594 34.281 -8.039 1 96.75 236 TYR B O 1
ATOM 5887 N N . ASP B 1 237 ? 4.809 32.469 -7.379 1 97.62 237 ASP B N 1
ATOM 5888 C CA . ASP B 1 237 ? 3.615 31.703 -7.039 1 97.62 237 ASP B CA 1
ATOM 5889 C C . ASP B 1 237 ? 2.838 32.375 -5.906 1 97.62 237 ASP B C 1
ATOM 5891 O O . ASP B 1 237 ? 1.606 32.438 -5.938 1 97.62 237 ASP B O 1
ATOM 5895 N N . ILE B 1 238 ? 3.562 32.875 -4.922 1 97.81 238 ILE B N 1
ATOM 5896 C CA . ILE B 1 238 ? 2.945 33.531 -3.77 1 97.81 238 ILE B CA 1
ATOM 5897 C C . ILE B 1 238 ? 2.25 34.812 -4.211 1 97.81 238 ILE B C 1
ATOM 5899 O O . ILE B 1 238 ? 1.126 35.094 -3.789 1 97.81 238 ILE B O 1
ATOM 5903 N N . SER B 1 239 ? 2.904 35.562 -5.035 1 97.31 239 SER B N 1
ATOM 5904 C CA . SER B 1 239 ? 2.326 36.781 -5.551 1 97.31 239 SER B CA 1
ATOM 5905 C C . SER B 1 239 ? 1.065 36.5 -6.363 1 97.31 239 SER B C 1
ATOM 5907 O O . SER B 1 239 ? 0.081 37.25 -6.262 1 97.31 239 SER B O 1
ATOM 5909 N N . ASP B 1 240 ? 1.146 35.469 -7.145 1 97.5 240 ASP B N 1
ATOM 5910 C CA . ASP B 1 240 ? -0.006 35.094 -7.949 1 97.5 240 ASP B CA 1
ATOM 5911 C C . ASP B 1 240 ? -1.188 34.688 -7.062 1 97.5 240 ASP B C 1
ATOM 5913 O O . ASP B 1 240 ? -2.33 35.062 -7.352 1 97.5 240 ASP B O 1
ATOM 5917 N N . ILE B 1 241 ? -0.908 33.969 -6.035 1 97.69 241 ILE B N 1
ATOM 5918 C CA . ILE B 1 241 ? -1.959 33.531 -5.121 1 97.69 241 ILE B CA 1
ATOM 5919 C C . ILE B 1 241 ? -2.523 34.75 -4.379 1 97.69 241 ILE B C 1
ATOM 5921 O O . ILE B 1 241 ? -3.734 34.844 -4.164 1 97.69 241 ILE B O 1
ATOM 5925 N N . TYR B 1 242 ? -1.644 35.625 -4.02 1 97.12 242 TYR B N 1
ATOM 5926 C CA . TYR B 1 242 ? -2.072 36.875 -3.367 1 97.12 242 TYR B CA 1
ATOM 5927 C C . TYR B 1 242 ? -3.057 37.625 -4.242 1 97.12 242 TYR B C 1
ATOM 5929 O O . TYR B 1 242 ? -4.121 38.031 -3.777 1 97.12 242 TYR B O 1
ATOM 5937 N N . ASN B 1 243 ? -2.713 37.812 -5.465 1 96.38 243 ASN B N 1
ATOM 5938 C CA . ASN B 1 243 ? -3.566 38.562 -6.398 1 96.38 243 ASN B CA 1
ATOM 5939 C C . ASN B 1 243 ? -4.883 37.812 -6.645 1 96.38 243 ASN B C 1
ATOM 5941 O O . ASN B 1 243 ? -5.941 38.438 -6.727 1 96.38 243 ASN B O 1
ATOM 5945 N N . LEU B 1 244 ? -4.758 36.469 -6.762 1 95.75 244 LEU B N 1
ATOM 5946 C CA . LEU B 1 244 ? -5.945 35.656 -6.949 1 95.75 244 LEU B CA 1
ATOM 5947 C C . LEU B 1 244 ? -6.922 35.844 -5.789 1 95.75 244 LEU B C 1
ATOM 5949 O O . LEU B 1 244 ? -8.117 36.031 -6.008 1 95.75 244 LEU B O 1
ATOM 5953 N N . MET B 1 245 ? -6.398 35.844 -4.547 1 95.31 245 MET B N 1
ATOM 5954 C CA . MET B 1 245 ? -7.234 35.938 -3.352 1 95.31 245 MET B CA 1
ATOM 5955 C C . MET B 1 245 ? -7.805 37.344 -3.207 1 95.31 245 MET B C 1
ATOM 5957 O O . MET B 1 245 ? -8.961 37.5 -2.809 1 95.31 245 MET B O 1
ATOM 5961 N N . LYS B 1 246 ? -7.035 38.25 -3.51 1 94.75 246 LYS B N 1
ATOM 5962 C CA . LYS B 1 246 ? -7.402 39.656 -3.352 1 94.75 246 LYS B CA 1
ATOM 5963 C C . LYS B 1 246 ? -8.562 40.031 -4.273 1 94.75 246 LYS B C 1
ATOM 5965 O O . LYS B 1 246 ? -9.398 40.875 -3.92 1 94.75 246 LYS B O 1
ATOM 5970 N N . CYS B 1 247 ? -8.688 39.406 -5.379 1 94.75 247 CYS B N 1
ATOM 5971 C CA . CYS B 1 247 ? -9.656 39.781 -6.402 1 94.75 247 CYS B CA 1
ATOM 5972 C C . CYS B 1 247 ? -10.969 39.062 -6.207 1 94.75 247 CYS B C 1
ATOM 5974 O O . CYS B 1 247 ? -11.938 39.281 -6.93 1 94.75 247 CYS B O 1
ATOM 5976 N N . LYS B 1 248 ? -11.047 38.188 -5.254 1 95.69 248 LYS B N 1
ATOM 5977 C CA . LYS B 1 248 ? -12.242 37.375 -5.039 1 95.69 248 LYS B CA 1
ATOM 5978 C C . LYS B 1 248 ? -12.93 37.75 -3.73 1 95.69 248 LYS B C 1
ATOM 5980 O O . LYS B 1 248 ? -12.273 38.125 -2.76 1 95.69 248 LYS B O 1
ATOM 5985 N N . ASN B 1 249 ? -14.234 37.719 -3.725 1 95.81 249 ASN B N 1
ATOM 5986 C CA . ASN B 1 249 ? -14.969 37.875 -2.475 1 95.81 249 ASN B CA 1
ATOM 5987 C C . ASN B 1 249 ? -14.992 36.594 -1.658 1 95.81 249 ASN B C 1
ATOM 5989 O O . ASN B 1 249 ? -14.414 35.594 -2.062 1 95.81 249 ASN B O 1
ATOM 5993 N N . LEU B 1 250 ? -15.602 36.688 -0.485 1 95.88 250 LEU B N 1
ATOM 5994 C CA . LEU B 1 250 ? -15.594 35.562 0.459 1 95.88 250 LEU B CA 1
ATOM 5995 C C . LEU B 1 250 ? -16.188 34.312 -0.169 1 95.88 250 LEU B C 1
ATOM 5997 O O . LEU B 1 250 ? -15.633 33.219 -0.051 1 95.88 250 LEU B O 1
ATOM 6001 N N . LYS B 1 251 ? -17.312 34.406 -0.84 1 95 251 LYS B N 1
ATOM 6002 C CA . LYS B 1 251 ? -18 33.281 -1.457 1 95 251 LYS B CA 1
ATOM 6003 C C . LYS B 1 251 ? -17.156 32.656 -2.555 1 95 251 LYS B C 1
ATOM 6005 O O . LYS B 1 251 ? -17.109 31.438 -2.684 1 95 251 LYS B O 1
ATOM 6010 N N . GLN B 1 252 ? -16.516 33.469 -3.311 1 96.06 252 GLN B N 1
ATOM 6011 C CA . GLN B 1 252 ? -15.672 33 -4.398 1 96.06 252 GLN B CA 1
ATOM 6012 C C . GLN B 1 252 ? -14.422 32.312 -3.857 1 96.06 252 GLN B C 1
ATOM 6014 O O . GLN B 1 252 ? -13.984 31.281 -4.395 1 96.06 252 GLN B O 1
ATOM 6019 N N . ARG B 1 253 ? -13.828 32.875 -2.822 1 96.19 253 ARG B N 1
ATOM 6020 C CA . ARG B 1 253 ? -12.641 32.312 -2.211 1 96.19 253 ARG B CA 1
ATOM 6021 C C . ARG B 1 253 ? -12.938 30.922 -1.647 1 96.19 253 ARG B C 1
ATOM 6023 O O . ARG B 1 253 ? -12.102 30.016 -1.729 1 96.19 253 ARG B O 1
ATOM 6030 N N . ALA B 1 254 ? -14.086 30.766 -1.062 1 93.88 254 ALA B N 1
ATOM 6031 C CA . ALA B 1 254 ? -14.484 29.484 -0.46 1 93.88 254 ALA B CA 1
ATOM 6032 C C . ALA B 1 254 ? -14.562 28.391 -1.51 1 93.88 254 ALA B C 1
ATOM 6034 O O . ALA B 1 254 ? -14.531 27.203 -1.175 1 93.88 254 ALA B O 1
ATOM 6035 N N . LYS B 1 255 ? -14.57 28.75 -2.799 1 92.81 255 LYS B N 1
ATOM 6036 C CA . LYS B 1 255 ? -14.727 27.797 -3.887 1 92.81 255 LYS B CA 1
ATOM 6037 C C . LYS B 1 255 ? -13.398 27.516 -4.586 1 92.81 255 LYS B C 1
ATOM 6039 O O . LYS B 1 255 ? -13.328 26.719 -5.512 1 92.81 255 LYS B O 1
ATOM 6044 N N . ILE B 1 256 ? -12.43 28.188 -4.117 1 94.44 256 ILE B N 1
ATOM 6045 C CA . ILE B 1 256 ? -11.117 27.969 -4.723 1 94.44 256 ILE B CA 1
ATOM 6046 C C . ILE B 1 256 ? -10.648 26.547 -4.434 1 94.44 256 ILE B C 1
ATOM 6048 O O . ILE B 1 256 ? -10.648 26.109 -3.281 1 94.44 256 ILE B O 1
ATOM 6052 N N . ASP B 1 257 ? -10.227 25.828 -5.445 1 92.06 257 ASP B N 1
ATOM 6053 C CA . ASP B 1 257 ? -9.742 24.453 -5.285 1 92.06 257 ASP B CA 1
ATOM 6054 C C . ASP B 1 257 ? -8.469 24.406 -4.445 1 92.06 257 ASP B C 1
ATOM 6056 O O . ASP B 1 257 ? -7.508 25.125 -4.73 1 92.06 257 ASP B O 1
ATOM 6060 N N . GLY B 1 258 ? -8.562 23.578 -3.414 1 91.19 258 GLY B N 1
ATOM 6061 C CA . GLY B 1 258 ? -7.406 23.453 -2.543 1 91.19 258 GLY B CA 1
ATOM 6062 C C . GLY B 1 258 ? -7.543 24.25 -1.255 1 91.19 258 GLY B C 1
ATOM 6063 O O . GLY B 1 258 ? -6.902 23.922 -0.252 1 91.19 258 GLY B O 1
ATOM 6064 N N . LEU B 1 259 ? -8.32 25.297 -1.276 1 94.19 259 LEU B N 1
ATOM 6065 C CA . LEU B 1 259 ? -8.516 26.125 -0.09 1 94.19 259 LEU B CA 1
ATOM 6066 C C . LEU B 1 259 ? -9.656 25.578 0.769 1 94.19 259 LEU B C 1
ATOM 6068 O O . LEU B 1 259 ? -10.766 25.375 0.276 1 94.19 259 LEU B O 1
ATOM 6072 N N . SER B 1 260 ? -9.344 25.328 1.991 1 88.69 260 SER B N 1
ATOM 6073 C CA . SER B 1 260 ? -10.414 24.969 2.906 1 88.69 260 SER B CA 1
ATOM 6074 C C . SER B 1 260 ? -11.438 26.094 3.033 1 88.69 260 SER B C 1
ATOM 6076 O O . SER B 1 260 ? -11.07 27.25 3.215 1 88.69 260 SER B O 1
ATOM 6078 N N . SER B 1 261 ? -12.672 25.75 3.047 1 86.75 261 SER B N 1
ATOM 6079 C CA . SER B 1 261 ? -13.734 26.75 3.121 1 86.75 261 SER B CA 1
ATOM 6080 C C . SER B 1 261 ? -13.703 27.484 4.449 1 86.75 261 SER B C 1
ATOM 6082 O O . SER B 1 261 ? -14.039 28.672 4.512 1 86.75 261 SER B O 1
ATOM 6084 N N . ASP B 1 262 ? -13.203 26.828 5.43 1 82.94 262 ASP B N 1
ATOM 6085 C CA . ASP B 1 262 ? -13.188 27.406 6.77 1 82.94 262 ASP B CA 1
ATOM 6086 C C . ASP B 1 262 ? -12.102 28.469 6.902 1 82.94 262 ASP B C 1
ATOM 6088 O O . ASP B 1 262 ? -12.07 29.219 7.883 1 82.94 262 ASP B O 1
ATOM 6092 N N . ARG B 1 263 ? -11.25 28.625 5.852 1 88.62 263 ARG B N 1
ATOM 6093 C CA . ARG B 1 263 ? -10.148 29.578 5.926 1 88.62 263 ARG B CA 1
ATOM 6094 C C . ARG B 1 263 ? -10.352 30.719 4.934 1 88.62 263 ARG B C 1
ATOM 6096 O O . ARG B 1 263 ? -9.555 31.656 4.895 1 88.62 263 ARG B O 1
ATOM 6103 N N . ALA B 1 264 ? -11.43 30.672 4.25 1 93.44 264 ALA B N 1
ATOM 6104 C CA . ALA B 1 264 ? -11.656 31.625 3.162 1 93.44 264 ALA B CA 1
ATOM 6105 C C . ALA B 1 264 ? -11.688 33.062 3.682 1 93.44 264 ALA B C 1
ATOM 6107 O O . ALA B 1 264 ? -11.266 34 2.986 1 93.44 264 ALA B O 1
ATOM 6108 N N . ASP B 1 265 ? -12.156 33.219 4.891 1 92.25 265 ASP B N 1
ATOM 6109 C CA . ASP B 1 265 ? -12.352 34.562 5.418 1 92.25 265 ASP B CA 1
ATOM 6110 C C . ASP B 1 265 ? -11.062 35.125 5.996 1 92.25 265 ASP B C 1
ATOM 6112 O O . ASP B 1 265 ? -10.938 36.344 6.203 1 92.25 265 ASP B O 1
ATOM 6116 N N . VAL B 1 266 ? -10.062 34.312 6.191 1 92.38 266 VAL B N 1
ATOM 6117 C CA . VAL B 1 266 ? -8.867 34.812 6.859 1 92.38 266 VAL B CA 1
ATOM 6118 C C . VAL B 1 266 ? -7.641 34.562 5.984 1 92.38 266 VAL B C 1
ATOM 6120 O O . VAL B 1 266 ? -6.543 35.031 6.289 1 92.38 266 VAL B O 1
ATOM 6123 N N . ILE B 1 267 ? -7.742 33.875 4.855 1 95.56 267 ILE B N 1
ATOM 6124 C CA . ILE B 1 267 ? -6.609 33.406 4.07 1 95.56 267 ILE B CA 1
ATOM 6125 C C . ILE B 1 267 ? -5.848 34.594 3.492 1 95.56 267 ILE B C 1
ATOM 6127 O O . ILE B 1 267 ? -4.629 34.531 3.312 1 95.56 267 ILE B O 1
ATOM 6131 N N . LEU B 1 268 ? -6.539 35.688 3.191 1 96.25 268 LEU B N 1
ATOM 6132 C CA . LEU B 1 268 ? -5.867 36.844 2.611 1 96.25 268 LEU B CA 1
ATOM 6133 C C . LEU B 1 268 ? -4.895 37.438 3.609 1 96.25 268 LEU B C 1
ATOM 6135 O O . LEU B 1 268 ? -3.84 37.969 3.221 1 96.25 268 LEU B O 1
ATOM 6139 N N . GLY B 1 269 ? -5.258 37.469 4.887 1 96.12 269 GLY B N 1
ATOM 6140 C CA . GLY B 1 269 ? -4.309 37.875 5.902 1 96.12 269 GLY B CA 1
ATOM 6141 C C . GLY B 1 269 ? -3.021 37.094 5.891 1 96.12 269 GLY B C 1
ATOM 6142 O O . GLY B 1 269 ? -1.93 37.656 5.965 1 96.12 269 GLY B O 1
ATOM 6143 N N . ALA B 1 270 ? -3.166 35.844 5.734 1 96.81 270 ALA B N 1
ATOM 6144 C CA . ALA B 1 270 ? -2.012 34.938 5.738 1 96.81 270 ALA B CA 1
ATOM 6145 C C . ALA B 1 270 ? -1.131 35.156 4.516 1 96.81 270 ALA B C 1
ATOM 6147 O O . ALA B 1 270 ? 0.094 35.25 4.629 1 96.81 270 ALA B O 1
ATOM 6148 N N . VAL B 1 271 ? -1.757 35.25 3.355 1 97.62 271 VAL B N 1
ATOM 6149 C CA . VAL B 1 271 ? -0.99 35.406 2.123 1 97.62 271 VAL B CA 1
ATOM 6150 C C . VAL B 1 271 ? -0.317 36.781 2.084 1 97.62 271 VAL B C 1
ATOM 6152 O O . VAL B 1 271 ? 0.788 36.906 1.554 1 97.62 271 VAL B O 1
ATOM 6155 N N . THR B 1 272 ? -0.95 37.781 2.643 1 98 272 THR B N 1
ATOM 6156 C CA . THR B 1 272 ? -0.353 39.094 2.744 1 98 272 THR B CA 1
ATOM 6157 C C . THR B 1 272 ? 0.942 39.062 3.549 1 98 272 THR B C 1
ATOM 6159 O O . THR B 1 272 ? 1.965 39.594 3.123 1 98 272 THR B O 1
ATOM 6162 N N . ILE B 1 273 ? 0.876 38.406 4.672 1 98.25 273 ILE B N 1
ATOM 6163 C CA . ILE B 1 273 ? 2.037 38.281 5.551 1 98.25 273 ILE B CA 1
ATOM 6164 C C . ILE B 1 273 ? 3.178 37.594 4.82 1 98.25 273 ILE B C 1
ATOM 6166 O O . ILE B 1 273 ? 4.301 38.094 4.773 1 98.25 273 ILE B O 1
ATOM 6170 N N . LEU B 1 274 ? 2.912 36.406 4.238 1 98.44 274 LEU B N 1
ATOM 6171 C CA . LEU B 1 274 ? 3.936 35.625 3.562 1 98.44 274 LEU B CA 1
ATOM 6172 C C . LEU B 1 274 ? 4.516 36.375 2.375 1 98.44 274 LEU B C 1
ATOM 6174 O O . LEU B 1 274 ? 5.727 36.375 2.148 1 98.44 274 LEU B O 1
ATOM 6178 N N . ASN B 1 275 ? 3.631 37 1.599 1 98.19 275 ASN B N 1
ATOM 6179 C CA . ASN B 1 275 ? 4.051 37.781 0.435 1 98.19 275 ASN B CA 1
ATOM 6180 C C . ASN B 1 275 ? 4.996 38.906 0.826 1 98.19 275 ASN B C 1
ATOM 6182 O O . ASN B 1 275 ? 6.008 39.156 0.161 1 98.19 275 ASN B O 1
ATOM 6186 N N . ARG B 1 276 ? 4.676 39.562 1.848 1 97.94 276 ARG B N 1
ATOM 6187 C CA . ARG B 1 276 ? 5.5 40.688 2.287 1 97.94 276 ARG B CA 1
ATOM 6188 C C . ARG B 1 276 ? 6.836 40.219 2.842 1 97.94 276 ARG B C 1
ATOM 6190 O O . ARG B 1 276 ? 7.867 40.844 2.641 1 97.94 276 ARG B O 1
ATOM 6197 N N . ILE B 1 277 ? 6.797 39.094 3.57 1 98.12 277 ILE B N 1
ATOM 6198 C CA . ILE B 1 277 ? 8.039 38.531 4.078 1 98.12 277 ILE B CA 1
ATOM 6199 C C . ILE B 1 277 ? 8.953 38.156 2.91 1 98.12 277 ILE B C 1
ATOM 6201 O O . ILE B 1 277 ? 10.148 38.469 2.928 1 98.12 277 ILE B O 1
ATOM 6205 N N . THR B 1 278 ? 8.398 37.5 1.938 1 97.75 278 THR B N 1
ATOM 6206 C CA . THR B 1 278 ? 9.164 37.062 0.771 1 97.75 278 THR B CA 1
ATOM 6207 C C . THR B 1 278 ? 9.766 38.25 0.041 1 97.75 278 THR B C 1
ATOM 6209 O O . THR B 1 278 ? 10.938 38.219 -0.335 1 97.75 278 THR B O 1
ATOM 6212 N N . LYS B 1 279 ? 9.031 39.312 -0.152 1 96.38 279 LYS B N 1
ATOM 6213 C CA . LYS B 1 279 ? 9.484 40.5 -0.854 1 96.38 279 LYS B CA 1
ATOM 6214 C C . LYS B 1 279 ? 10.547 41.25 -0.043 1 96.38 279 LYS B C 1
ATOM 6216 O O . LYS B 1 279 ? 11.547 41.719 -0.596 1 96.38 279 LYS B O 1
ATOM 6221 N N . TYR B 1 280 ? 10.25 41.312 1.209 1 97 280 TYR B N 1
ATOM 6222 C CA . TYR B 1 280 ? 11.156 42.062 2.076 1 97 280 TYR B CA 1
ATOM 6223 C C . TYR B 1 280 ? 12.508 41.375 2.172 1 97 280 TYR B C 1
ATOM 6225 O O . TYR B 1 280 ? 13.547 42.031 2.213 1 97 280 TYR B O 1
ATOM 6233 N N . THR B 1 281 ? 12.539 40.062 2.209 1 97 281 THR B N 1
ATOM 6234 C CA . THR B 1 281 ? 13.766 39.281 2.4 1 97 281 THR B CA 1
ATOM 6235 C C . THR B 1 281 ? 14.375 38.906 1.057 1 97 281 THR B C 1
ATOM 6237 O O . THR B 1 281 ? 15.523 38.469 0.995 1 97 281 THR B O 1
ATOM 6240 N N . ASN B 1 282 ? 13.656 38.969 -0.015 1 96.31 282 ASN B N 1
ATOM 6241 C CA . ASN B 1 282 ? 14.062 38.625 -1.369 1 96.31 282 ASN B CA 1
ATOM 6242 C C . ASN B 1 282 ? 14.375 37.125 -1.479 1 96.31 282 ASN B C 1
ATOM 6244 O O . ASN B 1 282 ? 15.328 36.719 -2.16 1 96.31 282 ASN B O 1
ATOM 6248 N N . ILE B 1 283 ? 13.68 36.375 -0.688 1 97.38 283 ILE B N 1
ATOM 6249 C CA . ILE B 1 283 ? 13.828 34.906 -0.777 1 97.38 283 ILE B CA 1
ATOM 6250 C C . ILE B 1 283 ? 12.922 34.375 -1.881 1 97.38 283 ILE B C 1
ATOM 6252 O O . ILE B 1 283 ? 11.719 34.656 -1.899 1 97.38 283 ILE B O 1
ATOM 6256 N N . GLU B 1 284 ? 13.398 33.594 -2.715 1 97.06 284 GLU B N 1
ATOM 6257 C CA . GLU B 1 284 ? 12.672 33.156 -3.902 1 97.06 284 GLU B CA 1
ATOM 6258 C C . GLU B 1 284 ? 11.914 31.844 -3.637 1 97.06 284 GLU B C 1
ATOM 6260 O O . GLU B 1 284 ? 10.852 31.625 -4.211 1 97.06 284 GLU B O 1
ATOM 6265 N N . LYS B 1 285 ? 12.477 31.016 -2.779 1 97.56 285 LYS B N 1
ATOM 6266 C CA . LYS B 1 285 ? 11.938 29.656 -2.627 1 97.56 285 LYS B CA 1
ATOM 6267 C C . LYS B 1 285 ? 11.266 29.484 -1.27 1 97.56 285 LYS B C 1
ATOM 6269 O O . LYS B 1 285 ? 11.836 29.844 -0.236 1 97.56 285 LYS B O 1
ATOM 6274 N N . ILE B 1 286 ? 10.055 28.969 -1.257 1 98.19 286 ILE B N 1
ATOM 6275 C CA . ILE B 1 286 ? 9.297 28.625 -0.055 1 98.19 286 ILE B CA 1
ATOM 6276 C C . ILE B 1 286 ? 9.008 27.125 -0.027 1 98.19 286 ILE B C 1
ATOM 6278 O O . ILE B 1 286 ? 8.375 26.594 -0.943 1 98.19 286 ILE B O 1
ATOM 6282 N N . THR B 1 287 ? 9.453 26.438 0.977 1 98.06 287 THR B N 1
ATOM 6283 C CA . THR B 1 287 ? 9.25 24.984 1.109 1 98.06 287 THR B CA 1
ATOM 6284 C C . THR B 1 287 ? 8.383 24.672 2.322 1 98.06 287 THR B C 1
ATOM 6286 O O . THR B 1 287 ? 8.633 25.188 3.42 1 98.06 287 THR B O 1
ATOM 6289 N N . LEU B 1 288 ? 7.434 23.844 2.113 1 97.81 288 LEU B N 1
ATOM 6290 C CA . LEU B 1 288 ? 6.504 23.5 3.182 1 97.81 288 LEU B CA 1
ATOM 6291 C C . LEU B 1 288 ? 7.066 22.391 4.059 1 97.81 288 LEU B C 1
ATOM 6293 O O . LEU B 1 288 ? 7.578 21.391 3.551 1 97.81 288 LEU B O 1
ATOM 6297 N N . CYS B 1 289 ? 7.016 22.609 5.297 1 97.44 289 CYS B N 1
ATOM 6298 C CA . CYS B 1 289 ? 7.305 21.562 6.273 1 97.44 289 CYS B CA 1
ATOM 6299 C C . CYS B 1 289 ? 6.02 21.016 6.887 1 97.44 289 CYS B C 1
ATOM 6301 O O . CYS B 1 289 ? 5.254 21.766 7.496 1 97.44 289 CYS B O 1
ATOM 6303 N N . GLY B 1 290 ? 5.828 19.766 6.742 1 94.62 290 GLY B N 1
ATOM 6304 C CA . GLY B 1 290 ? 4.617 19.141 7.25 1 94.62 290 GLY B CA 1
ATOM 6305 C C . GLY B 1 290 ? 4.715 18.75 8.711 1 94.62 290 GLY B C 1
ATOM 6306 O O . GLY B 1 290 ? 3.76 18.219 9.289 1 94.62 290 GLY B O 1
ATOM 6307 N N . ARG B 1 291 ? 5.781 19.062 9.391 1 94.62 291 ARG B N 1
ATOM 6308 C CA . ARG B 1 291 ? 6.004 18.766 10.797 1 94.62 291 ARG B CA 1
ATOM 6309 C C . ARG B 1 291 ? 6.145 20.047 11.617 1 94.62 291 ARG B C 1
ATOM 6311 O O . ARG B 1 291 ? 7.195 20.703 11.586 1 94.62 291 ARG B O 1
ATOM 6318 N N . GLY B 1 292 ? 5.133 20.297 12.375 1 95.25 292 GLY B N 1
ATOM 6319 C CA . GLY B 1 292 ? 5.105 21.547 13.102 1 95.25 292 GLY B CA 1
ATOM 6320 C C . GLY B 1 292 ? 5.184 21.359 14.609 1 95.25 292 GLY B C 1
ATOM 6321 O O . GLY B 1 292 ? 6.031 20.625 15.109 1 95.25 292 GLY B O 1
ATOM 6322 N N . LEU B 1 293 ? 4.391 22.094 15.289 1 96.69 293 LEU B N 1
ATOM 6323 C CA . LEU B 1 293 ? 4.41 22.188 16.75 1 96.69 293 LEU B CA 1
ATOM 6324 C C . LEU B 1 293 ? 4.188 20.828 17.391 1 96.69 293 LEU B C 1
ATOM 6326 O O . LEU B 1 293 ? 4.941 20.422 18.281 1 96.69 293 LEU B O 1
ATOM 6330 N N . ARG B 1 294 ? 3.219 20.062 16.984 1 97.19 294 ARG B N 1
ATOM 6331 C CA . ARG B 1 294 ? 2.859 18.797 17.609 1 97.19 294 ARG B CA 1
ATOM 6332 C C . ARG B 1 294 ? 3.955 17.75 17.406 1 97.19 294 ARG B C 1
ATOM 6334 O O . ARG B 1 294 ? 4.289 17.016 18.328 1 97.19 294 ARG B O 1
ATOM 6341 N N . GLU B 1 295 ? 4.465 17.734 16.219 1 96.56 295 GLU B N 1
ATOM 6342 C CA . GLU B 1 295 ? 5.578 16.828 15.953 1 96.56 295 GLU B CA 1
ATOM 6343 C C . GLU B 1 295 ? 6.809 17.219 16.766 1 96.56 295 GLU B C 1
ATOM 6345 O O . GLU B 1 295 ? 7.555 16.344 17.219 1 96.56 295 GLU B O 1
ATOM 6350 N N . GLY B 1 296 ? 7.008 18.531 16.875 1 97.56 296 GLY B N 1
ATOM 6351 C CA . GLY B 1 296 ? 8.109 19 17.703 1 97.56 296 GLY B CA 1
ATOM 6352 C C . GLY B 1 296 ? 7.996 18.547 19.156 1 97.56 296 GLY B C 1
ATOM 6353 O O . GLY B 1 296 ? 8.977 18.109 19.75 1 97.56 296 GLY B O 1
ATOM 6354 N N . ILE B 1 297 ? 6.832 18.656 19.672 1 97.88 297 ILE B N 1
ATOM 6355 C CA . ILE B 1 297 ? 6.57 18.234 21.031 1 97.88 297 ILE B CA 1
ATOM 6356 C C . ILE B 1 297 ? 6.82 16.719 21.156 1 97.88 297 ILE B C 1
ATOM 6358 O O . ILE B 1 297 ? 7.441 16.266 22.125 1 97.88 297 ILE B O 1
ATOM 6362 N N . LEU B 1 298 ? 6.344 15.977 20.219 1 96.88 298 LEU B N 1
ATOM 6363 C CA . LEU B 1 298 ? 6.566 14.539 20.219 1 96.88 298 LEU B CA 1
ATOM 6364 C C . LEU B 1 298 ? 8.055 14.219 20.156 1 96.88 298 LEU B C 1
ATOM 6366 O O . LEU B 1 298 ? 8.539 13.312 20.828 1 96.88 298 LEU B O 1
ATOM 6370 N N . ASN B 1 299 ? 8.773 14.945 19.328 1 95.44 299 ASN B N 1
ATOM 6371 C CA . ASN B 1 299 ? 10.211 14.719 19.203 1 95.44 299 ASN B CA 1
ATOM 6372 C C . ASN B 1 299 ? 10.93 14.969 20.516 1 95.44 299 ASN B C 1
ATOM 6374 O O . ASN B 1 299 ? 11.891 14.273 20.844 1 95.44 299 ASN B O 1
ATOM 6378 N N . GLN B 1 300 ? 10.508 16.031 21.203 1 95.38 300 GLN B N 1
ATOM 6379 C CA . GLN B 1 300 ? 11.078 16.25 22.531 1 95.38 300 GLN B CA 1
ATOM 6380 C C . GLN B 1 300 ? 10.867 15.047 23.438 1 95.38 300 GLN B C 1
ATOM 6382 O O . GLN B 1 300 ? 11.789 14.625 24.141 1 95.38 300 GLN B O 1
ATOM 6387 N N . TYR B 1 301 ? 9.711 14.555 23.438 1 95 301 TYR B N 1
ATOM 6388 C CA . TYR B 1 301 ? 9.383 13.367 24.219 1 95 301 TYR B CA 1
ATOM 6389 C C . TYR B 1 301 ? 10.266 12.188 23.797 1 95 301 TYR B C 1
ATOM 6391 O O . TYR B 1 301 ? 10.797 11.469 24.656 1 95 301 TYR B O 1
ATOM 6399 N N . LEU B 1 302 ? 10.383 11.961 22.531 1 93.62 302 LEU B N 1
ATOM 6400 C CA . LEU B 1 302 ? 11.148 10.836 22 1 93.62 302 LEU B CA 1
ATOM 6401 C C . LEU B 1 302 ? 12.617 10.961 22.359 1 93.62 302 LEU B C 1
ATOM 6403 O O . LEU B 1 302 ? 13.266 9.969 22.703 1 93.62 302 LEU B O 1
ATOM 6407 N N . ASN B 1 303 ? 13.148 12.164 22.281 1 91.81 303 ASN B N 1
ATOM 6408 C CA . ASN B 1 303 ? 14.539 12.391 22.656 1 91.81 303 ASN B CA 1
ATOM 6409 C C . ASN B 1 303 ? 14.805 12.016 24.109 1 91.81 303 ASN B C 1
ATOM 6411 O O . ASN B 1 303 ? 15.891 11.562 24.453 1 91.81 303 ASN B O 1
ATOM 6415 N N . GLN B 1 304 ? 13.828 12.18 24.891 1 91.88 304 GLN B N 1
ATOM 6416 C CA . GLN B 1 304 ? 13.961 11.922 26.328 1 91.88 304 GLN B CA 1
ATOM 6417 C C . GLN B 1 304 ? 13.773 10.445 26.641 1 91.88 304 GLN B C 1
ATOM 6419 O O . GLN B 1 304 ? 14.414 9.906 27.547 1 91.88 304 GLN B O 1
ATOM 6424 N N . ASN B 1 305 ? 12.969 9.742 25.875 1 91.75 305 ASN B N 1
ATOM 6425 C CA . ASN B 1 305 ? 12.547 8.398 26.266 1 91.75 305 ASN B CA 1
ATOM 6426 C C . ASN B 1 305 ? 13.164 7.336 25.344 1 91.75 305 ASN B C 1
ATOM 6428 O O . ASN B 1 305 ? 13.188 6.152 25.688 1 91.75 305 ASN B O 1
ATOM 6432 N N . TYR B 1 306 ? 13.547 7.723 24.219 1 88.25 306 TYR B N 1
ATOM 6433 C CA . TYR B 1 306 ? 14.172 6.824 23.25 1 88.25 306 TYR B CA 1
ATOM 6434 C C . TYR B 1 306 ? 15.531 7.352 22.812 1 88.25 306 TYR B C 1
ATOM 6436 O O . TYR B 1 306 ? 15.734 7.684 21.641 1 88.25 306 TYR B O 1
ATOM 6444 N N . PRO B 1 307 ? 16.359 7.277 23.859 1 76.38 307 PRO B N 1
ATOM 6445 C CA . PRO B 1 307 ? 17.656 7.863 23.531 1 76.38 307 PRO B CA 1
ATOM 6446 C C . PRO B 1 307 ? 18.422 7.047 22.484 1 76.38 307 PRO B C 1
ATOM 6448 O O . PRO B 1 307 ? 18.484 5.816 22.578 1 76.38 307 PRO B O 1
ATOM 6451 N N . SER B 1 308 ? 18.172 7.293 21.219 1 65.12 308 SER B N 1
ATOM 6452 C CA . SER B 1 308 ? 18.906 6.527 20.203 1 65.12 308 SER B CA 1
ATOM 6453 C C . SER B 1 308 ? 19.984 7.375 19.547 1 65.12 308 SER B C 1
ATOM 6455 O O . SER B 1 308 ? 19.969 8.602 19.656 1 65.12 308 SER B O 1
ATOM 6457 N N . SER B 1 309 ? 20.969 6.648 18.922 1 61.97 309 SER B N 1
ATOM 6458 C CA . SER B 1 309 ? 22.078 7.23 18.172 1 61.97 309 SER B CA 1
ATOM 6459 C C . SER B 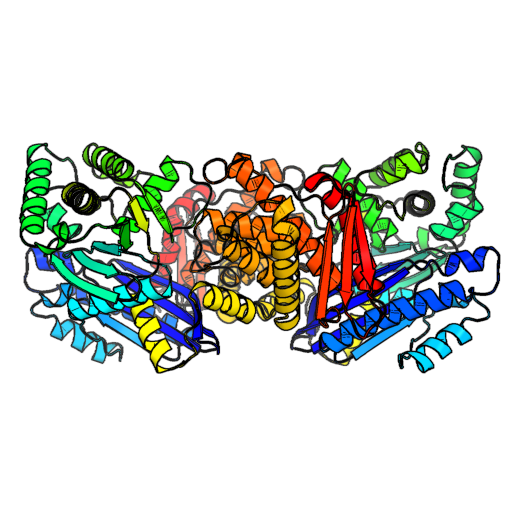1 309 ? 21.578 8.164 17.078 1 61.97 309 SER B C 1
ATOM 6461 O O . SER B 1 309 ? 20.484 7.984 16.547 1 61.97 309 SER B O 1
ATOM 6463 N N . LYS B 1 310 ? 22.188 9.258 17 1 63.12 310 LYS B N 1
ATOM 6464 C CA . LYS B 1 310 ? 21.984 10.359 16.078 1 63.12 310 LYS B CA 1
ATOM 6465 C C . LYS B 1 310 ? 22.016 9.875 14.633 1 63.12 310 LYS B C 1
ATOM 6467 O O . LYS B 1 310 ? 23.062 9.859 13.992 1 63.12 310 LYS B O 1
ATOM 6472 N N . GLU B 1 311 ? 20.969 9.188 14.281 1 76.38 311 GLU B N 1
ATOM 6473 C CA . GLU B 1 311 ? 20.922 8.844 12.859 1 76.38 311 GLU B CA 1
ATOM 6474 C C . GLU B 1 311 ? 20.531 10.047 12.016 1 76.38 311 GLU B C 1
ATOM 6476 O O . GLU B 1 311 ? 19.906 10.992 12.516 1 76.38 311 GLU B O 1
ATOM 6481 N N . ASP B 1 312 ? 21.172 9.938 10.883 1 90.19 312 ASP B N 1
ATOM 6482 C CA . ASP B 1 312 ? 20.734 10.867 9.836 1 90.19 312 ASP B CA 1
ATOM 6483 C C . ASP B 1 312 ? 19.219 10.789 9.633 1 90.19 312 ASP B C 1
ATOM 6485 O O . ASP B 1 312 ? 18.625 9.734 9.82 1 90.19 312 ASP B O 1
ATOM 6489 N N . ILE B 1 313 ? 18.641 11.883 9.289 1 93.12 313 ILE B N 1
ATOM 6490 C CA . ILE B 1 313 ? 17.188 12.023 9.141 1 93.12 313 ILE B CA 1
ATOM 6491 C C . ILE B 1 313 ? 16.672 10.945 8.188 1 93.12 313 ILE B C 1
ATOM 6493 O O . ILE B 1 313 ? 15.688 10.266 8.492 1 93.12 313 ILE B O 1
ATOM 6497 N N . LEU B 1 314 ? 17.312 10.805 7.047 1 95.88 314 LEU B N 1
ATOM 6498 C CA . LEU B 1 314 ? 16.859 9.867 6.023 1 95.88 314 LEU B CA 1
ATOM 6499 C C . LEU B 1 314 ? 17 8.43 6.508 1 95.88 314 LEU B C 1
ATOM 6501 O O . LEU B 1 314 ? 16.047 7.645 6.391 1 95.88 314 LEU B O 1
ATOM 6505 N N . GLU B 1 315 ? 18.125 8.062 7.059 1 94.69 315 GLU B N 1
ATOM 6506 C CA . GLU B 1 315 ? 18.375 6.711 7.539 1 94.69 315 GLU B CA 1
ATOM 6507 C C . GLU B 1 315 ? 17.391 6.32 8.633 1 94.69 315 GLU B C 1
ATOM 6509 O O . GLU B 1 315 ? 16.875 5.195 8.648 1 94.69 315 GLU B O 1
ATOM 6514 N N . PHE B 1 316 ? 17.219 7.305 9.469 1 93.12 316 PHE B N 1
ATOM 6515 C CA . PHE B 1 316 ? 16.266 7.062 10.555 1 93.12 316 PHE B CA 1
ATOM 6516 C C . PHE B 1 316 ? 14.875 6.773 10 1 93.12 316 PHE B C 1
ATOM 6518 O O . PHE B 1 316 ? 14.195 5.852 10.461 1 93.12 316 PHE B O 1
ATOM 6525 N N . SER B 1 317 ? 14.469 7.551 9.055 1 94.69 317 SER B N 1
ATOM 6526 C CA . SER B 1 317 ? 13.156 7.391 8.43 1 94.69 317 SER B CA 1
ATOM 6527 C C . SER B 1 317 ? 13.039 6.043 7.727 1 94.69 317 SER B C 1
ATOM 6529 O O . SER B 1 317 ? 12.039 5.34 7.883 1 94.69 317 SER B O 1
ATOM 6531 N N . ILE B 1 318 ? 14.039 5.648 6.965 1 97 318 ILE B N 1
ATOM 6532 C CA . ILE B 1 318 ? 14.047 4.398 6.211 1 97 318 ILE B CA 1
ATOM 6533 C C . ILE B 1 318 ? 13.992 3.215 7.18 1 97 318 ILE B C 1
ATOM 6535 O O . ILE B 1 318 ? 13.172 2.309 7.02 1 97 318 ILE B O 1
ATOM 6539 N N . HIS B 1 319 ? 14.805 3.24 8.203 1 94.88 319 HIS B N 1
ATOM 6540 C CA . HIS B 1 319 ? 14.852 2.154 9.18 1 94.88 319 HIS B CA 1
ATOM 6541 C C . HIS B 1 319 ? 13.539 2.035 9.938 1 94.88 319 HIS B C 1
ATOM 6543 O O . HIS B 1 319 ? 13.109 0.93 10.281 1 94.88 319 HIS B O 1
ATOM 6549 N N . GLY B 1 320 ? 12.992 3.217 10.219 1 93.44 320 GLY B N 1
ATOM 6550 C CA . GLY B 1 320 ? 11.68 3.199 10.844 1 93.44 320 GLY B CA 1
ATOM 6551 C C . GLY B 1 320 ? 10.633 2.494 10.008 1 93.44 320 GLY B C 1
ATOM 6552 O O . GLY B 1 320 ? 9.844 1.7 10.523 1 93.44 320 GLY B O 1
ATOM 6553 N N . ILE B 1 321 ? 10.617 2.748 8.719 1 94.5 321 ILE B N 1
ATOM 6554 C CA . ILE B 1 321 ? 9.672 2.123 7.801 1 94.5 321 ILE B CA 1
ATOM 6555 C C . ILE B 1 321 ? 9.938 0.619 7.738 1 94.5 321 ILE B C 1
ATOM 6557 O O . ILE B 1 321 ? 9 -0.182 7.781 1 94.5 321 ILE B O 1
ATOM 6561 N N . MET B 1 322 ? 11.203 0.243 7.641 1 95.38 322 MET B N 1
ATOM 6562 C CA . MET B 1 322 ? 11.57 -1.169 7.613 1 95.38 322 MET B CA 1
ATOM 6563 C C . MET B 1 322 ? 11.078 -1.884 8.867 1 95.38 322 MET B C 1
ATOM 6565 O O . MET B 1 322 ? 10.578 -3.006 8.789 1 95.38 322 MET B O 1
ATOM 6569 N N . GLU B 1 323 ? 11.188 -1.199 9.992 1 92.12 323 GLU B N 1
ATOM 6570 C CA . GLU B 1 323 ? 10.742 -1.754 11.266 1 92.12 323 GLU B CA 1
ATOM 6571 C C . GLU B 1 323 ? 9.227 -1.92 11.297 1 92.12 323 GLU B C 1
ATOM 6573 O O . GLU B 1 323 ? 8.719 -2.977 11.672 1 92.12 323 GLU B O 1
ATOM 6578 N N . THR B 1 324 ? 8.586 -0.908 10.867 1 90.12 324 THR B N 1
ATOM 6579 C CA . THR B 1 324 ? 7.125 -0.908 10.875 1 90.12 324 THR B CA 1
ATOM 6580 C C . THR B 1 324 ? 6.582 -2.02 9.984 1 90.12 324 THR B C 1
ATOM 6582 O O . THR B 1 324 ? 5.551 -2.623 10.289 1 90.12 324 THR B O 1
ATOM 6585 N N . LEU B 1 325 ? 7.277 -2.314 8.898 1 89.62 325 LEU B N 1
ATOM 6586 C CA . LEU B 1 325 ? 6.781 -3.271 7.918 1 89.62 325 LEU B CA 1
ATOM 6587 C C . LEU B 1 325 ? 7.414 -4.645 8.133 1 89.62 325 LEU B C 1
ATOM 6589 O O . LEU B 1 325 ? 7.211 -5.555 7.328 1 89.62 325 LEU B O 1
ATOM 6593 N N . ASN B 1 326 ? 8.227 -4.812 9.141 1 85.69 326 ASN B N 1
ATOM 6594 C CA . ASN B 1 326 ? 8.875 -6.074 9.492 1 85.69 326 ASN B CA 1
ATOM 6595 C C . ASN B 1 326 ? 9.656 -6.652 8.32 1 85.69 326 ASN B C 1
ATOM 6597 O O . ASN B 1 326 ? 9.461 -7.812 7.949 1 85.69 326 ASN B O 1
ATOM 6601 N N . MET B 1 327 ? 10.445 -5.828 7.727 1 90.81 327 MET B N 1
ATOM 6602 C CA . MET B 1 327 ? 11.242 -6.246 6.578 1 90.81 327 MET B CA 1
ATOM 6603 C C . MET B 1 327 ? 12.43 -7.09 7.016 1 90.81 327 MET B C 1
ATOM 6605 O O . MET B 1 327 ? 12.781 -7.109 8.195 1 90.81 327 MET B O 1
ATOM 6609 N N . ASN B 1 328 ? 13 -7.859 6.105 1 89.88 328 ASN B N 1
ATOM 6610 C CA . ASN B 1 328 ? 14.289 -8.516 6.297 1 89.88 328 ASN B CA 1
ATOM 6611 C C . ASN B 1 328 ? 15.445 -7.52 6.211 1 89.88 328 ASN B C 1
ATOM 6613 O O . ASN B 1 328 ? 16 -7.305 5.133 1 89.88 328 ASN B O 1
ATOM 6617 N N . VAL B 1 329 ? 15.867 -7.016 7.332 1 93.06 329 VAL B N 1
ATOM 6618 C CA . VAL B 1 329 ? 16.812 -5.91 7.414 1 93.06 329 VAL B CA 1
ATOM 6619 C C . VAL B 1 329 ? 18.172 -6.355 6.887 1 93.06 329 VAL B C 1
ATOM 6621 O O . VAL B 1 329 ? 18.844 -5.609 6.168 1 93.06 329 VAL B O 1
ATOM 6624 N N . SER B 1 330 ? 18.594 -7.551 7.203 1 93 330 SER B N 1
ATOM 6625 C CA . SER B 1 330 ? 19.891 -8.062 6.762 1 93 330 SER B CA 1
ATOM 6626 C C . SER B 1 330 ? 19.953 -8.133 5.238 1 93 330 SER B C 1
ATOM 6628 O O . SER B 1 330 ? 20.938 -7.691 4.637 1 93 330 SER B O 1
ATOM 6630 N N . HIS B 1 331 ? 18.906 -8.695 4.648 1 93.38 331 HIS B N 1
ATOM 6631 C CA . HIS B 1 331 ? 18.859 -8.781 3.195 1 93.38 331 HIS B CA 1
ATOM 6632 C C . HIS B 1 331 ? 18.875 -7.402 2.553 1 93.38 331 HIS B C 1
ATOM 6634 O O . HIS B 1 331 ? 19.609 -7.164 1.594 1 93.38 331 HIS B O 1
ATOM 6640 N N . ALA B 1 332 ? 18.094 -6.48 3.102 1 96.44 332 ALA B N 1
ATOM 6641 C CA . ALA B 1 332 ? 18.047 -5.121 2.572 1 96.44 332 ALA B CA 1
ATOM 6642 C C . ALA B 1 332 ? 19.406 -4.453 2.621 1 96.44 332 ALA B C 1
ATOM 6644 O O . ALA B 1 332 ? 19.812 -3.787 1.664 1 96.44 332 ALA B O 1
ATOM 6645 N N . ASN B 1 333 ? 20.109 -4.625 3.68 1 97.19 333 ASN B N 1
ATOM 6646 C CA . ASN B 1 333 ? 21.438 -4.035 3.838 1 97.19 333 ASN B CA 1
ATOM 6647 C C . ASN B 1 333 ? 22.438 -4.641 2.861 1 97.19 333 ASN B C 1
ATOM 6649 O O . ASN B 1 333 ? 23.297 -3.934 2.33 1 97.19 333 ASN B O 1
ATOM 6653 N N . ASN B 1 334 ? 22.375 -5.93 2.674 1 96.5 334 ASN B N 1
ATOM 6654 C CA . ASN B 1 334 ? 23.25 -6.578 1.706 1 96.5 334 ASN B CA 1
ATOM 6655 C C . ASN B 1 334 ? 23.016 -6.047 0.294 1 96.5 334 ASN B C 1
ATOM 6657 O O . ASN B 1 334 ? 23.969 -5.762 -0.432 1 96.5 334 ASN B O 1
ATOM 6661 N N . VAL B 1 335 ? 21.766 -5.949 -0.052 1 97.69 335 VAL B N 1
ATOM 6662 C CA . VAL B 1 335 ? 21.422 -5.449 -1.376 1 97.69 335 VAL B CA 1
ATOM 6663 C C . VAL B 1 335 ? 21.906 -4.008 -1.526 1 97.69 335 VAL B C 1
ATOM 6665 O O . VAL B 1 335 ? 22.406 -3.623 -2.582 1 97.69 335 VAL B O 1
ATOM 6668 N N . TYR B 1 336 ? 21.75 -3.215 -0.482 1 98.38 336 TYR B N 1
ATOM 6669 C CA . TYR B 1 336 ? 22.234 -1.838 -0.505 1 98.38 336 TYR B CA 1
ATOM 6670 C C . TYR B 1 336 ? 23.75 -1.795 -0.685 1 98.38 336 TYR B C 1
ATOM 6672 O O . TYR B 1 336 ? 24.266 -1.042 -1.517 1 98.38 336 TYR B O 1
ATOM 6680 N N . ARG B 1 337 ? 24.422 -2.588 0.065 1 98.06 337 ARG B N 1
ATOM 6681 C CA . ARG B 1 337 ? 25.875 -2.631 -0.015 1 98.06 337 ARG B CA 1
ATOM 6682 C C . ARG B 1 337 ? 26.344 -2.99 -1.424 1 98.06 337 ARG B C 1
ATOM 6684 O O . ARG B 1 337 ? 27.234 -2.344 -1.975 1 98.06 337 ARG B O 1
ATOM 6691 N N . LEU B 1 338 ? 25.719 -4.012 -1.973 1 98.31 338 LEU B N 1
ATOM 6692 C CA . LEU B 1 338 ? 26.094 -4.473 -3.307 1 98.31 338 LEU B CA 1
ATOM 6693 C C . LEU B 1 338 ? 25.75 -3.426 -4.359 1 98.31 338 LEU B C 1
ATOM 6695 O O . LEU B 1 338 ? 26.531 -3.174 -5.273 1 98.31 338 LEU B O 1
ATOM 6699 N N . THR B 1 339 ? 24.562 -2.822 -4.25 1 98.38 339 THR B N 1
ATOM 6700 C CA . THR B 1 339 ? 24.141 -1.793 -5.195 1 98.38 339 THR B CA 1
ATOM 6701 C C . THR B 1 339 ? 25.094 -0.601 -5.152 1 98.38 339 THR B C 1
ATOM 6703 O O . THR B 1 339 ? 25.484 -0.07 -6.195 1 98.38 339 THR B O 1
ATOM 6706 N N . LYS B 1 340 ? 25.422 -0.172 -3.949 1 98.12 340 LYS B N 1
ATOM 6707 C CA . LYS B 1 340 ? 26.344 0.947 -3.758 1 98.12 340 LYS B CA 1
ATOM 6708 C C . LYS B 1 340 ? 27.703 0.651 -4.375 1 98.12 340 LYS B C 1
ATOM 6710 O O . LYS B 1 340 ? 28.281 1.51 -5.039 1 98.12 340 LYS B O 1
ATOM 6715 N N . LYS B 1 341 ? 28.203 -0.566 -4.156 1 98.06 341 LYS B N 1
ATOM 6716 C CA . LYS B 1 341 ? 29.484 -0.971 -4.719 1 98.06 341 LYS B CA 1
ATOM 6717 C C . LYS B 1 341 ? 29.438 -0.993 -6.242 1 98.06 341 LYS B C 1
ATOM 6719 O O . LYS B 1 341 ? 30.359 -0.491 -6.902 1 98.06 341 LYS B O 1
ATOM 6724 N N . LEU B 1 342 ? 28.422 -1.57 -6.793 1 98.38 342 LEU B N 1
ATOM 6725 C CA . LEU B 1 342 ? 28.25 -1.588 -8.242 1 98.38 342 LEU B CA 1
ATOM 6726 C C . LEU B 1 342 ? 28.219 -0.171 -8.805 1 98.38 342 LEU B C 1
ATOM 6728 O O . LEU B 1 342 ? 28.859 0.116 -9.812 1 98.38 342 LEU B O 1
ATOM 6732 N N . PHE B 1 343 ? 27.453 0.733 -8.172 1 98.25 343 PHE B N 1
ATOM 6733 C CA . PHE B 1 343 ? 27.312 2.119 -8.602 1 98.25 343 PHE B CA 1
ATOM 6734 C C . PHE B 1 343 ? 28.656 2.832 -8.594 1 98.25 343 PHE B C 1
ATOM 6736 O O . PHE B 1 343 ? 29 3.557 -9.531 1 98.25 343 PHE B O 1
ATOM 6743 N N . THR B 1 344 ? 29.391 2.568 -7.543 1 97.44 344 THR B N 1
ATOM 6744 C CA . THR B 1 344 ? 30.688 3.215 -7.398 1 97.44 344 THR B CA 1
ATOM 6745 C C . THR B 1 344 ? 31.672 2.713 -8.461 1 97.44 344 THR B C 1
ATOM 6747 O O . THR B 1 344 ? 32.344 3.508 -9.102 1 97.44 344 THR B O 1
ATOM 6750 N N . GLU B 1 345 ? 31.719 1.45 -8.68 1 96.62 345 GLU B N 1
ATOM 6751 C CA . GLU B 1 345 ? 32.688 0.839 -9.586 1 96.62 345 GLU B CA 1
ATOM 6752 C C . GLU B 1 345 ? 32.344 1.121 -11.047 1 96.62 345 GLU B C 1
ATOM 6754 O O . GLU B 1 345 ? 33.219 1.1 -11.914 1 96.62 345 GLU B O 1
ATOM 6759 N N . LEU B 1 346 ? 31.109 1.401 -11.297 1 97.56 346 LEU B N 1
ATOM 6760 C CA . LEU B 1 346 ? 30.703 1.624 -12.68 1 97.56 346 LEU B CA 1
ATOM 6761 C C . LEU B 1 346 ? 30.547 3.113 -12.969 1 97.56 346 LEU B C 1
ATOM 6763 O O . LEU B 1 346 ? 29.938 3.496 -13.969 1 97.56 346 LEU B O 1
ATOM 6767 N N . LYS B 1 347 ? 31.047 3.926 -12.156 1 96.75 347 LYS B N 1
ATOM 6768 C CA . LYS B 1 347 ? 30.906 5.375 -12.273 1 96.75 347 LYS B CA 1
ATOM 6769 C C . LYS B 1 347 ? 31.375 5.867 -13.641 1 96.75 347 LYS B C 1
ATOM 6771 O O . LYS B 1 347 ? 30.766 6.777 -14.211 1 96.75 347 LYS B O 1
ATOM 6776 N N . SER B 1 348 ? 32.406 5.289 -14.195 1 95.88 348 SER B N 1
ATOM 6777 C CA . SER B 1 348 ? 32.969 5.711 -15.477 1 95.88 348 SER B CA 1
ATOM 6778 C C . SER B 1 348 ? 32 5.426 -16.609 1 95.88 348 SER B C 1
ATOM 6780 O O . SER B 1 348 ? 32.062 6.059 -17.672 1 95.88 348 SER B O 1
ATOM 6782 N N . LEU B 1 349 ? 31.078 4.551 -16.359 1 96 349 LEU B N 1
ATOM 6783 C CA . LEU B 1 349 ? 30.125 4.18 -17.406 1 96 349 LEU B CA 1
ATOM 6784 C C . LEU B 1 349 ? 28.859 5.023 -17.312 1 96 349 LEU B C 1
ATOM 6786 O O . LEU B 1 349 ? 28.391 5.566 -18.312 1 96 349 LEU B O 1
ATOM 6790 N N . HIS B 1 350 ? 28.297 5.152 -16.094 1 95.75 350 HIS B N 1
ATOM 6791 C CA . HIS B 1 350 ? 27.016 5.836 -15.992 1 95.75 350 HIS B CA 1
ATOM 6792 C C . HIS B 1 350 ? 27.203 7.332 -15.781 1 95.75 350 HIS B C 1
ATOM 6794 O O . HIS B 1 350 ? 26.297 8.117 -16.047 1 95.75 350 HIS B O 1
ATOM 6800 N N . LYS B 1 351 ? 28.312 7.805 -15.18 1 96.31 351 LYS B N 1
ATOM 6801 C CA . LYS B 1 351 ? 28.703 9.203 -15.031 1 96.31 351 LYS B CA 1
ATOM 6802 C C . LYS B 1 351 ? 27.734 9.961 -14.133 1 96.31 351 LYS B C 1
ATOM 6804 O O . LYS B 1 351 ? 27.516 11.156 -14.312 1 96.31 351 LYS B O 1
ATOM 6809 N N . LEU B 1 352 ? 27.078 9.234 -13.273 1 96.75 352 LEU B N 1
ATOM 6810 C CA . LEU B 1 352 ? 26.172 9.859 -12.305 1 96.75 352 LEU B CA 1
ATOM 6811 C C . LEU B 1 352 ? 26.938 10.297 -11.055 1 96.75 352 LEU B C 1
ATOM 6813 O O . LEU B 1 352 ? 27.844 9.602 -10.602 1 96.75 352 LEU B O 1
ATOM 6817 N N . GLY B 1 353 ? 26.531 11.359 -10.523 1 93.81 353 GLY B N 1
ATOM 6818 C CA . GLY B 1 353 ? 27.219 11.938 -9.383 1 93.81 353 GLY B CA 1
ATOM 6819 C C . GLY B 1 353 ? 26.719 11.406 -8.047 1 93.81 353 GLY B C 1
ATOM 6820 O O . GLY B 1 353 ? 25.891 10.508 -8.008 1 93.81 353 GLY B O 1
ATOM 6821 N N . ASP B 1 354 ? 27.219 11.93 -6.945 1 91.5 354 ASP B N 1
ATOM 6822 C CA . ASP B 1 354 ? 26.953 11.477 -5.582 1 91.5 354 ASP B CA 1
ATOM 6823 C C . ASP B 1 354 ? 25.578 11.93 -5.105 1 91.5 354 ASP B C 1
ATOM 6825 O O . ASP B 1 354 ? 25.078 11.453 -4.078 1 91.5 354 ASP B O 1
ATOM 6829 N N . ASN B 1 355 ? 24.969 12.781 -5.891 1 92 355 ASN B N 1
ATOM 6830 C CA . ASN B 1 355 ? 23.641 13.258 -5.535 1 92 355 ASN B CA 1
ATOM 6831 C C . ASN B 1 355 ? 22.609 12.133 -5.605 1 92 355 ASN B C 1
ATOM 6833 O O . ASN B 1 355 ? 21.484 12.281 -5.117 1 92 355 ASN B O 1
ATOM 6837 N N . TYR B 1 356 ? 23.031 11 -6.094 1 96.75 356 TYR B N 1
ATOM 6838 C CA . TYR B 1 356 ? 22.094 9.883 -6.219 1 96.75 356 TYR B CA 1
ATOM 6839 C C . TYR B 1 356 ? 22.234 8.922 -5.047 1 96.75 356 TYR B C 1
ATOM 6841 O O . TYR B 1 356 ? 21.531 7.914 -4.973 1 96.75 356 TYR B O 1
ATOM 6849 N N . GLN B 1 357 ? 23.078 9.25 -4.094 1 96.62 357 GLN B N 1
ATOM 6850 C CA . GLN B 1 357 ? 23.359 8.336 -2.986 1 96.62 357 GLN B CA 1
ATOM 6851 C C . GLN B 1 357 ? 22.109 8.094 -2.15 1 96.62 357 GLN B C 1
ATOM 6853 O O . GLN B 1 357 ? 21.844 6.961 -1.735 1 96.62 357 GLN B O 1
ATOM 6858 N N . ASN B 1 358 ? 21.328 9.148 -1.913 1 97.06 358 ASN B N 1
ATOM 6859 C CA . ASN B 1 358 ? 20.109 9.008 -1.142 1 97.06 358 ASN B CA 1
ATOM 6860 C C . ASN B 1 358 ? 19.078 8.141 -1.868 1 97.06 358 ASN B C 1
ATOM 6862 O O . ASN B 1 358 ? 18.328 7.395 -1.235 1 97.06 358 ASN B O 1
ATOM 6866 N N . ILE B 1 359 ? 19.109 8.289 -3.184 1 98.06 359 ILE B N 1
ATOM 6867 C CA . ILE B 1 359 ? 18.203 7.512 -4.027 1 98.06 359 ILE B CA 1
ATOM 6868 C C . ILE B 1 359 ? 18.578 6.031 -3.969 1 98.06 359 ILE B C 1
ATOM 6870 O O . ILE B 1 359 ? 17.719 5.172 -3.785 1 98.06 359 ILE B O 1
ATOM 6874 N N . ILE B 1 360 ? 19.875 5.75 -4.074 1 98.44 360 ILE B N 1
ATOM 6875 C CA . ILE B 1 360 ? 20.391 4.383 -4.043 1 98.44 360 ILE B CA 1
ATOM 6876 C C . ILE B 1 360 ? 20.062 3.746 -2.691 1 98.44 360 ILE B C 1
ATOM 6878 O O . ILE B 1 360 ? 19.562 2.619 -2.631 1 98.44 360 ILE B O 1
ATOM 6882 N N . LYS B 1 361 ? 20.312 4.496 -1.67 1 98.12 361 LYS B N 1
ATOM 6883 C CA . LYS B 1 361 ? 20.062 4.008 -0.318 1 98.12 361 LYS B CA 1
ATOM 6884 C C . LYS B 1 361 ? 18.578 3.689 -0.123 1 98.12 361 LYS B C 1
ATOM 6886 O O . LYS B 1 361 ? 18.234 2.594 0.323 1 98.12 361 LYS B O 1
ATOM 6891 N N . THR B 1 362 ? 17.703 4.605 -0.481 1 98.69 362 THR B N 1
ATOM 6892 C CA . THR B 1 362 ? 16.266 4.469 -0.265 1 98.69 362 THR B CA 1
ATOM 6893 C C . THR B 1 362 ? 15.711 3.32 -1.1 1 98.69 362 THR B C 1
ATOM 6895 O O . THR B 1 362 ? 15 2.459 -0.58 1 98.69 362 THR B O 1
ATOM 6898 N N . SER B 1 363 ? 16.031 3.279 -2.398 1 98.75 363 SER B N 1
ATOM 6899 C CA . SER B 1 363 ? 15.5 2.268 -3.305 1 98.75 363 SER B CA 1
ATOM 6900 C C . SER B 1 363 ? 15.961 0.871 -2.908 1 98.75 363 SER B C 1
ATOM 6902 O O . SER B 1 363 ? 15.172 -0.073 -2.896 1 98.75 363 SER B O 1
ATOM 6904 N N . ALA B 1 364 ? 17.219 0.745 -2.551 1 98.62 364 ALA B N 1
ATOM 6905 C CA . ALA B 1 364 ? 17.781 -0.565 -2.227 1 98.62 364 ALA B CA 1
ATOM 6906 C C . ALA B 1 364 ? 17.234 -1.073 -0.89 1 98.62 364 ALA B C 1
ATOM 6908 O O . ALA B 1 364 ? 16.812 -2.223 -0.785 1 98.62 364 ALA B O 1
ATOM 6909 N N . LEU B 1 365 ? 17.234 -0.216 0.104 1 98.5 365 LEU B N 1
ATOM 6910 C CA . LEU B 1 365 ? 16.828 -0.638 1.438 1 98.5 365 LEU B CA 1
ATOM 6911 C C . LEU B 1 365 ? 15.336 -0.951 1.471 1 98.5 365 LEU B C 1
ATOM 6913 O O . LEU B 1 365 ? 14.898 -1.835 2.213 1 98.5 365 LEU B O 1
ATOM 6917 N N . LEU B 1 366 ? 14.547 -0.272 0.634 1 98.44 366 LEU B N 1
ATOM 6918 C CA . LEU B 1 366 ? 13.102 -0.445 0.698 1 98.44 366 LEU B CA 1
ATOM 6919 C C . LEU B 1 366 ? 12.594 -1.242 -0.499 1 98.44 366 LEU B C 1
ATOM 6921 O O . LEU B 1 366 ? 11.383 -1.323 -0.73 1 98.44 366 LEU B O 1
ATOM 6925 N N . HIS B 1 367 ? 13.422 -1.848 -1.308 1 98.12 367 HIS B N 1
ATOM 6926 C CA . HIS B 1 367 ? 13.016 -2.465 -2.566 1 98.12 367 HIS B CA 1
ATOM 6927 C C . HIS B 1 367 ? 12 -3.576 -2.338 1 98.12 367 HIS B C 1
ATOM 6929 O O . HIS B 1 367 ? 11.172 -3.854 -3.207 1 98.12 367 HIS B O 1
ATOM 6935 N N . ASP B 1 368 ? 11.961 -4.199 -1.134 1 96.31 368 ASP B N 1
ATOM 6936 C CA . ASP B 1 368 ? 11.102 -5.352 -0.872 1 96.31 368 ASP B CA 1
ATOM 6937 C C . ASP B 1 368 ? 9.961 -4.984 0.074 1 96.31 368 ASP B C 1
ATOM 6939 O O . ASP B 1 368 ? 9.25 -5.863 0.567 1 96.31 368 ASP B O 1
ATOM 6943 N N . CYS B 1 369 ? 9.797 -3.711 0.344 1 96.62 369 CYS B N 1
ATOM 6944 C CA . CYS B 1 369 ? 8.812 -3.33 1.354 1 96.62 369 CYS B CA 1
ATOM 6945 C C . CYS B 1 369 ? 7.398 -3.658 0.893 1 96.62 369 CYS B C 1
ATOM 6947 O O . CYS B 1 369 ? 6.504 -3.859 1.716 1 96.62 369 CYS B O 1
ATOM 6949 N N . GLY B 1 370 ? 7.215 -3.797 -0.375 1 96.44 370 GLY B N 1
ATOM 6950 C CA . GLY B 1 370 ? 5.914 -4.113 -0.94 1 96.44 370 GLY B CA 1
ATOM 6951 C C . GLY B 1 370 ? 5.426 -5.504 -0.576 1 96.44 370 GLY B C 1
ATOM 6952 O O . GLY B 1 370 ? 4.242 -5.809 -0.723 1 96.44 370 GLY B O 1
ATOM 6953 N N . ILE B 1 371 ? 6.297 -6.414 -0.103 1 94.44 371 ILE B N 1
ATOM 6954 C CA . ILE B 1 371 ? 5.918 -7.758 0.318 1 94.44 371 ILE B CA 1
ATOM 6955 C C . ILE B 1 371 ? 4.895 -7.676 1.445 1 94.44 371 ILE B C 1
ATOM 6957 O O . ILE B 1 371 ? 4.09 -8.594 1.63 1 94.44 371 ILE B O 1
ATOM 6961 N N . SER B 1 372 ? 4.855 -6.531 2.133 1 91.75 372 SER B N 1
ATOM 6962 C CA . SER B 1 372 ? 3.891 -6.332 3.209 1 91.75 372 SER B CA 1
ATOM 6963 C C . SER B 1 372 ? 2.463 -6.328 2.676 1 91.75 372 SER B C 1
ATOM 6965 O O . SER B 1 372 ? 1.518 -6.605 3.418 1 91.75 372 SER B O 1
ATOM 6967 N N . ILE B 1 373 ? 2.316 -5.996 1.399 1 93.38 373 ILE B N 1
ATOM 6968 C CA . ILE B 1 373 ? 1.006 -6 0.758 1 93.38 373 ILE B CA 1
ATOM 6969 C C . ILE B 1 373 ? 0.764 -7.352 0.09 1 93.38 373 ILE B C 1
ATOM 6971 O O . ILE B 1 373 ? -0.218 -8.031 0.392 1 93.38 373 ILE B O 1
ATOM 6975 N N . ARG B 1 374 ? 1.678 -7.699 -0.766 1 93 374 ARG B N 1
ATOM 6976 C CA . ARG B 1 374 ? 1.608 -8.969 -1.484 1 93 374 ARG B CA 1
ATOM 6977 C C . ARG B 1 374 ? 2.949 -9.312 -2.125 1 93 374 ARG B C 1
ATOM 6979 O O . ARG B 1 374 ? 3.615 -8.438 -2.686 1 93 374 ARG B O 1
ATOM 6986 N N . TYR B 1 375 ? 3.248 -10.531 -2.078 1 93.06 375 TYR B N 1
ATOM 6987 C CA . TYR B 1 375 ? 4.523 -10.961 -2.637 1 93.06 375 TYR B CA 1
ATOM 6988 C C . TYR B 1 375 ? 4.543 -10.789 -4.152 1 93.06 375 TYR B C 1
ATOM 6990 O O . TYR B 1 375 ? 5.527 -10.297 -4.715 1 93.06 375 TYR B O 1
ATOM 6998 N N . TYR B 1 376 ? 3.447 -11.211 -4.746 1 91 376 TYR B N 1
ATOM 6999 C CA . TYR B 1 376 ? 3.383 -11.07 -6.195 1 91 376 TYR B CA 1
ATOM 7000 C C . TYR B 1 376 ? 3.332 -9.609 -6.605 1 91 376 TYR B C 1
ATOM 7002 O O . TYR B 1 376 ? 2.555 -8.828 -6.051 1 91 376 TYR B O 1
ATOM 7010 N N . ASP B 1 377 ? 4.195 -9.203 -7.434 1 92.31 377 ASP B N 1
ATOM 7011 C CA . ASP B 1 377 ? 4.324 -7.84 -7.945 1 92.31 377 ASP B CA 1
ATOM 7012 C C . ASP B 1 377 ? 4.781 -6.879 -6.848 1 92.31 377 ASP B C 1
ATOM 7014 O O . ASP B 1 377 ? 4.445 -5.695 -6.871 1 92.31 377 ASP B O 1
ATOM 7018 N N . HIS B 1 378 ? 5.5 -7.395 -5.883 1 95 378 HIS B N 1
ATOM 7019 C CA . HIS B 1 378 ? 5.895 -6.559 -4.754 1 95 378 HIS B CA 1
ATOM 7020 C C . HIS B 1 378 ? 6.805 -5.422 -5.203 1 95 378 HIS B C 1
ATOM 7022 O O . HIS B 1 378 ? 6.98 -4.438 -4.477 1 95 378 HIS B O 1
ATOM 7028 N N . HIS B 1 379 ? 7.441 -5.441 -6.434 1 96.12 379 HIS B N 1
ATOM 7029 C CA . HIS B 1 379 ? 8.195 -4.301 -6.941 1 96.12 379 HIS B CA 1
ATOM 7030 C C . HIS B 1 379 ? 7.293 -3.088 -7.145 1 96.12 379 HIS B C 1
ATOM 7032 O O . HIS B 1 379 ? 7.68 -1.961 -6.824 1 96.12 379 HIS B O 1
ATOM 7038 N N . LEU B 1 380 ? 6.059 -3.35 -7.605 1 96.5 380 LEU B N 1
ATOM 7039 C CA . LEU B 1 380 ? 5.102 -2.266 -7.797 1 96.5 380 LEU B CA 1
ATOM 7040 C C . LEU B 1 380 ? 4.562 -1.774 -6.457 1 96.5 380 LEU B C 1
ATOM 7042 O O . LEU B 1 380 ? 4.348 -0.574 -6.27 1 96.5 380 LEU B O 1
ATOM 7046 N N . HIS B 1 381 ? 4.316 -2.723 -5.535 1 97 381 HIS B N 1
ATOM 7047 C CA . HIS B 1 381 ? 3.848 -2.344 -4.207 1 97 381 HIS B CA 1
ATOM 7048 C C . HIS B 1 381 ? 4.906 -1.543 -3.455 1 97 381 HIS B C 1
ATOM 7050 O O . HIS B 1 381 ? 4.578 -0.618 -2.709 1 97 381 HIS B O 1
ATOM 7056 N N . SER B 1 382 ? 6.211 -1.958 -3.633 1 98.06 382 SER B N 1
ATOM 7057 C CA . SER B 1 382 ? 7.301 -1.195 -3.033 1 98.06 382 SER B CA 1
ATOM 7058 C C . SER B 1 382 ? 7.336 0.232 -3.568 1 98.06 382 SER B C 1
ATOM 7060 O O . SER B 1 382 ? 7.504 1.184 -2.803 1 98.06 382 SER B O 1
ATOM 7062 N N . MET B 1 383 ? 7.191 0.363 -4.91 1 97.94 383 MET B N 1
ATOM 7063 C CA . MET B 1 383 ? 7.121 1.688 -5.52 1 97.94 383 MET B CA 1
ATOM 7064 C C . MET B 1 383 ? 6 2.514 -4.898 1 97.94 383 MET B C 1
ATOM 7066 O O . MET B 1 383 ? 6.207 3.668 -4.52 1 97.94 383 MET B O 1
ATOM 7070 N N . TYR B 1 384 ? 4.844 1.882 -4.738 1 97.12 384 TYR B N 1
ATOM 7071 C CA . TYR B 1 384 ? 3.68 2.564 -4.18 1 97.12 384 TYR B CA 1
ATOM 7072 C C . TYR B 1 384 ? 3.949 3.031 -2.756 1 97.12 384 TYR B C 1
ATOM 7074 O O . TYR B 1 384 ? 3.635 4.168 -2.396 1 97.12 384 TYR B O 1
ATOM 7082 N N . ILE B 1 385 ? 4.52 2.16 -1.953 1 97.12 385 ILE B N 1
ATOM 7083 C CA . ILE B 1 385 ? 4.797 2.482 -0.558 1 97.12 385 ILE B CA 1
ATOM 7084 C C . ILE B 1 385 ? 5.816 3.617 -0.482 1 97.12 385 ILE B C 1
ATOM 7086 O O . ILE B 1 385 ? 5.629 4.578 0.267 1 97.12 385 ILE B O 1
ATOM 7090 N N . ILE B 1 386 ? 6.836 3.588 -1.287 1 97.88 386 ILE B N 1
ATOM 7091 C CA . ILE B 1 386 ? 7.875 4.613 -1.276 1 97.88 386 ILE B CA 1
ATOM 7092 C C . ILE B 1 386 ? 7.277 5.957 -1.696 1 97.88 386 ILE B C 1
ATOM 7094 O O . ILE B 1 386 ? 7.547 6.984 -1.069 1 97.88 386 ILE B O 1
ATOM 7098 N N . LEU B 1 387 ? 6.41 5.938 -2.658 1 96.56 387 LEU B N 1
ATOM 7099 C CA . LEU B 1 387 ? 5.84 7.164 -3.203 1 96.56 387 LEU B CA 1
ATOM 7100 C C . LEU B 1 387 ? 4.852 7.789 -2.221 1 96.56 387 LEU B C 1
ATOM 7102 O O . LEU B 1 387 ? 4.57 8.984 -2.293 1 96.56 387 LEU B O 1
ATOM 7106 N N . ASN B 1 388 ? 4.367 6.957 -1.27 1 94.62 388 ASN B N 1
ATOM 7107 C CA . ASN B 1 388 ? 3.271 7.461 -0.451 1 94.62 388 ASN B CA 1
ATOM 7108 C C . ASN B 1 388 ? 3.646 7.496 1.027 1 94.62 388 ASN B C 1
ATOM 7110 O O . ASN B 1 388 ? 2.92 8.07 1.843 1 94.62 388 ASN B O 1
ATOM 7114 N N . SER B 1 389 ? 4.77 6.953 1.354 1 92.69 389 SER B N 1
ATOM 7115 C CA . SER B 1 389 ? 5.219 6.992 2.742 1 92.69 389 SER B CA 1
ATOM 7116 C C . SER B 1 389 ? 5.828 8.344 3.09 1 92.69 389 SER B C 1
ATOM 7118 O O . SER B 1 389 ? 6.242 9.094 2.203 1 92.69 389 SER B O 1
ATOM 7120 N N . HIS B 1 390 ? 5.773 8.617 4.34 1 89.5 390 HIS B N 1
ATOM 7121 C CA . HIS B 1 390 ? 6.445 9.82 4.816 1 89.5 390 HIS B CA 1
ATOM 7122 C C . HIS B 1 390 ? 7.938 9.578 5.02 1 89.5 390 HIS B C 1
ATOM 7124 O O . HIS B 1 390 ? 8.383 9.312 6.137 1 89.5 390 HIS B O 1
ATOM 7130 N N . ILE B 1 391 ? 8.695 9.781 4.008 1 94.88 391 ILE B N 1
ATOM 7131 C CA . ILE B 1 391 ? 10.141 9.602 4.09 1 94.88 391 ILE B CA 1
ATOM 7132 C C . ILE B 1 391 ? 10.82 10.961 4.273 1 94.88 391 ILE B C 1
ATOM 7134 O O . ILE B 1 391 ? 10.867 11.766 3.342 1 94.88 391 ILE B O 1
ATOM 7138 N N . ASN B 1 392 ? 11.359 11.141 5.426 1 94.31 392 ASN B N 1
ATOM 7139 C CA . ASN B 1 392 ? 12.039 12.406 5.719 1 94.31 392 ASN B CA 1
ATOM 7140 C C . ASN B 1 392 ? 13.414 12.469 5.055 1 94.31 392 ASN B C 1
ATOM 7142 O O . ASN B 1 392 ? 14.109 11.461 4.949 1 94.31 392 ASN B O 1
ATOM 7146 N N . GLY B 1 393 ? 13.758 13.594 4.582 1 93.25 393 GLY B N 1
ATOM 7147 C CA . GLY B 1 393 ? 15.102 13.812 4.078 1 93.25 393 GLY B CA 1
ATOM 7148 C C . GLY B 1 393 ? 15.188 13.742 2.564 1 93.25 393 GLY B C 1
ATOM 7149 O O . GLY B 1 393 ? 16.25 13.992 1.986 1 93.25 393 GLY B O 1
ATOM 7150 N N . LEU B 1 394 ? 14.055 13.438 1.919 1 95.88 394 LEU B N 1
ATOM 7151 C CA . LEU B 1 394 ? 14.07 13.359 0.462 1 95.88 394 LEU B CA 1
ATOM 7152 C C . LEU B 1 394 ? 13.188 14.453 -0.145 1 95.88 394 LEU B C 1
ATOM 7154 O O . LEU B 1 394 ? 12.125 14.766 0.391 1 95.88 394 LEU B O 1
ATOM 7158 N N . SER B 1 395 ? 13.672 15.008 -1.245 1 95.25 395 SER B N 1
ATOM 7159 C CA . SER B 1 395 ? 12.812 15.844 -2.066 1 95.25 395 SER B CA 1
ATOM 7160 C C . SER B 1 395 ? 11.781 15.016 -2.82 1 95.25 395 SER B C 1
ATOM 7162 O O . SER B 1 395 ? 11.898 13.789 -2.896 1 95.25 395 SER B O 1
ATOM 7164 N N . HIS B 1 396 ? 10.773 15.672 -3.375 1 96.5 396 HIS B N 1
ATOM 7165 C CA . HIS B 1 396 ? 9.758 14.969 -4.152 1 96.5 396 HIS B CA 1
ATOM 7166 C C . HIS B 1 396 ? 10.375 14.242 -5.344 1 96.5 396 HIS B C 1
ATOM 7168 O O . HIS B 1 396 ? 9.992 13.109 -5.652 1 96.5 396 HIS B O 1
ATOM 7174 N N . LYS B 1 397 ? 11.32 14.891 -6.008 1 96.5 397 LYS B N 1
ATOM 7175 C CA . LYS B 1 397 ? 12.023 14.273 -7.129 1 96.5 397 LYS B CA 1
ATOM 7176 C C . LYS B 1 397 ? 12.758 13.016 -6.688 1 96.5 397 LYS B C 1
ATOM 7178 O O . LYS B 1 397 ? 12.695 11.977 -7.352 1 96.5 397 LYS B O 1
ATOM 7183 N N . GLU B 1 398 ? 13.414 13.102 -5.582 1 97.31 398 GLU B N 1
ATOM 7184 C CA . GLU B 1 398 ? 14.164 11.961 -5.062 1 97.31 398 GLU B CA 1
ATOM 7185 C C . GLU B 1 398 ? 13.234 10.82 -4.68 1 97.31 398 GLU B C 1
ATOM 7187 O O . GLU B 1 398 ? 13.57 9.648 -4.867 1 97.31 398 GLU B O 1
ATOM 7192 N N . ILE B 1 399 ? 12.102 11.141 -4.129 1 97.69 399 ILE B N 1
ATOM 7193 C CA . ILE B 1 399 ? 11.117 10.117 -3.77 1 97.69 399 ILE B CA 1
ATOM 7194 C C . ILE B 1 399 ? 10.672 9.375 -5.023 1 97.69 399 ILE B C 1
ATOM 7196 O O . ILE B 1 399 ? 10.625 8.141 -5.035 1 97.69 399 ILE B O 1
ATOM 7200 N N . LEU B 1 400 ? 10.383 10.125 -6.086 1 97.69 400 LEU B N 1
ATOM 7201 C CA . LEU B 1 400 ? 9.93 9.539 -7.344 1 97.69 400 LEU B CA 1
ATOM 7202 C C . LEU B 1 400 ? 11 8.609 -7.922 1 97.69 400 LEU B C 1
ATOM 7204 O O . LEU B 1 400 ? 10.711 7.457 -8.25 1 97.69 400 LEU B O 1
ATOM 7208 N N . ILE B 1 401 ? 12.195 9.109 -7.988 1 98.25 401 ILE B N 1
ATOM 7209 C CA . ILE B 1 401 ? 13.273 8.344 -8.594 1 98.25 401 ILE B CA 1
ATOM 7210 C C . ILE B 1 401 ? 13.562 7.105 -7.75 1 98.25 401 ILE B C 1
ATOM 7212 O O . ILE B 1 401 ? 13.805 6.023 -8.289 1 98.25 401 ILE B O 1
ATOM 7216 N N . SER B 1 402 ? 13.523 7.266 -6.41 1 98.56 402 SER B N 1
ATOM 7217 C CA . SER B 1 402 ? 13.734 6.125 -5.527 1 98.56 402 SER B CA 1
ATOM 7218 C C . SER B 1 402 ? 12.672 5.051 -5.75 1 98.56 402 SER B C 1
ATOM 7220 O O . SER B 1 402 ? 13 3.861 -5.832 1 98.56 402 SER B O 1
ATOM 7222 N N . GLY B 1 403 ? 11.406 5.496 -5.793 1 98.44 403 GLY B N 1
ATOM 7223 C CA . GLY B 1 403 ? 10.328 4.555 -6.031 1 98.44 403 GLY B CA 1
ATOM 7224 C C . GLY B 1 403 ? 10.445 3.832 -7.359 1 98.44 403 GLY B C 1
ATOM 7225 O O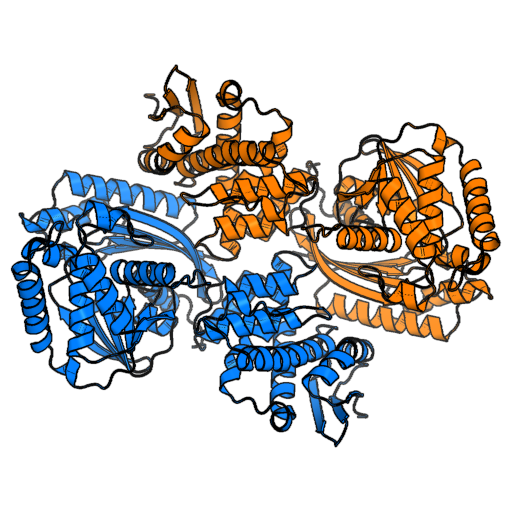 . GLY B 1 403 ? 10.281 2.613 -7.426 1 98.44 403 GLY B O 1
ATOM 7226 N N . PHE B 1 404 ? 10.789 4.562 -8.406 1 98.25 404 PHE B N 1
ATOM 7227 C CA . PHE B 1 404 ? 10.906 3.979 -9.742 1 98.25 404 PHE B CA 1
ATOM 7228 C C . PHE B 1 404 ? 12.102 3.035 -9.812 1 98.25 404 PHE B C 1
ATOM 7230 O O . PHE B 1 404 ? 12.023 1.979 -10.438 1 98.25 404 PHE B O 1
ATOM 7237 N N . ALA B 1 405 ? 13.172 3.393 -9.203 1 98.25 405 ALA B N 1
ATOM 7238 C CA . ALA B 1 405 ? 14.328 2.508 -9.172 1 98.25 405 ALA B CA 1
ATOM 7239 C C . ALA B 1 405 ? 14.008 1.198 -8.461 1 98.25 405 ALA B C 1
ATOM 7241 O O . ALA B 1 405 ? 14.398 0.122 -8.914 1 98.25 405 ALA B O 1
ATOM 7242 N N . ALA B 1 406 ? 13.305 1.323 -7.332 1 98.38 406 ALA B N 1
ATOM 7243 C CA . ALA B 1 406 ? 12.906 0.128 -6.594 1 98.38 406 ALA B CA 1
ATOM 7244 C C . ALA B 1 406 ? 12.023 -0.775 -7.449 1 98.38 406 ALA B C 1
ATOM 7246 O O . ALA B 1 406 ? 12.078 -2.002 -7.328 1 98.38 406 ALA B O 1
ATOM 7247 N N . ALA B 1 407 ? 11.266 -0.204 -8.328 1 97.75 407 ALA B N 1
ATOM 7248 C CA . ALA B 1 407 ? 10.352 -0.966 -9.164 1 97.75 407 ALA B CA 1
ATOM 7249 C C . ALA B 1 407 ? 11.109 -1.796 -10.203 1 97.75 407 ALA B C 1
ATOM 7251 O O . ALA B 1 407 ? 10.562 -2.75 -10.758 1 97.75 407 ALA B O 1
ATOM 7252 N N . PHE B 1 408 ? 12.367 -1.506 -10.422 1 94.69 408 PHE B N 1
ATOM 7253 C CA . PHE B 1 408 ? 13.172 -2.184 -11.422 1 94.69 408 PHE B CA 1
ATOM 7254 C C . PHE B 1 408 ? 13.828 -3.432 -10.844 1 94.69 408 PHE B C 1
ATOM 7256 O O . PHE B 1 408 ? 14.43 -4.223 -11.57 1 94.69 408 PHE B O 1
ATOM 7263 N N . HIS B 1 409 ? 13.672 -3.645 -9.578 1 92.75 409 HIS B N 1
ATOM 7264 C CA . HIS B 1 409 ? 14.555 -4.598 -8.914 1 92.75 409 HIS B CA 1
ATOM 7265 C C . HIS B 1 409 ? 14.242 -6.027 -9.336 1 92.75 409 HIS B C 1
ATOM 7267 O O . HIS B 1 409 ? 15.031 -6.941 -9.094 1 92.75 409 HIS B O 1
ATOM 7273 N N . ARG B 1 410 ? 13.141 -6.258 -9.969 1 90.88 410 ARG B N 1
ATOM 7274 C CA . ARG B 1 410 ? 12.781 -7.594 -10.43 1 90.88 410 ARG B CA 1
ATOM 7275 C C . ARG B 1 410 ? 12.945 -7.719 -11.938 1 90.88 410 ARG B C 1
ATOM 7277 O O . ARG B 1 410 ? 13.125 -6.719 -12.633 1 90.88 410 ARG B O 1
ATOM 7284 N N . ASN B 1 411 ? 13.008 -8.938 -12.391 1 79.81 411 ASN B N 1
ATOM 7285 C CA . ASN B 1 411 ? 12.984 -9.164 -13.828 1 79.81 411 ASN B CA 1
ATOM 7286 C C . ASN B 1 411 ? 11.594 -8.93 -14.414 1 79.81 411 ASN B C 1
ATOM 7288 O O . ASN B 1 411 ? 10.766 -9.844 -14.43 1 79.81 411 ASN B O 1
ATOM 7292 N N . ASN B 1 412 ? 11.414 -7.633 -14.828 1 80.75 412 ASN B N 1
ATOM 7293 C CA . ASN B 1 412 ? 10.109 -7.16 -15.273 1 80.75 412 ASN B CA 1
ATOM 7294 C C . ASN B 1 412 ? 10.234 -6.141 -16.406 1 80.75 412 ASN B C 1
ATOM 7296 O O . ASN B 1 412 ? 11.344 -5.828 -16.844 1 80.75 412 ASN B O 1
ATOM 7300 N N . ASN B 1 413 ? 9.062 -5.793 -16.891 1 81.25 413 ASN B N 1
ATOM 7301 C CA . ASN B 1 413 ? 9.016 -4.809 -17.969 1 81.25 413 ASN B CA 1
ATOM 7302 C C . ASN B 1 413 ? 8.508 -3.457 -17.469 1 81.25 413 ASN B C 1
ATOM 7304 O O . ASN B 1 413 ? 7.773 -2.764 -18.172 1 81.25 413 ASN B O 1
ATOM 7308 N N . PHE B 1 414 ? 8.969 -3.154 -16.328 1 89.31 414 PHE B N 1
ATOM 7309 C CA . PHE B 1 414 ? 8.516 -1.895 -15.742 1 89.31 414 PHE B CA 1
ATOM 7310 C C . PHE B 1 414 ? 9.023 -0.71 -16.562 1 89.31 414 PHE B C 1
ATOM 7312 O O . PHE B 1 414 ? 10.18 -0.7 -16.984 1 89.31 414 PHE B O 1
ATOM 7319 N N . HIS B 1 415 ? 8.062 0.312 -16.734 1 90.5 415 HIS B N 1
ATOM 7320 C CA . HIS B 1 415 ? 8.398 1.571 -17.391 1 90.5 415 HIS B CA 1
ATOM 7321 C C . HIS B 1 415 ? 7.934 2.764 -16.562 1 90.5 415 HIS B C 1
ATOM 7323 O O . HIS B 1 415 ? 6.852 2.734 -15.977 1 90.5 415 HIS B O 1
ATOM 7329 N N . ILE B 1 416 ? 8.766 3.715 -16.578 1 92.31 416 ILE B N 1
ATOM 7330 C CA . ILE B 1 416 ? 8.461 4.934 -15.836 1 92.31 416 ILE B CA 1
ATOM 7331 C C . ILE B 1 416 ? 7.395 5.738 -16.578 1 92.31 416 ILE B C 1
ATOM 7333 O O . ILE B 1 416 ? 7.551 6.043 -17.766 1 92.31 416 ILE B O 1
ATOM 7337 N N . PRO B 1 417 ? 6.324 6.043 -15.953 1 91.38 417 PRO B N 1
ATOM 7338 C CA . PRO B 1 417 ? 5.312 6.887 -16.594 1 91.38 417 PRO B CA 1
ATOM 7339 C C . PRO B 1 417 ? 5.699 8.359 -16.625 1 91.38 417 PRO B C 1
ATOM 7341 O O . PRO B 1 417 ? 5.082 9.18 -15.93 1 91.38 417 PRO B O 1
ATOM 7344 N N . LEU B 1 418 ? 6.52 8.766 -17.453 1 91.38 418 LEU B N 1
ATOM 7345 C CA . LEU B 1 418 ? 7.113 10.094 -17.484 1 91.38 418 LEU B CA 1
ATOM 7346 C C . LEU B 1 418 ? 6.051 11.156 -17.734 1 91.38 418 LEU B C 1
ATOM 7348 O O . LEU B 1 418 ? 6.117 12.25 -17.172 1 91.38 418 LEU B O 1
ATOM 7352 N N . VAL B 1 419 ? 5.082 10.859 -18.578 1 91.69 419 VAL B N 1
ATOM 7353 C CA . VAL B 1 419 ? 4.062 11.828 -18.969 1 91.69 419 VAL B CA 1
ATOM 7354 C C . VAL B 1 419 ? 3.314 12.312 -17.734 1 91.69 419 VAL B C 1
ATOM 7356 O O . VAL B 1 419 ? 3.062 13.508 -17.578 1 91.69 419 VAL B O 1
ATOM 7359 N N . LYS B 1 420 ? 3.098 11.492 -16.844 1 92.19 420 LYS B N 1
ATOM 7360 C CA . LYS B 1 420 ? 2.357 11.797 -15.617 1 92.19 420 LYS B CA 1
ATOM 7361 C C . LYS B 1 420 ? 3.184 12.672 -14.68 1 92.19 420 LYS B C 1
ATOM 7363 O O . LYS B 1 420 ? 2.631 13.477 -13.93 1 92.19 420 LYS B O 1
ATOM 7368 N N . PHE B 1 421 ? 4.531 12.477 -14.727 1 95.5 421 PHE B N 1
ATOM 7369 C CA . PHE B 1 421 ? 5.387 13.148 -13.75 1 95.5 421 PHE B CA 1
ATOM 7370 C C . PHE B 1 421 ? 6.297 14.156 -14.438 1 95.5 421 PHE B C 1
ATOM 7372 O O . PHE B 1 421 ? 7.348 14.516 -13.906 1 95.5 421 PHE B O 1
ATOM 7379 N N . SER B 1 422 ? 5.934 14.625 -15.641 1 93.06 422 SER B N 1
ATOM 7380 C CA . SER B 1 422 ? 6.766 15.477 -16.484 1 93.06 422 SER B CA 1
ATOM 7381 C C . SER B 1 422 ? 7.039 16.812 -15.812 1 93.06 422 SER B C 1
ATOM 7383 O O . SER B 1 422 ? 8.008 17.5 -16.141 1 93.06 422 SER B O 1
ATOM 7385 N N . GLY B 1 423 ? 6.234 17.219 -14.867 1 91.94 423 GLY B N 1
ATOM 7386 C CA . GLY B 1 423 ? 6.465 18.453 -14.141 1 91.94 423 GLY B CA 1
ATOM 7387 C C . GLY B 1 423 ? 7.59 18.344 -13.125 1 91.94 423 GLY B C 1
ATOM 7388 O O . GLY B 1 423 ? 8.109 19.359 -12.656 1 91.94 423 GLY B O 1
ATOM 7389 N N . ILE B 1 424 ? 8.008 17.109 -12.828 1 95.25 424 ILE B N 1
ATOM 7390 C CA . ILE B 1 424 ? 9.008 16.891 -11.789 1 95.25 424 ILE B CA 1
ATOM 7391 C C . ILE B 1 424 ? 10.234 16.219 -12.391 1 95.25 424 ILE B C 1
ATOM 7393 O O . ILE B 1 424 ? 11.375 16.531 -12.016 1 95.25 424 ILE B O 1
ATOM 7397 N N . LEU B 1 425 ? 10.016 15.336 -13.359 1 96.44 425 LEU B N 1
ATOM 7398 C CA . LEU B 1 425 ? 11.078 14.516 -13.93 1 96.44 425 LEU B CA 1
ATOM 7399 C C . LEU B 1 425 ? 11.297 14.867 -15.398 1 96.44 425 LEU B C 1
ATOM 7401 O O . LEU B 1 425 ? 10.352 15.234 -16.109 1 96.44 425 LEU B O 1
ATOM 7405 N N . ASN B 1 426 ? 12.523 14.695 -15.875 1 96.19 426 ASN B N 1
ATOM 7406 C CA . ASN B 1 426 ? 12.859 14.797 -17.281 1 96.19 426 ASN B CA 1
ATOM 7407 C C . ASN B 1 426 ? 13.492 13.516 -17.812 1 96.19 426 ASN B C 1
ATOM 7409 O O . ASN B 1 426 ? 13.57 12.516 -17.094 1 96.19 426 ASN B O 1
ATOM 7413 N N . LYS B 1 427 ? 13.898 13.508 -19.016 1 96 427 LYS B N 1
ATOM 7414 C CA . LYS B 1 427 ? 14.422 12.312 -19.672 1 96 427 LYS B CA 1
ATOM 7415 C C . LYS B 1 427 ? 15.734 11.867 -19.031 1 96 427 LYS B C 1
ATOM 7417 O O . LYS B 1 427 ? 16.031 10.672 -18.969 1 96 427 LYS B O 1
ATOM 7422 N N . LEU B 1 428 ? 16.516 12.812 -18.625 1 96.19 428 LEU B N 1
ATOM 7423 C CA . LEU B 1 428 ? 17.781 12.484 -17.969 1 96.19 428 LEU B CA 1
ATOM 7424 C C . LEU B 1 428 ? 17.531 11.773 -16.656 1 96.19 428 LEU B C 1
ATOM 7426 O O . LEU B 1 428 ? 18.281 10.867 -16.281 1 96.19 428 LEU B O 1
ATOM 7430 N N . ASP B 1 429 ? 16.484 12.219 -15.93 1 96.81 429 ASP B N 1
ATOM 7431 C CA . ASP B 1 429 ? 16.109 11.562 -14.688 1 96.81 429 ASP B CA 1
ATOM 7432 C C . ASP B 1 429 ? 15.703 10.109 -14.938 1 96.81 429 ASP B C 1
ATOM 7434 O O . ASP B 1 429 ? 16.031 9.219 -14.156 1 96.81 429 ASP B O 1
ATOM 7438 N N . VAL B 1 430 ? 14.961 9.914 -15.984 1 96.88 430 VAL B N 1
ATOM 7439 C CA . VAL B 1 430 ? 14.5 8.578 -16.344 1 96.88 430 VAL B CA 1
ATOM 7440 C C . VAL B 1 430 ? 15.695 7.684 -16.656 1 96.88 430 VAL B C 1
ATOM 7442 O O . VAL B 1 430 ? 15.773 6.551 -16.172 1 96.88 430 VAL B O 1
ATOM 7445 N N . ALA B 1 431 ? 16.594 8.203 -17.453 1 96.94 431 ALA B N 1
ATOM 7446 C CA . ALA B 1 431 ? 17.781 7.445 -17.812 1 96.94 431 ALA B CA 1
ATOM 7447 C C . ALA B 1 431 ? 18.594 7.078 -16.562 1 96.94 431 ALA B C 1
ATOM 7449 O O . ALA B 1 431 ? 19.078 5.953 -16.438 1 96.94 431 ALA B O 1
ATOM 7450 N N . ALA B 1 432 ? 18.766 8.055 -15.688 1 97.75 432 ALA B N 1
ATOM 7451 C CA . ALA B 1 432 ? 19.484 7.812 -14.445 1 97.75 432 ALA B CA 1
ATOM 7452 C C . ALA B 1 432 ? 18.797 6.738 -13.609 1 97.75 432 ALA B C 1
ATOM 7454 O O . ALA B 1 432 ? 19.469 5.879 -13.023 1 97.75 432 ALA B O 1
ATOM 7455 N N . THR B 1 433 ? 17.5 6.828 -13.562 1 97.81 433 THR B N 1
ATOM 7456 C CA . THR B 1 433 ? 16.719 5.867 -12.805 1 97.81 433 THR B CA 1
ATOM 7457 C C . THR B 1 433 ? 16.922 4.453 -13.336 1 97.81 433 THR B C 1
ATOM 7459 O O . THR B 1 433 ? 17.078 3.506 -12.562 1 97.81 433 THR B O 1
ATOM 7462 N N . GLU B 1 434 ? 16.875 4.324 -14.609 1 97.31 434 GLU B N 1
ATOM 7463 C CA . GLU B 1 434 ? 17.078 3.021 -15.242 1 97.31 434 GLU B CA 1
ATOM 7464 C C . GLU B 1 434 ? 18.469 2.473 -14.953 1 97.31 434 GLU B C 1
ATOM 7466 O O . GLU B 1 434 ? 18.625 1.281 -14.688 1 97.31 434 GLU B O 1
ATOM 7471 N N . LYS B 1 435 ? 19.469 3.311 -15.047 1 98.06 435 LYS B N 1
ATOM 7472 C CA . LYS B 1 435 ? 20.844 2.914 -14.758 1 98.06 435 LYS B CA 1
ATOM 7473 C C . LYS B 1 435 ? 20.984 2.414 -13.328 1 98.06 435 LYS B C 1
ATOM 7475 O O . LYS B 1 435 ? 21.641 1.404 -13.078 1 98.06 435 LYS B O 1
ATOM 7480 N N . ILE B 1 436 ? 20.375 3.105 -12.406 1 98.31 436 ILE B N 1
ATOM 7481 C CA . ILE B 1 436 ? 20.422 2.721 -11 1 98.31 436 ILE B CA 1
ATOM 7482 C C . ILE B 1 436 ? 19.578 1.461 -10.781 1 98.31 436 ILE B C 1
ATOM 7484 O O . ILE B 1 436 ? 20 0.545 -10.07 1 98.31 436 ILE B O 1
ATOM 7488 N N . GLY B 1 437 ? 18.406 1.434 -11.391 1 98.12 437 GLY B N 1
ATOM 7489 C CA . GLY B 1 437 ? 17.484 0.321 -11.234 1 98.12 437 GLY B CA 1
ATOM 7490 C C . GLY B 1 437 ? 18.078 -1.012 -11.648 1 98.12 437 GLY B C 1
ATOM 7491 O O . GLY B 1 437 ? 17.875 -2.025 -10.977 1 98.12 437 GLY B O 1
ATOM 7492 N N . ILE B 1 438 ? 18.812 -1.048 -12.758 1 97.88 438 ILE B N 1
ATOM 7493 C CA . ILE B 1 438 ? 19.391 -2.295 -13.258 1 97.88 438 ILE B CA 1
ATOM 7494 C C . ILE B 1 438 ? 20.469 -2.779 -12.297 1 97.88 438 ILE B C 1
ATOM 7496 O O . ILE B 1 438 ? 20.656 -3.984 -12.117 1 97.88 438 ILE B O 1
ATOM 7500 N N . LEU B 1 439 ? 21.234 -1.863 -11.711 1 98.38 439 LEU B N 1
ATOM 7501 C CA . LEU B 1 439 ? 22.219 -2.238 -10.711 1 98.38 439 LEU B CA 1
ATOM 7502 C C . LEU B 1 439 ? 21.547 -2.846 -9.484 1 98.38 439 LEU B C 1
ATOM 7504 O O . LEU B 1 439 ? 22.047 -3.822 -8.914 1 98.38 439 LEU B O 1
ATOM 7508 N N . LEU B 1 440 ? 20.484 -2.178 -9.07 1 98.44 440 LEU B N 1
ATOM 7509 C CA . LEU B 1 440 ? 19.703 -2.713 -7.961 1 98.44 440 LEU B CA 1
ATOM 7510 C C . LEU B 1 440 ? 19.203 -4.117 -8.273 1 98.44 440 LEU B C 1
ATOM 7512 O O . LEU B 1 440 ? 19.234 -5 -7.41 1 98.44 440 LEU B O 1
ATOM 7516 N N . ARG B 1 441 ? 18.734 -4.34 -9.477 1 98 441 ARG B N 1
ATOM 7517 C CA . ARG B 1 441 ? 18.266 -5.648 -9.914 1 98 441 ARG B CA 1
ATOM 7518 C C . ARG B 1 441 ? 19.375 -6.688 -9.836 1 98 441 ARG B C 1
ATOM 7520 O O . ARG B 1 441 ? 19.156 -7.809 -9.375 1 98 441 ARG B O 1
ATOM 7527 N N . ILE B 1 442 ? 20.547 -6.355 -10.305 1 97.94 442 ILE B N 1
ATOM 7528 C CA . ILE B 1 442 ? 21.703 -7.242 -10.25 1 97.94 442 ILE B CA 1
ATOM 7529 C C . ILE B 1 442 ? 22.031 -7.559 -8.789 1 97.94 442 ILE B C 1
ATOM 7531 O O . ILE B 1 442 ? 22.234 -8.719 -8.438 1 97.94 442 ILE B O 1
ATOM 7535 N N . ALA B 1 443 ? 22.062 -6.523 -7.965 1 98.06 443 ALA B N 1
ATOM 7536 C CA . ALA B 1 443 ? 22.375 -6.684 -6.547 1 98.06 443 ALA B CA 1
ATOM 7537 C C . ALA B 1 443 ? 21.375 -7.617 -5.871 1 98.06 443 ALA B C 1
ATOM 7539 O O . ALA B 1 443 ? 21.75 -8.469 -5.059 1 98.06 443 ALA B O 1
ATOM 7540 N N . GLU B 1 444 ? 20.094 -7.402 -6.133 1 96.62 444 GLU B N 1
ATOM 7541 C CA . GLU B 1 444 ? 19.062 -8.281 -5.602 1 96.62 444 GLU B CA 1
ATOM 7542 C C . GLU B 1 444 ? 19.312 -9.734 -6 1 96.62 444 GLU B C 1
ATOM 7544 O O . GLU B 1 444 ? 19.188 -10.641 -5.176 1 96.62 444 GLU B O 1
ATOM 7549 N N . GLY B 1 445 ? 19.656 -9.969 -7.262 1 94.56 445 GLY B N 1
ATOM 7550 C CA . GLY B 1 445 ? 20 -11.312 -7.719 1 94.56 445 GLY B CA 1
ATOM 7551 C C . GLY B 1 445 ? 21.188 -11.906 -7 1 94.56 445 GLY B C 1
ATOM 7552 O O . GLY B 1 445 ? 21.203 -13.094 -6.668 1 94.56 445 GLY B O 1
ATOM 7553 N N . LEU B 1 446 ? 22.172 -11.102 -6.73 1 95.62 446 LEU B N 1
ATOM 7554 C CA . LEU B 1 446 ? 23.422 -11.555 -6.125 1 95.62 446 LEU B CA 1
ATOM 7555 C C . LEU B 1 446 ? 23.203 -11.898 -4.652 1 95.62 446 LEU B C 1
ATOM 7557 O O . LEU B 1 446 ? 24.062 -12.523 -4.031 1 95.62 446 LEU B O 1
ATOM 7561 N N . ASP B 1 447 ? 22.047 -11.484 -4.113 1 93.25 447 ASP B N 1
ATOM 7562 C CA . ASP B 1 447 ? 21.719 -11.859 -2.74 1 93.25 447 ASP B CA 1
ATOM 7563 C C . ASP B 1 447 ? 20.438 -12.68 -2.688 1 93.25 447 ASP B C 1
ATOM 7565 O O . ASP B 1 447 ? 19.703 -12.633 -1.698 1 93.25 447 ASP B O 1
ATOM 7569 N N . ARG B 1 448 ? 20.141 -13.398 -3.654 1 88.06 448 ARG B N 1
ATOM 7570 C CA . ARG B 1 448 ? 18.906 -14.148 -3.773 1 88.06 448 ARG B CA 1
ATOM 7571 C C . ARG B 1 448 ? 18.781 -15.18 -2.65 1 88.06 448 ARG B C 1
ATOM 7573 O O . ARG B 1 448 ? 17.672 -15.5 -2.219 1 88.06 448 ARG B O 1
ATOM 7580 N N . SER B 1 449 ? 19.922 -15.664 -2.102 1 80.06 449 SER B N 1
ATOM 7581 C CA . SER B 1 449 ? 19.906 -16.609 -0.994 1 80.06 449 SER B CA 1
ATOM 7582 C C . SER B 1 449 ? 19.656 -15.914 0.336 1 80.06 449 SER B C 1
ATOM 7584 O O . SER B 1 449 ? 19.438 -16.562 1.356 1 80.06 449 SER B O 1
ATOM 7586 N N . LEU B 1 450 ? 19.688 -14.586 0.372 1 81 450 LEU B N 1
ATOM 7587 C CA . LEU B 1 450 ? 19.375 -13.727 1.506 1 81 450 LEU B CA 1
ATOM 7588 C C . LEU B 1 450 ? 20.438 -13.852 2.594 1 81 450 LEU B C 1
ATOM 7590 O O . LEU B 1 450 ? 20.188 -13.508 3.752 1 81 450 LEU B O 1
ATOM 7594 N N . ASP B 1 451 ? 21.672 -14.359 2.271 1 79.44 451 ASP B N 1
ATOM 7595 C CA . ASP B 1 451 ? 22.609 -14.672 3.342 1 79.44 451 ASP B CA 1
ATOM 7596 C C . ASP B 1 451 ? 23.891 -13.836 3.205 1 79.44 451 ASP B C 1
ATOM 7598 O O . ASP B 1 451 ? 24.844 -14.039 3.949 1 79.44 451 ASP B O 1
ATOM 7602 N N . GLY B 1 452 ? 23.844 -12.992 2.252 1 87.38 452 GLY B N 1
ATOM 7603 C CA . GLY B 1 452 ? 25.031 -12.156 2.094 1 87.38 452 GLY B CA 1
ATOM 7604 C C . GLY B 1 452 ? 26.25 -12.938 1.665 1 87.38 452 GLY B C 1
ATOM 7605 O O . GLY B 1 452 ? 27.375 -12.586 2.025 1 87.38 452 GLY B O 1
ATOM 7606 N N . SER B 1 453 ? 26.016 -13.961 0.907 1 87.88 453 SER B N 1
ATOM 7607 C CA . SER B 1 453 ? 27.109 -14.844 0.47 1 87.88 453 SER B CA 1
ATOM 7608 C C . SER B 1 453 ? 28.172 -14.07 -0.305 1 87.88 453 SER B C 1
ATOM 7610 O O . SER B 1 453 ? 29.359 -14.352 -0.192 1 87.88 453 SER B O 1
ATOM 7612 N N . VAL B 1 454 ? 27.734 -13.164 -1.065 1 94.62 454 VAL B N 1
ATOM 7613 C CA . VAL B 1 454 ? 28.672 -12.305 -1.765 1 94.62 454 VAL B CA 1
ATOM 7614 C C . VAL B 1 454 ? 29.172 -11.203 -0.823 1 94.62 454 VAL B C 1
ATOM 7616 O O . VAL B 1 454 ? 28.453 -10.219 -0.591 1 94.62 454 VAL B O 1
ATOM 7619 N N . TYR B 1 455 ? 30.344 -11.32 -0.345 1 92.94 455 TYR B N 1
ATOM 7620 C CA . TYR B 1 455 ? 30.797 -10.344 0.64 1 92.94 455 TYR B CA 1
ATOM 7621 C C . TYR B 1 455 ? 31.578 -9.219 -0.027 1 92.94 455 TYR B C 1
ATOM 7623 O O . TYR B 1 455 ? 31.797 -8.164 0.581 1 92.94 455 TYR B O 1
ATOM 7631 N N . ASP B 1 456 ? 32.031 -9.484 -1.279 1 95.19 456 ASP B N 1
ATOM 7632 C CA . ASP B 1 456 ? 32.688 -8.445 -2.043 1 95.19 456 ASP B CA 1
ATOM 7633 C C . ASP B 1 456 ? 32.688 -8.75 -3.537 1 95.19 456 ASP B C 1
ATOM 7635 O O . ASP B 1 456 ? 32.281 -9.852 -3.941 1 95.19 456 ASP B O 1
ATOM 7639 N N . LEU B 1 457 ? 32.969 -7.707 -4.32 1 97.5 457 LEU B N 1
ATOM 7640 C CA . LEU B 1 457 ? 33.062 -7.898 -5.766 1 97.5 457 LEU B CA 1
ATOM 7641 C C . LEU B 1 457 ? 34.031 -6.914 -6.395 1 97.5 457 LEU B C 1
ATOM 7643 O O . LEU B 1 457 ? 34.375 -5.891 -5.793 1 97.5 457 LEU B O 1
ATOM 7647 N N . ASN B 1 458 ? 34.594 -7.25 -7.492 1 96.75 458 ASN B N 1
ATOM 7648 C CA . ASN B 1 458 ? 35.406 -6.387 -8.328 1 96.75 458 ASN B CA 1
ATOM 7649 C C . ASN B 1 458 ? 34.875 -6.305 -9.758 1 96.75 458 ASN B C 1
ATOM 7651 O O . ASN B 1 458 ? 34.344 -7.285 -10.281 1 96.75 458 ASN B O 1
ATOM 7655 N N . ILE B 1 459 ? 35.031 -5.129 -10.312 1 97.69 459 ILE B N 1
ATOM 7656 C CA . ILE B 1 459 ? 34.5 -4.941 -11.648 1 97.69 459 ILE B CA 1
ATOM 7657 C C . ILE B 1 459 ? 35.594 -4.551 -12.617 1 97.69 459 ILE B C 1
ATOM 7659 O O . ILE B 1 459 ? 36.438 -3.715 -12.289 1 97.69 459 ILE B O 1
ATOM 7663 N N . SER B 1 460 ? 35.656 -5.199 -13.734 1 97 460 SER B N 1
ATOM 7664 C CA . SER B 1 460 ? 36.5 -4.832 -14.852 1 97 460 SER B CA 1
ATOM 7665 C C . SER B 1 460 ? 35.688 -4.402 -16.062 1 97 460 SER B C 1
ATOM 7667 O O . SER B 1 460 ? 34.844 -5.164 -16.547 1 97 460 SER B O 1
ATOM 7669 N N . ILE B 1 461 ? 35.969 -3.195 -16.5 1 97.12 461 ILE B N 1
ATOM 7670 C CA . ILE B 1 461 ? 35.281 -2.664 -17.656 1 97.12 461 ILE B CA 1
ATOM 7671 C C . ILE B 1 461 ? 36.156 -2.781 -18.891 1 97.12 461 ILE B C 1
ATOM 7673 O O . ILE B 1 461 ? 37.25 -2.191 -18.953 1 97.12 461 ILE B O 1
ATOM 7677 N N . LYS B 1 462 ? 35.719 -3.533 -19.75 1 95.5 462 LYS B N 1
ATOM 7678 C CA . LYS B 1 462 ? 36.438 -3.691 -21.016 1 95.5 462 LYS B CA 1
ATOM 7679 C C . LYS B 1 462 ? 35.688 -3 -22.156 1 95.5 462 LYS B C 1
ATOM 7681 O O . LYS B 1 462 ? 34.719 -2.25 -21.906 1 95.5 462 LYS B O 1
ATOM 7686 N N . GLU B 1 463 ? 36.188 -3.145 -23.422 1 94.62 463 GLU B N 1
ATOM 7687 C CA . GLU B 1 463 ? 35.625 -2.434 -24.562 1 94.62 463 GLU B CA 1
ATOM 7688 C C . GLU B 1 463 ? 34.156 -2.818 -24.781 1 94.62 463 GLU B C 1
ATOM 7690 O O . GLU B 1 463 ? 33.281 -1.948 -24.875 1 94.62 463 GLU B O 1
ATOM 7695 N N . ASP B 1 464 ? 33.875 -4.141 -24.672 1 96.12 464 ASP B N 1
ATOM 7696 C CA . ASP B 1 464 ? 32.531 -4.566 -25.031 1 96.12 464 ASP B CA 1
ATOM 7697 C C . ASP B 1 464 ? 31.859 -5.312 -23.875 1 96.12 464 ASP B C 1
ATOM 7699 O O . ASP B 1 464 ? 30.703 -5.746 -23.984 1 96.12 464 ASP B O 1
ATOM 7703 N N . THR B 1 465 ? 32.625 -5.391 -22.75 1 97.44 465 THR B N 1
ATOM 7704 C CA . THR B 1 465 ? 32.062 -6.223 -21.672 1 97.44 465 THR B CA 1
ATOM 7705 C C . THR B 1 465 ? 32.312 -5.574 -20.312 1 97.44 465 THR B C 1
ATOM 7707 O O . THR B 1 465 ? 33.25 -4.762 -20.172 1 97.44 465 THR B O 1
ATOM 7710 N N . VAL B 1 466 ? 31.469 -5.816 -19.438 1 98.06 466 VAL B N 1
ATOM 7711 C CA . VAL B 1 466 ? 31.641 -5.57 -18.016 1 98.06 466 VAL B CA 1
ATOM 7712 C C . VAL B 1 466 ? 31.703 -6.898 -17.266 1 98.06 466 VAL B C 1
ATOM 7714 O O . VAL B 1 466 ? 30.781 -7.707 -17.344 1 98.06 466 VAL B O 1
ATOM 7717 N N . GLU B 1 467 ? 32.812 -7.125 -16.609 1 97.94 467 GLU B N 1
ATOM 7718 C CA . GLU B 1 467 ? 33 -8.367 -15.867 1 97.94 467 GLU B CA 1
ATOM 7719 C C . GLU B 1 467 ? 32.938 -8.109 -14.359 1 97.94 467 GLU B C 1
ATOM 7721 O O . GLU B 1 467 ? 33.719 -7.32 -13.828 1 97.94 467 GLU B O 1
ATOM 7726 N N . ILE B 1 468 ? 32.031 -8.758 -13.719 1 98.12 468 ILE B N 1
ATOM 7727 C CA . ILE B 1 468 ? 31.906 -8.695 -12.266 1 98.12 468 ILE B CA 1
ATOM 7728 C C . ILE B 1 468 ? 32.469 -9.969 -11.648 1 98.12 468 ILE B C 1
ATOM 7730 O O . ILE B 1 468 ? 31.953 -11.062 -11.891 1 98.12 468 ILE B O 1
ATOM 7734 N N . LEU B 1 469 ? 33.469 -9.844 -10.875 1 97.62 469 LEU B N 1
ATOM 7735 C CA . LEU B 1 469 ? 34.094 -10.945 -10.133 1 97.62 469 LEU B CA 1
ATOM 7736 C C . LEU B 1 469 ? 33.594 -10.961 -8.688 1 97.62 469 LEU B C 1
ATOM 7738 O O . LEU B 1 469 ? 33.812 -10.008 -7.941 1 97.62 469 LEU B O 1
ATOM 7742 N N . LEU B 1 470 ? 32.969 -12.055 -8.312 1 97.44 470 LEU B N 1
ATOM 7743 C CA . LEU B 1 470 ? 32.344 -12.156 -6.996 1 97.44 470 LEU B CA 1
ATOM 7744 C C . LEU B 1 470 ? 33.25 -12.906 -6.02 1 97.44 470 LEU B C 1
ATOM 7746 O O . LEU B 1 470 ? 33.875 -13.906 -6.383 1 97.44 470 LEU B O 1
ATOM 7750 N N . TYR B 1 471 ? 33.312 -12.422 -4.84 1 96.38 471 TYR B N 1
ATOM 7751 C CA . TYR B 1 471 ? 34.031 -13.102 -3.758 1 96.38 471 TYR B CA 1
ATOM 7752 C C . TYR B 1 471 ? 33.031 -13.703 -2.756 1 96.38 471 TYR B C 1
ATOM 7754 O O . TYR B 1 471 ? 32.156 -13.016 -2.254 1 96.38 471 TYR B O 1
ATOM 7762 N N . SER B 1 472 ? 33.125 -14.953 -2.574 1 92.62 472 SER B N 1
ATOM 7763 C CA . SER B 1 472 ? 32.25 -15.695 -1.691 1 92.62 472 SER B CA 1
ATOM 7764 C C . SER B 1 472 ? 32.906 -16.969 -1.182 1 92.62 472 SER B C 1
ATOM 7766 O O . SER B 1 472 ? 33.812 -17.516 -1.831 1 92.62 472 SER B O 1
ATOM 7768 N N . ASN B 1 473 ? 32.469 -17.422 -0.011 1 86 473 ASN B N 1
ATOM 7769 C CA . ASN B 1 473 ? 32.938 -18.703 0.521 1 86 473 ASN B CA 1
ATOM 7770 C C . ASN B 1 473 ? 32 -19.844 0.107 1 86 473 ASN B C 1
ATOM 7772 O O . ASN B 1 473 ? 32.281 -21.016 0.363 1 86 473 ASN B O 1
ATOM 7776 N N . ASN B 1 474 ? 30.938 -19.484 -0.534 1 82.75 474 ASN B N 1
ATOM 7777 C CA . ASN B 1 474 ? 29.906 -20.453 -0.914 1 82.75 474 ASN B CA 1
ATOM 7778 C C . ASN B 1 474 ? 29.75 -20.547 -2.43 1 82.75 474 ASN B C 1
ATOM 7780 O O . ASN B 1 474 ? 30.312 -19.719 -3.162 1 82.75 474 ASN B O 1
ATOM 7784 N N . ASP B 1 475 ? 29.062 -21.578 -2.832 1 81.62 475 ASP B N 1
ATOM 7785 C CA . ASP B 1 475 ? 28.641 -21.656 -4.23 1 81.62 475 ASP B CA 1
ATOM 7786 C C . ASP B 1 475 ? 27.625 -20.562 -4.555 1 81.62 475 ASP B C 1
ATOM 7788 O O . ASP B 1 475 ? 26.781 -20.234 -3.732 1 81.62 475 ASP B O 1
ATOM 7792 N N . LEU B 1 476 ? 27.797 -19.984 -5.727 1 87.56 476 LEU B N 1
ATOM 7793 C CA . LEU B 1 476 ? 26.969 -18.828 -6.078 1 87.56 476 LEU B CA 1
ATOM 7794 C C . LEU B 1 476 ? 26.156 -19.109 -7.332 1 87.56 476 LEU B C 1
ATOM 7796 O O . LEU B 1 476 ? 25.797 -18.188 -8.062 1 87.56 476 LEU B O 1
ATOM 7800 N N . ASP B 1 477 ? 25.844 -20.312 -7.648 1 81.81 477 ASP B N 1
ATOM 7801 C CA . ASP B 1 477 ? 25.141 -20.641 -8.883 1 81.81 477 ASP B CA 1
ATOM 7802 C C . ASP B 1 477 ? 23.766 -19.969 -8.93 1 81.81 477 ASP B C 1
ATOM 7804 O O . ASP B 1 477 ? 23.391 -19.406 -9.953 1 81.81 477 ASP B O 1
ATOM 7808 N N . LEU B 1 478 ? 23.094 -20.016 -7.848 1 80.94 478 LEU B N 1
ATOM 7809 C CA . LEU B 1 478 ? 21.781 -19.406 -7.785 1 80.94 478 LEU B CA 1
ATOM 7810 C C . LEU B 1 478 ? 21.859 -17.891 -7.973 1 80.94 478 LEU B C 1
ATOM 7812 O O . LEU B 1 478 ? 21.109 -17.328 -8.766 1 80.94 478 LEU B O 1
ATOM 7816 N N . GLU B 1 479 ? 22.781 -17.297 -7.277 1 89.81 479 GLU B N 1
ATOM 7817 C CA . GLU B 1 479 ? 22.938 -15.852 -7.305 1 89.81 479 GLU B CA 1
ATOM 7818 C C . GLU B 1 479 ? 23.344 -15.359 -8.695 1 89.81 479 GLU B C 1
ATOM 7820 O O . GLU B 1 479 ? 22.781 -14.391 -9.203 1 89.81 479 GLU B O 1
ATOM 7825 N N . ILE B 1 480 ? 24.297 -16.078 -9.266 1 92.38 480 ILE B N 1
ATOM 7826 C CA . ILE B 1 480 ? 24.797 -15.68 -10.57 1 92.38 480 ILE B CA 1
ATOM 7827 C C . ILE B 1 480 ? 23.703 -15.852 -11.625 1 92.38 480 ILE B C 1
ATOM 7829 O O . ILE B 1 480 ? 23.5 -14.977 -12.461 1 92.38 480 ILE B O 1
ATOM 7833 N N . HIS B 1 481 ? 23.016 -16.906 -11.516 1 85.88 481 HIS B N 1
ATOM 7834 C CA . HIS B 1 481 ? 21.906 -17.141 -12.445 1 85.88 481 HIS B CA 1
ATOM 7835 C C . HIS B 1 481 ? 20.859 -16.047 -12.344 1 85.88 481 HIS B C 1
ATOM 7837 O O . HIS B 1 481 ? 20.375 -15.547 -13.367 1 85.88 481 HIS B O 1
ATOM 7843 N N . GLN B 1 482 ? 20.469 -15.734 -11.18 1 89.62 482 GLN B N 1
ATOM 7844 C CA . GLN B 1 482 ? 19.438 -14.711 -10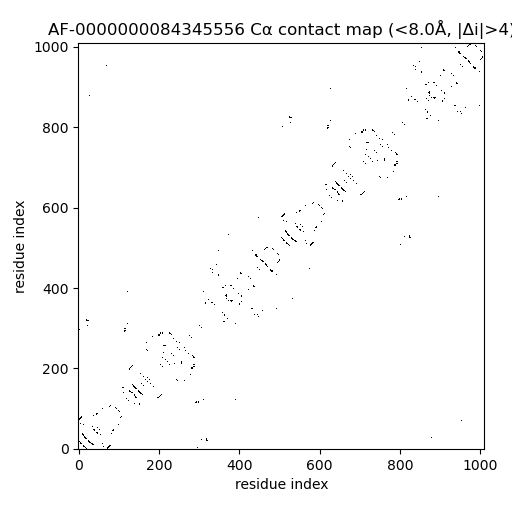.969 1 89.62 482 GLN B CA 1
ATOM 7845 C C . GLN B 1 482 ? 19.922 -13.344 -11.453 1 89.62 482 GLN B C 1
ATOM 7847 O O . GLN B 1 482 ? 19.156 -12.609 -12.078 1 89.62 482 GLN B O 1
ATOM 7852 N N . ALA B 1 483 ? 21.156 -13.016 -11.133 1 95.12 483 ALA B N 1
ATOM 7853 C CA . ALA B 1 483 ? 21.703 -11.719 -11.539 1 95.12 483 ALA B CA 1
ATOM 7854 C C . ALA B 1 483 ? 21.797 -11.617 -13.062 1 95.12 483 ALA B C 1
ATOM 7856 O O . ALA B 1 483 ? 21.531 -10.555 -13.633 1 95.12 483 ALA B O 1
ATOM 7857 N N . LEU B 1 484 ? 22.062 -12.711 -13.711 1 94.81 484 LEU B N 1
ATOM 7858 C CA . LEU B 1 484 ? 22.297 -12.711 -15.148 1 94.81 484 LEU B CA 1
ATOM 7859 C C . LEU B 1 484 ? 20.969 -12.648 -15.914 1 94.81 484 LEU B C 1
ATOM 7861 O O . LEU B 1 484 ? 20.953 -12.414 -17.125 1 94.81 484 LEU B O 1
ATOM 7865 N N . ARG B 1 485 ? 19.891 -12.781 -15.242 1 89.38 485 ARG B N 1
ATOM 7866 C CA . ARG B 1 485 ? 18.594 -12.555 -15.891 1 89.38 485 ARG B CA 1
ATOM 7867 C C . ARG B 1 485 ? 18.469 -11.117 -16.375 1 89.38 485 ARG B C 1
ATOM 7869 O O . ARG B 1 485 ? 17.656 -10.82 -17.25 1 89.38 485 ARG B O 1
ATOM 7876 N N . SER B 1 486 ? 19.281 -10.242 -15.82 1 93.56 486 SER B N 1
ATOM 7877 C CA . SER B 1 486 ? 19.234 -8.828 -16.188 1 93.56 486 SER B CA 1
ATOM 7878 C C . SER B 1 486 ? 20.203 -8.516 -17.312 1 93.56 486 SER B C 1
ATOM 7880 O O . SER B 1 486 ? 20.359 -7.352 -17.688 1 93.56 486 SER B O 1
ATOM 7882 N N . LYS B 1 487 ? 20.891 -9.484 -17.875 1 95.38 487 LYS B N 1
ATOM 7883 C CA . LYS B 1 487 ? 22 -9.258 -18.797 1 95.38 487 LYS B CA 1
ATOM 7884 C C . LYS B 1 487 ? 21.562 -8.484 -20.031 1 95.38 487 LYS B C 1
ATOM 7886 O O . LYS B 1 487 ? 22.25 -7.574 -20.484 1 95.38 487 LYS B O 1
ATOM 7891 N N . ASP B 1 488 ? 20.359 -8.805 -20.594 1 93.31 488 ASP B N 1
ATOM 7892 C CA . ASP B 1 488 ? 19.906 -8.133 -21.812 1 93.31 488 ASP B CA 1
ATOM 7893 C C . ASP B 1 488 ? 19.562 -6.672 -21.531 1 93.31 488 ASP B C 1
ATOM 7895 O O . ASP B 1 488 ? 19.953 -5.785 -22.297 1 93.31 488 ASP B O 1
ATOM 7899 N N . LYS B 1 489 ? 18.875 -6.453 -20.469 1 94.88 489 LYS B N 1
ATOM 7900 C CA . LYS B 1 489 ? 18.531 -5.078 -20.109 1 94.88 489 LYS B CA 1
ATOM 7901 C C . LYS B 1 489 ? 19.766 -4.266 -19.766 1 94.88 489 LYS B C 1
ATOM 7903 O O . LYS B 1 489 ? 19.828 -3.068 -20.047 1 94.88 489 LYS B O 1
ATOM 7908 N N . PHE B 1 490 ? 20.703 -4.887 -19.109 1 97.19 490 PHE B N 1
ATOM 7909 C CA . PHE B 1 490 ? 21.969 -4.223 -18.812 1 97.19 490 PHE B CA 1
ATOM 7910 C C . PHE B 1 490 ? 22.656 -3.768 -20.094 1 97.19 490 PHE B C 1
ATOM 7912 O O . PHE B 1 490 ? 23.125 -2.631 -20.172 1 97.19 490 PHE B O 1
ATOM 7919 N N . SER B 1 491 ? 22.656 -4.637 -21.047 1 97.38 491 SER B N 1
ATOM 7920 C CA . SER B 1 491 ? 23.297 -4.324 -22.328 1 97.38 491 SER B CA 1
ATOM 7921 C C . SER B 1 491 ? 22.578 -3.184 -23.031 1 97.38 491 SER B C 1
ATOM 7923 O O . SER B 1 491 ? 23.203 -2.361 -23.703 1 97.38 491 SER B O 1
ATOM 7925 N N . GLU B 1 492 ? 21.297 -3.193 -22.938 1 95.81 492 GLU B N 1
ATOM 7926 C CA . GLU B 1 492 ? 20.516 -2.121 -23.531 1 95.81 492 GLU B CA 1
ATOM 7927 C C . GLU B 1 492 ? 20.844 -0.771 -22.906 1 95.81 492 GLU B C 1
ATOM 7929 O O . GLU B 1 492 ? 20.969 0.234 -23.609 1 95.81 492 GLU B O 1
ATOM 7934 N N . ILE B 1 493 ? 21.047 -0.738 -21.594 1 95.88 493 ILE B N 1
ATOM 7935 C CA . ILE B 1 493 ? 21.203 0.503 -20.844 1 95.88 493 ILE B CA 1
ATOM 7936 C C . ILE B 1 493 ? 22.656 0.96 -20.906 1 95.88 493 ILE B C 1
ATOM 7938 O O . ILE B 1 493 ? 22.938 2.141 -21.125 1 95.88 493 ILE B O 1
ATOM 7942 N N . TYR B 1 494 ? 23.594 0.018 -20.734 1 97.06 494 TYR B N 1
ATOM 7943 C CA . TYR B 1 494 ? 25 0.372 -20.594 1 97.06 494 TYR B CA 1
ATOM 7944 C C . TYR B 1 494 ? 25.766 0.103 -21.875 1 97.06 494 TYR B C 1
ATOM 7946 O O . TYR B 1 494 ? 26.922 0.491 -22.016 1 97.06 494 TYR B O 1
ATOM 7954 N N . GLN B 1 495 ? 25.125 -0.584 -22.797 1 96.38 495 GLN B N 1
ATOM 7955 C CA . GLN B 1 495 ? 25.688 -0.847 -24.109 1 96.38 495 GLN B CA 1
ATOM 7956 C C . GLN B 1 495 ? 26.938 -1.725 -24.016 1 96.38 495 GLN B C 1
ATOM 7958 O O . GLN B 1 495 ? 27.906 -1.512 -24.734 1 96.38 495 GLN B O 1
ATOM 7963 N N . LYS B 1 496 ? 27.031 -2.602 -23.078 1 97.44 496 LYS B N 1
ATOM 7964 C CA . LYS B 1 496 ? 28.078 -3.59 -22.891 1 97.44 496 LYS B CA 1
ATOM 7965 C C . LYS B 1 496 ? 27.5 -4.922 -22.406 1 97.44 496 LYS B C 1
ATOM 7967 O O . LYS B 1 496 ? 26.453 -4.953 -21.75 1 97.44 496 LYS B O 1
ATOM 7972 N N . GLU B 1 497 ? 28.188 -5.973 -22.734 1 97.69 497 GLU B N 1
ATOM 7973 C CA . GLU B 1 497 ? 27.781 -7.293 -22.266 1 97.69 497 GLU B CA 1
ATOM 7974 C C . GLU B 1 497 ? 28.156 -7.516 -20.812 1 97.69 497 GLU B C 1
ATOM 7976 O O . GLU B 1 497 ? 29.25 -7.137 -20.391 1 97.69 497 GLU B O 1
ATOM 7981 N N . LEU B 1 498 ? 27.297 -8.109 -20.062 1 98.06 498 LEU B N 1
ATOM 7982 C CA . LEU B 1 498 ? 27.516 -8.367 -18.641 1 98.06 498 LEU B CA 1
ATOM 7983 C C . LEU B 1 498 ? 28 -9.797 -18.422 1 98.06 498 LEU B C 1
ATOM 7985 O O . LEU B 1 498 ? 27.359 -10.75 -18.859 1 98.06 498 LEU B O 1
ATOM 7989 N N . ILE B 1 499 ? 29.141 -9.969 -17.797 1 97.69 499 ILE B N 1
ATOM 7990 C CA . ILE B 1 499 ? 29.688 -11.258 -17.391 1 97.69 499 ILE B CA 1
ATOM 7991 C C . ILE B 1 499 ? 29.859 -11.297 -15.875 1 97.69 499 ILE B C 1
ATOM 7993 O O . ILE B 1 499 ? 30.406 -10.367 -15.281 1 97.69 499 ILE B O 1
ATOM 7997 N N . ILE B 1 500 ? 29.375 -12.305 -15.227 1 97.81 500 ILE B N 1
ATOM 7998 C CA . ILE B 1 500 ? 29.5 -12.461 -13.781 1 97.81 500 ILE B CA 1
ATOM 7999 C C . ILE B 1 500 ? 30.141 -13.812 -13.469 1 97.81 500 ILE B C 1
ATOM 8001 O O . ILE B 1 500 ? 29.672 -14.852 -13.953 1 97.81 500 ILE B O 1
ATOM 8005 N N . LYS B 1 501 ? 31.172 -13.797 -12.695 1 95.5 501 LYS B N 1
ATOM 8006 C CA . LYS B 1 501 ? 31.875 -15.023 -12.32 1 95.5 501 LYS B CA 1
ATOM 8007 C C . LYS B 1 501 ? 32.281 -14.992 -10.852 1 95.5 501 LYS B C 1
ATOM 8009 O O . LYS B 1 501 ? 32.438 -13.914 -10.266 1 95.5 501 LYS B O 1
ATOM 8014 N N . LYS B 1 502 ? 32.375 -16.141 -10.289 1 94.62 502 LYS B N 1
ATOM 8015 C CA . LYS B 1 502 ? 32.938 -16.234 -8.953 1 94.62 502 LYS B CA 1
ATOM 8016 C C . LYS B 1 502 ? 34.469 -16.234 -9 1 94.62 502 LYS B C 1
ATOM 8018 O O . LYS B 1 502 ? 35.062 -16.875 -9.867 1 94.62 502 LYS B O 1
ATOM 8023 N N . ALA B 1 503 ? 35 -15.477 -8.07 1 92.19 503 ALA B N 1
ATOM 8024 C CA . ALA B 1 503 ? 36.469 -15.445 -7.988 1 92.19 503 ALA B CA 1
ATOM 8025 C C . ALA B 1 503 ? 37 -16.766 -7.457 1 92.19 503 ALA B C 1
ATOM 8027 O O . ALA B 1 503 ? 36.406 -17.391 -6.57 1 92.19 503 ALA B O 1
ATOM 8028 N N . GLU B 1 504 ? 38.031 -17.297 -8.047 1 80.94 504 GLU B N 1
ATOM 8029 C CA . GLU B 1 504 ? 38.688 -18.5 -7.57 1 80.94 504 GLU B CA 1
ATOM 8030 C C . GLU B 1 504 ? 39.594 -18.188 -6.363 1 80.94 504 GLU B C 1
ATOM 8032 O O . GLU B 1 504 ? 40.469 -17.328 -6.438 1 80.94 504 GLU B O 1
ATOM 8037 N N . ILE B 1 505 ? 39.094 -18.484 -5.094 1 58.38 505 ILE B N 1
ATOM 8038 C CA . ILE B 1 505 ? 39.938 -18.234 -3.938 1 58.38 505 ILE B CA 1
ATOM 8039 C C . ILE B 1 505 ? 40.844 -19.438 -3.703 1 58.38 505 ILE B C 1
ATOM 8041 O O . ILE B 1 505 ? 40.438 -20.578 -3.887 1 58.38 505 ILE B O 1
#

Nearest PDB structures (foldseek):
  6pc1-assembly2_C  TM=9.030E-01  e=5.768E-32  Helicobacter pylori G27
  6pc1-assembly2_D  TM=8.946E-01  e=2.651E-31  Helicobacter pylori G27
  6pc2-assembly1_A  TM=8.961E-01  e=3.701E-31  Helicobacter pylori G27
  3hi0-assembly1_A  TM=8.562E-01  e=2.667E-25  Agrobacterium fabrum str. C58
  3hi0-assembly1_B  TM=8.384E-01  e=6.383E-26  Agrobacterium fabrum str. C58

Secondary structure (DSSP, 8-state):
-EEEEEEEE-SSEEEEEEEEE-TTS-EEEEEEEEEE--HHHHHHH-SS--HHHHHHHHHHHHHHHHHHHHTTEEEEEEEE-GGGGG-TTHHHHHHHHHHHH---PEEPPHHHHHHHHHHHHHTT---SEEEEEEE-SS-EEEEEEETTEEEEEEEES--HHHHHHHTT-SSS--HHHHHHHHHHHHHHHHT-GGGGTS--SEEEEEHHHHHHHHHHHHHHTT-S----TT-EEEHHHHHHHHHHHHTS-HHHHTTSTTS-GGGTTTHHHHHHHHHHHHHHHT--EEEE-S--HHHHHHHHHHHHHS------HHHHHHHHHHHHTT--HHHHHHHHHHHHHHHHHTHHHH---GGGHHHHHHHHHTTTGGGGT-STTHHHHHHHHHHHS--TT--HHHHHHHHHHHHTSSSS-----GGGGTTT--HHHHHHHHHHHHHHHHHHHHTTTSS----EEEEEE-SSEEEEEEE-SS--HHHHHHHHTTHHHHHHHHSSEEEEEE---/-EEEEEEEE-SSEEEEEEEEE-TTS-EEEEEEEEEE--HHHHHHH-SS--HHHHHHHHHHHHHHHHHHHHTTEEEEEEEE-GGGGG-TTHHHHHHHHHHHH---PEEPPHHHHHHHHHHHHHTT---SEEEEEEE-SS-EEEEEEETTEEEEEEEES--HHHHHHHTT-SSS--HHHHHHHHHHHHHHHHT-GGGGTS--SEEEEEHHHHHHHHHHHHHHTT-S----TT-EEEHHHHHHHHHHHHTS-HHHHTTSTTS-GGGTTTHHHHHHHHHHHHHHHT--EEEE-S--HHHHHHHHHHHHH-------HHHHHHHHHHHHTT--HHHHHHHHHHHHHHHHHTHHHH---GGGHHHHHHHHHTTTGGGGT-STTHHHHHHHHHHHS--TT--HHHHHHHHHHHHTSSSS-----GGGGTTT--HHHHHHHHHHHHHHHHHHHHTTTSS----EEEEEE-SSEEEEEEE-SS--HHHHHHHHTTHHHHHHHHSSEEEEEE---

pLDDT: mean 93.64, std 5.42, range [58.38, 98.75]